Protein AF-I0I689-F1 (afdb_monomer)

Secondary structure (DSSP, 8-state):
------------------------------------------------PPPTT-B-STTSSTT---EES--PPSSEEEEEEEES----TT---EEETTEEEEE-TTSEEEEEETTT--EEEEEE-SSS---S--EEETTEEEEE-TTSEEEEEETTT--EEEEEE-SSB-SPPEEETTTTEEEEEBTTSEEEEEETTT--EEEEEE-SS---SPPEE-TTS-EEEEE-TTSEEEEEETTT--EEEEEE--SS-S-SS--EEETTEEEEE---SS-HHHHHHHHHHHHHTT-SPPSSHHHHHHHHHHHHHHHHHH-GGG--EEEEETTT--B----S-----STT---PPPB--TT-SSEEEEEEE-TTS-----TT-SS---SS-EEEEEEETTT---EEE-EETTTTTSS--TT--B-TTS--EEEEETTEEEEE-SS-EEEEEESSSSEEEEEE------------SGGGSS--SS---TT------TT-TT----S----TT--SSPPEEETTEEEEEETTTEEEEEEE--SSSPPPPEEEE--PPPPP---------PPPHHHHHH----PPPSS--HHHHHHHHHHHHHHT-S-S-----S-TTTT--GGGSSS--SS---SSS--TTS--B-PPPPHHHHHHHHHHHGGGS-HHHHHHHHHHIIIIIIHHS-TTSPPP--SSHHHHS---SSSPPPHHHHHT-B-PPPPPPPTHHHHHHHHHHHHH--HHHHHHTHHHHHHHHHHHHHH---SHHHHHHHHHHHHHHHHHH-TTSHHHHHHHHHHHHHHHHHT--HHHHHHHHHSTTS---S---TTT-------GGGGTT--HHHHHHHHHHSTTHHHHHHHGGGSSSS---TT-SSGGGG--SSS-----HHHHHHHHHHIIIII---HHHHHTT----SSTT-HHHHHHHHHHHHSPPPP---S-----------PPP-PPPPP----------------------------------S----EEEEES--SSS-SEEEEESB-TTSPBPTT---SS-EEEEEEEE--TTSS-------STTGGGGSEEEEEE---SSSP---EEEEEETTEEEEEEE-SS-EEEEE-SSPPPTTS-EEEEEEE-TTS-EEEEETTEEEEEESSS--S--S--TT----SS--TTTTEEEESS-TT---TTTSPBPEEEEEEEEEESS---SS--PPPSS-PPP-TTEEEEE-----SSSEE-B----TT----EEEE-BTTTTB-EEESSS---

Radius of gyration: 37.2 Å; Cα contacts (8 Å, |Δi|>4): 2795; chains: 1; bounding box: 93×112×112 Å

pLDDT: mean 73.81, std 23.65, range [20.53, 98.69]

Nearest PDB structures (foldseek):
  9esi-assembly1_C  TM=7.716E-01  e=2.119E-07  Schizosaccharomyces pombe
  7znk-assembly1_K  TM=8.105E-01  e=1.775E-05  Homo sapiens
  7apk-assembly1_K  TM=7.322E-01  e=5.580E-06  Homo sapiens
  6zqc-assembly1_UH  TM=7.868E-01  e=4.618E-05  Saccharomyces cerevisiae S288C
  4ci8-assembly1_A  TM=3.829E-01  e=1.586E-06  Homo sapiens

Structure (mmCIF, N/CA/C/O backbone):
data_AF-I0I689-F1
#
_entry.id   AF-I0I689-F1
#
loop_
_atom_site.group_PDB
_atom_site.id
_atom_site.type_symbol
_atom_site.label_atom_id
_atom_site.label_alt_id
_atom_site.label_comp_id
_atom_site.label_asym_id
_atom_site.label_entity_id
_atom_site.label_seq_id
_atom_site.pdbx_PDB_ins_code
_atom_site.Cartn_x
_atom_site.Cartn_y
_atom_site.Cartn_z
_atom_site.occupancy
_atom_site.B_iso_or_equiv
_atom_site.auth_seq_id
_atom_site.auth_comp_id
_atom_site.auth_asym_id
_atom_site.auth_atom_id
_atom_site.pdbx_PDB_model_num
ATOM 1 N N . MET A 1 1 ? -57.690 -19.029 48.286 1.00 30.09 1 MET A N 1
ATOM 2 C CA . MET A 1 1 ? -58.505 -19.969 49.083 1.00 30.09 1 MET A CA 1
ATOM 3 C C . MET A 1 1 ? -57.618 -21.170 49.382 1.00 30.09 1 MET A C 1
ATOM 5 O O . MET A 1 1 ? -57.155 -21.762 48.424 1.00 30.09 1 MET A O 1
ATOM 9 N N . ILE A 1 2 ? -57.346 -21.440 50.669 1.00 30.28 2 ILE A N 1
ATOM 10 C CA . ILE A 1 2 ? -56.883 -22.729 51.241 1.00 30.28 2 ILE A CA 1
ATOM 11 C C . ILE A 1 2 ? -55.547 -23.254 50.651 1.00 30.28 2 ILE A C 1
ATOM 13 O O . ILE A 1 2 ? -55.512 -23.820 49.573 1.00 30.28 2 ILE A O 1
ATOM 17 N N . VAL A 1 3 ? -54.381 -22.946 51.234 1.00 23.84 3 VAL A N 1
ATOM 18 C CA . VAL A 1 3 ? -53.787 -23.583 52.437 1.00 23.84 3 VAL A CA 1
ATOM 19 C C . VAL A 1 3 ? -53.738 -25.119 52.315 1.00 23.84 3 VAL A C 1
ATOM 21 O O . VAL A 1 3 ? -54.765 -25.763 52.463 1.00 23.84 3 VAL A O 1
ATOM 24 N N . ARG A 1 4 ? -52.550 -25.715 52.152 1.00 25.84 4 ARG A N 1
ATOM 25 C CA . ARG A 1 4 ? -51.884 -26.581 53.158 1.00 25.84 4 ARG A CA 1
ATOM 26 C C . ARG A 1 4 ? -50.752 -27.402 52.514 1.00 25.84 4 ARG A C 1
ATOM 28 O O . ARG A 1 4 ? -51.001 -28.078 51.531 1.00 25.84 4 ARG A O 1
ATOM 35 N N . THR A 1 5 ? -49.475 -27.211 52.855 1.00 28.41 5 THR A N 1
ATOM 36 C CA . THR A 1 5 ? -48.703 -27.581 54.072 1.00 28.41 5 THR A CA 1
ATOM 37 C C . THR A 1 5 ? -48.079 -28.990 54.006 1.00 28.41 5 THR A C 1
ATOM 39 O O . THR A 1 5 ? -48.780 -29.971 53.784 1.00 28.41 5 THR A O 1
ATOM 42 N N . THR A 1 6 ? -46.808 -29.040 54.449 1.00 26.64 6 THR A N 1
ATOM 43 C CA . THR A 1 6 ? -46.128 -30.085 55.270 1.00 26.64 6 THR A CA 1
ATOM 44 C C . THR A 1 6 ? -45.615 -31.341 54.548 1.00 26.64 6 THR A C 1
ATOM 46 O O . THR A 1 6 ? -46.406 -32.074 53.979 1.00 26.64 6 THR A O 1
ATOM 49 N N . ILE A 1 7 ? -44.296 -31.582 54.427 1.00 24.16 7 ILE A N 1
ATOM 50 C CA . ILE A 1 7 ? -43.214 -31.820 55.429 1.00 24.16 7 ILE A CA 1
ATOM 51 C C . ILE A 1 7 ? -43.003 -33.325 55.703 1.00 24.16 7 ILE A C 1
ATOM 53 O O . ILE A 1 7 ? -43.943 -34.035 56.034 1.00 24.16 7 ILE A O 1
ATOM 57 N N . ALA A 1 8 ? -41.712 -33.691 55.687 1.00 24.83 8 ALA A N 1
ATOM 58 C CA . ALA A 1 8 ? -40.997 -34.641 56.554 1.00 24.83 8 ALA A CA 1
ATOM 59 C C . ALA A 1 8 ? -40.595 -36.051 56.063 1.00 24.83 8 ALA A C 1
ATOM 61 O O . ALA A 1 8 ? -41.390 -36.980 56.055 1.00 24.83 8 ALA A O 1
ATOM 62 N N . ILE A 1 9 ? -39.261 -36.170 55.939 1.00 24.34 9 ILE A N 1
ATOM 63 C CA . ILE A 1 9 ? -38.356 -37.116 56.634 1.00 24.34 9 ILE A CA 1
ATOM 64 C C . ILE A 1 9 ? -38.194 -38.532 56.051 1.00 24.34 9 ILE A C 1
ATOM 66 O O . ILE A 1 9 ? -39.118 -39.334 56.061 1.00 24.34 9 ILE A O 1
ATOM 70 N N . GLY A 1 10 ? -36.927 -38.881 55.764 1.00 23.84 10 GLY A N 1
ATOM 71 C CA . GLY A 1 10 ? -36.373 -40.167 56.218 1.00 23.84 10 GLY A CA 1
ATOM 72 C C . GLY A 1 10 ? -35.511 -40.988 55.249 1.00 23.84 10 GLY A C 1
ATOM 73 O O . GLY A 1 10 ? -35.982 -41.988 54.742 1.00 23.84 10 GLY A O 1
ATOM 74 N N . ILE A 1 11 ? -34.236 -40.607 55.093 1.00 26.23 11 ILE A N 1
ATOM 75 C CA . ILE A 1 11 ? -33.032 -41.472 55.190 1.00 26.23 11 ILE A CA 1
ATOM 76 C C . ILE A 1 11 ? -32.916 -42.757 54.310 1.00 26.23 11 ILE A C 1
ATOM 78 O O . ILE A 1 11 ? -33.530 -43.780 54.572 1.00 26.23 11 ILE A O 1
ATOM 82 N N . ALA A 1 12 ? -31.926 -42.689 53.401 1.00 28.61 12 ALA A N 1
ATOM 83 C CA . ALA A 1 12 ? -30.889 -43.678 53.028 1.00 28.61 12 ALA A CA 1
ATOM 84 C C . ALA A 1 12 ? -31.179 -44.975 52.213 1.00 28.61 12 ALA A C 1
ATOM 86 O O . ALA A 1 12 ? -31.672 -45.966 52.734 1.00 28.61 12 ALA A O 1
ATOM 87 N N . VAL A 1 13 ? -30.565 -44.988 51.008 1.00 29.95 13 VAL A N 1
ATOM 88 C CA . VAL A 1 13 ? -29.535 -45.948 50.512 1.00 29.95 13 VAL A CA 1
ATOM 89 C C . VAL A 1 13 ? -29.957 -47.234 49.739 1.00 29.95 13 VAL A C 1
ATOM 91 O O . VAL A 1 13 ? -30.538 -48.156 50.294 1.00 29.95 13 VAL A O 1
ATOM 94 N N . ILE A 1 14 ? -29.446 -47.294 48.484 1.00 31.55 14 ILE A N 1
ATOM 95 C CA . ILE A 1 14 ? -28.901 -48.430 47.677 1.00 31.55 14 ILE A CA 1
ATOM 96 C C . ILE A 1 14 ? -29.700 -49.111 46.515 1.00 31.55 14 ILE A C 1
ATOM 98 O O . ILE A 1 14 ? -30.672 -49.825 46.717 1.00 31.55 14 ILE A O 1
ATOM 102 N N . LEU A 1 15 ? -29.104 -48.926 45.313 1.00 31.67 15 LEU A N 1
ATOM 103 C CA . LEU A 1 15 ? -28.831 -49.767 44.110 1.00 31.67 15 LEU A CA 1
ATOM 104 C C . LEU A 1 15 ? -29.897 -50.331 43.124 1.00 31.67 15 LEU A C 1
ATOM 106 O O . LEU A 1 15 ? -30.721 -51.173 43.450 1.00 31.67 15 LEU A O 1
ATOM 110 N N . LEU A 1 16 ? -29.614 -49.967 41.854 1.00 33.81 16 LEU A N 1
ATOM 111 C CA . LEU A 1 16 ? -29.452 -50.739 40.592 1.00 33.81 16 LEU A CA 1
ATOM 112 C C . LEU A 1 16 ? -30.640 -51.379 39.831 1.00 33.81 16 LEU A C 1
ATOM 114 O O . LEU A 1 16 ? -31.106 -52.468 40.133 1.00 33.81 16 LEU A O 1
ATOM 118 N N . THR A 1 17 ? -30.957 -50.701 38.715 1.00 40.91 17 THR A N 1
ATOM 119 C CA . THR A 1 17 ? -30.989 -51.118 37.284 1.00 40.91 17 THR A CA 1
ATOM 120 C C . THR A 1 17 ? -31.634 -52.427 36.807 1.00 40.91 17 THR A C 1
ATOM 122 O O . THR A 1 17 ? -31.200 -53.515 37.174 1.00 40.91 17 THR A O 1
ATOM 125 N N . GLY A 1 18 ? -32.415 -52.287 35.721 1.00 32.91 18 GLY A N 1
ATOM 126 C CA . GLY A 1 18 ? -32.236 -53.081 34.492 1.00 32.91 18 GLY A CA 1
ATOM 127 C C . GLY A 1 18 ? -33.495 -53.347 33.646 1.00 32.91 18 GLY A C 1
ATOM 128 O O . GLY A 1 18 ? -34.520 -53.720 34.200 1.00 32.91 18 GLY A O 1
ATOM 129 N N . ALA A 1 19 ? -33.313 -53.281 32.310 1.00 37.81 19 ALA A N 1
ATOM 130 C CA . ALA A 1 19 ? -33.964 -54.055 31.224 1.00 37.81 19 ALA A CA 1
ATOM 131 C C . ALA A 1 19 ? -35.190 -53.525 30.439 1.00 37.81 19 ALA A C 1
ATOM 133 O O . ALA A 1 19 ? -36.002 -52.822 31.020 1.00 37.81 19 ALA A O 1
ATOM 134 N N . ILE A 1 20 ? -35.512 -53.900 29.174 1.00 36.25 20 ILE A N 1
ATOM 135 C CA . ILE A 1 20 ? -34.907 -54.399 27.887 1.00 36.25 20 ILE A CA 1
ATOM 136 C C . ILE A 1 20 ? -36.093 -54.332 26.832 1.00 36.25 20 ILE A C 1
ATOM 138 O O . ILE A 1 20 ? -37.247 -54.315 27.253 1.00 36.25 20 ILE A O 1
ATOM 142 N N . TRP A 1 21 ? -35.839 -54.394 25.501 1.00 26.80 21 TRP A N 1
ATOM 143 C CA . TRP A 1 21 ? -36.407 -55.358 24.482 1.00 26.80 21 TRP A CA 1
ATOM 144 C C . TRP A 1 21 ? -37.020 -54.860 23.137 1.00 26.80 21 TRP A C 1
ATOM 146 O O . TRP A 1 21 ? -37.660 -53.822 23.060 1.00 26.80 21 TRP A O 1
ATOM 156 N N . LEU A 1 22 ? -36.736 -55.664 22.086 1.00 27.02 22 LEU A N 1
ATOM 157 C CA . LEU A 1 22 ? -36.820 -55.545 20.595 1.00 27.02 22 LEU A CA 1
ATOM 158 C C . LEU A 1 22 ? -38.121 -56.207 20.003 1.00 27.02 22 LEU A C 1
ATOM 160 O O . LEU A 1 22 ? -38.996 -56.473 20.826 1.00 27.02 22 LEU A O 1
ATOM 164 N N . PRO A 1 23 ? -38.274 -56.709 18.724 1.00 52.31 23 PRO A N 1
ATOM 165 C CA . PRO A 1 23 ? -37.751 -56.440 17.334 1.00 52.31 23 PRO A CA 1
ATOM 166 C C . PRO A 1 23 ? -38.828 -56.513 16.167 1.00 52.31 23 PRO A C 1
ATOM 168 O O . PRO A 1 23 ? -39.976 -56.866 16.419 1.00 52.31 23 PRO A O 1
ATOM 171 N N . GLY A 1 24 ? -38.446 -56.340 14.865 1.00 28.50 24 GLY A N 1
ATOM 172 C CA . GLY A 1 24 ? -39.081 -57.038 13.691 1.00 28.50 24 GLY A CA 1
ATOM 173 C C . GLY A 1 24 ? -39.114 -56.388 12.260 1.00 28.50 24 GLY A C 1
ATOM 174 O O . GLY A 1 24 ? -39.514 -55.246 12.115 1.00 28.50 24 GLY A O 1
ATOM 175 N N . GLN A 1 25 ? -38.737 -57.167 11.218 1.00 26.95 25 GLN A N 1
ATOM 176 C CA . GLN A 1 25 ? -38.381 -56.961 9.767 1.00 26.95 25 GLN A CA 1
ATOM 177 C C . GLN A 1 25 ? -39.365 -56.471 8.622 1.00 26.95 25 GLN A C 1
ATOM 179 O O . GLN A 1 25 ? -40.520 -56.868 8.582 1.00 26.95 25 GLN A O 1
ATOM 184 N N . VAL A 1 26 ? -38.783 -55.730 7.632 1.00 27.84 26 VAL A N 1
ATOM 185 C CA . VAL A 1 26 ? -38.775 -55.673 6.106 1.00 27.84 26 VAL A CA 1
ATOM 186 C C . VAL A 1 26 ? -40.030 -55.826 5.162 1.00 27.84 26 VAL A C 1
ATOM 188 O O . VAL A 1 26 ? -40.680 -56.862 5.179 1.00 27.84 26 VAL A O 1
ATOM 191 N N . VAL A 1 27 ? -40.237 -54.869 4.201 1.00 25.09 27 VAL A N 1
ATOM 192 C CA . VAL A 1 27 ? -40.275 -54.955 2.677 1.00 25.09 27 VAL A CA 1
ATOM 193 C C . VAL A 1 27 ? -41.152 -53.868 1.948 1.00 25.09 27 VAL A C 1
ATOM 195 O O . VAL A 1 27 ? -42.339 -53.747 2.201 1.00 25.09 27 VAL A O 1
ATOM 198 N N . GLN A 1 28 ? -40.515 -53.150 0.990 1.00 22.72 28 GLN A N 1
ATOM 199 C CA . GLN A 1 28 ? -40.888 -52.432 -0.281 1.00 22.72 28 GLN A CA 1
ATOM 200 C C . GLN A 1 28 ? -42.168 -51.570 -0.565 1.00 22.72 28 GLN A C 1
ATOM 202 O O . GLN A 1 28 ? -43.292 -52.046 -0.542 1.00 22.72 28 GLN A O 1
ATOM 207 N N . ARG A 1 29 ? -41.872 -50.365 -1.126 1.00 25.09 29 ARG A N 1
ATOM 208 C CA . ARG A 1 29 ? -42.492 -49.529 -2.211 1.00 25.09 29 ARG A CA 1
ATOM 209 C C . ARG A 1 29 ? -43.997 -49.159 -2.187 1.00 25.09 29 ARG A C 1
ATOM 211 O O . ARG A 1 29 ? -44.843 -50.007 -2.429 1.00 25.09 29 ARG A O 1
ATOM 218 N N . THR A 1 30 ? -44.317 -47.851 -2.216 1.00 21.19 30 THR A N 1
ATOM 219 C CA . THR A 1 30 ? -44.694 -47.019 -3.407 1.00 21.19 30 THR A CA 1
ATOM 220 C C . THR A 1 30 ? -45.242 -45.644 -2.954 1.00 21.19 30 THR A C 1
ATOM 222 O O . THR A 1 30 ? -45.918 -45.551 -1.937 1.00 21.19 30 THR A O 1
ATOM 225 N N . LEU A 1 31 ? -44.922 -44.584 -3.708 1.00 37.22 31 LEU A N 1
ATOM 226 C CA . LEU A 1 31 ? -45.343 -43.181 -3.542 1.00 37.22 31 LEU A CA 1
ATOM 227 C C . LEU A 1 31 ? -46.842 -42.945 -3.814 1.00 37.22 31 LEU A C 1
ATOM 229 O O . LEU A 1 31 ? -47.334 -43.387 -4.848 1.00 37.22 31 LEU A O 1
ATOM 233 N N . THR A 1 32 ? -47.490 -42.099 -3.001 1.00 23.69 32 THR A N 1
ATOM 234 C CA . THR A 1 32 ? -48.614 -41.228 -3.413 1.00 23.69 32 THR A CA 1
ATOM 235 C C . THR A 1 32 ? -48.645 -39.933 -2.596 1.00 23.69 32 THR A C 1
ATOM 237 O O . THR A 1 32 ? -48.436 -39.946 -1.385 1.00 23.69 32 THR A O 1
ATOM 240 N N . ALA A 1 33 ? -48.918 -38.828 -3.292 1.00 28.98 33 ALA A N 1
ATOM 241 C CA . ALA A 1 33 ? -49.058 -37.460 -2.801 1.00 28.98 33 ALA A CA 1
ATOM 242 C C . ALA A 1 33 ? -50.426 -37.176 -2.142 1.00 28.98 33 ALA A C 1
ATOM 244 O O . ALA A 1 33 ? -51.421 -37.768 -2.556 1.00 28.98 33 ALA A O 1
ATOM 245 N N . ASN A 1 34 ? -50.462 -36.234 -1.181 1.00 25.86 34 ASN A N 1
ATOM 246 C CA . ASN A 1 34 ? -51.371 -35.064 -1.097 1.00 25.86 34 ASN A CA 1
ATOM 247 C C . ASN A 1 34 ? -51.574 -34.551 0.352 1.00 25.86 34 ASN A C 1
ATOM 249 O O . ASN A 1 34 ? -52.398 -35.095 1.074 1.00 25.86 34 ASN A O 1
ATOM 253 N N . ALA A 1 35 ? -50.873 -33.449 0.678 1.00 26.03 35 ALA A N 1
ATOM 254 C CA . ALA A 1 35 ? -51.287 -32.247 1.443 1.00 26.03 35 ALA A CA 1
ATOM 255 C C . ALA A 1 35 ? -51.897 -32.372 2.881 1.00 26.03 35 ALA A C 1
ATOM 257 O O . ALA A 1 35 ? -52.187 -33.458 3.360 1.00 26.03 35 ALA A O 1
ATOM 258 N N . PRO A 1 36 ? -52.064 -31.260 3.631 1.00 44.84 36 PRO A N 1
ATOM 259 C CA . PRO A 1 36 ? -51.050 -30.692 4.526 1.00 44.84 36 PRO A CA 1
ATOM 260 C C . PRO A 1 36 ? -51.546 -30.586 5.984 1.00 44.84 36 PRO A C 1
ATOM 262 O O . PRO A 1 36 ? -52.717 -30.305 6.216 1.00 44.84 36 PRO A O 1
ATOM 265 N N . LEU A 1 37 ? -50.661 -30.697 6.980 1.00 24.89 37 LEU A N 1
ATOM 266 C CA . LEU A 1 37 ? -50.978 -30.257 8.345 1.00 24.89 37 LEU A CA 1
ATOM 267 C C . LEU A 1 37 ? -49.779 -29.544 8.977 1.00 24.89 37 LEU A C 1
ATOM 269 O O . LEU A 1 37 ? -48.776 -30.151 9.339 1.00 24.89 37 LEU A O 1
ATOM 273 N N . LEU A 1 38 ? -49.931 -28.224 9.089 1.00 36.31 38 LEU A N 1
ATOM 274 C CA . LEU A 1 38 ? -49.219 -27.367 10.027 1.00 36.31 38 LEU A CA 1
ATOM 275 C C . LEU A 1 38 ? -49.550 -27.822 11.451 1.00 36.31 38 LEU A C 1
ATOM 277 O O . LEU A 1 38 ? -50.674 -27.627 11.912 1.00 36.31 38 LEU A O 1
ATOM 281 N N . GLN A 1 39 ? -48.560 -28.348 12.163 1.00 26.41 39 GLN A N 1
ATOM 282 C CA . GLN A 1 39 ? -48.470 -28.141 13.601 1.00 26.41 39 GLN A CA 1
ATOM 283 C C . GLN A 1 39 ? -46.998 -28.146 14.006 1.00 26.41 39 GLN A C 1
ATOM 285 O O . GLN A 1 39 ? -46.289 -29.142 13.914 1.00 26.41 39 GLN A O 1
ATOM 290 N N . THR A 1 40 ? -46.540 -26.950 14.350 1.00 31.09 40 THR A N 1
ATOM 291 C CA . THR A 1 40 ? -45.219 -26.627 14.867 1.00 31.09 40 THR A CA 1
ATOM 292 C C . THR A 1 40 ? -45.073 -27.186 16.278 1.00 31.09 40 THR A C 1
ATOM 294 O O . THR A 1 40 ? -45.557 -26.567 17.225 1.00 31.09 40 THR A O 1
ATOM 297 N N . ASP A 1 41 ? -44.370 -28.304 16.427 1.00 27.17 41 ASP A N 1
ATOM 298 C CA . ASP A 1 41 ? -43.703 -28.615 17.688 1.00 27.17 41 ASP A CA 1
ATOM 299 C C . ASP A 1 41 ? -42.316 -27.976 17.641 1.00 27.17 41 ASP A C 1
ATOM 301 O O . ASP A 1 41 ? -41.376 -28.472 17.018 1.00 27.17 41 ASP A O 1
ATOM 305 N N . ALA A 1 42 ? -42.223 -26.799 18.260 1.00 30.28 42 ALA A N 1
ATOM 306 C CA . ALA A 1 42 ? -40.963 -26.136 18.531 1.00 30.28 42 ALA A CA 1
ATOM 307 C C . ALA A 1 42 ? -40.140 -27.026 19.473 1.00 30.28 42 ALA A C 1
ATOM 309 O O . ALA A 1 42 ? -40.403 -27.098 20.674 1.00 30.28 42 ALA A O 1
ATOM 310 N N . LEU A 1 43 ? -39.133 -27.706 18.922 1.00 31.78 43 LEU A N 1
ATOM 311 C CA . LEU A 1 43 ? -38.029 -28.240 19.706 1.00 31.78 43 LEU A CA 1
ATOM 312 C C . LEU A 1 43 ? -37.365 -27.057 20.415 1.00 31.78 43 LEU A C 1
ATOM 314 O O . LEU A 1 43 ? -36.771 -26.184 19.783 1.00 31.78 43 LEU A O 1
ATOM 318 N N . ALA A 1 44 ? -37.510 -27.011 21.737 1.00 27.11 44 ALA A N 1
ATOM 319 C CA . ALA A 1 44 ? -36.769 -26.092 22.579 1.00 27.11 44 ALA A CA 1
ATOM 320 C C . ALA A 1 44 ? -35.270 -26.368 22.389 1.00 27.11 44 ALA A C 1
ATOM 322 O O . ALA A 1 44 ? -34.755 -27.392 22.839 1.00 27.11 44 ALA A O 1
ATOM 323 N N . PHE A 1 45 ? -34.581 -25.459 21.699 1.00 32.12 45 PHE A N 1
ATOM 324 C CA . PHE A 1 45 ? -33.127 -25.434 21.618 1.00 32.12 45 PHE A CA 1
ATOM 325 C C . PHE A 1 45 ? -32.563 -25.284 23.038 1.00 32.12 45 PHE A C 1
ATOM 327 O O . PHE A 1 45 ? -32.614 -24.203 23.624 1.00 32.12 45 PHE A O 1
ATOM 334 N N . GLN A 1 46 ? -32.021 -26.363 23.607 1.00 30.69 46 GLN A N 1
ATOM 335 C CA . GLN A 1 46 ? -31.056 -26.239 24.695 1.00 30.69 46 GLN A CA 1
ATOM 336 C C . GLN A 1 46 ? -29.785 -25.643 24.093 1.00 30.69 46 GLN A C 1
ATOM 338 O O . GLN A 1 46 ? -28.995 -26.336 23.457 1.00 30.69 46 GLN A O 1
ATOM 343 N N . THR A 1 47 ? -29.595 -24.339 24.261 1.00 41.38 47 THR A N 1
ATOM 344 C CA . THR A 1 47 ? -28.292 -23.723 24.041 1.00 41.38 47 THR A CA 1
ATOM 345 C C . THR A 1 47 ? -27.354 -24.273 25.114 1.00 41.38 47 THR A C 1
ATOM 347 O O . THR A 1 47 ? -27.491 -23.962 26.296 1.00 41.38 47 THR A O 1
ATOM 350 N N . ASN A 1 48 ? -26.422 -25.150 24.735 1.00 55.31 48 ASN A N 1
ATOM 351 C CA . ASN A 1 48 ? -25.335 -25.539 25.630 1.00 55.31 48 ASN A CA 1
ATOM 352 C C . ASN A 1 48 ? -24.496 -24.286 25.900 1.00 55.31 48 ASN A C 1
ATOM 354 O O . ASN A 1 48 ? -23.684 -23.880 25.071 1.00 55.31 48 ASN A O 1
ATOM 358 N N . ALA A 1 49 ? -24.754 -23.627 27.030 1.00 75.31 49 ALA A N 1
ATOM 359 C CA . ALA A 1 49 ? -23.993 -22.465 27.453 1.00 75.31 49 ALA A CA 1
ATOM 360 C C . ALA A 1 49 ? -22.517 -22.858 27.610 1.00 75.31 49 ALA A C 1
ATOM 362 O O . ALA A 1 49 ? -22.206 -23.861 28.251 1.00 75.31 49 ALA A O 1
ATOM 363 N N . ILE A 1 50 ? -21.616 -22.065 27.028 1.00 89.50 50 ILE A N 1
ATOM 364 C CA . ILE A 1 50 ? -20.170 -22.265 27.164 1.00 89.50 50 ILE A CA 1
ATOM 365 C C . ILE A 1 50 ? -19.811 -22.140 28.654 1.00 89.50 50 ILE A C 1
ATOM 367 O O . ILE A 1 50 ? -20.125 -21.096 29.245 1.00 89.50 50 ILE A O 1
ATOM 371 N N . PRO A 1 51 ? -19.169 -23.152 29.274 1.00 92.00 51 PRO A N 1
ATOM 372 C CA . PRO A 1 51 ? -18.731 -23.065 30.662 1.00 92.00 51 PRO A CA 1
ATOM 373 C C . PRO A 1 51 ? -17.894 -21.806 30.914 1.00 92.00 51 PRO A C 1
ATOM 375 O O . PRO A 1 51 ? -17.122 -21.379 30.060 1.00 92.00 51 PRO A O 1
ATOM 378 N N . ALA A 1 52 ? -18.027 -21.194 32.094 1.00 90.81 52 ALA A N 1
ATOM 379 C CA . ALA A 1 52 ? -17.264 -19.985 32.435 1.00 90.81 52 ALA A CA 1
ATOM 380 C C . ALA A 1 52 ? -15.742 -20.215 32.377 1.00 90.81 52 ALA A C 1
ATOM 382 O O . ALA A 1 52 ? -14.996 -19.311 32.015 1.00 90.81 52 ALA A O 1
ATOM 383 N N . GLN A 1 53 ? -15.311 -21.440 32.691 1.00 93.00 53 GLN A N 1
ATOM 384 C CA . GLN A 1 53 ? -13.913 -21.867 32.673 1.00 93.00 53 GLN A CA 1
ATOM 385 C C . GLN A 1 53 ? -13.362 -22.136 31.267 1.00 93.00 53 GLN A C 1
ATOM 387 O O . GLN A 1 53 ? -12.161 -22.361 31.143 1.00 93.00 53 GLN A O 1
ATOM 392 N N . ASP A 1 54 ? -14.204 -22.116 30.230 1.00 95.06 54 ASP A N 1
ATOM 393 C CA . ASP A 1 54 ? -13.811 -22.456 28.867 1.00 95.06 54 ASP A CA 1
ATOM 394 C C . ASP A 1 54 ? -13.786 -21.217 27.951 1.00 95.06 54 ASP A C 1
ATOM 396 O O . ASP A 1 54 ? -14.655 -20.337 27.983 1.00 95.06 54 ASP A O 1
ATOM 400 N N . TRP A 1 55 ? -12.797 -21.222 27.063 1.00 95.94 55 TRP A N 1
ATOM 401 C CA . TRP A 1 55 ? -12.605 -20.354 25.908 1.00 95.94 55 TRP A CA 1
ATOM 402 C C . TRP A 1 55 ? -12.427 -21.226 24.650 1.00 95.94 55 TRP A C 1
ATOM 404 O O . TRP A 1 55 ? -11.308 -21.398 24.162 1.00 95.94 55 TRP A O 1
ATOM 414 N N . PRO A 1 56 ? -13.510 -21.852 24.150 1.00 95.19 56 PRO A N 1
ATOM 415 C CA . PRO A 1 56 ? -13.443 -22.955 23.186 1.00 95.19 56 PRO A CA 1
ATOM 416 C C . PRO A 1 56 ? -13.135 -22.534 21.743 1.00 95.19 56 PRO A C 1
ATOM 418 O O . PRO A 1 56 ? -12.869 -23.381 20.898 1.00 95.19 56 PRO A O 1
ATOM 421 N N . GLN A 1 57 ? -13.194 -21.249 21.418 1.00 93.62 57 GLN A N 1
ATOM 422 C CA . GLN A 1 57 ? -12.878 -20.728 20.089 1.00 93.62 57 GLN A CA 1
ATOM 423 C C . GLN A 1 57 ? -12.413 -19.277 20.198 1.00 93.62 57 GLN A C 1
ATOM 425 O O . GLN A 1 57 ? -12.552 -18.658 21.252 1.00 93.62 57 GLN A O 1
ATOM 430 N N . VAL A 1 58 ? -11.862 -18.726 19.115 1.00 90.38 58 VAL A N 1
ATOM 431 C CA . VAL A 1 58 ? -11.410 -17.327 19.080 1.00 90.38 58 VAL A CA 1
ATOM 432 C C . VAL A 1 58 ? -12.544 -16.368 19.471 1.00 90.38 58 VAL A C 1
ATOM 434 O O . VAL A 1 58 ? -13.699 -16.574 19.093 1.00 90.38 58 VAL A O 1
ATOM 437 N N . GLY A 1 59 ? -12.241 -15.350 20.278 1.00 90.31 59 GLY A N 1
ATOM 438 C CA . GLY A 1 59 ? -13.260 -14.449 20.834 1.00 90.31 59 GLY A CA 1
ATOM 439 C C . GLY A 1 59 ? -14.243 -15.110 21.812 1.00 90.31 59 GLY A C 1
ATOM 440 O O . GLY A 1 59 ? -15.308 -14.550 22.069 1.00 90.31 59 GLY A O 1
ATOM 441 N N . ARG A 1 60 ? -13.890 -16.293 22.339 1.00 92.62 60 ARG A N 1
ATOM 442 C CA . ARG A 1 60 ? -14.639 -17.188 23.238 1.00 92.62 60 ARG A CA 1
ATOM 443 C C . ARG A 1 60 ? -15.845 -17.892 22.628 1.00 92.62 60 ARG A C 1
ATOM 445 O O . ARG A 1 60 ? -16.005 -19.095 22.827 1.00 92.62 60 ARG A O 1
ATOM 452 N N . ASP A 1 61 ? -16.701 -17.175 21.918 1.00 93.25 61 ASP A N 1
ATOM 453 C CA . ASP A 1 61 ? -17.971 -17.686 21.404 1.00 93.25 61 ASP A CA 1
ATOM 454 C C . ASP A 1 61 ? -18.135 -17.454 19.895 1.00 93.25 61 ASP A C 1
ATOM 456 O O . ASP A 1 61 ? -17.273 -16.881 19.229 1.00 93.25 61 ASP A O 1
ATOM 460 N N . ALA A 1 62 ? -19.236 -17.956 19.331 1.00 94.44 62 ALA A N 1
ATOM 461 C CA . ALA A 1 62 ? -19.521 -17.841 17.903 1.00 94.44 62 ALA A CA 1
ATOM 462 C C . ALA A 1 62 ? -19.835 -16.392 17.474 1.00 94.44 62 ALA A C 1
ATOM 464 O O . ALA A 1 62 ? -19.696 -16.061 16.298 1.00 94.44 62 ALA A O 1
ATOM 465 N N . GLN A 1 63 ? -20.236 -15.528 18.415 1.00 94.25 63 GLN A N 1
ATOM 466 C CA . GLN A 1 63 ? -20.494 -14.098 18.202 1.00 94.25 63 GLN A CA 1
ATOM 467 C C . GLN A 1 63 ? -19.219 -13.251 18.315 1.00 94.25 63 GLN A C 1
ATOM 469 O O . GLN A 1 63 ? -19.226 -12.084 17.920 1.00 94.25 63 GLN A O 1
ATOM 474 N N . ARG A 1 64 ? -18.137 -13.855 18.819 1.00 92.94 64 ARG A N 1
ATOM 475 C CA . ARG A 1 64 ? -16.820 -13.259 19.024 1.00 92.94 64 ARG A CA 1
ATOM 476 C C . ARG A 1 64 ? -16.825 -12.106 20.033 1.00 92.94 64 ARG A C 1
ATOM 478 O O . ARG A 1 64 ? -16.191 -11.077 19.812 1.00 92.94 64 ARG A O 1
ATOM 485 N N . THR A 1 65 ? -17.549 -12.271 21.140 1.00 92.62 65 THR A N 1
ATOM 486 C CA . THR A 1 65 ? -17.778 -11.197 22.126 1.00 92.62 65 THR A CA 1
ATOM 487 C C . THR A 1 65 ? -16.541 -10.763 22.916 1.00 92.62 65 THR A C 1
ATOM 489 O O . THR A 1 65 ? -16.568 -9.678 23.498 1.00 92.62 65 THR A O 1
ATOM 492 N N . ASN A 1 66 ? -15.486 -11.591 22.979 1.00 92.06 66 ASN A N 1
ATOM 493 C CA . ASN A 1 66 ? -14.318 -11.401 23.860 1.00 92.06 66 ASN A CA 1
ATOM 494 C C . ASN A 1 66 ? -14.685 -11.224 25.346 1.00 92.06 66 ASN A C 1
ATOM 496 O O . ASN A 1 66 ? -13.957 -10.593 26.112 1.00 92.06 66 ASN A O 1
ATOM 500 N N . PHE A 1 67 ? -15.816 -11.792 25.769 1.00 93.69 67 PHE A N 1
ATOM 501 C CA . PHE A 1 67 ? -16.300 -11.705 27.141 1.00 93.69 67 PHE A CA 1
ATOM 502 C C . PHE A 1 67 ? -16.456 -13.088 27.768 1.00 93.69 67 PHE A C 1
ATOM 504 O O . PHE A 1 67 ? -17.162 -13.952 27.237 1.00 93.69 67 PHE A O 1
ATOM 511 N N . THR A 1 68 ? -15.900 -13.265 28.966 1.00 93.69 68 THR A N 1
ATOM 512 C CA . THR A 1 68 ? -16.225 -14.375 29.866 1.00 93.69 68 THR A CA 1
ATOM 513 C C . THR A 1 68 ? -16.810 -13.852 31.182 1.00 93.69 68 THR A C 1
ATOM 515 O O . THR A 1 68 ? -16.365 -12.824 31.690 1.00 93.69 68 THR A O 1
ATOM 518 N N . PRO A 1 69 ? -17.794 -14.543 31.791 1.00 92.62 69 PRO A N 1
ATOM 519 C CA . PRO A 1 69 ? -18.231 -14.214 33.148 1.00 92.62 69 PRO A CA 1
ATOM 520 C C . PRO A 1 69 ? -17.176 -14.553 34.215 1.00 92.62 69 PRO A C 1
ATOM 522 O O . PRO A 1 69 ? -17.339 -14.158 35.367 1.00 92.62 69 PRO A O 1
ATOM 525 N N . LEU A 1 70 ? -16.126 -15.301 33.859 1.00 93.00 70 LEU A N 1
ATOM 526 C CA . LEU A 1 70 ? -15.027 -15.629 34.758 1.00 93.00 70 LEU A CA 1
ATOM 527 C C . LEU A 1 70 ? -14.171 -14.392 35.045 1.00 93.00 70 LEU A C 1
ATOM 529 O O . LEU A 1 70 ? -13.709 -13.730 34.122 1.00 93.00 70 LEU A O 1
ATOM 533 N N . GLN A 1 71 ? -13.917 -14.116 36.319 1.00 91.88 71 GLN A N 1
ATOM 534 C CA . GLN A 1 71 ? -13.076 -13.005 36.750 1.00 91.88 71 GLN A CA 1
ATOM 535 C C . GLN A 1 71 ? -11.836 -13.544 37.455 1.00 91.88 71 GLN A C 1
ATOM 537 O O . GLN A 1 71 ? -11.960 -14.258 38.449 1.00 91.88 71 GLN A O 1
ATOM 542 N N . VAL A 1 72 ? -10.653 -13.171 36.969 1.00 89.94 72 VAL A N 1
ATOM 543 C CA . VAL A 1 72 ? -9.383 -13.461 37.643 1.00 89.94 72 VAL A CA 1
ATOM 544 C C . VAL A 1 72 ? -8.950 -12.194 38.361 1.00 89.94 72 VAL A C 1
ATOM 546 O O . VAL A 1 72 ? -8.769 -11.160 37.727 1.00 89.94 72 VAL A O 1
ATOM 549 N N . ASN A 1 73 ? -8.862 -12.255 39.688 1.00 88.25 73 ASN A N 1
ATOM 550 C CA . ASN A 1 73 ? -8.651 -11.070 40.516 1.00 88.25 73 ASN A CA 1
ATOM 551 C C . ASN A 1 73 ? -7.158 -10.823 40.784 1.00 88.25 73 ASN A C 1
ATOM 553 O O . ASN A 1 73 ? -6.417 -11.797 40.951 1.00 88.25 73 ASN A O 1
ATOM 557 N N . PRO A 1 74 ? -6.729 -9.553 40.912 1.00 80.19 74 PRO A N 1
ATOM 558 C CA . PRO A 1 74 ? -5.423 -9.216 41.471 1.00 80.19 74 PRO A CA 1
ATOM 559 C C . PRO A 1 74 ? -5.341 -9.568 42.975 1.00 80.19 74 PRO A C 1
ATOM 561 O O . PRO A 1 74 ? -6.380 -9.687 43.635 1.00 80.19 74 PRO A O 1
ATOM 564 N N . PRO A 1 75 ? -4.128 -9.663 43.557 1.00 78.25 75 PRO A N 1
ATOM 565 C CA . PRO A 1 75 ? -2.832 -9.576 42.879 1.00 78.25 75 PRO A CA 1
ATOM 566 C C . PRO A 1 75 ? -2.543 -10.831 42.041 1.00 78.25 75 PRO A C 1
ATOM 568 O O . PRO A 1 75 ? -3.116 -11.887 42.297 1.00 78.25 75 PRO A O 1
ATOM 571 N N . TYR A 1 76 ? -1.690 -10.719 41.021 1.00 82.00 76 TYR A N 1
ATOM 572 C CA . TYR A 1 76 ? -1.429 -11.794 40.056 1.00 82.00 76 TYR A CA 1
ATOM 573 C C . TYR A 1 76 ? -0.044 -12.425 40.228 1.00 82.00 76 TYR A C 1
ATOM 575 O O . TYR A 1 76 ? 0.895 -11.774 40.679 1.00 82.00 76 TYR A O 1
ATOM 583 N N . CYS A 1 77 ? 0.095 -13.684 39.806 1.00 75.12 77 CYS A N 1
ATOM 584 C CA . CYS A 1 77 ? 1.365 -14.402 39.724 1.00 75.12 77 CYS A CA 1
ATOM 585 C C . CYS A 1 77 ? 1.493 -15.162 38.402 1.00 75.12 77 CYS A C 1
ATOM 587 O O . CYS A 1 77 ? 0.531 -15.769 37.927 1.00 75.12 77 CYS A O 1
ATOM 589 N N . TYR A 1 78 ? 2.713 -15.224 37.864 1.00 77.94 78 TYR A N 1
ATOM 590 C CA . TYR A 1 78 ? 3.055 -16.198 36.828 1.00 77.94 78 TYR A CA 1
ATOM 591 C C . TYR A 1 78 ? 3.009 -17.607 37.421 1.00 77.94 78 TYR A C 1
ATOM 593 O O . TYR A 1 78 ? 3.764 -17.917 38.341 1.00 77.94 78 TYR A O 1
ATOM 601 N N . ILE A 1 79 ? 2.136 -18.454 36.886 1.00 84.88 79 ILE A N 1
ATOM 602 C CA . ILE A 1 79 ? 2.011 -19.855 37.302 1.00 84.88 79 ILE A CA 1
ATOM 603 C C . ILE A 1 79 ? 2.946 -20.725 36.466 1.00 84.88 79 ILE A C 1
ATOM 605 O O . ILE A 1 79 ? 3.693 -21.544 37.002 1.00 84.88 79 ILE A O 1
ATOM 609 N N . TRP A 1 80 ? 2.956 -20.505 35.152 1.00 85.62 80 TRP A N 1
ATOM 610 C CA . TRP A 1 80 ? 3.836 -21.205 34.228 1.00 85.62 80 TRP A CA 1
ATOM 611 C C . TRP A 1 80 ? 4.176 -20.351 33.006 1.00 85.62 80 TRP A C 1
ATOM 613 O O . TRP A 1 80 ? 3.462 -19.405 32.666 1.00 85.62 80 TRP A O 1
ATOM 623 N N . LYS A 1 81 ? 5.285 -20.693 32.351 1.00 81.44 81 LYS A N 1
ATOM 624 C CA . LYS A 1 81 ? 5.801 -20.058 31.137 1.00 81.44 81 LYS A CA 1
ATOM 625 C C . LYS A 1 81 ? 6.327 -21.114 30.172 1.00 81.44 81 LYS A C 1
ATOM 627 O O . LYS A 1 81 ? 6.901 -22.116 30.598 1.00 81.44 81 LYS A O 1
ATOM 632 N N . TRP A 1 82 ? 6.154 -20.880 28.880 1.00 77.19 82 TRP A N 1
ATOM 633 C CA . TRP A 1 82 ? 6.664 -21.734 27.816 1.00 77.19 82 TRP A CA 1
ATOM 634 C C . TRP A 1 82 ? 7.389 -20.898 26.758 1.00 77.19 82 TRP A C 1
ATOM 636 O O . TRP A 1 82 ? 6.778 -19.998 26.190 1.00 77.19 82 TRP A O 1
ATOM 646 N N . TYR A 1 83 ? 8.662 -21.217 26.506 1.00 64.88 83 TYR A N 1
ATOM 647 C CA . TYR A 1 83 ? 9.553 -20.537 25.558 1.00 64.88 83 TYR A CA 1
ATOM 648 C C . TYR A 1 83 ? 9.835 -21.386 24.297 1.00 64.88 83 TYR A C 1
ATOM 650 O O . TYR A 1 83 ? 9.692 -22.615 24.326 1.00 64.88 83 TYR A O 1
ATOM 658 N N . GLU A 1 84 ? 10.285 -20.717 23.225 1.00 59.50 84 GLU A N 1
ATOM 659 C CA . GLU A 1 84 ? 10.938 -21.290 22.026 1.00 59.50 84 GLU A CA 1
ATOM 660 C C . GLU A 1 84 ? 10.045 -22.024 21.002 1.00 59.50 84 GLU A C 1
ATOM 662 O O . GLU A 1 84 ? 10.556 -22.717 20.121 1.00 59.50 84 GLU A O 1
ATOM 667 N N . VAL A 1 85 ? 8.717 -21.850 21.043 1.00 57.94 85 VAL A N 1
ATOM 668 C CA . VAL A 1 85 ? 7.836 -22.318 19.954 1.00 57.94 85 VAL A CA 1
ATOM 669 C C . VAL A 1 85 ? 7.284 -21.137 19.171 1.00 57.94 85 VAL A C 1
ATOM 671 O O . VAL A 1 85 ? 6.565 -20.323 19.737 1.00 57.94 85 VAL A O 1
ATOM 674 N N . PRO A 1 86 ? 7.557 -21.030 17.860 1.00 60.72 86 PRO A N 1
ATOM 675 C CA . PRO A 1 86 ? 7.084 -19.897 17.082 1.00 60.72 86 PRO A CA 1
ATOM 676 C C . PRO A 1 86 ? 5.570 -20.019 16.858 1.00 60.72 86 PRO A C 1
ATOM 678 O O . PRO A 1 86 ? 5.135 -20.758 15.975 1.00 60.72 86 PRO A O 1
ATOM 681 N N . PHE A 1 87 ? 4.745 -19.316 17.636 1.00 68.44 87 PHE A N 1
ATOM 682 C CA . PHE A 1 87 ? 3.304 -19.198 17.370 1.00 68.44 87 PHE A CA 1
ATOM 683 C C . PHE A 1 87 ? 3.008 -17.998 16.467 1.00 68.44 87 PHE A C 1
ATOM 685 O O . PHE A 1 87 ? 3.494 -16.898 16.715 1.00 68.44 87 PHE A O 1
ATOM 692 N N . ALA A 1 88 ? 2.110 -18.150 15.490 1.00 63.84 88 ALA A N 1
ATOM 693 C CA . ALA A 1 88 ? 1.651 -17.025 14.662 1.00 63.84 88 ALA A CA 1
ATOM 694 C C . ALA A 1 88 ? 1.021 -15.915 15.523 1.00 63.84 88 ALA A C 1
ATOM 696 O O . ALA A 1 88 ? 0.152 -16.248 16.323 1.00 63.84 88 ALA A O 1
ATOM 697 N N . SER A 1 89 ? 1.379 -14.638 15.341 1.00 57.59 89 SER A N 1
ATOM 698 C CA . SER A 1 89 ? 0.911 -13.471 16.135 1.00 57.59 89 SER A CA 1
ATOM 699 C C . SER A 1 89 ? -0.606 -13.425 16.405 1.00 57.59 89 SER A C 1
ATOM 701 O O . SER A 1 89 ? -1.067 -13.078 17.487 1.00 57.59 89 SER A O 1
ATOM 703 N N . ARG A 1 90 ? -1.413 -13.879 15.444 1.00 65.38 90 ARG A N 1
ATOM 704 C CA . ARG A 1 90 ? -2.888 -13.899 15.504 1.00 65.38 90 ARG A CA 1
ATOM 705 C C . ARG A 1 90 ? -3.534 -15.119 16.172 1.00 65.38 90 ARG A C 1
ATOM 707 O O . ARG A 1 90 ? -4.759 -15.189 16.258 1.00 65.38 90 ARG A O 1
ATOM 714 N N . ALA A 1 91 ? -2.764 -16.124 16.587 1.00 73.25 91 ALA A N 1
ATOM 715 C CA . ALA A 1 91 ? -3.335 -17.314 17.215 1.00 73.25 91 ALA A CA 1
ATOM 716 C C . ALA A 1 91 ? -3.591 -17.075 18.715 1.00 73.25 91 ALA A C 1
ATOM 718 O O . ALA A 1 91 ? -2.660 -17.025 19.516 1.00 73.25 91 ALA A O 1
ATOM 719 N N . GLN A 1 92 ? -4.857 -16.988 19.125 1.00 83.50 92 GLN A N 1
ATOM 720 C CA . GLN A 1 92 ? -5.220 -17.140 20.538 1.00 83.50 92 GLN A CA 1
ATOM 721 C C . GLN A 1 92 ? -5.084 -18.609 20.949 1.00 83.50 92 GLN A C 1
ATOM 723 O O . GLN A 1 92 ? -5.530 -19.477 20.181 1.00 83.50 92 GLN A O 1
ATOM 728 N N . PRO A 1 93 ? -4.537 -18.909 22.142 1.00 89.25 93 PRO A N 1
ATOM 729 C CA . PRO A 1 93 ? -4.723 -20.226 22.727 1.00 89.25 93 PRO A CA 1
ATOM 730 C C . PRO A 1 93 ? -6.221 -20.484 22.936 1.00 89.25 93 PRO A C 1
ATOM 732 O O . PRO A 1 93 ? -6.982 -19.586 23.280 1.00 89.25 93 PRO A O 1
ATOM 735 N N . VAL A 1 94 ? -6.660 -21.718 22.733 1.00 94.44 94 VAL A N 1
ATOM 736 C CA . VAL A 1 94 ? -8.030 -22.138 23.050 1.00 94.44 94 VAL A CA 1
ATOM 737 C C . VAL A 1 94 ? -7.991 -23.017 24.277 1.00 94.44 94 VAL A C 1
ATOM 739 O O . VAL A 1 94 ? -7.207 -23.961 24.329 1.00 94.44 94 VAL A O 1
ATOM 742 N N . VAL A 1 95 ? -8.830 -22.711 25.261 1.00 96.94 95 VAL A N 1
ATOM 743 C CA . VAL A 1 95 ? -8.858 -23.431 26.534 1.00 96.94 95 VAL A CA 1
ATOM 744 C C . VAL A 1 95 ? -10.214 -24.090 26.700 1.00 96.94 95 VAL A C 1
ATOM 746 O O . VAL A 1 95 ? -11.233 -23.411 26.699 1.00 96.94 95 VAL A O 1
ATOM 749 N N . ALA A 1 96 ? -10.252 -25.411 26.821 1.00 95.88 96 ALA A N 1
ATOM 750 C CA . ALA A 1 96 ? -11.498 -26.143 27.014 1.00 95.88 96 ALA A CA 1
ATOM 751 C C . ALA A 1 96 ? -11.259 -27.423 27.813 1.00 95.88 96 ALA A C 1
ATOM 753 O O . ALA A 1 96 ? -10.329 -28.185 27.526 1.00 95.88 96 ALA A O 1
ATOM 754 N N . GLY A 1 97 ? -12.091 -27.669 28.828 1.00 93.56 97 GLY A N 1
ATOM 755 C CA . GLY A 1 97 ? -12.003 -28.881 29.644 1.00 93.56 97 GLY A CA 1
ATOM 756 C C . GLY A 1 97 ? -10.634 -29.054 30.316 1.00 93.56 97 GLY A C 1
ATOM 757 O O . GLY A 1 97 ? -10.085 -30.160 30.316 1.00 93.56 97 GLY A O 1
ATOM 758 N N . GLY A 1 98 ? -10.057 -27.953 30.818 1.00 94.69 98 GLY A N 1
ATOM 759 C CA . GLY A 1 98 ? -8.756 -27.921 31.502 1.00 94.69 98 GLY A CA 1
ATOM 760 C C . GLY A 1 98 ? -7.534 -28.102 30.592 1.00 94.69 98 GLY A C 1
ATOM 761 O O . GLY A 1 98 ? -6.428 -28.321 31.085 1.00 94.69 98 GLY A O 1
ATOM 762 N N . ARG A 1 99 ? -7.709 -28.037 29.267 1.00 96.75 99 ARG A N 1
ATOM 763 C CA . ARG A 1 99 ? -6.629 -28.174 28.279 1.00 96.75 99 ARG A CA 1
ATOM 764 C C . ARG A 1 99 ? -6.487 -26.905 27.466 1.00 96.75 99 ARG A C 1
ATOM 766 O O . ARG A 1 99 ? -7.492 -26.299 27.115 1.00 96.75 99 ARG A O 1
ATOM 773 N N . LEU A 1 100 ? -5.251 -26.559 27.142 1.00 96.00 100 LEU A N 1
ATOM 774 C CA . LEU A 1 100 ? -4.882 -25.469 26.257 1.00 96.00 100 LEU A CA 1
ATOM 775 C C . LEU A 1 100 ? -4.419 -26.033 24.913 1.00 96.00 100 LEU A C 1
ATOM 777 O O . LEU A 1 100 ? -3.559 -26.911 24.886 1.00 96.00 100 LEU A O 1
ATOM 781 N N . PHE A 1 101 ? -4.954 -25.500 23.817 1.00 95.94 101 PHE A N 1
ATOM 782 C CA . PHE A 1 101 ? -4.611 -25.862 22.444 1.00 95.94 101 PHE A CA 1
ATOM 783 C C . PHE A 1 101 ? -4.061 -24.653 21.692 1.00 95.94 101 PHE A C 1
ATOM 785 O O . PHE A 1 101 ? -4.684 -23.589 21.682 1.00 95.94 101 PHE A O 1
ATOM 792 N N . ILE A 1 102 ? -2.922 -24.819 21.022 1.00 90.44 102 ILE A N 1
ATOM 793 C CA . ILE A 1 102 ? -2.322 -23.771 20.190 1.00 90.44 102 ILE A CA 1
ATOM 794 C C . ILE A 1 102 ? -1.511 -24.382 19.043 1.00 90.44 102 ILE A C 1
ATOM 796 O O . ILE A 1 102 ? -0.851 -25.405 19.211 1.00 90.44 102 ILE A O 1
ATOM 800 N N . GLY A 1 103 ? -1.606 -23.786 17.855 1.00 84.31 103 GLY A N 1
ATOM 801 C CA . GLY A 1 103 ? -0.864 -24.214 16.670 1.00 84.31 103 GLY A CA 1
ATOM 802 C C . GLY A 1 103 ? 0.454 -23.462 16.508 1.00 84.31 103 GLY A C 1
ATOM 803 O O . GLY A 1 103 ? 0.498 -22.251 16.722 1.00 84.31 103 GLY A O 1
ATOM 804 N N . GLY A 1 104 ? 1.508 -24.177 16.122 1.00 75.75 104 GLY A N 1
ATOM 805 C CA . GLY A 1 104 ? 2.827 -23.621 15.837 1.00 75.75 104 GLY A CA 1
ATOM 806 C C . GLY A 1 104 ? 3.084 -23.367 14.348 1.00 75.75 104 GLY A C 1
ATOM 807 O O . GLY A 1 104 ? 2.477 -23.960 13.447 1.00 75.75 104 GLY A O 1
ATOM 808 N N . MET A 1 105 ? 4.047 -22.485 14.081 1.00 71.62 105 MET A N 1
ATOM 809 C CA . MET A 1 105 ? 4.572 -22.186 12.741 1.00 71.62 105 MET A CA 1
ATOM 810 C C . MET A 1 105 ? 5.437 -23.318 12.166 1.00 71.62 105 MET A C 1
ATOM 812 O O . MET A 1 105 ? 5.824 -23.284 10.999 1.00 71.62 105 MET A O 1
ATOM 816 N N . ASP A 1 106 ? 5.734 -24.324 12.978 1.00 69.94 106 ASP A N 1
ATOM 817 C CA . ASP A 1 106 ? 6.299 -25.619 12.604 1.00 69.94 106 ASP A CA 1
ATOM 818 C C . ASP A 1 106 ? 5.248 -26.617 12.076 1.00 69.94 106 ASP A C 1
ATOM 820 O O . ASP A 1 106 ? 5.600 -27.729 11.691 1.00 69.94 106 ASP A O 1
ATOM 824 N N . GLY A 1 107 ? 3.968 -26.230 12.045 1.00 75.88 107 GLY A N 1
ATOM 825 C CA . GLY A 1 107 ? 2.873 -27.081 11.580 1.00 75.88 107 GLY A CA 1
ATOM 826 C C . GLY A 1 107 ? 2.396 -28.102 12.611 1.00 75.88 107 GLY A C 1
ATOM 827 O O . GLY A 1 107 ? 1.706 -29.060 12.252 1.00 75.88 107 GLY A O 1
ATOM 828 N N . VAL A 1 108 ? 2.749 -27.916 13.885 1.00 84.31 108 VAL A N 1
ATOM 829 C CA . VAL A 1 108 ? 2.363 -28.805 14.984 1.00 84.31 108 VAL A CA 1
ATOM 830 C C . VAL A 1 108 ? 1.257 -28.164 15.818 1.00 84.31 108 VAL A C 1
ATOM 832 O O . VAL A 1 108 ? 1.360 -27.010 16.234 1.00 84.31 108 VAL A O 1
ATOM 835 N N . LEU A 1 109 ? 0.180 -28.910 16.081 1.00 93.38 109 LEU A N 1
ATOM 836 C CA . LEU A 1 109 ? -0.796 -28.538 17.103 1.00 93.38 109 LEU A CA 1
ATOM 837 C C . LEU A 1 109 ? -0.313 -29.057 18.457 1.00 93.38 109 LEU A C 1
ATOM 839 O O . LEU A 1 109 ? -0.048 -30.250 18.616 1.00 93.38 109 LEU A O 1
ATOM 843 N N . TYR A 1 110 ? -0.253 -28.168 19.440 1.00 93.00 110 TYR A N 1
ATOM 844 C CA . TYR A 1 110 ? 0.163 -28.465 20.800 1.00 93.00 110 TYR A CA 1
ATOM 845 C C . TYR A 1 110 ? -1.038 -28.491 21.739 1.00 93.00 110 TYR A C 1
ATOM 847 O O . TYR A 1 110 ? -1.843 -27.559 21.736 1.00 93.00 110 TYR A O 1
ATOM 855 N N . ALA A 1 111 ? -1.118 -29.527 22.575 1.00 95.94 111 ALA A N 1
ATOM 856 C CA . ALA A 1 111 ? -2.020 -29.588 23.713 1.00 95.94 111 ALA A CA 1
ATOM 857 C C . ALA A 1 111 ? -1.228 -29.604 25.022 1.00 95.94 111 ALA A C 1
ATOM 859 O O . ALA A 1 111 ? -0.318 -30.417 25.218 1.00 95.94 111 ALA A O 1
ATOM 860 N N . ARG A 1 112 ? -1.602 -28.718 25.942 1.00 94.75 112 ARG A N 1
ATOM 861 C CA . ARG A 1 112 ? -1.009 -28.593 27.275 1.00 94.75 112 ARG A CA 1
ATOM 862 C C . ARG A 1 112 ? -2.086 -28.594 28.346 1.00 94.75 112 ARG A C 1
ATOM 864 O O . ARG A 1 112 ? -3.246 -28.284 28.080 1.00 94.75 112 ARG A O 1
ATOM 871 N N . ASN A 1 113 ? -1.710 -28.953 29.563 1.00 96.00 113 ASN A N 1
ATOM 872 C CA . ASN A 1 113 ? -2.551 -28.738 30.724 1.00 96.00 113 ASN A CA 1
ATOM 873 C C . ASN A 1 113 ? -2.666 -27.229 30.941 1.00 96.00 113 ASN A C 1
ATOM 875 O O . ASN A 1 113 ? -1.659 -26.525 31.006 1.00 96.00 113 ASN A O 1
ATOM 879 N N . ALA A 1 114 ? -3.899 -26.735 31.002 1.00 94.69 114 ALA A N 1
ATOM 880 C CA . ALA A 1 114 ? -4.147 -25.312 31.125 1.00 94.69 114 ALA A CA 1
ATOM 881 C C . ALA A 1 114 ? -3.606 -24.773 32.460 1.00 94.69 114 ALA A C 1
ATOM 883 O O . ALA A 1 114 ? -3.023 -23.700 32.470 1.00 94.69 114 ALA A O 1
ATOM 884 N N . GLY A 1 115 ? -3.714 -25.533 33.557 1.00 93.69 115 GLY A N 1
ATOM 885 C CA . GLY A 1 115 ? -3.368 -25.091 34.912 1.00 93.69 115 GLY A CA 1
ATOM 886 C C . GLY A 1 115 ? -1.871 -24.938 35.190 1.00 93.69 115 GLY A C 1
ATOM 887 O O . GLY A 1 115 ? -1.471 -23.988 35.853 1.00 93.69 115 GLY A O 1
ATOM 888 N N . ASP A 1 116 ? -1.044 -25.857 34.695 1.00 92.56 116 ASP A N 1
ATOM 889 C CA . ASP A 1 116 ? 0.391 -25.911 35.014 1.00 92.56 116 ASP A CA 1
ATOM 890 C C . ASP A 1 116 ? 1.301 -25.814 33.781 1.00 92.56 116 ASP A C 1
ATOM 892 O O . ASP A 1 116 ? 2.514 -25.739 33.935 1.00 92.56 116 ASP A O 1
ATOM 896 N N . GLY A 1 117 ? 0.740 -25.797 32.568 1.00 90.06 117 GLY A N 1
ATOM 897 C CA . GLY A 1 117 ? 1.497 -25.726 31.323 1.00 90.06 117 GLY A CA 1
ATOM 898 C C . GLY A 1 117 ? 2.144 -27.048 30.901 1.00 90.06 117 GLY A C 1
ATOM 899 O O . GLY A 1 117 ? 2.834 -27.073 29.879 1.00 90.06 117 GLY A O 1
ATOM 900 N N . ALA A 1 118 ? 1.934 -28.157 31.619 1.00 92.56 118 ALA A N 1
ATOM 901 C CA . ALA A 1 118 ? 2.561 -29.438 31.302 1.00 92.56 118 ALA A CA 1
ATOM 902 C C . ALA A 1 118 ? 2.146 -29.951 29.905 1.00 92.56 118 ALA A C 1
ATOM 904 O O . ALA A 1 118 ? 0.972 -29.850 29.536 1.00 92.56 118 ALA A O 1
ATOM 905 N N . PRO A 1 119 ? 3.074 -30.516 29.105 1.00 91.81 119 PRO A N 1
ATOM 906 C CA . PRO A 1 119 ? 2.738 -31.083 27.800 1.00 91.81 119 PRO A CA 1
ATOM 907 C C . PRO A 1 119 ? 1.798 -32.284 27.955 1.00 91.81 119 PRO A C 1
ATOM 909 O O . PRO A 1 119 ? 2.053 -33.169 28.769 1.00 91.81 119 PRO A O 1
ATOM 912 N N . LEU A 1 120 ? 0.723 -32.323 27.162 1.00 94.12 120 LEU A N 1
ATOM 913 C CA . LEU A 1 120 ? -0.208 -33.456 27.119 1.00 94.12 120 LEU A CA 1
ATOM 914 C C . LEU A 1 120 ? 0.029 -34.307 25.876 1.00 94.12 120 LEU A C 1
ATOM 916 O O . LEU A 1 120 ? 0.322 -35.494 25.981 1.00 94.12 120 LEU A O 1
ATOM 920 N N . TRP A 1 121 ? -0.087 -33.695 24.700 1.00 95.31 121 TRP A N 1
ATOM 921 C CA . TRP A 1 121 ? 0.165 -34.341 23.417 1.00 95.31 121 TRP A CA 1
ATOM 922 C C . TRP A 1 121 ? 0.481 -33.294 22.348 1.00 95.31 121 TRP A C 1
ATOM 924 O O . TRP A 1 121 ? 0.186 -32.107 22.501 1.00 95.31 121 TRP A O 1
ATOM 934 N N . THR A 1 122 ? 1.074 -33.742 21.246 1.00 93.56 122 THR A N 1
ATOM 935 C CA . THR A 1 122 ? 1.256 -32.946 20.030 1.00 93.56 122 THR A CA 1
ATOM 936 C C . THR A 1 122 ? 0.728 -33.719 18.830 1.00 93.56 122 THR A C 1
ATOM 938 O O . THR A 1 122 ? 0.709 -34.950 18.833 1.00 93.56 122 THR A O 1
ATOM 941 N N . HIS A 1 123 ? 0.273 -32.999 17.809 1.00 93.12 123 HIS A N 1
ATOM 942 C CA . HIS A 1 123 ? -0.163 -33.596 16.554 1.00 93.12 123 HIS A CA 1
ATOM 943 C C . HIS A 1 123 ? 0.484 -32.858 15.379 1.00 93.12 123 HIS A C 1
ATOM 945 O O . HIS A 1 123 ? 0.210 -31.667 15.198 1.00 93.12 123 HIS A O 1
ATOM 951 N N . PRO A 1 124 ? 1.334 -33.521 14.577 1.00 87.50 124 PRO A N 1
ATOM 952 C CA . PRO A 1 124 ? 1.835 -32.924 13.349 1.00 87.50 124 PRO A CA 1
ATOM 953 C C . PRO A 1 124 ? 0.688 -32.812 12.339 1.00 87.50 124 PRO A C 1
ATOM 955 O O . PRO A 1 124 ? -0.030 -33.782 12.108 1.00 87.50 124 PRO A O 1
ATOM 958 N N . GLY A 1 125 ? 0.501 -31.631 11.751 1.00 86.19 125 GLY A N 1
ATOM 959 C CA . GLY A 1 125 ? -0.422 -31.436 10.636 1.00 86.19 125 GLY A CA 1
ATOM 960 C C . GLY A 1 125 ? 0.117 -32.058 9.343 1.00 86.19 125 GLY A C 1
ATOM 961 O O . GLY A 1 125 ? 0.614 -33.179 9.311 1.00 86.19 125 GLY A O 1
ATOM 962 N N . ASP A 1 126 ? 0.049 -31.313 8.245 1.00 75.75 126 ASP A N 1
ATOM 963 C CA . ASP A 1 126 ? 0.640 -31.708 6.959 1.00 75.75 126 ASP A CA 1
ATOM 964 C C . ASP A 1 126 ? 2.056 -31.143 6.740 1.00 75.75 126 ASP A C 1
ATOM 966 O O . ASP A 1 126 ? 2.580 -31.179 5.629 1.00 75.75 126 ASP A O 1
ATOM 970 N N . GLY A 1 127 ? 2.679 -30.626 7.803 1.00 66.94 127 GLY A N 1
ATOM 971 C CA . GLY A 1 127 ? 3.986 -29.969 7.760 1.00 66.94 127 GLY A CA 1
ATOM 972 C C . GLY A 1 127 ? 3.931 -28.494 7.359 1.00 66.94 127 GLY A C 1
ATOM 973 O O . GLY A 1 127 ? 4.966 -27.830 7.403 1.00 66.94 127 GLY A O 1
ATOM 974 N N . SER A 1 128 ? 2.753 -27.964 7.007 1.00 68.81 128 SER A N 1
ATOM 975 C CA . SER A 1 128 ? 2.553 -26.529 6.796 1.00 68.81 128 SER A CA 1
ATOM 976 C C . SER A 1 128 ? 2.088 -25.824 8.085 1.00 68.81 128 SER A C 1
ATOM 978 O O . SER A 1 128 ? 1.460 -26.457 8.939 1.00 68.81 128 SER A O 1
ATOM 980 N N . PRO A 1 129 ? 2.375 -24.518 8.267 1.00 72.75 129 PRO A N 1
ATOM 981 C CA . PRO A 1 129 ? 2.074 -23.793 9.502 1.00 72.75 129 PRO A CA 1
ATOM 982 C C . PRO A 1 129 ? 0.609 -23.826 9.915 1.00 72.75 129 PRO A C 1
ATOM 984 O O . PRO A 1 129 ? -0.291 -23.714 9.079 1.00 72.75 129 PRO A O 1
ATOM 987 N N . ILE A 1 130 ? 0.375 -23.808 11.225 1.00 79.06 130 ILE A N 1
ATOM 988 C CA . ILE A 1 130 ? -0.945 -23.552 11.798 1.00 79.06 130 ILE A CA 1
ATOM 989 C C . ILE A 1 130 ? -0.975 -22.091 12.248 1.00 79.06 130 ILE A C 1
ATOM 991 O O . ILE A 1 130 ? -0.384 -21.721 13.258 1.00 79.06 130 ILE A O 1
ATOM 995 N N . ARG A 1 131 ? -1.637 -21.235 11.461 1.00 75.31 131 ARG A N 1
ATOM 996 C CA . ARG A 1 131 ? -1.559 -19.768 11.622 1.00 75.31 131 ARG A CA 1
ATOM 997 C C . ARG A 1 131 ? -2.703 -19.137 12.414 1.00 75.31 131 ARG A C 1
ATOM 999 O O . ARG A 1 131 ? -2.727 -17.917 12.551 1.00 75.31 131 ARG A O 1
ATOM 1006 N N . HIS A 1 132 ? -3.674 -19.927 12.859 1.00 80.25 132 HIS A N 1
ATOM 1007 C CA . HIS A 1 132 ? -4.876 -19.444 13.539 1.00 80.25 132 HIS A CA 1
ATOM 1008 C C . HIS A 1 132 ? -5.225 -20.324 14.726 1.00 80.25 132 HIS A C 1
ATOM 1010 O O . HIS A 1 132 ? -4.783 -21.471 14.817 1.00 80.25 132 HIS A O 1
ATOM 1016 N N . SER A 1 133 ? -6.048 -19.772 15.615 1.00 88.94 133 SER A N 1
ATOM 1017 C CA . SER A 1 133 ? -6.612 -20.512 16.734 1.00 88.94 133 SER A CA 1
ATOM 1018 C C . SER A 1 133 ? -7.334 -21.771 16.251 1.00 88.94 133 SER A C 1
ATOM 1020 O O . SER A 1 133 ? -8.079 -21.701 15.267 1.00 88.94 133 SER A O 1
ATOM 1022 N N . PRO A 1 134 ? -7.159 -22.910 16.939 1.00 94.94 134 PRO A N 1
ATOM 1023 C CA . PRO A 1 134 ? -8.049 -24.047 16.765 1.00 94.94 134 PRO A CA 1
ATOM 1024 C C . PRO A 1 134 ? -9.452 -23.704 17.303 1.00 94.94 134 PRO A C 1
ATOM 1026 O O . PRO A 1 134 ? -9.698 -22.609 17.805 1.00 94.94 134 PRO A O 1
ATOM 1029 N N . GLY A 1 135 ? -10.387 -24.643 17.215 1.00 96.31 135 GLY A N 1
ATOM 1030 C CA . GLY A 1 135 ? -11.680 -24.572 17.891 1.00 96.31 135 GLY A CA 1
ATOM 1031 C C . GLY A 1 135 ? -12.004 -25.902 18.557 1.00 96.31 135 GLY A C 1
ATOM 1032 O O . GLY A 1 135 ? -11.767 -26.952 17.971 1.00 96.31 135 GLY A O 1
ATOM 1033 N N . VAL A 1 136 ? -12.558 -25.874 19.763 1.00 97.75 136 VAL A N 1
ATOM 1034 C CA . VAL A 1 136 ? -13.006 -27.055 20.502 1.00 97.75 136 VAL A CA 1
ATOM 1035 C C . VAL A 1 136 ? -14.524 -27.075 20.601 1.00 97.75 136 VAL A C 1
ATOM 1037 O O . VAL A 1 136 ? -15.138 -26.159 21.140 1.00 97.75 136 VAL A O 1
ATOM 1040 N N . LEU A 1 137 ? -15.140 -28.147 20.112 1.00 95.25 137 LEU A N 1
ATOM 1041 C CA . LEU A 1 137 ? -16.557 -28.417 20.314 1.00 95.25 137 LEU A CA 1
ATOM 1042 C C . LEU A 1 137 ? -16.712 -29.857 20.791 1.00 95.25 137 LEU A C 1
ATOM 1044 O O . LEU A 1 137 ? -16.267 -30.795 20.128 1.00 95.25 137 LEU A O 1
ATOM 1048 N N . ASN A 1 138 ? -17.355 -30.024 21.946 1.00 88.75 138 ASN A N 1
ATOM 1049 C CA . ASN A 1 138 ? -17.459 -31.302 22.647 1.00 88.75 138 ASN A CA 1
ATOM 1050 C C . ASN A 1 138 ? -16.061 -31.888 22.942 1.00 88.75 138 ASN A C 1
ATOM 1052 O O . ASN A 1 138 ? -15.225 -31.251 23.573 1.00 88.75 138 ASN A O 1
ATOM 1056 N N . ASP A 1 139 ? -15.806 -33.104 22.478 1.00 94.25 139 ASP A N 1
ATOM 1057 C CA . ASP A 1 139 ? -14.562 -33.859 22.614 1.00 94.25 139 ASP A CA 1
ATOM 1058 C C . ASP A 1 139 ? -13.656 -33.739 21.372 1.00 94.25 139 ASP A C 1
ATOM 1060 O O . ASP A 1 139 ? -12.732 -34.531 21.188 1.00 94.25 139 ASP A O 1
ATOM 1064 N N . THR A 1 140 ? -13.924 -32.760 20.501 1.00 97.69 140 THR A N 1
ATOM 1065 C CA . THR A 1 140 ? -13.220 -32.577 19.228 1.00 97.69 140 THR A CA 1
ATOM 1066 C C . THR A 1 140 ? -12.527 -31.219 19.165 1.00 97.69 140 THR A C 1
ATOM 1068 O O . THR A 1 140 ? -13.178 -30.187 19.314 1.00 97.69 140 THR A O 1
ATOM 1071 N N . VAL A 1 141 ? -11.221 -31.215 18.890 1.00 98.44 141 VAL A N 1
ATOM 1072 C CA . VAL A 1 141 ? -10.457 -30.014 18.524 1.00 98.44 141 VAL A CA 1
ATOM 1073 C C . VAL A 1 141 ? -10.250 -29.991 17.016 1.00 98.44 141 VAL A C 1
ATOM 1075 O O . VAL A 1 141 ? -9.793 -30.970 16.431 1.00 98.44 141 VAL A O 1
ATOM 1078 N N . VAL A 1 142 ? -10.604 -28.879 16.381 1.00 98.19 142 VAL A N 1
ATOM 1079 C CA . VAL A 1 142 ? -10.497 -28.665 14.940 1.00 98.19 142 VAL A CA 1
ATOM 1080 C C . VAL A 1 142 ? -9.486 -27.566 14.664 1.00 98.19 142 VAL A C 1
ATOM 1082 O O . VAL A 1 142 ? -9.520 -26.512 15.294 1.00 98.19 142 VAL A O 1
ATOM 1085 N N . PHE A 1 143 ? -8.602 -27.788 13.702 1.00 95.75 143 PHE A N 1
ATOM 1086 C CA . PHE A 1 143 ? -7.664 -26.777 13.230 1.00 95.75 143 PHE A CA 1
ATOM 1087 C C . PHE A 1 143 ? -7.429 -26.930 11.734 1.00 95.75 143 PHE A C 1
ATOM 1089 O O . PHE A 1 143 ? -7.636 -28.002 11.164 1.00 95.75 143 PHE A O 1
ATOM 1096 N N . SER A 1 144 ? -6.971 -25.854 11.108 1.00 91.69 144 SER A N 1
ATOM 1097 C CA . SER A 1 144 ? -6.604 -25.857 9.699 1.00 91.69 144 SER A CA 1
ATOM 1098 C C . SER A 1 144 ? -5.156 -25.428 9.531 1.00 91.69 144 SER A C 1
ATOM 1100 O O . SER A 1 144 ? -4.661 -24.535 10.219 1.00 91.69 144 SER A O 1
ATOM 1102 N N . THR A 1 145 ? -4.499 -26.078 8.588 1.00 83.31 145 THR A N 1
ATOM 1103 C CA . THR A 1 145 ? -3.121 -25.814 8.177 1.00 83.31 145 THR A CA 1
ATOM 1104 C C . THR A 1 145 ? -3.089 -24.851 6.992 1.00 83.31 145 THR A C 1
ATOM 1106 O O . THR A 1 145 ? -4.104 -24.635 6.316 1.00 83.31 145 THR A O 1
ATOM 1109 N N . HIS A 1 146 ? -1.931 -24.243 6.742 1.00 76.06 146 HIS A N 1
ATOM 1110 C CA . HIS A 1 146 ? -1.762 -23.283 5.655 1.00 76.06 146 HIS A CA 1
ATOM 1111 C C . HIS A 1 146 ? -2.061 -23.902 4.282 1.00 76.06 146 HIS A C 1
ATOM 1113 O O . HIS A 1 146 ? -2.770 -23.292 3.491 1.00 76.06 146 HIS A O 1
ATOM 1119 N N . GLU A 1 147 ? -1.645 -25.134 4.015 1.00 70.81 147 GLU A N 1
ATOM 1120 C CA . GLU A 1 147 ? -1.940 -25.790 2.732 1.00 70.81 147 GLU A CA 1
ATOM 1121 C C . GLU A 1 147 ? -3.390 -26.282 2.616 1.00 70.81 147 GLU A C 1
ATOM 1123 O O . GLU A 1 147 ? -3.792 -26.825 1.594 1.00 70.81 147 GLU A O 1
ATOM 1128 N N . GLY A 1 148 ? -4.229 -26.040 3.627 1.00 76.62 148 GLY A N 1
ATOM 1129 C CA . GLY A 1 148 ? -5.678 -26.187 3.501 1.00 76.62 148 GLY A CA 1
ATOM 1130 C C . GLY A 1 148 ? -6.247 -27.516 3.958 1.00 76.62 148 GLY A C 1
ATOM 1131 O O . GLY A 1 148 ? -7.428 -27.796 3.741 1.00 76.62 148 GLY A O 1
ATOM 1132 N N . ASN A 1 149 ? -5.441 -28.340 4.626 1.00 87.06 149 ASN A N 1
ATOM 1133 C CA . ASN A 1 149 ? -5.979 -29.467 5.366 1.00 87.06 149 ASN A CA 1
ATOM 1134 C C . ASN A 1 149 ? -6.574 -28.985 6.692 1.00 87.06 149 ASN A C 1
ATOM 1136 O O . ASN A 1 149 ? -5.881 -28.388 7.520 1.00 87.06 149 ASN A O 1
ATOM 1140 N N . THR A 1 150 ? -7.849 -29.295 6.898 1.00 95.19 150 THR A N 1
ATOM 1141 C CA . THR A 1 150 ? -8.542 -29.217 8.181 1.00 95.19 150 THR A CA 1
ATOM 1142 C C . THR A 1 150 ? -8.513 -30.582 8.850 1.00 95.19 150 THR A C 1
ATOM 1144 O O . THR A 1 150 ? -8.848 -31.604 8.244 1.00 95.19 150 THR A O 1
ATOM 1147 N N . PHE A 1 151 ? -8.131 -30.585 10.116 1.00 97.75 151 PHE A N 1
ATOM 1148 C CA . PHE A 1 151 ? -8.009 -31.760 10.958 1.00 97.75 151 PHE A CA 1
ATOM 1149 C C . PHE A 1 151 ? -8.982 -31.634 12.118 1.00 97.75 151 PHE A C 1
ATOM 1151 O O . PHE A 1 151 ? -9.097 -30.563 12.711 1.00 97.75 151 PHE A O 1
ATOM 1158 N N . ALA A 1 152 ? -9.625 -32.739 12.469 1.00 98.19 152 ALA A N 1
ATOM 1159 C CA . ALA A 1 152 ? -10.320 -32.887 13.734 1.00 98.19 152 ALA A CA 1
ATOM 1160 C C . ALA A 1 152 ? -9.669 -33.995 14.539 1.00 98.19 152 ALA A C 1
ATOM 1162 O O . ALA A 1 152 ? -9.513 -35.117 14.049 1.00 98.19 152 ALA A O 1
ATOM 1163 N N . LEU A 1 153 ? -9.321 -33.678 15.778 1.00 98.69 153 LEU A N 1
ATOM 1164 C CA . LEU A 1 153 ? -8.691 -34.595 16.707 1.00 98.69 153 LEU A CA 1
ATOM 1165 C C . LEU A 1 153 ? -9.552 -34.762 17.949 1.00 98.69 153 LEU A C 1
ATOM 1167 O O . LEU A 1 153 ? -10.317 -33.877 18.328 1.00 98.69 153 LEU A O 1
ATOM 1171 N N . ASP A 1 154 ? -9.380 -35.890 18.611 1.00 98.19 154 ASP A N 1
ATOM 1172 C CA . ASP A 1 154 ? -9.846 -36.084 19.972 1.00 98.19 154 ASP A CA 1
ATOM 1173 C C . ASP A 1 154 ? -9.093 -35.162 20.949 1.00 98.19 154 ASP A C 1
ATOM 1175 O O . ASP A 1 154 ? -7.861 -35.136 20.966 1.00 98.19 154 ASP A O 1
ATOM 1179 N N . THR A 1 155 ? -9.819 -34.406 21.777 1.00 97.25 155 THR A N 1
ATOM 1180 C CA . THR A 1 155 ? -9.213 -33.422 22.697 1.00 97.25 155 THR A CA 1
ATOM 1181 C C . THR A 1 155 ? -8.350 -34.066 23.782 1.00 97.25 155 THR A C 1
ATOM 1183 O O . THR A 1 155 ? -7.394 -33.450 24.261 1.00 97.25 155 THR A O 1
ATOM 1186 N N . ALA A 1 156 ? -8.661 -35.298 24.191 1.00 96.50 156 ALA A N 1
ATOM 1187 C CA . ALA A 1 156 ? -7.962 -35.977 25.274 1.00 96.50 156 ALA A CA 1
ATOM 1188 C C . ALA A 1 156 ? -6.654 -36.626 24.810 1.00 96.50 156 ALA A C 1
ATOM 1190 O O . ALA A 1 156 ? -5.676 -36.605 25.556 1.00 96.50 156 ALA A O 1
ATOM 1191 N N . THR A 1 157 ? -6.641 -37.182 23.600 1.00 96.94 157 THR A N 1
ATOM 1192 C CA . THR A 1 157 ? -5.558 -38.048 23.109 1.00 96.94 157 THR A CA 1
ATOM 1193 C C . THR A 1 157 ? -4.770 -37.473 21.936 1.00 96.94 157 THR A C 1
ATOM 1195 O O . THR A 1 157 ? -3.690 -37.978 21.642 1.00 96.94 157 THR A O 1
ATOM 1198 N N . GLY A 1 158 ? -5.297 -36.466 21.231 1.00 96.25 158 GLY A N 1
ATOM 1199 C CA . GLY A 1 158 ? -4.712 -35.974 19.980 1.00 96.25 158 GLY A CA 1
ATOM 1200 C C . GLY A 1 158 ? -4.891 -36.937 18.800 1.00 96.25 158 GLY A C 1
ATOM 1201 O O . GLY A 1 158 ? -4.294 -36.735 17.740 1.00 96.25 158 GLY A O 1
ATOM 1202 N N . ALA A 1 159 ? -5.702 -37.990 18.962 1.00 96.94 159 ALA A N 1
ATOM 1203 C CA . ALA A 1 159 ? -5.968 -38.966 17.914 1.00 96.94 159 ALA A CA 1
ATOM 1204 C C . ALA A 1 159 ? -6.781 -38.340 16.773 1.00 96.94 159 ALA A C 1
ATOM 1206 O O . ALA A 1 159 ? -7.801 -37.689 17.008 1.00 96.94 159 ALA A O 1
ATOM 1207 N N . LEU A 1 160 ? -6.348 -38.572 15.530 1.00 98.00 160 LEU A N 1
ATOM 1208 C CA . LEU A 1 160 ? -7.041 -38.097 14.334 1.00 98.00 160 LEU A CA 1
ATOM 1209 C C . LEU A 1 160 ? -8.429 -38.738 14.220 1.00 98.00 160 LEU A C 1
ATOM 1211 O O . LEU A 1 160 ? -8.543 -39.956 14.102 1.00 98.00 160 LEU A O 1
ATOM 1215 N N . ARG A 1 161 ? -9.476 -37.910 14.195 1.00 97.38 161 ARG A N 1
ATOM 1216 C CA . ARG A 1 161 ? -10.849 -38.330 13.877 1.00 97.38 161 ARG A CA 1
ATOM 1217 C C . ARG A 1 161 ? -11.094 -38.265 12.378 1.00 97.38 161 ARG A C 1
ATOM 1219 O O . ARG A 1 161 ? -11.555 -39.232 11.778 1.00 97.38 161 ARG A O 1
ATOM 1226 N N . TRP A 1 162 ? -10.752 -37.137 11.762 1.00 98.00 162 TRP A N 1
ATOM 1227 C CA . TRP A 1 162 ? -10.815 -36.968 10.315 1.00 98.00 162 TRP A CA 1
ATOM 1228 C C . TRP A 1 162 ? -9.874 -35.865 9.829 1.00 98.00 162 TRP A C 1
ATOM 1230 O O . TRP A 1 162 ? -9.504 -34.954 10.568 1.00 98.00 162 TRP A O 1
ATOM 1240 N N . ARG A 1 163 ? -9.524 -35.950 8.543 1.00 96.00 163 ARG A N 1
ATOM 1241 C CA . ARG A 1 163 ? -8.785 -34.940 7.779 1.00 96.00 163 ARG A CA 1
ATOM 1242 C C . ARG A 1 163 ? -9.536 -34.648 6.484 1.00 96.00 163 ARG A C 1
ATOM 1244 O O . ARG A 1 163 ? -10.000 -35.580 5.814 1.00 96.00 163 ARG A O 1
ATOM 1251 N N . ARG A 1 164 ? -9.658 -33.372 6.125 1.00 93.38 164 ARG A N 1
ATOM 1252 C CA . ARG A 1 164 ? -10.315 -32.913 4.894 1.00 93.38 164 ARG A CA 1
ATOM 1253 C C . ARG A 1 164 ? -9.563 -31.742 4.296 1.00 93.38 164 ARG A C 1
ATOM 1255 O O . ARG A 1 164 ? -9.189 -30.827 5.016 1.00 93.38 164 ARG A O 1
ATOM 1262 N N . PHE A 1 165 ? -9.397 -31.754 2.982 1.00 89.12 165 PHE A N 1
ATOM 1263 C CA . PHE A 1 165 ? -8.960 -30.569 2.262 1.00 89.12 165 PHE A CA 1
ATOM 1264 C C . PHE A 1 165 ? -10.157 -29.628 2.103 1.00 89.12 165 PHE A C 1
ATOM 1266 O O . PHE A 1 165 ? -11.145 -29.982 1.459 1.00 89.12 165 PHE A O 1
ATOM 1273 N N . THR A 1 166 ? -10.094 -28.456 2.724 1.00 86.94 166 THR A N 1
ATOM 1274 C CA . THR A 1 166 ? -11.148 -27.428 2.665 1.00 86.94 166 THR A CA 1
ATOM 1275 C C . THR A 1 166 ? -10.749 -26.232 1.807 1.00 86.94 166 THR A C 1
ATOM 1277 O O . THR A 1 166 ? -11.574 -25.347 1.595 1.00 86.94 166 THR A O 1
ATOM 1280 N N . GLY A 1 167 ? -9.536 -26.267 1.250 1.00 79.88 167 GLY A N 1
ATOM 1281 C CA . GLY A 1 167 ? -8.881 -25.151 0.578 1.00 79.88 167 GLY A CA 1
ATOM 1282 C C . GLY A 1 167 ? -7.868 -24.476 1.513 1.00 79.88 167 GLY A C 1
ATOM 1283 O O . GLY A 1 167 ? -8.009 -24.573 2.735 1.00 79.88 167 GLY A O 1
ATOM 1284 N N . PRO A 1 168 ? -6.835 -23.787 0.990 1.00 74.19 168 PRO A N 1
ATOM 1285 C CA . PRO A 1 168 ? -5.800 -23.145 1.805 1.00 74.19 168 PRO A CA 1
ATOM 1286 C C . PRO A 1 168 ? -6.398 -22.232 2.888 1.00 74.19 168 PRO A C 1
ATOM 1288 O O . PRO A 1 168 ? -7.163 -21.315 2.580 1.00 74.19 168 PRO A O 1
ATOM 1291 N N . SER A 1 169 ? -6.089 -22.473 4.168 1.00 73.88 169 SER A N 1
ATOM 1292 C CA . SER A 1 169 ? -6.757 -21.776 5.281 1.00 73.88 169 SER A CA 1
ATOM 1293 C C . SER A 1 169 ? -5.996 -20.543 5.757 1.00 73.88 169 SER A C 1
ATOM 1295 O O . SER A 1 169 ? -4.776 -20.570 5.926 1.00 73.88 169 SER A O 1
ATOM 1297 N N . ALA A 1 170 ? -6.711 -19.449 5.997 1.00 68.62 170 ALA A N 1
ATOM 1298 C CA . ALA A 1 170 ? -6.191 -18.251 6.659 1.00 68.62 170 ALA A CA 1
ATOM 1299 C C . ALA A 1 170 ? -7.138 -17.749 7.757 1.00 68.62 170 ALA A C 1
ATOM 1301 O O . ALA A 1 170 ? -7.187 -16.555 8.038 1.00 68.62 170 ALA A O 1
ATOM 1302 N N . THR A 1 171 ? -7.916 -18.645 8.366 1.00 84.06 171 THR A N 1
ATOM 1303 C CA . THR A 1 171 ? -8.894 -18.272 9.391 1.00 84.06 171 THR A CA 1
ATOM 1304 C C . THR A 1 171 ? -8.974 -19.317 10.499 1.00 84.06 171 THR A C 1
ATOM 1306 O O . THR A 1 171 ? -8.577 -20.472 10.311 1.00 84.06 171 THR A O 1
ATOM 1309 N N . ALA A 1 172 ? -9.480 -18.913 11.667 1.00 89.81 172 ALA A N 1
ATOM 1310 C CA . ALA A 1 172 ? -9.895 -19.867 12.692 1.00 89.81 172 ALA A CA 1
ATOM 1311 C C . ALA A 1 172 ? -11.250 -20.491 12.297 1.00 89.81 172 ALA A C 1
ATOM 1313 O O . ALA A 1 172 ? -12.087 -19.803 11.703 1.00 89.81 172 ALA A O 1
ATOM 1314 N N . PRO A 1 173 ? -11.508 -21.769 12.630 1.00 94.12 173 PRO A N 1
ATOM 1315 C CA . PRO A 1 173 ? -12.812 -22.371 12.392 1.00 94.12 173 PRO A CA 1
ATOM 1316 C C . PRO A 1 173 ? -13.906 -21.692 13.234 1.00 94.12 173 PRO A C 1
ATOM 1318 O O . PRO A 1 173 ? -13.686 -21.280 14.376 1.00 94.12 173 PRO A O 1
ATOM 1321 N N . LEU A 1 174 ? -15.118 -21.612 12.688 1.00 96.56 174 LEU A N 1
ATOM 1322 C CA . LEU A 1 174 ? -16.328 -21.275 13.439 1.00 96.56 174 LEU A CA 1
ATOM 1323 C C . LEU A 1 174 ? -17.028 -22.564 13.864 1.00 96.56 174 LEU A C 1
ATOM 1325 O O . LEU A 1 174 ? -17.311 -23.427 13.033 1.00 96.56 174 LEU A O 1
ATOM 1329 N N . LEU A 1 175 ? -17.317 -22.689 15.157 1.00 96.06 175 LEU A N 1
ATOM 1330 C CA . LEU A 1 175 ? -17.989 -23.858 15.713 1.00 96.06 175 LEU A CA 1
ATOM 1331 C C . LEU A 1 175 ? -19.473 -23.573 15.944 1.00 96.06 175 LEU A C 1
ATOM 1333 O O . LEU A 1 175 ? -19.830 -22.741 16.779 1.00 96.06 175 LEU A O 1
ATOM 1337 N N . ASP A 1 176 ? -20.325 -24.307 15.228 1.00 94.81 176 ASP A N 1
ATOM 1338 C CA . ASP A 1 176 ? -21.777 -24.305 15.401 1.00 94.81 176 ASP A CA 1
ATOM 1339 C C . ASP A 1 176 ? -22.171 -25.445 16.346 1.00 94.81 176 ASP A C 1
ATOM 1341 O O . ASP A 1 176 ? -22.333 -26.603 15.941 1.00 94.81 176 ASP A O 1
ATOM 1345 N N . ALA A 1 177 ? -22.318 -25.109 17.627 1.00 91.50 177 ALA A N 1
ATOM 1346 C CA . ALA A 1 177 ? -22.720 -26.063 18.653 1.00 91.50 177 ALA A CA 1
ATOM 1347 C C . ALA A 1 177 ? -24.154 -26.580 18.456 1.00 91.50 177 ALA A C 1
ATOM 1349 O O . ALA A 1 177 ? -24.422 -27.740 18.760 1.00 91.50 177 ALA A O 1
ATOM 1350 N N . ALA A 1 178 ? -25.062 -25.749 17.932 1.00 89.94 178 ALA A N 1
ATOM 1351 C CA . ALA A 1 178 ? -26.472 -26.100 17.778 1.00 89.94 178 ALA A CA 1
ATOM 1352 C C . ALA A 1 178 ? -26.674 -27.183 16.712 1.00 89.94 178 ALA A C 1
ATOM 1354 O O . ALA A 1 178 ? -27.539 -28.046 16.860 1.00 89.94 178 ALA A O 1
ATOM 1355 N N . ARG A 1 179 ? -25.852 -27.163 15.657 1.00 92.56 179 ARG A N 1
ATOM 1356 C CA . ARG A 1 179 ? -25.928 -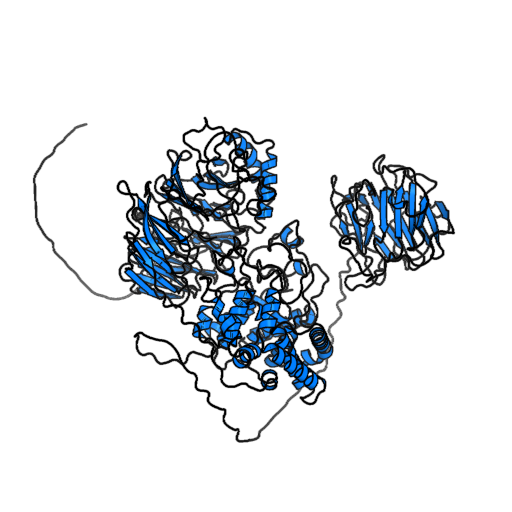28.126 14.547 1.00 92.56 179 ARG A 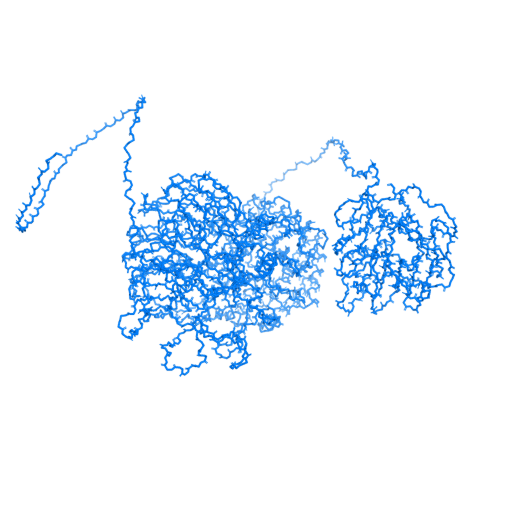CA 1
ATOM 1357 C C . ARG A 1 179 ? -24.806 -29.166 14.538 1.00 92.56 179 ARG A C 1
ATOM 1359 O O . ARG A 1 179 ? -24.799 -30.024 13.655 1.00 92.56 179 ARG A O 1
ATOM 1366 N N . ALA A 1 180 ? -23.862 -29.090 15.480 1.00 94.25 180 ALA A N 1
ATOM 1367 C CA . ALA A 1 180 ? -22.632 -29.885 15.505 1.00 94.25 180 ALA A CA 1
ATOM 1368 C C . ALA A 1 180 ? -21.847 -29.794 14.178 1.00 94.25 180 ALA A C 1
ATOM 1370 O O . ALA A 1 180 ? -21.506 -30.805 13.551 1.00 94.25 180 ALA A O 1
ATOM 1371 N N . ARG A 1 181 ? -21.582 -28.558 13.736 1.00 95.75 181 ARG A N 1
ATOM 1372 C CA . ARG A 1 181 ? -20.860 -28.254 12.490 1.00 95.75 181 ARG A CA 1
ATOM 1373 C C . ARG A 1 181 ? -19.614 -27.426 12.770 1.00 95.75 181 ARG A C 1
ATOM 1375 O O . ARG A 1 181 ? -19.535 -26.705 13.763 1.00 95.75 181 ARG A O 1
ATOM 1382 N N . VAL A 1 182 ? -18.662 -27.509 11.853 1.00 97.12 182 VAL A N 1
ATOM 1383 C CA . VAL A 1 182 ? -17.533 -26.587 11.772 1.00 97.12 182 VAL A CA 1
ATOM 1384 C C . VAL A 1 182 ? -17.563 -25.882 10.429 1.00 97.12 182 VAL A C 1
ATOM 1386 O O . VAL A 1 182 ? -17.766 -26.519 9.400 1.00 97.12 182 VAL A O 1
ATOM 1389 N N . VAL A 1 183 ? -17.372 -24.570 10.439 1.00 97.81 183 VAL A N 1
ATOM 1390 C CA . VAL A 1 183 ? -17.327 -23.746 9.235 1.00 97.81 183 VAL A CA 1
ATOM 1391 C C . VAL A 1 183 ? -15.908 -23.230 9.064 1.00 97.81 183 VAL A C 1
ATOM 1393 O O . VAL A 1 183 ? -15.339 -22.635 9.981 1.00 97.81 183 VAL A O 1
ATOM 1396 N N . VAL A 1 184 ? -15.328 -23.489 7.896 1.00 95.62 184 VAL A N 1
ATOM 1397 C CA . VAL A 1 184 ? -13.946 -23.140 7.558 1.00 95.62 184 VAL A CA 1
ATOM 1398 C C . VAL A 1 184 ? -13.953 -22.195 6.368 1.00 95.62 184 VAL A C 1
ATOM 1400 O O . VAL A 1 184 ? -14.564 -22.493 5.342 1.00 95.62 184 VAL A O 1
ATOM 1403 N N . ALA A 1 185 ? -13.271 -21.064 6.512 1.00 92.12 185 ALA A N 1
ATOM 1404 C CA . ALA A 1 185 ? -13.038 -20.116 5.434 1.00 92.12 185 ALA A CA 1
ATOM 1405 C C . ALA A 1 185 ? -11.652 -20.329 4.812 1.00 92.12 185 ALA A C 1
ATOM 1407 O O . ALA A 1 185 ? -10.660 -20.511 5.526 1.00 92.12 185 ALA A O 1
ATOM 1408 N N . SER A 1 186 ? -11.590 -20.264 3.486 1.00 86.38 186 SER A N 1
ATOM 1409 C CA . SER A 1 186 ? -10.379 -20.457 2.700 1.00 86.38 186 SER A CA 1
ATOM 1410 C C . SER A 1 186 ? -10.066 -19.248 1.820 1.00 86.38 186 SER A C 1
ATOM 1412 O O . SER A 1 186 ? -10.941 -18.523 1.343 1.00 86.38 186 SER A O 1
ATOM 1414 N N . THR A 1 187 ? -8.779 -19.055 1.543 1.00 77.06 187 THR A N 1
ATOM 1415 C CA . THR A 1 187 ? -8.315 -18.046 0.585 1.00 77.06 187 THR A CA 1
ATOM 1416 C C . THR A 1 187 ? -8.601 -18.386 -0.865 1.00 77.06 187 THR A C 1
ATOM 1418 O O . THR A 1 187 ? -8.387 -17.534 -1.713 1.00 77.06 187 THR A O 1
ATOM 1421 N N . ASP A 1 188 ? -9.105 -19.580 -1.175 1.00 75.25 188 ASP A N 1
ATOM 1422 C CA . ASP A 1 188 ? -9.674 -19.854 -2.501 1.00 75.25 188 ASP A CA 1
ATOM 1423 C C . ASP A 1 188 ? -11.079 -19.231 -2.682 1.00 75.25 188 ASP A C 1
ATOM 1425 O O . ASP A 1 188 ? -11.761 -19.490 -3.674 1.00 75.25 188 ASP A O 1
ATOM 1429 N N . GLY A 1 189 ? -11.541 -18.455 -1.695 1.00 84.56 189 GLY A N 1
ATOM 1430 C CA . GLY A 1 189 ? -12.860 -17.838 -1.679 1.00 84.56 189 GLY A CA 1
ATOM 1431 C C . GLY A 1 189 ? -13.982 -18.799 -1.298 1.00 84.56 189 GLY A C 1
ATOM 1432 O O . GLY A 1 189 ? -15.145 -18.511 -1.570 1.00 84.56 189 GLY A O 1
ATOM 1433 N N . SER A 1 190 ? -13.677 -19.961 -0.710 1.00 91.75 190 SER A N 1
ATOM 1434 C CA . SER A 1 190 ? -14.706 -20.855 -0.181 1.00 91.75 190 SER A CA 1
ATOM 1435 C C . SER A 1 190 ? -14.944 -20.691 1.314 1.00 91.75 190 SER A C 1
ATOM 1437 O O . SER A 1 190 ? -14.020 -20.639 2.124 1.00 91.75 190 SER A O 1
ATOM 1439 N N . LEU A 1 191 ? -16.222 -20.682 1.683 1.00 96.94 191 LEU A N 1
ATOM 1440 C CA . LEU A 1 191 ? -16.694 -20.887 3.045 1.00 96.94 191 LEU A CA 1
ATOM 1441 C C . LEU A 1 191 ? -17.394 -22.247 3.075 1.00 96.94 191 LEU A C 1
ATOM 1443 O O . LEU A 1 191 ? -18.388 -22.446 2.378 1.00 96.94 191 LEU A O 1
ATOM 1447 N N . THR A 1 192 ? -16.851 -23.199 3.828 1.00 97.56 192 THR A N 1
ATOM 1448 C CA . THR A 1 192 ? -17.282 -24.604 3.796 1.00 97.56 192 THR A CA 1
ATOM 1449 C C . THR A 1 192 ? -17.779 -25.036 5.165 1.00 97.56 192 THR A C 1
ATOM 1451 O O . THR A 1 192 ? -17.021 -24.980 6.133 1.00 97.56 192 THR A O 1
ATOM 1454 N N . ALA A 1 193 ? -19.019 -25.517 5.250 1.00 98.06 193 ALA A N 1
ATOM 1455 C CA . ALA A 1 193 ? -19.521 -26.178 6.448 1.00 98.06 193 ALA A CA 1
ATOM 1456 C C . ALA A 1 193 ? -19.294 -27.685 6.372 1.00 98.06 193 ALA A C 1
ATOM 1458 O O . ALA A 1 193 ? -19.703 -28.348 5.419 1.00 98.06 193 ALA A O 1
ATOM 1459 N N . LEU A 1 194 ? -18.691 -28.232 7.420 1.00 98.12 194 LEU A N 1
ATOM 1460 C CA . LEU A 1 194 ? -18.468 -29.655 7.605 1.00 98.12 194 LEU A CA 1
ATOM 1461 C C . LEU A 1 194 ? -19.237 -30.157 8.824 1.00 98.12 194 LEU A C 1
ATOM 1463 O O . LEU A 1 194 ? -19.361 -29.469 9.842 1.00 98.12 194 LEU A O 1
ATOM 1467 N N . ARG A 1 195 ? -19.692 -31.404 8.763 1.00 97.56 195 ARG A N 1
ATOM 1468 C CA . ARG A 1 195 ? -20.191 -32.121 9.935 1.00 97.56 195 ARG A CA 1
ATOM 1469 C C . ARG A 1 195 ? -19.031 -32.418 10.887 1.00 97.56 195 ARG A C 1
ATOM 1471 O O . ARG A 1 195 ? -18.024 -32.993 10.478 1.00 97.56 195 ARG A O 1
ATOM 1478 N N . LEU A 1 196 ? -19.187 -32.086 12.171 1.00 96.94 196 LEU A N 1
ATOM 1479 C CA . LEU A 1 196 ? -18.119 -32.241 13.166 1.00 96.94 196 LEU A CA 1
ATOM 1480 C C . LEU A 1 196 ? -17.670 -33.702 13.348 1.00 96.94 196 LEU A C 1
ATOM 1482 O O . LEU A 1 196 ? -16.502 -33.949 13.628 1.00 96.94 196 LEU A O 1
ATOM 1486 N N . SER A 1 197 ? -18.572 -34.674 13.188 1.00 95.88 197 SER A N 1
ATOM 1487 C CA . SER A 1 197 ? -18.292 -36.085 13.487 1.00 95.88 197 SER A CA 1
ATOM 1488 C C . SER A 1 197 ? -17.375 -36.782 12.477 1.00 95.88 197 SER A C 1
ATOM 1490 O O . SER A 1 197 ? -16.629 -37.677 12.859 1.00 95.88 197 SER A O 1
ATOM 1492 N N . ASP A 1 198 ? -17.441 -36.415 11.195 1.00 95.50 198 ASP A N 1
ATOM 1493 C CA . ASP A 1 198 ? -16.784 -37.151 10.099 1.00 95.50 198 ASP A CA 1
ATOM 1494 C C . ASP A 1 198 ? -16.168 -36.255 9.008 1.00 95.50 198 ASP A C 1
ATOM 1496 O O . ASP A 1 198 ? -15.596 -36.756 8.029 1.00 95.50 198 ASP A O 1
ATOM 1500 N N . GLY A 1 199 ? -16.289 -34.932 9.146 1.00 96.25 199 GLY A N 1
ATOM 1501 C CA . GLY A 1 199 ? -15.794 -33.965 8.176 1.00 96.25 199 GLY A CA 1
ATOM 1502 C C . GLY A 1 199 ? -16.531 -34.017 6.836 1.00 96.25 199 GLY A C 1
ATOM 1503 O O . GLY A 1 199 ? -15.967 -33.603 5.826 1.00 96.25 199 GLY A O 1
ATOM 1504 N N . ALA A 1 200 ? -17.740 -34.582 6.763 1.00 96.62 200 ALA A N 1
ATOM 1505 C CA . ALA A 1 200 ? -18.530 -34.546 5.537 1.00 96.62 200 ALA A CA 1
ATOM 1506 C C . ALA A 1 200 ? -18.956 -33.103 5.226 1.00 96.62 200 ALA A C 1
ATOM 1508 O O . ALA A 1 200 ? -19.498 -32.422 6.099 1.00 96.62 200 ALA A O 1
ATOM 1509 N N . GLU A 1 201 ? -18.725 -32.652 3.992 1.00 97.69 201 GLU A N 1
ATOM 1510 C CA . GLU A 1 201 ? -19.198 -31.351 3.512 1.00 97.69 201 GLU A CA 1
ATOM 1511 C C . GLU A 1 201 ? -20.731 -31.318 3.499 1.00 97.69 201 GLU A C 1
ATOM 1513 O O . GLU A 1 201 ? -21.381 -32.240 3.004 1.00 97.69 201 GLU A O 1
ATOM 1518 N N . ILE A 1 202 ? -21.296 -30.272 4.099 1.00 97.88 202 ILE A N 1
ATOM 1519 C CA . ILE A 1 202 ? -22.739 -30.019 4.165 1.00 97.88 202 ILE A CA 1
ATOM 1520 C C . ILE A 1 202 ? -23.117 -29.031 3.068 1.00 97.88 202 ILE A C 1
ATOM 1522 O O . ILE A 1 202 ? -24.024 -29.292 2.283 1.00 97.88 202 ILE A O 1
ATOM 1526 N N . TRP A 1 203 ? -22.395 -27.915 3.011 1.00 98.25 203 TRP A N 1
ATOM 1527 C CA . TRP A 1 203 ? -22.527 -26.899 1.980 1.00 98.25 203 TRP A CA 1
ATOM 1528 C C . TRP A 1 203 ? -21.200 -26.170 1.783 1.00 98.25 203 TRP A C 1
ATOM 1530 O O . TRP A 1 203 ? -20.325 -26.171 2.659 1.00 98.25 203 TRP A O 1
ATOM 1540 N N . ARG A 1 204 ? -21.083 -25.506 0.633 1.00 96.81 204 ARG A N 1
ATOM 1541 C CA . ARG A 1 204 ? -19.969 -24.627 0.290 1.00 96.81 204 ARG A CA 1
ATOM 1542 C C . ARG A 1 204 ? -20.488 -23.385 -0.416 1.00 96.81 204 ARG A C 1
ATOM 1544 O O . ARG A 1 204 ? -21.155 -23.483 -1.441 1.00 96.81 204 ARG A O 1
ATOM 1551 N N . HIS A 1 205 ? -20.130 -22.227 0.119 1.00 97.06 205 HIS A N 1
ATOM 1552 C CA . HIS A 1 205 ? -20.369 -20.929 -0.493 1.00 97.06 205 HIS A CA 1
ATOM 1553 C C . HIS A 1 205 ? -19.096 -20.446 -1.199 1.00 97.06 205 HIS A C 1
ATOM 1555 O O . HIS A 1 205 ? -17.999 -20.602 -0.658 1.00 97.06 205 HIS A O 1
ATOM 1561 N N . ARG A 1 206 ? -19.235 -19.868 -2.398 1.00 94.62 206 ARG A N 1
ATOM 1562 C CA . ARG A 1 206 ? -18.147 -19.225 -3.149 1.00 94.62 206 ARG A CA 1
ATOM 1563 C C . ARG A 1 206 ? -18.336 -17.710 -3.084 1.00 94.62 206 ARG A C 1
ATOM 1565 O O . ARG A 1 206 ? -19.346 -17.205 -3.557 1.00 94.62 206 ARG A O 1
ATOM 1572 N N . SER A 1 207 ? -17.370 -17.011 -2.492 1.00 89.31 207 SER A N 1
ATOM 1573 C CA . SER A 1 207 ? -17.390 -15.554 -2.314 1.00 89.31 207 SER A CA 1
ATOM 1574 C C . SER A 1 207 ? -16.722 -14.786 -3.456 1.00 89.31 207 SER A C 1
ATOM 1576 O O . SER A 1 207 ? -16.611 -13.567 -3.361 1.00 89.31 207 SER A O 1
ATOM 1578 N N . GLU A 1 208 ? -16.223 -15.478 -4.489 1.00 84.69 208 GLU A N 1
ATOM 1579 C CA . GLU A 1 208 ? -15.553 -14.908 -5.677 1.00 84.69 208 GLU A CA 1
ATOM 1580 C C . GLU A 1 208 ? -14.263 -14.097 -5.404 1.00 84.69 208 GLU A C 1
ATOM 1582 O O . GLU A 1 208 ? -13.660 -13.536 -6.319 1.00 84.69 208 GLU A O 1
ATOM 1587 N N . ALA A 1 209 ? -13.808 -14.058 -4.151 1.00 80.75 209 ALA A N 1
ATOM 1588 C CA . ALA A 1 209 ? -12.547 -13.468 -3.709 1.00 80.75 209 ALA A CA 1
ATOM 1589 C C . ALA A 1 209 ? -12.057 -14.186 -2.437 1.00 80.75 209 ALA A C 1
ATOM 1591 O O . ALA A 1 209 ? -12.902 -14.679 -1.684 1.00 80.75 209 ALA A O 1
ATOM 1592 N N . PRO A 1 210 ? -10.738 -14.231 -2.165 1.00 82.19 210 PRO A N 1
ATOM 1593 C CA . PRO A 1 210 ? -10.171 -14.846 -0.965 1.00 82.19 210 PRO A CA 1
ATOM 1594 C C . PRO A 1 210 ? -10.872 -14.423 0.330 1.00 82.19 210 PRO A C 1
ATOM 1596 O O . PRO A 1 210 ? -11.261 -13.267 0.472 1.00 82.19 210 PRO A O 1
ATOM 1599 N N . ILE A 1 211 ? -11.006 -15.344 1.288 1.00 86.12 211 ILE A N 1
ATOM 1600 C CA . ILE A 1 211 ? -11.544 -15.057 2.623 1.00 86.12 211 ILE A CA 1
ATOM 1601 C C . ILE A 1 211 ? -10.400 -15.143 3.642 1.00 86.12 211 ILE A C 1
ATOM 1603 O O . ILE A 1 211 ? -9.872 -16.226 3.907 1.00 86.12 211 ILE A O 1
ATOM 1607 N N . LEU A 1 212 ? -10.026 -13.997 4.218 1.00 81.69 212 LEU A N 1
ATOM 1608 C CA . LEU A 1 212 ? -9.075 -13.881 5.338 1.00 81.69 212 LEU A CA 1
ATOM 1609 C C . LEU A 1 212 ? -9.766 -13.536 6.668 1.00 81.69 212 LEU A C 1
ATOM 1611 O O . LE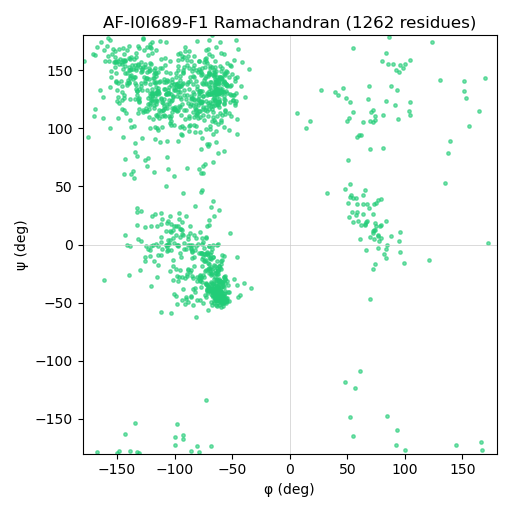U A 1 212 ? -9.130 -13.495 7.723 1.00 81.69 212 LEU A O 1
ATOM 1615 N N . THR A 1 213 ? -11.072 -13.285 6.628 1.00 85.81 213 THR A N 1
ATOM 1616 C CA . THR A 1 213 ? -11.883 -12.924 7.788 1.00 85.81 213 THR A CA 1
ATOM 1617 C C . THR A 1 213 ? -12.370 -14.179 8.500 1.00 85.81 213 THR A C 1
ATOM 1619 O O . THR A 1 213 ? -13.104 -14.993 7.933 1.00 85.81 213 THR A O 1
ATOM 1622 N N . THR A 1 214 ? -12.016 -14.326 9.777 1.00 90.31 214 THR A N 1
ATOM 1623 C CA . THR A 1 214 ? -12.557 -15.422 10.589 1.00 90.31 214 THR A CA 1
ATOM 1624 C C . THR A 1 214 ? -14.073 -15.252 10.754 1.00 90.31 214 THR A C 1
ATOM 1626 O O . THR A 1 214 ? -14.503 -14.197 11.224 1.00 90.31 214 THR A O 1
ATOM 1629 N N . PRO A 1 215 ? -14.891 -16.260 10.390 1.00 95.50 215 PRO A N 1
ATOM 1630 C CA . PRO A 1 215 ? -16.341 -16.120 10.402 1.00 95.50 215 PRO A CA 1
ATOM 1631 C C . PRO A 1 215 ? -16.919 -16.022 11.824 1.00 95.50 215 PRO A C 1
ATOM 1633 O O . PRO A 1 215 ? -16.365 -16.575 12.783 1.00 95.50 215 PRO A O 1
ATOM 1636 N N . ALA A 1 216 ? -18.059 -15.343 11.938 1.00 96.81 216 ALA A N 1
ATOM 1637 C CA . ALA A 1 216 ? -18.871 -15.202 13.148 1.00 96.81 216 ALA A CA 1
ATOM 1638 C C . ALA A 1 216 ? -20.323 -15.623 12.869 1.00 96.81 216 ALA A C 1
ATOM 1640 O O . ALA A 1 216 ? -20.713 -15.788 11.718 1.00 96.81 216 ALA A O 1
ATOM 1641 N N . MET A 1 217 ? -21.137 -15.805 13.905 1.00 96.38 217 MET A N 1
ATOM 1642 C CA . MET A 1 217 ? -22.520 -16.273 13.787 1.00 96.38 217 MET A CA 1
ATOM 1643 C C . MET A 1 217 ? -23.497 -15.336 14.493 1.00 96.38 217 MET A C 1
ATOM 1645 O O . MET A 1 217 ? -23.203 -14.820 15.575 1.00 96.38 217 MET A O 1
ATOM 1649 N N . SER A 1 218 ? -24.692 -15.169 13.923 1.00 95.69 218 SER A N 1
ATOM 1650 C CA . SER A 1 218 ? -25.800 -14.463 14.566 1.00 95.69 218 SER A CA 1
ATOM 1651 C C . SER A 1 218 ? -26.191 -15.100 15.898 1.00 95.69 218 SER A C 1
ATOM 1653 O O . SER A 1 218 ? -26.017 -16.297 16.122 1.00 95.69 218 SER A O 1
ATOM 1655 N N . ARG A 1 219 ? -26.737 -14.293 16.813 1.00 88.69 219 ARG A N 1
ATOM 1656 C CA . ARG A 1 219 ? -27.125 -14.760 18.154 1.00 88.69 219 ARG A CA 1
ATOM 1657 C C . ARG A 1 219 ? -28.205 -15.848 18.123 1.00 88.69 219 ARG A C 1
ATOM 1659 O O . ARG A 1 219 ? -28.236 -16.701 19.002 1.00 88.69 219 ARG A O 1
ATOM 1666 N N . ASP A 1 220 ? -29.086 -15.802 17.129 1.00 90.44 220 ASP A N 1
ATOM 1667 C CA . ASP A 1 220 ? -30.116 -16.816 16.884 1.00 90.44 220 ASP A CA 1
ATOM 1668 C C . ASP A 1 220 ? -29.592 -18.043 16.113 1.00 90.44 220 ASP A C 1
ATOM 1670 O O . ASP A 1 220 ? -30.325 -19.011 15.934 1.00 90.44 220 ASP A O 1
ATOM 1674 N N . GLY A 1 221 ? -28.328 -18.023 15.676 1.00 92.81 221 GLY A N 1
ATOM 1675 C CA . GLY A 1 221 ? -27.688 -19.115 14.949 1.00 92.81 221 GLY A CA 1
ATOM 1676 C C . GLY A 1 221 ? -28.146 -19.277 13.499 1.00 92.81 221 GLY A C 1
ATOM 1677 O O . GLY A 1 221 ? -27.861 -20.315 12.902 1.00 92.81 221 GLY A O 1
ATOM 1678 N N . ASN A 1 222 ? -28.872 -18.310 12.934 1.00 95.81 222 ASN A N 1
ATOM 1679 C CA . ASN A 1 222 ? -29.436 -18.402 11.584 1.00 95.81 222 ASN A CA 1
ATOM 1680 C C . ASN A 1 222 ? -28.501 -17.890 10.482 1.00 95.81 222 ASN A C 1
ATOM 1682 O O . ASN A 1 222 ? -28.613 -18.342 9.348 1.00 95.81 222 ASN A O 1
ATOM 1686 N N . LEU A 1 223 ? -27.575 -16.981 10.791 1.00 98.25 223 LEU A N 1
ATOM 1687 C CA . LEU A 1 223 ? -26.679 -16.361 9.815 1.00 98.25 223 LEU A CA 1
ATOM 1688 C C . LEU A 1 223 ? -25.217 -16.547 10.210 1.00 98.25 223 LEU A C 1
ATOM 1690 O O . LEU A 1 223 ? -24.863 -16.462 11.388 1.00 98.25 223 LEU A O 1
ATOM 1694 N N . ILE A 1 224 ? -24.360 -16.744 9.213 1.00 98.44 224 ILE A N 1
ATOM 1695 C CA . ILE A 1 224 ? -22.904 -16.720 9.355 1.00 98.44 224 ILE A CA 1
ATOM 1696 C C . ILE A 1 224 ? -22.369 -15.499 8.622 1.00 98.44 224 ILE A C 1
ATOM 1698 O O . ILE A 1 224 ? -22.619 -15.330 7.433 1.00 98.44 224 ILE A O 1
ATOM 1702 N N . PHE A 1 225 ? -21.604 -14.684 9.336 1.00 98.38 225 PHE A N 1
ATOM 1703 C CA . PHE A 1 225 ? -20.969 -13.463 8.860 1.00 98.38 225 PHE A CA 1
ATOM 1704 C C . PHE A 1 225 ? -19.508 -13.719 8.520 1.00 98.38 225 PHE A C 1
ATOM 1706 O O . PHE A 1 225 ? -18.767 -14.298 9.318 1.00 98.38 225 PHE A O 1
ATOM 1713 N N . SER A 1 226 ? -19.074 -13.251 7.357 1.00 96.19 226 SER A N 1
ATOM 1714 C CA . SER A 1 226 ? -17.666 -13.248 6.964 1.00 96.19 226 SER A CA 1
ATOM 1715 C C . SER A 1 226 ? -17.379 -12.065 6.033 1.00 96.19 226 SER A C 1
ATOM 1717 O O . SER A 1 226 ? -18.250 -11.222 5.799 1.00 96.19 226 SER A O 1
ATOM 1719 N N . GLY A 1 227 ? -16.135 -11.948 5.583 1.00 93.25 227 GLY A N 1
ATOM 1720 C CA . GLY A 1 227 ? -15.650 -10.886 4.712 1.00 93.25 227 GLY A CA 1
ATOM 1721 C C . GLY A 1 227 ? -14.640 -11.438 3.714 1.00 93.25 227 GLY A C 1
ATOM 1722 O O . GLY A 1 227 ? -13.930 -12.394 4.021 1.00 93.25 227 GLY A O 1
ATOM 1723 N N . ASN A 1 228 ? -14.599 -10.877 2.510 1.00 90.12 228 ASN A N 1
ATOM 1724 C CA . ASN A 1 228 ? -13.625 -11.262 1.493 1.00 90.12 228 ASN A CA 1
ATOM 1725 C C . ASN A 1 228 ? -12.685 -10.103 1.138 1.00 90.12 228 ASN A C 1
ATOM 1727 O O . ASN A 1 228 ? -12.929 -8.937 1.449 1.00 90.12 228 ASN A O 1
ATOM 1731 N N . GLU A 1 229 ? -11.623 -10.442 0.423 1.00 81.38 229 GLU A N 1
ATOM 1732 C CA . GLU A 1 229 ? -10.566 -9.513 0.028 1.00 81.38 229 GLU A CA 1
ATOM 1733 C C . GLU A 1 229 ? -10.966 -8.551 -1.096 1.00 81.38 229 GLU A C 1
ATOM 1735 O O . GLU A 1 229 ? -10.213 -7.645 -1.435 1.00 81.38 229 GLU A O 1
ATOM 1740 N N . ALA A 1 230 ? -12.182 -8.688 -1.634 1.00 81.00 230 ALA A N 1
ATOM 1741 C CA . ALA A 1 230 ? -12.803 -7.664 -2.470 1.00 81.00 230 ALA A CA 1
ATOM 1742 C C . ALA A 1 230 ? -13.581 -6.602 -1.663 1.00 81.00 230 ALA A C 1
ATOM 1744 O O . ALA A 1 230 ? -14.283 -5.764 -2.240 1.00 81.00 230 ALA A O 1
ATOM 1745 N N . ILE A 1 231 ? -13.425 -6.623 -0.332 1.00 87.81 231 ILE A N 1
ATOM 1746 C CA . ILE A 1 231 ? -14.052 -5.724 0.648 1.00 87.81 231 ILE A CA 1
ATOM 1747 C C . ILE A 1 231 ? -15.570 -5.866 0.661 1.00 87.81 231 ILE A C 1
ATOM 1749 O O . ILE A 1 231 ? -16.319 -4.913 0.876 1.00 87.81 231 ILE A O 1
ATOM 1753 N N . TYR A 1 232 ? -16.049 -7.089 0.446 1.00 94.06 232 TYR A N 1
ATOM 1754 C CA . TYR A 1 232 ? -17.430 -7.427 0.739 1.00 94.06 232 TYR A CA 1
ATOM 1755 C C . TYR A 1 232 ? -17.516 -8.055 2.119 1.00 94.06 232 TYR A C 1
ATOM 1757 O O . TYR A 1 232 ? -16.976 -9.134 2.351 1.00 94.06 232 TYR A O 1
ATOM 1765 N N . ALA A 1 233 ? -18.249 -7.397 3.013 1.00 97.06 233 ALA A N 1
ATOM 1766 C CA . ALA A 1 233 ? -18.876 -8.067 4.139 1.00 97.06 233 ALA A CA 1
ATOM 1767 C C . ALA A 1 233 ? -20.091 -8.835 3.614 1.00 97.06 233 ALA A C 1
ATOM 1769 O O . ALA A 1 233 ? -20.844 -8.312 2.789 1.00 97.06 233 ALA A O 1
ATOM 1770 N N . PHE A 1 234 ? -20.307 -10.059 4.079 1.00 97.94 234 PHE A N 1
ATOM 1771 C CA . PHE A 1 234 ? -21.444 -10.860 3.644 1.00 97.94 234 PHE A CA 1
ATOM 1772 C C . PHE A 1 234 ? -21.989 -11.745 4.758 1.00 97.94 234 PHE A C 1
ATOM 1774 O O . PHE A 1 234 ? -21.274 -12.111 5.698 1.00 97.94 234 PHE A O 1
ATOM 1781 N N . ALA A 1 235 ? -23.259 -12.117 4.609 1.00 98.56 235 ALA A N 1
ATOM 1782 C CA . ALA A 1 235 ? -23.896 -13.146 5.408 1.00 98.56 235 ALA A CA 1
ATOM 1783 C C . ALA A 1 235 ? -24.424 -14.273 4.530 1.00 98.56 235 ALA A C 1
ATOM 1785 O O . ALA A 1 235 ? -25.053 -14.027 3.497 1.00 98.56 235 ALA A O 1
ATOM 1786 N N . VAL A 1 236 ? -24.225 -15.501 4.994 1.00 98.69 236 VAL A N 1
ATOM 1787 C CA . VAL A 1 236 ? -24.877 -16.690 4.446 1.00 98.69 236 VAL A CA 1
ATOM 1788 C C . VAL A 1 236 ? -25.847 -17.274 5.462 1.00 98.69 236 VAL A C 1
ATOM 1790 O O . VAL A 1 236 ? -25.648 -17.147 6.673 1.00 98.69 236 VAL A O 1
ATOM 1793 N N . ASP A 1 237 ? -26.887 -17.932 4.971 1.00 98.31 237 ASP A N 1
ATOM 1794 C CA . ASP A 1 237 ? -27.773 -18.743 5.792 1.00 98.31 237 ASP A CA 1
ATOM 1795 C C . ASP A 1 237 ? -26.981 -19.914 6.393 1.00 98.31 237 ASP A C 1
ATOM 1797 O O . ASP A 1 237 ? -26.281 -20.645 5.690 1.00 98.31 237 ASP A O 1
ATOM 1801 N N . ALA A 1 238 ? -27.060 -20.090 7.712 1.00 97.25 238 ALA A N 1
ATOM 1802 C CA . ALA A 1 238 ? -26.251 -21.076 8.426 1.00 97.25 238 ALA A CA 1
ATOM 1803 C C . ALA A 1 238 ? -26.630 -22.527 8.075 1.00 97.25 238 ALA A C 1
ATOM 1805 O O . ALA A 1 238 ? -25.808 -23.446 8.201 1.00 97.25 238 ALA A O 1
ATOM 1806 N N . GLU A 1 239 ? -27.874 -22.750 7.641 1.00 97.00 239 GLU A N 1
ATOM 1807 C CA . GLU A 1 239 ? -28.373 -24.080 7.312 1.00 97.00 239 GLU A CA 1
ATOM 1808 C C . GLU A 1 239 ? -27.923 -24.528 5.920 1.00 97.00 239 GLU A C 1
ATOM 1810 O O . GLU A 1 239 ? -27.411 -25.641 5.786 1.00 97.00 239 GLU A O 1
ATOM 1815 N N . SER A 1 240 ? -28.087 -23.660 4.922 1.00 96.88 240 SER A N 1
ATOM 1816 C CA . SER A 1 240 ? -27.924 -23.949 3.492 1.00 96.88 240 SER A CA 1
ATOM 1817 C C . SER A 1 240 ? -26.625 -23.424 2.874 1.00 96.88 240 SER A C 1
ATOM 1819 O O . SER A 1 240 ? -26.195 -23.947 1.847 1.00 96.88 240 SER A O 1
ATOM 1821 N N . GLY A 1 241 ? -25.995 -22.407 3.469 1.00 97.25 241 GLY A N 1
ATOM 1822 C CA . GLY A 1 241 ? -24.854 -21.697 2.883 1.00 97.25 241 GLY A CA 1
ATOM 1823 C C . GLY A 1 241 ? -25.231 -20.710 1.771 1.00 97.25 241 GLY A C 1
ATOM 1824 O O . GLY A 1 241 ? -24.342 -20.166 1.112 1.00 97.25 241 GLY A O 1
ATOM 1825 N N . GLU A 1 242 ? -26.526 -20.471 1.533 1.00 97.81 242 GLU A N 1
ATOM 1826 C CA . GLU A 1 242 ? -26.985 -19.504 0.534 1.00 97.81 242 GLU A CA 1
ATOM 1827 C C . GLU A 1 242 ? -26.681 -18.066 0.969 1.00 97.81 242 GLU A C 1
ATOM 1829 O O . GLU A 1 242 ? -26.827 -17.706 2.138 1.00 97.81 242 GLU A O 1
ATOM 1834 N N . LEU A 1 243 ? -26.259 -17.227 0.019 1.00 98.38 243 LEU A N 1
ATOM 1835 C CA . LEU A 1 243 ? -25.996 -15.810 0.266 1.00 98.38 243 LEU A CA 1
ATOM 1836 C C . LEU A 1 243 ? -27.297 -15.088 0.638 1.00 98.38 243 LEU A C 1
ATOM 1838 O O . LEU A 1 243 ? -28.240 -15.068 -0.150 1.00 98.38 243 LEU A O 1
ATOM 1842 N N . VAL A 1 244 ? -27.323 -14.443 1.804 1.00 98.06 244 VAL A N 1
ATOM 1843 C CA . VAL A 1 244 ? -28.469 -13.641 2.264 1.00 98.06 244 VAL A CA 1
ATOM 1844 C C . VAL A 1 244 ? -28.280 -12.180 1.882 1.00 98.06 244 VAL A C 1
ATOM 1846 O O . VAL A 1 244 ? -29.180 -11.553 1.325 1.00 98.06 244 VAL A O 1
ATOM 1849 N N . TRP A 1 245 ? -27.098 -11.633 2.159 1.00 98.44 245 TRP A N 1
ATOM 1850 C CA . TRP A 1 245 ? -26.728 -10.280 1.763 1.00 98.44 245 TRP A CA 1
ATOM 1851 C C . TRP A 1 245 ? -25.217 -10.156 1.586 1.00 98.44 245 TRP A C 1
ATOM 1853 O O . TRP A 1 245 ? -24.437 -10.903 2.177 1.00 98.44 245 TRP A O 1
ATOM 1863 N N . GLN A 1 246 ? -24.814 -9.166 0.794 1.00 97.19 246 GLN A N 1
ATOM 1864 C CA . GLN A 1 246 ? -23.433 -8.711 0.671 1.00 97.19 246 GLN A CA 1
ATOM 1865 C C . GLN A 1 246 ? -23.409 -7.184 0.599 1.00 97.19 246 GLN A C 1
ATOM 1867 O O . GLN A 1 246 ? -24.244 -6.577 -0.075 1.00 97.19 246 GLN A O 1
ATOM 1872 N N . THR A 1 247 ? -22.441 -6.577 1.273 1.00 97.31 247 THR A N 1
ATOM 1873 C CA . THR A 1 247 ? -22.274 -5.128 1.364 1.00 97.31 247 THR A CA 1
ATOM 1874 C C . THR A 1 247 ? -20.818 -4.787 1.131 1.00 97.31 247 THR A C 1
ATOM 1876 O O . THR A 1 247 ? -19.934 -5.299 1.817 1.00 97.31 247 THR A O 1
ATOM 1879 N N . ARG A 1 248 ? -20.571 -3.904 0.163 1.00 93.88 248 ARG A N 1
ATOM 1880 C CA . ARG A 1 248 ? -19.232 -3.383 -0.089 1.00 93.88 248 ARG A CA 1
ATOM 1881 C C . ARG A 1 248 ? -18.884 -2.350 0.978 1.00 93.88 248 ARG A C 1
ATOM 1883 O O . ARG A 1 248 ? -19.631 -1.389 1.154 1.00 93.88 248 ARG A O 1
ATOM 1890 N N . LEU A 1 249 ? -17.781 -2.569 1.681 1.00 92.25 249 LEU A N 1
ATOM 1891 C CA . LEU A 1 249 ? -17.215 -1.628 2.646 1.00 92.25 249 LEU A CA 1
ATOM 1892 C C . LEU A 1 249 ? -16.051 -0.858 2.001 1.00 92.25 249 LEU A C 1
ATOM 1894 O O . LEU A 1 249 ? -15.810 -0.969 0.795 1.00 92.25 249 LEU A O 1
ATOM 1898 N N . TYR A 1 250 ? -15.334 -0.081 2.805 1.00 86.50 250 TYR A N 1
ATOM 1899 C CA . TYR A 1 250 ? -14.088 0.574 2.411 1.00 86.50 250 TYR A CA 1
ATOM 1900 C C . TYR A 1 250 ? -12.912 -0.041 3.170 1.00 86.50 250 TYR A C 1
ATOM 1902 O O . TYR A 1 250 ? -13.123 -0.694 4.188 1.00 86.50 250 TYR A O 1
ATOM 1910 N N . GLY A 1 251 ? -11.698 0.131 2.649 1.00 77.69 251 GLY A N 1
ATOM 1911 C CA . GLY A 1 251 ? -10.472 -0.436 3.212 1.00 77.69 251 GLY A CA 1
ATOM 1912 C C . GLY A 1 251 ? -9.698 -1.307 2.222 1.00 77.69 251 GLY A C 1
ATOM 1913 O O . GLY A 1 251 ? -10.158 -1.549 1.108 1.00 77.69 251 GLY A O 1
ATOM 1914 N N . GLN A 1 252 ? -8.514 -1.762 2.632 1.00 70.44 252 GLN A N 1
ATOM 1915 C CA . GLN A 1 252 ? -7.640 -2.638 1.832 1.00 70.44 252 GLN A CA 1
ATOM 1916 C C . GLN A 1 252 ? -7.894 -4.128 2.080 1.00 70.44 252 GLN A C 1
ATOM 1918 O O . GLN A 1 252 ? -7.677 -4.964 1.207 1.00 70.44 252 GLN A O 1
ATOM 1923 N N . SER A 1 253 ? -8.357 -4.462 3.284 1.00 76.25 253 SER A N 1
ATOM 1924 C CA . SER A 1 253 ? -8.577 -5.833 3.733 1.00 76.25 253 SER A CA 1
ATOM 1925 C C . SER A 1 253 ? -9.637 -5.858 4.827 1.00 76.25 253 SER A C 1
ATOM 1927 O O . SER A 1 253 ? -9.694 -4.955 5.668 1.00 76.25 253 SER A O 1
ATOM 1929 N N . LEU A 1 254 ? -10.452 -6.913 4.828 1.00 79.75 254 LEU A N 1
ATOM 1930 C CA . LEU A 1 254 ? -11.282 -7.311 5.973 1.00 79.75 254 LEU A CA 1
ATOM 1931 C C . LEU A 1 254 ? -10.635 -8.469 6.754 1.00 79.75 254 LEU A C 1
ATOM 1933 O O . LEU A 1 254 ? -11.230 -9.003 7.696 1.00 79.75 254 LEU A O 1
ATOM 1937 N N . GLY A 1 255 ? -9.451 -8.908 6.326 1.00 73.88 255 GLY A N 1
ATOM 1938 C CA . GLY A 1 255 ? -8.670 -9.941 6.979 1.00 73.88 255 GLY A CA 1
ATOM 1939 C C . GLY A 1 255 ? -8.203 -9.543 8.376 1.00 73.88 255 GLY A C 1
ATOM 1940 O O . GLY A 1 255 ? -8.318 -8.399 8.803 1.00 73.88 255 GLY A O 1
ATOM 1941 N N . GLU A 1 256 ? -7.670 -10.530 9.096 1.00 60.00 256 GLU A N 1
ATOM 1942 C CA . GLU A 1 256 ? -6.941 -10.354 10.368 1.00 60.00 256 GLU A CA 1
ATOM 1943 C C . GLU A 1 256 ? -7.798 -10.016 11.595 1.00 60.00 256 GLU A C 1
ATOM 1945 O O . GLU A 1 256 ? -7.377 -10.287 12.719 1.00 60.00 256 GLU A O 1
ATOM 1950 N N . ARG A 1 257 ? -9.047 -9.576 11.411 1.00 70.19 257 ARG A N 1
ATOM 1951 C CA . ARG A 1 257 ? -10.033 -9.379 12.482 1.00 70.19 257 ARG A CA 1
ATOM 1952 C C . ARG A 1 257 ? -11.347 -10.089 12.149 1.00 70.19 257 ARG A C 1
ATOM 1954 O O . ARG A 1 257 ? -11.703 -10.261 10.989 1.00 70.19 257 ARG A O 1
ATOM 1961 N N . TYR A 1 258 ? -12.069 -10.545 13.169 1.00 85.06 258 TYR A N 1
ATOM 1962 C CA . TYR A 1 258 ? -13.373 -11.199 13.003 1.00 85.06 258 TYR A CA 1
ATOM 1963 C C . TYR A 1 258 ? -14.531 -10.210 13.224 1.00 85.06 258 TYR A C 1
ATOM 1965 O O . TYR A 1 258 ? -14.379 -9.274 14.024 1.00 85.06 258 TYR A O 1
ATOM 1973 N N . PRO A 1 259 ? -15.688 -10.412 12.558 1.00 93.81 259 PRO A N 1
ATOM 1974 C CA . PRO A 1 259 ? -16.893 -9.649 12.839 1.00 93.81 259 PRO A CA 1
ATOM 1975 C C . PRO A 1 259 ? -17.355 -9.909 14.275 1.00 93.81 259 PRO A C 1
ATOM 1977 O O . PRO A 1 259 ? -17.300 -11.047 14.745 1.00 93.81 259 PRO A O 1
ATOM 1980 N N . VAL A 1 260 ? -17.822 -8.866 14.960 1.00 94.06 260 VAL A N 1
ATOM 1981 C CA . VAL A 1 260 ? -18.384 -8.977 16.317 1.00 94.06 260 VAL A CA 1
ATOM 1982 C C . VAL A 1 260 ? -19.888 -8.788 16.243 1.00 94.06 260 VAL A C 1
ATOM 1984 O O . VAL A 1 260 ? -20.369 -7.834 15.632 1.00 94.06 260 VAL A O 1
ATOM 1987 N N . VAL A 1 261 ? -20.638 -9.702 16.850 1.00 94.88 261 VAL A N 1
ATOM 1988 C CA . VAL A 1 261 ? -22.098 -9.741 16.740 1.00 94.88 261 VAL A CA 1
ATOM 1989 C C . VAL A 1 261 ? -22.751 -9.449 18.087 1.00 94.88 261 VAL A C 1
ATOM 1991 O O . VAL A 1 261 ? -22.421 -10.064 19.098 1.00 94.88 261 VAL A O 1
ATOM 1994 N N . LEU A 1 262 ? -23.740 -8.555 18.092 1.00 92.25 262 LEU A N 1
ATOM 1995 C CA . LEU A 1 262 ? -24.574 -8.251 19.254 1.00 92.25 262 LEU A CA 1
ATOM 1996 C C . LEU A 1 262 ? -26.007 -7.926 18.823 1.00 92.25 262 LEU A C 1
ATOM 1998 O O . LEU A 1 262 ? -26.222 -7.125 17.924 1.00 92.25 262 LEU A O 1
ATOM 2002 N N . SER A 1 263 ? -27.003 -8.542 19.466 1.00 88.62 263 SER A N 1
ATOM 2003 C CA . SER A 1 263 ? -28.422 -8.398 19.088 1.00 88.62 263 SER A CA 1
ATOM 2004 C C . SER A 1 263 ? -28.646 -8.591 17.572 1.00 88.62 263 SER A C 1
ATOM 2006 O O . SER A 1 263 ? -28.355 -9.670 17.057 1.00 88.62 263 SER A O 1
ATOM 2008 N N . ASP A 1 264 ? -29.141 -7.573 16.867 1.00 92.06 264 ASP A N 1
ATOM 2009 C CA . ASP A 1 264 ? -29.365 -7.513 15.419 1.00 92.06 264 ASP A CA 1
ATOM 2010 C C . ASP A 1 264 ? -28.299 -6.660 14.690 1.00 92.06 264 ASP A C 1
ATOM 2012 O O . ASP A 1 264 ? -28.540 -6.118 13.605 1.00 92.06 264 ASP A O 1
ATOM 2016 N N . VAL A 1 265 ? -27.112 -6.535 15.293 1.00 94.56 265 VAL A N 1
ATOM 2017 C CA . VAL A 1 265 ? -25.952 -5.788 14.797 1.00 94.56 265 VAL A CA 1
ATOM 2018 C C . VAL A 1 265 ? -24.780 -6.728 14.524 1.00 94.56 265 VAL A C 1
ATOM 2020 O O . VAL A 1 265 ? -24.477 -7.614 15.326 1.00 94.56 265 VAL A O 1
ATOM 2023 N N . VAL A 1 266 ? -24.069 -6.471 13.428 1.00 96.44 266 VAL A N 1
ATOM 2024 C CA . VAL A 1 266 ? -22.727 -7.006 13.180 1.00 96.44 266 VAL A CA 1
ATOM 2025 C C . VAL A 1 266 ? -21.750 -5.860 12.917 1.00 96.44 266 VAL A C 1
ATOM 2027 O O . VAL A 1 266 ? -22.041 -4.940 12.149 1.00 96.44 266 VAL A O 1
ATOM 2030 N N . ILE A 1 267 ? -20.599 -5.910 13.583 1.00 94.94 267 ILE A N 1
ATOM 2031 C CA . ILE A 1 267 ? -19.530 -4.920 13.478 1.00 94.94 267 ILE A CA 1
ATOM 2032 C C . ILE A 1 267 ? -18.418 -5.498 12.611 1.00 94.94 267 ILE A C 1
ATOM 2034 O O . ILE A 1 267 ? -17.860 -6.548 12.934 1.00 94.94 267 ILE A O 1
ATOM 2038 N N . TYR A 1 268 ? -18.082 -4.787 11.540 1.00 93.19 268 TYR A N 1
ATOM 2039 C CA . TYR A 1 268 ? -16.935 -5.055 10.680 1.00 93.19 268 TYR A CA 1
ATOM 2040 C C . TYR A 1 268 ? -15.901 -3.956 10.838 1.00 93.19 268 TYR A C 1
ATOM 2042 O O . TYR A 1 268 ? -16.229 -2.809 11.144 1.00 93.19 268 TYR A O 1
ATOM 2050 N N . ARG A 1 269 ? -14.643 -4.310 10.607 1.00 87.31 269 ARG A N 1
ATOM 2051 C CA . ARG A 1 269 ? -13.543 -3.359 10.612 1.00 87.31 269 ARG A CA 1
ATOM 2052 C C . ARG A 1 269 ? -12.585 -3.678 9.472 1.00 87.31 269 ARG A C 1
ATOM 2054 O O . ARG A 1 269 ? -12.533 -4.830 9.041 1.00 87.31 269 ARG A O 1
ATOM 2061 N N . SER A 1 270 ? -11.875 -2.670 8.983 1.00 81.00 270 SER A N 1
ATOM 2062 C CA . SER A 1 270 ? -11.013 -2.792 7.806 1.00 81.00 270 SER A CA 1
ATOM 2063 C C . SER A 1 270 ? -9.667 -2.113 8.001 1.00 81.00 270 SER A C 1
ATOM 2065 O O . SER A 1 270 ? -9.585 -1.082 8.669 1.00 81.00 270 SER A O 1
ATOM 2067 N N . GLN A 1 271 ? -8.643 -2.630 7.323 1.00 75.88 271 GLN A N 1
ATOM 2068 C CA . GLN A 1 271 ? -7.372 -1.919 7.176 1.00 75.88 271 GLN A CA 1
ATOM 2069 C C . GLN A 1 271 ? -7.605 -0.609 6.402 1.00 75.88 271 GLN A C 1
ATOM 2071 O O . GLN A 1 271 ? -8.295 -0.641 5.371 1.00 75.88 271 GLN A O 1
ATOM 2076 N N . PRO A 1 272 ? -7.105 0.541 6.894 1.00 71.62 272 PRO A N 1
ATOM 2077 C CA . PRO A 1 272 ? -7.235 1.824 6.220 1.00 71.62 272 PRO A CA 1
ATOM 2078 C C . PRO A 1 272 ? -6.565 1.807 4.844 1.00 71.62 272 PRO A C 1
ATOM 2080 O O . PRO A 1 272 ? -5.620 1.072 4.585 1.00 71.62 272 PRO A O 1
ATOM 2083 N N . LEU A 1 273 ? -7.056 2.662 3.947 1.00 69.06 273 LEU A N 1
ATOM 2084 C CA . LEU A 1 273 ? -6.455 2.877 2.628 1.00 69.06 273 LEU A CA 1
ATOM 2085 C C . LEU A 1 273 ? -5.279 3.870 2.650 1.00 69.06 273 LEU A C 1
ATOM 2087 O O . LEU A 1 273 ? -4.573 3.970 1.655 1.00 69.06 273 LEU A O 1
ATOM 2091 N N . TYR A 1 274 ? -5.068 4.581 3.760 1.00 68.38 274 TYR A N 1
ATOM 2092 C CA . TYR A 1 274 ? -4.142 5.710 3.894 1.00 68.38 274 TYR A CA 1
ATOM 2093 C C . TYR A 1 274 ? -3.133 5.463 5.011 1.00 68.38 274 TYR A C 1
ATOM 2095 O O . TYR A 1 274 ? -3.379 4.636 5.887 1.00 68.38 274 TYR A O 1
ATOM 2103 N N . ALA A 1 275 ? -2.044 6.236 4.992 1.00 60.44 275 ALA A N 1
ATOM 2104 C CA . ALA A 1 275 ? -1.047 6.249 6.056 1.00 60.44 275 ALA A CA 1
ATOM 2105 C C . ALA A 1 275 ? -1.676 6.540 7.409 1.00 60.44 275 ALA A C 1
ATOM 2107 O O . ALA A 1 275 ? -2.432 7.508 7.529 1.00 60.44 275 ALA A O 1
ATOM 2108 N N . LEU A 1 276 ? -1.266 5.811 8.441 1.00 62.97 276 LEU A N 1
ATOM 2109 C CA . LEU A 1 276 ? -1.673 6.129 9.797 1.00 62.97 276 LEU A CA 1
ATOM 2110 C C . LEU A 1 276 ? -1.300 7.560 10.187 1.00 62.97 276 LEU A C 1
ATOM 2112 O O . LEU A 1 276 ? -2.169 8.289 10.640 1.00 62.97 276 LEU A O 1
ATOM 2116 N N . TRP A 1 277 ? -0.054 7.993 9.987 1.00 60.81 277 TRP A N 1
ATOM 2117 C CA . TRP A 1 277 ? 0.379 9.335 10.397 1.00 60.81 277 TRP A CA 1
ATOM 2118 C C . TRP A 1 277 ? -0.437 10.448 9.712 1.00 60.81 277 TRP A C 1
ATOM 2120 O O . TRP A 1 277 ? -0.789 11.445 10.344 1.00 60.81 277 TRP A O 1
ATOM 2130 N N . GLN A 1 278 ? -0.808 10.256 8.436 1.00 62.72 278 GLN A N 1
ATOM 2131 C CA . GLN A 1 278 ? -1.670 11.187 7.705 1.00 62.72 278 GLN A CA 1
ATOM 2132 C C . GLN A 1 278 ? -3.067 11.206 8.317 1.00 62.72 278 GLN A C 1
ATOM 2134 O O . GLN A 1 278 ? -3.622 12.277 8.563 1.00 62.72 278 GLN A O 1
ATOM 2139 N N . LEU A 1 279 ? -3.634 10.023 8.553 1.00 72.75 279 LEU A N 1
ATOM 2140 C CA . LEU A 1 279 ? -4.919 9.893 9.211 1.00 72.75 279 LEU A CA 1
ATOM 2141 C C . LEU A 1 279 ? -4.855 10.580 10.586 1.00 72.75 279 LEU A C 1
ATOM 2143 O O . LEU A 1 279 ? -5.668 11.453 10.857 1.00 72.75 279 LEU A O 1
ATOM 2147 N N . LEU A 1 280 ? -3.851 10.318 11.423 1.00 71.69 280 LEU A N 1
ATOM 2148 C CA . LEU A 1 280 ? -3.702 10.944 12.740 1.00 71.69 280 LEU A CA 1
ATOM 2149 C C . LEU A 1 280 ? -3.709 12.479 12.670 1.00 71.69 280 LEU A C 1
ATOM 2151 O O . LEU A 1 280 ? -4.505 13.093 13.387 1.00 71.69 280 LEU A O 1
ATOM 2155 N N . GLY A 1 281 ? -2.921 13.076 11.768 1.00 74.25 281 GLY A N 1
ATOM 2156 C CA . GLY A 1 281 ? -2.869 14.530 11.576 1.00 74.25 281 GLY A CA 1
ATOM 2157 C C . GLY A 1 281 ? -4.176 15.137 11.045 1.00 74.25 281 GLY A C 1
ATOM 2158 O O . GLY A 1 281 ? -4.620 16.184 11.520 1.00 74.25 281 GLY A O 1
ATOM 2159 N N . GLU A 1 282 ? -4.853 14.475 10.102 1.00 78.50 282 GLU A N 1
ATOM 2160 C CA . GLU A 1 282 ? -6.194 14.885 9.658 1.00 78.50 282 GLU A CA 1
ATOM 2161 C C . GLU A 1 282 ? -7.219 14.779 10.796 1.00 78.50 282 GLU A C 1
ATOM 2163 O O . GLU A 1 282 ? -8.056 15.667 10.971 1.00 78.50 282 GLU A O 1
ATOM 2168 N N . GLY A 1 283 ? -7.145 13.710 11.591 1.00 81.62 283 GLY A N 1
ATOM 2169 C CA . GLY A 1 283 ? -7.988 13.485 12.759 1.00 81.62 283 GLY A CA 1
ATOM 2170 C C . GLY A 1 283 ? -7.817 14.579 13.812 1.00 81.62 283 GLY A C 1
ATOM 2171 O O . GLY A 1 283 ? -8.814 15.060 14.352 1.00 81.62 283 GLY A O 1
ATOM 2172 N N . ASP A 1 284 ? -6.584 15.041 14.037 1.00 81.62 284 ASP A N 1
ATOM 2173 C CA . ASP A 1 284 ? -6.288 16.181 14.913 1.00 81.62 284 ASP A CA 1
ATOM 2174 C C . ASP A 1 284 ? -6.945 17.457 14.394 1.00 81.62 284 ASP A C 1
ATOM 2176 O O . ASP A 1 284 ? -7.638 18.154 15.140 1.00 81.62 284 ASP A O 1
ATOM 2180 N N . ALA A 1 285 ? -6.804 17.742 13.096 1.00 84.06 285 ALA A N 1
ATOM 2181 C CA . ALA A 1 285 ? -7.443 18.894 12.468 1.00 84.06 285 ALA A CA 1
ATOM 2182 C C . ALA A 1 285 ? -8.977 18.841 12.584 1.00 84.06 285 ALA A C 1
ATOM 2184 O O . ALA A 1 285 ? -9.605 19.866 12.848 1.00 84.06 285 ALA A O 1
ATOM 2185 N N . VAL A 1 286 ? -9.587 17.660 12.429 1.00 89.38 286 VAL A N 1
ATOM 2186 C CA . VAL A 1 286 ? -11.035 17.452 12.594 1.00 89.38 286 VAL A CA 1
ATOM 2187 C C . VAL A 1 286 ? -11.470 17.713 14.033 1.00 89.38 286 VAL A C 1
ATOM 2189 O O . VAL A 1 286 ? -12.429 18.453 14.253 1.00 89.38 286 VAL A O 1
ATOM 2192 N N . MET A 1 287 ? -10.766 17.156 15.019 1.00 87.75 287 MET A N 1
ATOM 2193 C CA . MET A 1 287 ? -11.099 17.357 16.431 1.00 87.75 287 MET A CA 1
ATOM 2194 C C . MET A 1 287 ? -10.909 18.819 16.867 1.00 87.75 287 MET A C 1
ATOM 2196 O O . MET A 1 287 ? -11.726 19.352 17.621 1.00 87.75 287 MET A O 1
ATOM 2200 N N . ASN A 1 288 ? -9.894 19.509 16.341 1.00 88.12 288 ASN A N 1
ATOM 2201 C CA . ASN A 1 288 ? -9.609 20.918 16.631 1.00 88.12 288 ASN A CA 1
ATOM 2202 C C . ASN A 1 288 ? -10.696 21.898 16.149 1.00 88.12 288 ASN A C 1
ATOM 2204 O O . ASN A 1 288 ? -10.793 23.012 16.670 1.00 88.12 288 ASN A O 1
ATOM 2208 N N . GLN A 1 289 ? -11.573 21.493 15.223 1.00 92.06 289 GLN A N 1
ATOM 2209 C CA . GLN A 1 289 ? -12.712 22.317 14.787 1.00 92.06 289 GLN A CA 1
ATOM 2210 C C . GLN A 1 289 ? -13.715 22.611 15.911 1.00 92.06 289 GLN A C 1
ATOM 2212 O O . GLN A 1 289 ? -14.447 23.596 15.825 1.00 92.06 289 GLN A O 1
ATOM 2217 N N . ALA A 1 290 ? -13.715 21.815 16.986 1.00 90.62 290 ALA A N 1
ATOM 2218 C CA . ALA A 1 290 ? -14.537 22.054 18.171 1.00 90.62 290 ALA A CA 1
ATOM 2219 C C . ALA A 1 290 ? -14.087 23.279 19.003 1.00 90.62 290 ALA A C 1
ATOM 2221 O O . ALA A 1 290 ? -14.720 23.614 20.005 1.00 90.62 290 ALA A O 1
ATOM 2222 N N . GLY A 1 291 ? -13.010 23.970 18.607 1.00 90.19 291 GLY A N 1
ATOM 2223 C CA . GLY A 1 291 ? -12.516 25.180 19.265 1.00 90.19 291 GLY A CA 1
ATOM 2224 C C . GLY A 1 291 ? -11.617 24.871 20.461 1.00 90.19 291 GLY A C 1
ATOM 2225 O O . GLY A 1 291 ? -10.900 23.877 20.461 1.00 90.19 291 GLY A O 1
ATOM 2226 N N . ALA A 1 292 ? -11.626 25.718 21.492 1.00 85.88 292 ALA A N 1
ATOM 2227 C CA . ALA A 1 292 ? -10.841 25.459 22.699 1.00 85.88 292 ALA A CA 1
ATOM 2228 C C . ALA A 1 292 ? -11.292 24.158 23.390 1.00 85.88 292 ALA A C 1
ATOM 2230 O O . ALA A 1 292 ? -12.480 23.831 23.404 1.00 85.88 292 ALA A O 1
ATOM 2231 N N . VAL A 1 293 ? -10.337 23.423 23.962 1.00 82.19 293 VAL A N 1
ATOM 2232 C CA . VAL A 1 293 ? -10.614 22.221 24.756 1.00 82.19 293 VAL A CA 1
ATOM 2233 C C . VAL A 1 293 ? -11.401 22.617 26.011 1.00 82.19 293 VAL A C 1
ATOM 2235 O O . VAL A 1 293 ? -10.978 23.488 26.773 1.00 82.19 293 VAL A O 1
ATOM 2238 N N . ASN A 1 294 ? -12.567 22.005 26.210 1.00 83.44 294 ASN A N 1
ATOM 2239 C CA . ASN A 1 294 ? -13.411 22.205 27.380 1.00 83.44 294 ASN A CA 1
ATOM 2240 C C . ASN A 1 294 ? -12.933 21.282 28.510 1.00 83.44 294 ASN A C 1
ATOM 2242 O O . ASN A 1 294 ? -12.851 20.081 28.277 1.00 83.44 294 ASN A O 1
ATOM 2246 N N . PRO A 1 295 ? -12.638 21.790 29.721 1.00 74.44 295 PRO A N 1
ATOM 2247 C CA . PRO A 1 295 ? -12.198 20.948 30.837 1.00 74.44 295 PRO A CA 1
ATOM 2248 C C . PRO A 1 295 ? -13.242 19.907 31.275 1.00 74.44 295 PRO A C 1
ATOM 2250 O O . PRO A 1 295 ? -12.882 18.906 31.878 1.00 74.44 295 PRO A O 1
ATOM 2253 N N . ASP A 1 296 ? -14.529 20.108 30.977 1.00 77.50 296 ASP A N 1
ATOM 2254 C CA . ASP A 1 296 ? -15.541 19.069 31.168 1.00 77.50 296 ASP A CA 1
ATOM 2255 C C . ASP A 1 296 ? -15.502 18.078 29.996 1.00 77.50 296 ASP A C 1
ATOM 2257 O O . ASP A 1 296 ? -15.859 18.423 28.867 1.00 77.50 296 ASP A O 1
ATOM 2261 N N . TRP A 1 297 ? -15.083 16.841 30.279 1.00 77.81 297 TRP A N 1
ATOM 2262 C CA . TRP A 1 297 ? -14.916 15.784 29.277 1.00 77.81 297 TRP A CA 1
ATOM 2263 C C . TRP A 1 297 ? -16.186 15.545 28.442 1.00 77.81 297 TRP A C 1
ATOM 2265 O O . TRP A 1 297 ? -16.127 15.499 27.215 1.00 77.81 297 TRP A O 1
ATOM 2275 N N . ASP A 1 298 ? -17.352 15.462 29.093 1.00 80.12 298 ASP A N 1
ATOM 2276 C CA . ASP A 1 298 ? -18.631 15.191 28.424 1.00 80.12 298 ASP A CA 1
ATOM 2277 C C . ASP A 1 298 ? -19.057 16.353 27.519 1.00 80.12 298 ASP A C 1
ATOM 2279 O O . ASP A 1 298 ? -19.664 16.161 26.464 1.00 80.12 298 ASP A O 1
ATOM 2283 N N . ALA A 1 299 ? -18.803 17.591 27.933 1.00 85.62 299 ALA A N 1
ATOM 2284 C CA . ALA A 1 299 ? -19.039 18.773 27.120 1.00 85.62 299 ALA A CA 1
ATOM 2285 C C . ALA A 1 299 ? -18.049 18.868 25.953 1.00 85.62 299 ALA A C 1
ATOM 2287 O O . ALA A 1 299 ? -18.464 19.257 24.860 1.00 85.62 299 ALA A O 1
ATOM 2288 N N . ASP A 1 300 ? -16.787 18.487 26.160 1.00 86.25 300 ASP A N 1
ATOM 2289 C CA . ASP A 1 300 ? -15.774 18.455 25.108 1.00 86.25 300 ASP A CA 1
ATOM 2290 C C . ASP A 1 300 ? -16.120 17.431 24.027 1.00 86.25 300 ASP A C 1
ATOM 2292 O O . ASP A 1 300 ? -16.236 17.774 22.850 1.00 86.25 300 ASP A O 1
ATOM 2296 N N . TRP A 1 301 ? -16.398 16.190 24.430 1.00 88.25 301 TRP A N 1
ATOM 2297 C CA . TRP A 1 301 ? -16.759 15.120 23.508 1.00 88.25 301 TRP A CA 1
ATOM 2298 C C . TRP A 1 301 ? -18.038 15.435 22.721 1.00 88.25 301 TRP A C 1
ATOM 2300 O O . TRP A 1 301 ? -18.086 15.241 21.503 1.00 88.25 301 TRP A O 1
ATOM 2310 N N . ARG A 1 302 ? -19.057 16.022 23.371 1.00 90.88 302 ARG A N 1
ATOM 2311 C CA . ARG A 1 302 ? -20.274 16.500 22.687 1.00 90.88 302 ARG A CA 1
ATOM 2312 C C . ARG A 1 302 ? -19.991 17.575 21.637 1.00 90.88 302 ARG A C 1
ATOM 2314 O O . ARG A 1 302 ? -20.732 17.640 20.656 1.00 90.88 302 ARG A O 1
ATOM 2321 N N . ALA A 1 303 ? -18.965 18.402 21.833 1.00 91.62 303 ALA A N 1
ATOM 2322 C CA . ALA A 1 303 ? -18.539 19.393 20.850 1.00 91.62 303 ALA A CA 1
ATOM 2323 C C . ALA A 1 303 ? -17.738 18.757 19.702 1.00 91.62 303 ALA A C 1
ATOM 2325 O O . ALA A 1 303 ? -17.918 19.155 18.559 1.00 91.62 303 ALA A O 1
ATOM 2326 N N . VAL A 1 304 ? -16.909 17.745 19.981 1.00 91.50 304 VAL A N 1
ATOM 2327 C CA . VAL A 1 304 ? -16.017 17.084 19.008 1.00 91.50 304 VAL A CA 1
ATOM 2328 C C . VAL A 1 304 ? -16.742 16.092 18.097 1.00 91.50 304 VAL A C 1
ATOM 2330 O O . VAL A 1 304 ? -16.571 16.129 16.875 1.00 91.50 304 VAL A O 1
ATOM 2333 N N . ARG A 1 305 ? -17.575 15.205 18.657 1.00 91.44 305 ARG A N 1
ATOM 2334 C CA . ARG A 1 305 ? -18.185 14.082 17.919 1.00 91.44 305 ARG A CA 1
ATOM 2335 C C . ARG A 1 305 ? -18.935 14.464 16.626 1.00 91.44 305 ARG A C 1
ATOM 2337 O O . ARG A 1 305 ? -18.874 13.678 15.672 1.00 91.44 305 ARG A O 1
ATOM 2344 N N . PRO A 1 306 ? -19.628 15.624 16.513 1.00 94.00 306 PRO A N 1
ATOM 2345 C CA . PRO A 1 306 ? -20.317 15.983 15.278 1.00 94.00 306 PRO A CA 1
ATOM 2346 C C . PRO A 1 306 ? -19.333 16.288 14.144 1.00 94.00 306 PRO A C 1
ATOM 2348 O O . PRO A 1 306 ? -19.640 15.974 12.997 1.00 94.00 306 PRO A O 1
ATOM 2351 N N . HIS A 1 307 ? -18.146 16.829 14.451 1.00 94.94 307 HIS A N 1
ATOM 2352 C CA . HIS A 1 307 ? -17.092 17.073 13.460 1.00 94.94 307 HIS A CA 1
ATOM 2353 C C . HIS A 1 307 ? -16.524 15.759 12.922 1.00 94.94 307 HIS A C 1
ATOM 2355 O O . HIS A 1 307 ? -16.401 15.606 11.709 1.00 94.94 307 HIS A O 1
ATOM 2361 N N . ILE A 1 308 ? -16.279 14.777 13.800 1.00 92.56 308 ILE A N 1
ATOM 2362 C CA . ILE A 1 308 ? -15.849 13.426 13.401 1.00 92.56 308 ILE A CA 1
ATOM 2363 C C . ILE A 1 308 ? -16.889 12.782 12.479 1.00 92.56 308 ILE A C 1
ATOM 2365 O O . ILE A 1 308 ? -16.564 12.313 11.388 1.00 92.56 308 ILE A O 1
ATOM 2369 N N . THR A 1 309 ? -18.156 12.792 12.893 1.00 93.19 309 THR A N 1
ATOM 2370 C CA . THR A 1 309 ? -19.235 12.154 12.126 1.00 93.19 309 THR A CA 1
ATOM 2371 C C . THR A 1 309 ? -19.441 12.846 10.779 1.00 93.19 309 THR A C 1
ATOM 2373 O O . THR A 1 309 ? -19.611 12.170 9.765 1.00 93.19 309 THR A O 1
ATOM 2376 N N . ALA A 1 310 ? -19.390 14.182 10.734 1.00 94.94 310 ALA A N 1
ATOM 2377 C CA . ALA A 1 310 ? -19.485 14.947 9.492 1.00 94.94 310 ALA A CA 1
ATOM 2378 C C . ALA A 1 310 ? -18.307 14.654 8.551 1.00 94.94 310 ALA A C 1
ATOM 2380 O O . ALA A 1 310 ? -18.524 14.437 7.358 1.00 94.94 310 ALA A O 1
ATOM 2381 N N . TYR A 1 311 ? -17.087 14.576 9.089 1.00 94.06 311 TYR A N 1
ATOM 2382 C CA . TYR A 1 311 ? -15.883 14.238 8.335 1.00 94.06 311 TYR A CA 1
ATOM 2383 C C . TYR A 1 311 ? -15.979 12.852 7.691 1.00 94.06 311 TYR A C 1
ATOM 2385 O O . TYR A 1 311 ? -15.871 12.723 6.473 1.00 94.06 311 TYR A O 1
ATOM 2393 N N . LEU A 1 312 ? -16.269 11.822 8.488 1.00 91.50 312 LEU A N 1
ATOM 2394 C CA . LEU A 1 312 ? -16.382 10.440 8.015 1.00 91.50 312 LEU A CA 1
ATOM 2395 C C . LEU A 1 312 ? -17.598 10.216 7.100 1.00 91.50 312 LEU A C 1
ATOM 2397 O O . LEU A 1 312 ? -17.572 9.332 6.242 1.00 91.50 312 LEU A O 1
ATOM 2401 N N . SER A 1 313 ? -18.656 11.020 7.248 1.00 93.38 313 SER A N 1
ATOM 2402 C CA . SER A 1 313 ? -19.800 11.019 6.323 1.00 93.38 313 SER A CA 1
ATOM 2403 C C . SER A 1 313 ? -19.443 11.632 4.969 1.00 93.38 313 SER A C 1
ATOM 2405 O O . SER A 1 313 ? -19.895 11.138 3.940 1.00 93.38 313 SER A O 1
ATOM 2407 N N . ALA A 1 314 ? -18.635 12.697 4.961 1.00 91.81 314 ALA A N 1
ATOM 2408 C CA . ALA A 1 314 ? -18.142 13.322 3.736 1.00 91.81 314 ALA A CA 1
ATOM 2409 C C . ALA A 1 314 ? -17.046 12.486 3.051 1.00 91.81 314 ALA A C 1
ATOM 2411 O O . ALA A 1 314 ? -16.907 12.550 1.833 1.00 91.81 314 ALA A O 1
ATOM 2412 N N . GLN A 1 315 ? -16.298 11.693 3.826 1.00 88.75 315 GLN A N 1
ATOM 2413 C CA . GLN A 1 315 ? -15.168 10.876 3.373 1.00 88.75 315 GLN A CA 1
ATOM 2414 C C . GLN A 1 315 ? -15.366 9.396 3.746 1.00 88.75 315 GLN A C 1
ATOM 2416 O O . GLN A 1 315 ? -14.637 8.854 4.581 1.00 88.75 315 GLN A O 1
ATOM 2421 N N . PRO A 1 316 ? -16.348 8.697 3.143 1.00 88.38 316 PRO A N 1
ATOM 2422 C CA . PRO A 1 316 ? -16.698 7.338 3.551 1.00 88.38 316 PRO A CA 1
ATOM 2423 C C . PRO A 1 316 ? -15.565 6.320 3.347 1.00 88.38 316 PRO A C 1
ATOM 2425 O O . PRO A 1 316 ? -15.486 5.344 4.087 1.00 88.38 316 PRO A O 1
ATOM 2428 N N . HIS A 1 317 ? -14.639 6.576 2.417 1.00 82.44 317 HIS A N 1
ATOM 2429 C CA . HIS A 1 317 ? -13.453 5.747 2.182 1.00 82.44 317 HIS A CA 1
ATOM 2430 C C . HIS A 1 317 ? -12.384 5.838 3.289 1.00 82.44 317 HIS A C 1
ATOM 2432 O O . HIS A 1 317 ? -11.445 5.044 3.284 1.00 82.44 317 HIS A O 1
ATOM 2438 N N . LYS A 1 318 ? -12.526 6.775 4.240 1.00 84.00 318 LYS A N 1
ATOM 2439 C CA . LYS A 1 318 ? -11.667 6.908 5.430 1.00 84.00 318 LYS A CA 1
ATOM 2440 C C . LYS A 1 318 ? -12.258 6.247 6.681 1.00 84.00 318 LYS A C 1
ATOM 2442 O O . LYS A 1 318 ? -11.635 6.278 7.739 1.00 84.00 318 LYS A O 1
ATOM 2447 N N . GLN A 1 319 ? -13.451 5.653 6.581 1.00 88.06 319 GLN A N 1
ATOM 2448 C CA . GLN A 1 319 ? -14.016 4.839 7.657 1.00 88.06 319 GLN A CA 1
ATOM 2449 C C . GLN A 1 319 ? -13.280 3.497 7.749 1.00 88.06 319 GLN A C 1
ATOM 2451 O O . GLN A 1 319 ? -13.003 2.867 6.733 1.00 88.06 319 GLN A O 1
ATOM 2456 N N . THR A 1 320 ? -13.020 3.043 8.975 1.00 83.94 320 THR A N 1
ATOM 2457 C CA . THR A 1 320 ? -12.443 1.718 9.273 1.00 83.94 320 THR A CA 1
ATOM 2458 C C . THR A 1 320 ? -13.297 0.905 10.249 1.00 83.94 320 THR A C 1
ATOM 2460 O O . THR A 1 320 ? -12.971 -0.243 10.549 1.00 83.94 320 THR A O 1
ATOM 2463 N N . PHE A 1 321 ? -14.409 1.475 10.728 1.00 90.69 321 PHE A N 1
ATOM 2464 C CA . PHE A 1 321 ? -15.334 0.875 11.689 1.00 90.69 321 PHE A CA 1
ATOM 2465 C C . PHE A 1 321 ? -16.765 0.931 11.144 1.00 90.69 321 PHE A C 1
ATOM 2467 O O . PHE A 1 321 ? -17.331 2.010 10.966 1.00 90.69 321 PHE A O 1
ATOM 2474 N N . PHE A 1 322 ? -17.366 -0.231 10.888 1.00 93.50 322 PHE A N 1
ATOM 2475 C CA . PHE A 1 322 ? -18.652 -0.349 10.202 1.00 93.50 322 PHE A CA 1
ATOM 2476 C C . PHE A 1 322 ? -19.662 -1.113 11.051 1.00 93.50 322 PHE A C 1
ATOM 2478 O O . PHE A 1 322 ? -19.424 -2.252 11.448 1.00 93.50 322 PHE A O 1
ATOM 2485 N N . VAL A 1 323 ? -20.832 -0.510 11.272 1.00 95.69 323 VAL A N 1
ATOM 2486 C CA . VAL A 1 323 ? -21.937 -1.127 12.016 1.00 95.69 323 VAL A CA 1
ATOM 2487 C C . VAL A 1 323 ? -23.091 -1.424 11.064 1.00 95.69 323 VAL A C 1
ATOM 2489 O O . VAL A 1 323 ? -23.686 -0.508 10.489 1.00 95.69 323 VAL A O 1
ATOM 2492 N N . LEU A 1 324 ? -23.406 -2.706 10.877 1.00 97.38 324 LEU A N 1
ATOM 2493 C CA . LEU A 1 324 ? -24.416 -3.177 9.930 1.00 97.38 324 LEU A CA 1
ATOM 2494 C C . LEU A 1 324 ? -25.603 -3.818 10.663 1.00 97.38 324 LEU A C 1
ATOM 2496 O O . LEU A 1 324 ? -25.455 -4.446 11.710 1.00 97.38 324 LEU A O 1
ATOM 2500 N N . ASP A 1 325 ? -26.797 -3.691 10.081 1.00 96.44 325 ASP A N 1
ATOM 2501 C CA . ASP A 1 325 ? -27.940 -4.553 10.395 1.00 96.44 325 ASP A CA 1
ATOM 2502 C C . ASP A 1 325 ? -27.598 -6.003 10.021 1.00 96.44 325 ASP A C 1
ATOM 2504 O O . ASP A 1 325 ? -27.320 -6.304 8.861 1.00 96.44 325 ASP A O 1
ATOM 2508 N N . ALA A 1 326 ? -27.618 -6.897 11.007 1.00 95.56 326 ALA A N 1
ATOM 2509 C CA . ALA A 1 326 ? -27.202 -8.285 10.849 1.00 95.56 326 ALA A CA 1
ATOM 2510 C C . ALA A 1 326 ? -28.071 -9.064 9.844 1.00 95.56 326 ALA A C 1
ATOM 2512 O O . ALA A 1 326 ? -27.575 -9.957 9.163 1.00 95.56 326 ALA A O 1
ATOM 2513 N N . ALA A 1 327 ? -29.356 -8.727 9.708 1.00 95.19 327 ALA A N 1
ATOM 2514 C CA . ALA A 1 327 ? -30.275 -9.437 8.820 1.00 95.19 327 ALA A CA 1
ATOM 2515 C C . ALA A 1 327 ? -30.224 -8.933 7.370 1.00 95.19 327 ALA A C 1
ATOM 2517 O O . ALA A 1 327 ? -30.553 -9.679 6.450 1.00 95.19 327 ALA A O 1
ATOM 2518 N N . ARG A 1 328 ? -29.849 -7.667 7.155 1.00 96.19 328 ARG A N 1
ATOM 2519 C CA . ARG A 1 328 ? -29.943 -6.987 5.850 1.00 96.19 328 ARG A CA 1
ATOM 2520 C C . ARG A 1 328 ? -28.604 -6.536 5.278 1.00 96.19 328 ARG A C 1
ATOM 2522 O O . ARG A 1 328 ? -28.570 -6.110 4.129 1.00 96.19 328 ARG A O 1
ATOM 2529 N N . GLY A 1 329 ? -27.544 -6.512 6.081 1.00 96.06 329 GLY A N 1
ATOM 2530 C CA . GLY A 1 329 ? -26.233 -5.997 5.687 1.00 96.06 329 GLY A CA 1
ATOM 2531 C C . GLY A 1 329 ? -26.177 -4.482 5.497 1.00 96.06 329 GLY A C 1
ATOM 2532 O O . GLY A 1 329 ? -25.172 -3.952 5.033 1.00 96.06 329 GLY A O 1
ATOM 2533 N N . LYS A 1 330 ? -27.244 -3.746 5.818 1.00 96.50 330 LYS A N 1
ATOM 2534 C CA . LYS A 1 330 ? -27.286 -2.297 5.603 1.00 96.50 330 LYS A CA 1
ATOM 2535 C C . LYS A 1 330 ? -26.506 -1.579 6.706 1.00 96.50 330 LYS A C 1
ATOM 2537 O O . LYS A 1 330 ? -26.760 -1.832 7.883 1.00 96.50 330 LYS A O 1
ATOM 2542 N N . LEU A 1 331 ? -25.627 -0.647 6.331 1.00 95.19 331 LEU A N 1
ATOM 2543 C CA . LEU A 1 331 ? -24.983 0.272 7.276 1.00 95.19 331 LEU A CA 1
ATOM 2544 C C . LEU A 1 331 ? -26.042 1.020 8.096 1.00 95.19 331 LEU A C 1
ATOM 2546 O O . LEU A 1 331 ? -26.991 1.579 7.536 1.00 95.19 331 LEU A O 1
ATOM 2550 N N . ARG A 1 332 ? -25.877 1.029 9.421 1.00 93.69 332 ARG A N 1
ATOM 2551 C CA . ARG A 1 332 ? -26.776 1.745 10.341 1.00 93.69 332 ARG A CA 1
ATOM 2552 C C . ARG A 1 332 ? -26.513 3.244 10.366 1.00 93.69 332 ARG A C 1
ATOM 2554 O O . ARG A 1 332 ? -27.447 4.021 10.530 1.00 93.69 332 ARG A O 1
ATOM 2561 N N . GLY A 1 333 ? -25.265 3.640 10.165 1.00 92.94 333 GLY A N 1
ATOM 2562 C CA . GLY A 1 333 ? -24.828 5.026 10.156 1.00 92.94 333 GLY A CA 1
ATOM 2563 C C . GLY A 1 333 ? -23.310 5.110 10.231 1.00 92.94 333 GLY A C 1
ATOM 2564 O O . GLY A 1 333 ? -22.622 4.096 10.110 1.00 92.94 333 GLY A O 1
ATOM 2565 N N . VAL A 1 334 ? -22.815 6.325 10.434 1.00 93.25 334 VAL A N 1
ATOM 2566 C CA . VAL A 1 334 ? -21.392 6.610 10.626 1.00 93.25 334 VAL A CA 1
ATOM 2567 C C . VAL A 1 334 ? -21.124 6.688 12.123 1.00 93.25 334 VAL A C 1
ATOM 2569 O O . VAL A 1 334 ? -21.717 7.514 12.811 1.00 93.25 334 VAL A O 1
ATOM 2572 N N . ALA A 1 335 ? -20.263 5.807 12.628 1.00 91.38 335 ALA A N 1
ATOM 2573 C CA . ALA A 1 335 ? -19.825 5.839 14.018 1.00 91.38 335 ALA A CA 1
ATOM 2574 C C . ALA A 1 335 ? -18.820 6.991 14.229 1.00 91.38 335 ALA A C 1
ATOM 2576 O O . ALA A 1 335 ? -17.963 7.191 13.364 1.00 91.38 335 ALA A O 1
ATOM 2577 N N . PRO A 1 336 ? -18.846 7.715 15.365 1.00 90.62 336 PRO A N 1
ATOM 2578 C CA . PRO A 1 336 ? -17.850 8.733 15.704 1.00 90.62 336 PRO A CA 1
ATOM 2579 C C . PRO A 1 336 ? -16.525 8.097 16.173 1.00 90.62 336 PRO A C 1
ATOM 2581 O O . PRO A 1 336 ? -15.961 8.484 17.191 1.00 90.62 336 PRO A O 1
ATOM 2584 N N . VAL A 1 337 ? -16.036 7.095 15.440 1.00 87.19 337 VAL A N 1
ATOM 2585 C CA . VAL A 1 337 ? -14.795 6.367 15.717 1.00 87.19 337 VAL A CA 1
ATOM 2586 C C . VAL A 1 337 ? -13.798 6.731 14.622 1.00 87.19 337 VAL A C 1
ATOM 2588 O O . VAL A 1 337 ? -13.890 6.232 13.500 1.00 87.19 337 VAL A O 1
ATOM 2591 N N . LEU A 1 338 ? -12.864 7.632 14.936 1.00 80.50 338 LEU A N 1
ATOM 2592 C CA . LEU A 1 338 ? -11.657 7.802 14.125 1.00 80.50 338 LEU A CA 1
ATOM 2593 C C . LEU A 1 338 ? -10.763 6.564 14.290 1.00 80.50 338 LEU A C 1
ATOM 2595 O O . LEU A 1 338 ? -10.820 5.884 15.312 1.00 80.50 338 LEU A O 1
ATOM 2599 N N . TYR A 1 339 ? -9.946 6.284 13.279 1.00 70.38 339 TYR A N 1
ATOM 2600 C CA . TYR A 1 339 ? -8.835 5.325 13.346 1.00 70.38 339 TYR A CA 1
ATOM 2601 C C . TYR A 1 339 ? -7.987 5.563 14.611 1.00 70.38 339 TYR A C 1
ATOM 2603 O O . TYR A 1 339 ? -7.792 6.710 15.019 1.00 70.38 339 TYR A O 1
ATOM 2611 N N . THR A 1 340 ? -7.530 4.488 15.257 1.00 54.09 340 THR A N 1
ATOM 2612 C CA . THR A 1 340 ? -7.035 4.541 16.645 1.00 54.09 340 THR A CA 1
ATOM 2613 C C . THR A 1 340 ? -5.688 3.873 16.921 1.00 54.09 340 THR A C 1
ATOM 2615 O O . THR A 1 340 ? -5.315 3.861 18.087 1.00 54.09 340 THR A O 1
ATOM 2618 N N . PHE A 1 341 ? 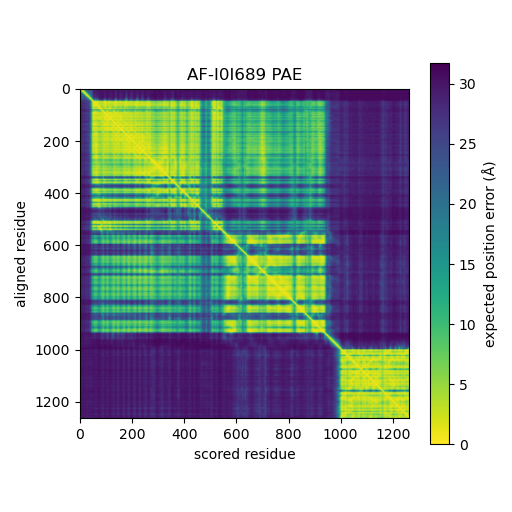-4.944 3.344 15.941 1.00 59.16 341 PHE A N 1
ATOM 2619 C CA . PHE A 1 341 ? -3.758 2.519 16.244 1.00 59.16 341 PHE A CA 1
ATOM 2620 C C . PHE A 1 341 ? -2.651 2.557 15.186 1.00 59.16 341 PHE A C 1
ATOM 2622 O O . PHE A 1 341 ? -2.945 2.812 14.019 1.00 59.16 341 PHE A O 1
ATOM 2629 N N . GLY A 1 342 ? -1.434 2.226 15.644 1.00 45.41 342 GLY A N 1
ATOM 2630 C CA . GLY A 1 342 ? -0.150 2.080 14.945 1.00 45.41 342 GLY A CA 1
ATOM 2631 C C . GLY A 1 342 ? -0.135 1.260 13.684 1.00 45.41 342 GLY A C 1
ATOM 2632 O O . GLY A 1 342 ? -1.030 0.461 13.474 1.00 45.41 342 GLY A O 1
ATOM 2633 N N . ASP A 1 343 ? 0.873 1.468 12.840 1.00 45.91 343 ASP A N 1
ATOM 2634 C CA . ASP A 1 343 ? 1.237 0.588 11.718 1.00 45.91 343 ASP A CA 1
ATOM 2635 C C . ASP A 1 343 ? 0.165 0.334 10.657 1.00 45.91 343 ASP A C 1
ATOM 2637 O O . ASP A 1 343 ? 0.090 -0.735 10.056 1.00 45.91 343 ASP A O 1
ATOM 2641 N N . ASN A 1 344 ? -0.663 1.346 10.373 1.00 45.81 344 ASN A N 1
ATOM 2642 C CA . ASN A 1 344 ? -1.838 1.212 9.502 1.00 45.81 344 ASN A CA 1
ATOM 2643 C C . ASN A 1 344 ? -2.832 0.151 10.015 1.00 45.81 344 ASN A C 1
ATOM 2645 O O . ASN A 1 344 ? -3.566 -0.442 9.221 1.00 45.81 344 ASN A O 1
ATOM 2649 N N . ASP A 1 345 ? -2.873 -0.091 11.324 1.00 50.75 345 ASP A N 1
ATOM 2650 C CA . ASP A 1 345 ? -3.676 -1.152 11.910 1.00 50.75 345 ASP A CA 1
ATOM 2651 C C . ASP A 1 345 ? -5.107 -0.685 12.261 1.00 50.75 345 ASP A C 1
ATOM 2653 O O . ASP A 1 345 ? -5.458 0.498 12.345 1.00 50.75 345 ASP A O 1
ATOM 2657 N N . ILE A 1 346 ? -6.003 -1.659 12.369 1.00 57.03 346 ILE A N 1
ATOM 2658 C CA . ILE A 1 346 ? -7.458 -1.471 12.469 1.00 57.03 346 ILE A CA 1
ATOM 2659 C C . ILE A 1 346 ? -7.860 -1.128 13.918 1.00 57.03 346 ILE A C 1
ATOM 2661 O O . ILE A 1 346 ? -7.254 -1.680 14.838 1.00 57.03 346 ILE A O 1
ATOM 2665 N N . PRO A 1 347 ? -8.942 -0.351 14.180 1.00 59.12 347 PRO A N 1
ATOM 2666 C CA . PRO A 1 347 ? -9.544 -0.270 15.511 1.00 59.12 347 PRO A CA 1
ATOM 2667 C C . PRO A 1 347 ? -9.653 -1.639 16.199 1.00 59.12 347 PRO A C 1
ATOM 2669 O O . PRO A 1 347 ? -10.051 -2.635 15.580 1.00 59.12 347 PRO A O 1
ATOM 2672 N N . ASN A 1 348 ? -9.306 -1.707 17.482 1.00 71.00 348 ASN A N 1
ATOM 2673 C CA . ASN A 1 348 ? -9.322 -2.938 18.253 1.00 71.00 348 ASN A CA 1
ATOM 2674 C C . ASN A 1 348 ? -10.706 -3.593 18.317 1.00 71.00 348 ASN A C 1
ATOM 2676 O O . ASN A 1 348 ? -11.735 -3.035 17.931 1.00 71.00 348 ASN A O 1
ATOM 2680 N N . THR A 1 349 ? -10.721 -4.861 18.726 1.00 78.88 349 THR A N 1
ATOM 2681 C CA . THR A 1 349 ? -11.962 -5.637 18.721 1.00 78.88 349 THR A CA 1
ATOM 2682 C C . THR A 1 349 ? -12.881 -5.163 19.839 1.00 78.88 349 THR A C 1
ATOM 2684 O O . THR A 1 349 ? -12.461 -5.225 20.994 1.00 78.88 349 THR A O 1
ATOM 2687 N N . PRO A 1 350 ? -14.127 -4.742 19.534 1.00 88.38 350 PRO A N 1
ATOM 2688 C CA . PRO A 1 350 ? -15.070 -4.376 20.575 1.00 88.38 350 PRO A CA 1
ATOM 2689 C C . PRO A 1 350 ? -15.347 -5.551 21.504 1.00 88.38 350 PRO A C 1
ATOM 2691 O O . PRO A 1 350 ? -15.448 -6.696 21.053 1.00 88.38 350 PRO A O 1
ATOM 2694 N N . VAL A 1 351 ? -15.536 -5.255 22.787 1.00 91.62 351 VAL A N 1
ATOM 2695 C CA . VAL A 1 351 ? -15.943 -6.257 23.774 1.00 91.62 351 VAL A CA 1
ATOM 2696 C C . VAL A 1 351 ? -17.420 -6.089 24.087 1.00 91.62 351 VAL A C 1
ATOM 2698 O O . VAL A 1 351 ? -17.888 -4.991 24.397 1.00 91.62 351 VAL A O 1
ATOM 2701 N N . VAL A 1 352 ? -18.166 -7.189 24.020 1.00 93.19 352 VAL A N 1
ATOM 2702 C CA . VAL A 1 352 ? -19.610 -7.203 24.275 1.00 93.19 352 VAL A CA 1
ATOM 2703 C C . VAL A 1 352 ? -19.874 -7.949 25.573 1.00 93.19 352 VAL A C 1
ATOM 2705 O O . VAL A 1 352 ? -19.722 -9.166 25.652 1.00 93.19 352 VAL A O 1
ATOM 2708 N N . ARG A 1 353 ? -20.304 -7.222 26.607 1.00 89.25 353 ARG A N 1
ATOM 2709 C CA . ARG A 1 353 ? -20.648 -7.820 27.901 1.00 89.25 353 ARG A CA 1
ATOM 2710 C C . ARG A 1 353 ? -21.864 -8.737 27.770 1.00 89.25 353 ARG A C 1
ATOM 2712 O O . ARG A 1 353 ? -22.800 -8.455 27.020 1.00 89.25 353 ARG A O 1
ATOM 2719 N N . SER A 1 354 ? -21.901 -9.810 28.558 1.00 80.44 354 SER A N 1
ATOM 2720 C CA . SER A 1 354 ? -23.083 -10.677 28.605 1.00 80.44 354 SER A CA 1
ATOM 2721 C C . SER A 1 354 ? -24.342 -9.894 28.993 1.00 80.44 354 SER A C 1
ATOM 2723 O O . SER A 1 354 ? -24.350 -9.136 29.961 1.00 80.44 354 SER A O 1
ATOM 2725 N N . GLY A 1 355 ? -25.417 -10.086 28.225 1.00 74.38 355 GLY A N 1
ATOM 2726 C CA . GLY A 1 355 ? -26.703 -9.417 28.435 1.00 74.38 355 GLY A CA 1
ATOM 2727 C C . GLY A 1 355 ? -26.812 -8.016 27.825 1.00 74.38 355 GLY A C 1
ATOM 2728 O O . GLY A 1 355 ? -27.931 -7.511 27.709 1.00 74.38 355 GLY A O 1
ATOM 2729 N N . ALA A 1 356 ? -25.708 -7.417 27.363 1.00 81.88 356 ALA A N 1
ATOM 2730 C CA . ALA A 1 356 ? -25.757 -6.185 26.587 1.00 81.88 356 ALA A CA 1
ATOM 2731 C C . ALA A 1 356 ? -26.566 -6.413 25.300 1.00 81.88 356 ALA A C 1
ATOM 2733 O O . ALA A 1 356 ? -26.380 -7.404 24.591 1.00 81.88 356 ALA A O 1
ATOM 2734 N N . THR A 1 357 ? -27.513 -5.515 25.020 1.00 84.81 357 THR A N 1
ATOM 2735 C CA . THR A 1 357 ? -28.318 -5.604 23.790 1.00 84.81 357 THR A CA 1
ATOM 2736 C C . THR A 1 357 ? -27.649 -4.821 22.666 1.00 84.81 357 THR A C 1
ATOM 2738 O O . THR A 1 357 ? -27.404 -5.378 21.604 1.00 84.81 357 THR A O 1
ATOM 2741 N N . TYR A 1 358 ? -27.288 -3.559 22.915 1.00 90.50 358 TYR A N 1
ATOM 2742 C CA . TYR A 1 358 ? -26.695 -2.679 21.901 1.00 90.50 358 TYR A CA 1
ATOM 2743 C C . TYR A 1 358 ? -25.404 -1.997 22.342 1.00 90.50 358 TYR A C 1
ATOM 2745 O O . TYR A 1 358 ? -24.875 -1.192 21.591 1.00 90.50 358 TYR A O 1
ATOM 2753 N N . THR A 1 359 ? -24.887 -2.284 23.533 1.00 93.12 359 THR A N 1
ATOM 2754 C CA . THR A 1 359 ? -23.686 -1.627 24.052 1.00 93.12 359 THR A CA 1
ATOM 2755 C C . THR A 1 359 ? -22.451 -2.503 23.885 1.00 93.12 359 THR A C 1
ATOM 2757 O O . THR A 1 359 ? -22.497 -3.708 24.134 1.00 93.12 359 THR A O 1
ATOM 2760 N N . ALA A 1 360 ? -21.343 -1.888 23.477 1.00 93.31 360 ALA A N 1
ATOM 2761 C CA . ALA A 1 360 ? -20.031 -2.525 23.443 1.00 93.31 360 ALA A CA 1
ATOM 2762 C C . ALA A 1 360 ? -18.954 -1.553 23.934 1.00 93.31 360 ALA A C 1
ATOM 2764 O O . ALA A 1 360 ? -19.079 -0.339 23.750 1.00 93.31 360 ALA A O 1
ATOM 2765 N N . TYR A 1 361 ? -17.903 -2.106 24.535 1.00 91.25 361 TYR A N 1
ATOM 2766 C CA . TYR A 1 361 ? -16.687 -1.373 24.864 1.00 91.25 361 TYR A CA 1
ATOM 2767 C C . TYR A 1 361 ? -15.846 -1.216 23.600 1.00 91.25 361 TYR A C 1
ATOM 2769 O O . TYR A 1 361 ? -15.637 -2.191 22.873 1.00 91.25 361 TYR A O 1
ATOM 2777 N N . VAL A 1 362 ? -15.398 0.006 23.336 1.00 88.00 362 VAL A N 1
ATOM 2778 C CA . VAL A 1 362 ? -14.632 0.395 22.148 1.00 88.00 362 VAL A CA 1
ATOM 2779 C C . VAL A 1 362 ? -13.453 1.272 22.546 1.00 88.00 362 VAL A C 1
ATOM 2781 O O . VAL A 1 362 ? -13.516 1.980 23.554 1.00 88.00 362 VAL A O 1
ATOM 2784 N N . THR A 1 363 ? -12.416 1.272 21.714 1.00 81.75 363 THR A N 1
ATOM 2785 C CA . THR A 1 363 ? -11.395 2.323 21.726 1.00 81.75 363 THR A CA 1
ATOM 2786 C C . THR A 1 363 ? -11.701 3.375 20.659 1.00 81.75 363 THR A C 1
ATOM 2788 O O . THR A 1 363 ? -12.111 3.039 19.547 1.00 81.75 363 THR A O 1
ATOM 2791 N N . TYR A 1 364 ? -11.514 4.652 20.989 1.00 81.12 364 TYR A N 1
ATOM 2792 C CA . TYR A 1 364 ? -11.774 5.816 20.128 1.00 81.12 364 TYR A CA 1
ATOM 2793 C C . TYR A 1 364 ? -10.800 6.955 20.474 1.00 81.12 364 TYR A C 1
ATOM 2795 O O . TYR A 1 364 ? -10.262 6.974 21.571 1.00 81.12 364 TYR A O 1
ATOM 2803 N N . ARG A 1 365 ? -10.556 7.909 19.566 1.00 80.69 365 ARG A N 1
ATOM 2804 C CA . ARG A 1 365 ? -9.726 9.099 19.862 1.00 80.69 365 ARG A CA 1
ATOM 2805 C C . ARG A 1 365 ? -10.561 10.220 20.485 1.00 80.69 365 ARG A C 1
ATOM 2807 O O . ARG A 1 365 ? -11.674 10.477 20.020 1.00 80.69 365 ARG A O 1
ATOM 2814 N N . ALA A 1 366 ? -10.008 10.925 21.476 1.00 78.81 366 ALA A N 1
ATOM 2815 C CA . ALA A 1 366 ? -10.629 12.099 22.099 1.00 78.81 366 ALA A CA 1
ATOM 2816 C C . ALA A 1 366 ? -9.589 13.164 22.500 1.00 78.81 366 ALA A C 1
ATOM 2818 O O . ALA A 1 366 ? -8.463 12.838 22.860 1.00 78.81 366 ALA A O 1
ATOM 2819 N N . ARG A 1 367 ? -9.975 14.453 22.513 1.00 77.62 367 ARG A N 1
ATOM 2820 C CA . ARG A 1 367 ? -9.044 15.574 22.794 1.00 77.62 367 ARG A CA 1
ATOM 2821 C C . ARG A 1 367 ? -8.504 15.641 24.221 1.00 77.62 367 ARG A C 1
ATOM 2823 O O . ARG A 1 367 ? -7.511 16.317 24.490 1.00 77.62 367 ARG A O 1
ATOM 2830 N N . GLN A 1 368 ? -9.226 14.994 25.126 1.00 66.56 368 GLN A N 1
ATOM 2831 C CA . GLN A 1 368 ? -8.899 14.875 26.542 1.00 66.56 368 GLN A CA 1
ATOM 2832 C C . GLN A 1 368 ? -7.977 13.687 26.839 1.00 66.56 368 GLN A C 1
ATOM 2834 O O . GLN A 1 368 ? -7.626 13.487 28.000 1.00 66.56 368 GLN A O 1
ATOM 2839 N N . GLY A 1 369 ? -7.596 12.928 25.804 1.00 58.62 369 GLY A N 1
ATOM 2840 C CA . GLY A 1 369 ? -6.545 11.931 25.899 1.00 58.62 369 GLY A CA 1
ATOM 2841 C C . GLY A 1 369 ? -5.176 12.562 26.095 1.00 58.62 369 GLY A C 1
ATOM 2842 O O . GLY A 1 369 ? -5.014 13.769 26.304 1.00 58.62 369 GLY A O 1
ATOM 2843 N N . ILE A 1 370 ? -4.159 11.722 26.052 1.00 53.12 370 ILE A N 1
ATOM 2844 C CA . ILE A 1 370 ? -2.803 12.131 26.393 1.00 53.12 370 ILE A CA 1
ATOM 2845 C C . ILE A 1 370 ? -2.206 12.886 25.215 1.00 53.12 370 ILE A C 1
ATOM 2847 O O . ILE A 1 370 ? -2.337 12.477 24.065 1.00 53.12 370 ILE A O 1
ATOM 2851 N N . GLN A 1 371 ? -1.639 14.053 25.524 1.00 52.03 371 GLN A N 1
ATOM 2852 C CA . GLN A 1 371 ? -1.123 14.992 24.536 1.00 52.03 371 GLN A CA 1
ATOM 2853 C C . GLN A 1 371 ? 0.398 14.879 24.497 1.00 52.03 371 GLN A C 1
ATOM 2855 O O . GLN A 1 371 ? 1.084 15.351 25.408 1.00 52.03 371 GLN A O 1
ATOM 2860 N N . THR A 1 372 ? 0.938 14.273 23.446 1.00 48.84 372 THR A N 1
ATOM 2861 C CA . THR A 1 372 ? 2.379 14.222 23.192 1.00 48.84 372 THR A CA 1
ATOM 2862 C C . THR A 1 372 ? 2.751 15.326 22.209 1.00 48.84 372 THR A C 1
ATOM 2864 O O . THR A 1 372 ? 2.768 15.154 20.999 1.00 48.84 372 THR A O 1
ATOM 2867 N N . THR A 1 373 ? 3.066 16.520 22.715 1.00 44.91 373 THR A N 1
ATOM 2868 C CA . THR A 1 373 ? 3.510 17.647 21.871 1.00 44.91 373 THR A CA 1
ATOM 2869 C C . THR A 1 373 ? 5.034 17.699 21.744 1.00 44.91 373 THR A C 1
ATOM 2871 O O . THR A 1 373 ? 5.633 18.765 21.912 1.00 44.91 373 THR A O 1
ATOM 2874 N N . SER A 1 374 ? 5.692 16.558 21.521 1.00 40.28 374 SER A N 1
ATOM 2875 C CA . SER A 1 374 ? 7.140 16.545 21.300 1.00 40.28 374 SER A CA 1
ATOM 2876 C C . SER A 1 374 ? 7.438 16.771 19.815 1.00 40.28 374 SER A C 1
ATOM 2878 O O . SER A 1 374 ? 7.066 15.938 18.994 1.00 40.28 374 SER A O 1
ATOM 2880 N N . PRO A 1 375 ? 8.160 17.841 19.438 1.00 37.28 375 PRO A N 1
ATOM 2881 C CA . PRO A 1 375 ? 8.629 18.031 18.064 1.00 37.28 375 PRO A CA 1
ATOM 2882 C C . PRO A 1 375 ? 9.737 17.038 17.659 1.00 37.28 375 PRO A C 1
ATOM 2884 O O . PRO A 1 375 ? 10.220 17.103 16.533 1.00 37.28 375 PRO A O 1
ATOM 2887 N N . TYR A 1 376 ? 10.159 16.151 18.572 1.00 33.72 376 TYR A N 1
ATOM 2888 C CA . TYR A 1 376 ? 11.197 15.137 18.359 1.00 33.72 376 TYR A CA 1
ATOM 2889 C C . TYR A 1 376 ? 10.686 13.699 18.539 1.00 33.72 376 TYR A C 1
ATOM 2891 O O . TYR A 1 376 ? 11.475 12.765 18.406 1.00 33.72 376 TYR A O 1
ATOM 2899 N N . ALA A 1 377 ? 9.403 13.504 18.869 1.00 36.22 377 ALA A N 1
ATOM 2900 C CA . ALA A 1 377 ? 8.830 12.167 18.963 1.00 36.22 377 ALA A CA 1
ATOM 2901 C C . ALA A 1 377 ? 8.617 11.624 17.550 1.00 36.22 377 ALA A C 1
ATOM 2903 O O . ALA A 1 377 ? 7.727 12.057 16.825 1.00 36.22 377 ALA A O 1
ATOM 2904 N N . VAL A 1 378 ? 9.461 10.670 17.174 1.00 35.62 378 VAL A N 1
ATOM 2905 C CA . VAL A 1 378 ? 9.366 9.933 15.907 1.00 35.62 378 VAL A CA 1
ATOM 2906 C C . VAL A 1 378 ? 8.218 8.909 15.907 1.00 35.62 378 VAL A C 1
ATOM 2908 O O . VAL A 1 378 ? 7.911 8.374 14.851 1.00 35.62 378 VAL A O 1
ATOM 2911 N N . HIS A 1 379 ? 7.572 8.686 17.062 1.00 39.91 379 HIS A N 1
ATOM 2912 C CA . HIS A 1 379 ? 6.643 7.571 17.314 1.00 39.91 379 HIS A CA 1
ATOM 2913 C C . HIS A 1 379 ? 5.190 7.989 17.590 1.00 39.91 379 HIS A C 1
ATOM 2915 O O . HIS A 1 379 ? 4.263 7.289 17.220 1.00 39.91 379 HIS A O 1
ATOM 2921 N N . VAL A 1 380 ? 4.950 9.190 18.128 1.00 49.19 380 VAL A N 1
ATOM 2922 C CA . VAL A 1 380 ? 3.609 9.655 18.548 1.00 49.19 380 VAL A CA 1
ATOM 2923 C C . VAL A 1 380 ? 3.363 11.099 18.114 1.00 49.19 380 VAL A C 1
ATOM 2925 O O . VAL A 1 380 ? 3.210 12.017 18.920 1.00 49.19 380 VAL A O 1
ATOM 2928 N N . SER A 1 381 ? 3.342 11.323 16.798 1.00 47.31 381 SER A N 1
ATOM 2929 C CA . SER A 1 381 ? 3.190 12.657 16.196 1.00 47.31 381 SER A CA 1
ATOM 2930 C C . SER A 1 381 ? 1.777 13.251 16.309 1.00 47.31 381 SER A C 1
ATOM 2932 O O . SER A 1 381 ? 1.504 14.275 15.680 1.00 47.31 381 SER A O 1
ATOM 2934 N N . SER A 1 382 ? 0.857 12.596 17.025 1.00 56.53 382 SER A N 1
ATOM 2935 C CA . SER A 1 382 ? -0.531 13.041 17.145 1.00 56.53 382 SER A CA 1
ATOM 2936 C C . SER A 1 382 ? -0.744 13.877 18.404 1.00 56.53 382 SER A C 1
ATOM 2938 O O . SER A 1 382 ? -0.157 13.632 19.454 1.00 56.53 382 SER A O 1
ATOM 2940 N N . GLN A 1 383 ? -1.613 14.880 18.307 1.00 64.31 383 GLN A N 1
ATOM 2941 C CA . GLN A 1 383 ? -1.969 15.727 19.441 1.00 64.31 383 GLN A CA 1
ATOM 2942 C C . GLN A 1 383 ? -2.805 14.970 20.491 1.00 64.31 383 GLN A C 1
ATOM 2944 O O . GLN A 1 383 ? -2.884 15.419 21.635 1.00 64.31 383 GLN A O 1
ATOM 2949 N N . TYR A 1 384 ? -3.446 13.860 20.103 1.00 69.50 384 TYR A N 1
ATOM 2950 C CA . TYR A 1 384 ? -4.474 13.174 20.887 1.00 69.50 384 TYR A CA 1
ATOM 2951 C C . TYR A 1 384 ? -4.406 11.643 20.744 1.00 69.50 384 TYR A C 1
ATOM 2953 O O . TYR A 1 384 ? -4.693 11.102 19.675 1.00 69.50 384 TYR A O 1
ATOM 2961 N N . ASP A 1 385 ? -4.115 10.932 21.826 1.00 69.38 385 ASP A N 1
ATOM 2962 C CA . ASP A 1 385 ? -4.085 9.462 21.849 1.00 69.38 385 ASP A CA 1
ATOM 2963 C C . ASP A 1 385 ? -5.477 8.783 21.941 1.00 69.38 385 ASP A C 1
ATOM 2965 O O . ASP A 1 385 ? -6.531 9.434 21.901 1.00 69.38 385 ASP A O 1
ATOM 2969 N N . GLY A 1 386 ? -5.484 7.443 21.989 1.00 73.56 386 GLY A N 1
ATOM 2970 C CA . GLY A 1 386 ? -6.686 6.617 22.117 1.00 73.56 386 GLY A CA 1
ATOM 2971 C C . GLY A 1 386 ? -7.246 6.557 23.545 1.00 73.56 386 GLY A C 1
ATOM 2972 O O . GLY A 1 386 ? -6.513 6.595 24.525 1.00 73.56 386 GLY A O 1
ATOM 2973 N N . GLU A 1 387 ? -8.565 6.406 23.647 1.00 77.12 387 GLU A N 1
ATOM 2974 C CA . GLU A 1 387 ? -9.362 6.364 24.877 1.00 77.12 387 GLU A CA 1
ATOM 2975 C C . GLU A 1 387 ? -10.365 5.205 24.853 1.00 77.12 387 GLU A C 1
ATOM 2977 O O . GLU A 1 387 ? -10.724 4.687 23.793 1.00 77.12 387 GLU A O 1
ATOM 2982 N N . LEU A 1 388 ? -10.872 4.815 26.023 1.00 81.44 388 LEU A N 1
ATOM 2983 C CA . LEU A 1 388 ? -11.857 3.736 26.166 1.00 81.44 388 LEU A CA 1
ATOM 2984 C C . LEU A 1 388 ? -13.245 4.272 26.469 1.00 81.44 388 LEU A C 1
ATOM 2986 O O . LEU A 1 388 ? -13.422 5.204 27.257 1.00 81.44 388 LEU A O 1
ATOM 2990 N N . GLY A 1 389 ? -14.261 3.655 25.878 1.00 84.94 389 GLY A N 1
ATOM 2991 C CA . GLY A 1 389 ? -15.636 4.066 26.110 1.00 84.94 389 GLY A CA 1
ATOM 2992 C C . GLY A 1 389 ? -16.656 2.993 25.787 1.00 84.94 389 GLY A C 1
ATOM 2993 O O . GLY A 1 389 ? -16.351 1.951 25.209 1.00 84.94 389 GLY A O 1
ATOM 2994 N N . VAL A 1 390 ? -17.896 3.270 26.172 1.00 91.12 390 VAL A N 1
ATOM 2995 C CA . VAL A 1 390 ? -19.061 2.448 25.852 1.00 91.12 390 VAL A CA 1
ATOM 2996 C C . VAL A 1 390 ? -19.864 3.144 24.767 1.00 91.12 390 VAL A C 1
ATOM 2998 O O . VAL A 1 390 ? -20.289 4.287 24.935 1.00 91.12 390 VAL A O 1
ATOM 3001 N N . MET A 1 391 ? -20.104 2.439 23.667 1.00 92.69 391 MET A N 1
ATOM 3002 C CA . MET A 1 391 ? -20.866 2.947 22.532 1.00 92.69 391 MET A CA 1
ATOM 3003 C C . MET A 1 391 ? -22.175 2.176 22.362 1.00 92.69 391 MET A C 1
ATOM 3005 O O . MET A 1 391 ? -22.207 0.950 22.490 1.00 92.69 391 MET A O 1
ATOM 3009 N N . ASN A 1 392 ? -23.254 2.889 22.029 1.00 93.38 392 ASN A N 1
ATOM 3010 C CA . ASN A 1 392 ? -24.515 2.277 21.619 1.00 93.38 392 ASN A CA 1
ATOM 3011 C C . ASN A 1 392 ? -24.525 2.023 20.100 1.00 93.38 392 ASN A C 1
ATOM 3013 O O . ASN A 1 392 ? -24.622 2.943 19.293 1.00 93.38 392 ASN A O 1
ATOM 3017 N N . MET A 1 393 ? -24.483 0.751 19.717 1.00 93.12 393 MET A N 1
ATOM 3018 C CA . MET A 1 393 ? -24.450 0.262 18.338 1.00 93.12 393 MET A CA 1
ATOM 3019 C C . MET A 1 393 ? -25.794 0.374 17.598 1.00 93.12 393 MET A C 1
ATOM 3021 O O . MET A 1 393 ? -25.871 0.119 16.395 1.00 93.12 393 MET A O 1
ATOM 3025 N N . GLN A 1 394 ? -26.879 0.728 18.293 1.00 89.81 394 GLN A N 1
ATOM 3026 C CA . GLN A 1 394 ? -28.179 0.979 17.672 1.00 89.81 394 GLN A CA 1
ATOM 3027 C C . GLN A 1 394 ? -28.304 2.415 17.169 1.00 89.81 394 GLN A C 1
ATOM 3029 O O . GLN A 1 394 ? -28.799 2.626 16.064 1.00 89.81 394 GLN A O 1
ATOM 3034 N N . THR A 1 395 ? -27.893 3.383 17.984 1.00 89.94 395 THR A N 1
ATOM 3035 C CA . THR A 1 395 ? -28.068 4.816 17.716 1.00 89.94 395 THR A CA 1
ATOM 3036 C C . THR A 1 395 ? -26.831 5.451 17.099 1.00 89.94 395 THR A C 1
ATOM 3038 O O . THR A 1 395 ? -26.972 6.376 16.305 1.00 89.94 395 THR A O 1
ATOM 3041 N N . LEU A 1 396 ? -25.639 4.943 17.434 1.00 92.44 396 LEU A N 1
ATOM 3042 C CA . LEU A 1 396 ? -24.338 5.492 17.034 1.00 92.44 396 LEU A CA 1
ATOM 3043 C C . LEU A 1 396 ? -24.151 6.976 17.397 1.00 92.44 396 LEU A C 1
ATOM 3045 O O . LEU A 1 396 ? -23.311 7.659 16.820 1.00 92.44 396 LEU A O 1
ATOM 3049 N N . ASP A 1 397 ? -24.952 7.480 18.334 1.00 82.94 397 ASP A N 1
ATOM 3050 C CA . ASP A 1 397 ? -25.077 8.898 18.662 1.00 82.94 397 ASP A CA 1
ATOM 3051 C C . ASP A 1 397 ? -24.043 9.372 19.683 1.00 82.94 397 ASP A C 1
ATOM 3053 O O . ASP A 1 397 ? -23.738 10.567 19.725 1.00 82.94 397 ASP A O 1
ATOM 3057 N N . ASP A 1 398 ? -23.514 8.455 20.497 1.00 87.12 398 ASP A N 1
ATOM 3058 C CA . ASP A 1 398 ? -22.552 8.783 21.538 1.00 87.12 398 ASP A CA 1
ATOM 3059 C C . ASP A 1 398 ? -21.587 7.648 21.898 1.00 87.12 398 ASP A C 1
ATOM 3061 O O . ASP A 1 398 ? -21.888 6.460 21.745 1.00 87.12 398 ASP A O 1
ATOM 3065 N N . ILE A 1 399 ? -20.446 8.060 22.450 1.00 89.19 399 ILE A N 1
ATOM 3066 C CA . ILE A 1 399 ? -19.485 7.212 23.155 1.00 89.19 399 ILE A CA 1
ATOM 3067 C C . ILE A 1 399 ? -19.326 7.810 24.548 1.00 89.19 399 ILE A C 1
ATOM 3069 O O . ILE A 1 399 ? -18.947 8.969 24.692 1.00 89.19 399 ILE A O 1
ATOM 3073 N N . VAL A 1 400 ? -19.626 7.027 25.579 1.00 88.31 400 VAL A N 1
ATOM 3074 C CA . VAL A 1 400 ? -19.445 7.455 26.967 1.00 88.31 400 VAL A CA 1
ATOM 3075 C C . VAL A 1 400 ? -18.086 6.960 27.443 1.00 88.31 400 VAL A C 1
ATOM 3077 O O . VAL A 1 400 ? -17.892 5.752 27.579 1.00 88.31 400 VAL A O 1
ATOM 3080 N N . GLY A 1 401 ? -17.148 7.880 27.676 1.00 84.00 401 GLY A N 1
ATOM 3081 C CA . GLY A 1 401 ? -15.805 7.550 28.153 1.00 84.00 401 GLY A CA 1
ATOM 3082 C C . GLY A 1 401 ? -15.811 6.864 29.522 1.00 84.00 401 GLY A C 1
ATOM 3083 O O . GLY A 1 401 ? -16.625 7.206 30.392 1.00 84.00 401 GLY A O 1
ATOM 3084 N N . LEU A 1 402 ? -14.904 5.896 29.698 1.00 81.69 402 LEU A N 1
ATOM 3085 C CA . LEU A 1 402 ? -14.651 5.259 30.993 1.00 81.69 402 LEU A CA 1
ATOM 3086 C C . LEU A 1 402 ? -14.010 6.255 31.978 1.00 81.69 402 LEU A C 1
ATOM 3088 O O . LEU A 1 402 ? -13.375 7.223 31.567 1.00 81.69 402 LEU A O 1
ATOM 3092 N N . ARG A 1 403 ? -14.218 6.047 33.284 1.00 75.62 403 ARG A N 1
ATOM 3093 C CA . ARG A 1 403 ? -13.846 6.987 34.360 1.00 75.62 403 ARG A CA 1
ATOM 3094 C C . ARG A 1 403 ? -13.348 6.248 35.600 1.00 75.62 403 ARG A C 1
ATOM 3096 O O . ARG A 1 403 ? -13.824 5.146 35.885 1.00 75.62 403 ARG A O 1
ATOM 3103 N N . THR A 1 404 ? -12.502 6.877 36.408 1.00 68.19 404 THR A N 1
ATOM 3104 C CA . THR A 1 404 ? -12.289 6.434 37.793 1.00 68.19 404 THR A CA 1
ATOM 3105 C C . THR A 1 404 ? -13.480 6.722 38.706 1.00 68.19 404 THR A C 1
ATOM 3107 O O . THR A 1 404 ? -14.413 7.465 38.378 1.00 68.19 404 THR A O 1
ATOM 3110 N N . GLY A 1 405 ? -13.437 6.128 39.902 1.00 64.06 405 GLY A N 1
ATOM 3111 C CA . GLY A 1 405 ? -14.380 6.401 40.986 1.00 64.06 405 GLY A CA 1
ATOM 3112 C C . GLY A 1 405 ? -14.378 7.848 41.506 1.00 64.06 405 GLY A C 1
ATOM 3113 O O . GLY A 1 405 ? -15.372 8.251 42.105 1.00 64.06 405 GLY A O 1
ATOM 3114 N N . ASP A 1 406 ? -13.328 8.639 41.247 1.00 62.69 406 ASP A N 1
ATOM 3115 C CA . ASP A 1 406 ? -13.178 10.008 41.774 1.00 62.69 406 ASP A CA 1
ATOM 3116 C C . ASP A 1 406 ? -13.778 11.099 40.855 1.00 62.69 406 ASP A C 1
ATOM 3118 O O . ASP A 1 406 ? -13.824 12.281 41.213 1.00 62.69 406 ASP A O 1
ATOM 3122 N N . TYR A 1 407 ? -14.295 10.737 39.676 1.00 62.56 407 TYR A N 1
ATOM 3123 C CA . TYR A 1 407 ? -15.042 11.652 38.803 1.00 62.56 407 TYR A CA 1
ATOM 3124 C C . TYR A 1 407 ? -16.375 12.101 39.454 1.00 62.56 407 TYR A C 1
ATOM 3126 O O . TYR A 1 407 ? -17.104 11.252 39.977 1.00 62.56 407 TYR A O 1
ATOM 3134 N N . PRO A 1 408 ? -16.784 13.393 39.385 1.00 60.09 408 PRO A N 1
ATOM 3135 C CA . PRO A 1 408 ? -16.206 14.518 38.629 1.00 60.09 408 PRO A CA 1
ATOM 3136 C C . PRO A 1 408 ? -15.239 15.402 39.436 1.00 60.09 408 PRO A C 1
ATOM 3138 O O . PRO A 1 408 ? -14.958 16.526 39.032 1.00 60.09 408 PRO A O 1
ATOM 3141 N N . ALA A 1 409 ? -14.780 14.965 40.613 1.00 63.28 409 ALA A N 1
ATOM 3142 C CA . ALA A 1 409 ? -13.871 15.776 41.429 1.00 63.28 409 ALA A CA 1
ATOM 3143 C C . ALA A 1 409 ? -12.481 15.917 40.777 1.00 63.28 409 ALA A C 1
ATOM 3145 O O . ALA A 1 409 ? -11.780 16.901 41.016 1.00 63.28 409 ALA A O 1
ATOM 3146 N N . SER A 1 410 ? -12.112 14.955 39.929 1.00 55.91 410 SER A N 1
ATOM 3147 C CA . SER A 1 410 ? -11.019 15.058 38.965 1.00 55.91 410 SER A CA 1
ATOM 3148 C C . SER A 1 410 ? -11.449 15.881 37.738 1.00 55.91 410 SER A C 1
ATOM 3150 O O . SER A 1 410 ? -12.411 15.529 37.059 1.00 55.91 410 SER A O 1
ATOM 3152 N N . ASN A 1 411 ? -10.725 16.969 37.438 1.00 44.66 411 ASN A N 1
ATOM 3153 C CA . ASN A 1 411 ? -10.976 17.822 36.262 1.00 44.66 411 ASN A CA 1
ATOM 3154 C C . ASN A 1 411 ? -10.499 17.201 34.938 1.00 44.66 411 ASN A C 1
ATOM 3156 O O . ASN A 1 411 ? -10.797 17.742 33.881 1.00 44.66 411 ASN A O 1
ATOM 3160 N N . PHE A 1 412 ? -9.730 16.114 34.983 1.00 48.00 412 PHE A N 1
ATOM 3161 C CA . PHE A 1 412 ? -9.196 15.461 33.796 1.00 48.00 412 PHE A CA 1
ATOM 3162 C C . PHE A 1 412 ? -9.150 13.950 34.045 1.00 48.00 412 PHE A C 1
ATOM 3164 O O . PHE A 1 412 ? -8.413 13.487 34.913 1.00 48.00 412 PHE A O 1
ATOM 3171 N N . ASN A 1 413 ? -9.914 13.176 33.274 1.00 49.94 413 ASN A N 1
ATOM 3172 C CA . ASN A 1 413 ? -9.873 11.709 33.289 1.00 49.94 413 ASN A CA 1
ATOM 3173 C C . ASN A 1 413 ? -8.643 11.180 32.516 1.00 49.94 413 ASN A C 1
ATOM 3175 O O . ASN A 1 413 ? -8.812 10.285 31.700 1.00 49.94 413 ASN A O 1
ATOM 3179 N N . TYR A 1 414 ? -7.432 11.737 32.700 1.00 50.34 414 TYR A N 1
ATOM 3180 C CA . TYR A 1 414 ? -6.209 11.420 31.913 1.00 50.34 414 TYR A CA 1
ATOM 3181 C C . TYR A 1 414 ? -5.645 10.005 32.146 1.00 50.34 414 TYR A C 1
ATOM 3183 O O . TYR A 1 414 ? -4.436 9.776 32.170 1.00 50.34 414 TYR A O 1
ATOM 3191 N N . GLU A 1 415 ? -6.521 9.053 32.408 1.00 49.72 415 GLU A N 1
ATOM 3192 C CA . GLU A 1 415 ? -6.198 7.804 33.047 1.00 49.72 415 GLU A CA 1
ATOM 3193 C C . GLU A 1 415 ? -5.687 6.813 31.984 1.00 49.72 415 GLU A C 1
ATOM 3195 O O . GLU A 1 415 ? -4.558 6.351 32.068 1.00 49.72 415 GLU A O 1
ATOM 3200 N N . PHE A 1 416 ? -6.379 6.560 30.878 1.00 53.56 416 PHE A N 1
ATOM 3201 C CA . PHE A 1 416 ? -6.013 5.424 30.020 1.00 53.56 416 PHE A CA 1
ATOM 3202 C C . PHE A 1 416 ? -5.065 5.802 28.870 1.00 53.56 416 PHE A C 1
ATOM 3204 O O . PHE A 1 416 ? -5.504 6.178 27.791 1.00 53.56 416 PHE A O 1
ATOM 3211 N N . ARG A 1 417 ? -3.743 5.652 29.076 1.00 52.53 417 ARG A N 1
ATOM 3212 C CA . ARG A 1 417 ? -2.743 5.733 27.988 1.00 52.53 417 ARG A CA 1
ATOM 3213 C C . ARG A 1 417 ? -2.960 4.581 26.996 1.00 52.53 417 ARG A C 1
ATOM 3215 O O . ARG A 1 417 ? -2.594 3.450 27.309 1.00 52.53 417 ARG A O 1
ATOM 3222 N N . LEU A 1 418 ? -3.508 4.860 25.816 1.00 60.06 418 LEU A N 1
ATOM 3223 C CA . LEU A 1 418 ? -3.401 3.977 24.652 1.00 60.06 418 LEU A CA 1
ATOM 3224 C C . LEU A 1 418 ? -2.633 4.735 23.579 1.00 60.06 418 LEU A C 1
ATOM 3226 O O . LEU A 1 418 ? -3.186 5.627 22.935 1.00 60.06 418 LEU A O 1
ATOM 3230 N N . THR A 1 419 ? -1.352 4.409 23.452 1.00 54.25 419 THR A N 1
ATOM 3231 C CA . THR A 1 419 ? -0.469 4.980 22.442 1.00 54.25 419 THR A CA 1
ATOM 3232 C C . THR A 1 419 ? -1.053 4.727 21.054 1.00 54.25 419 THR A C 1
ATOM 3234 O O . THR A 1 419 ? -1.475 3.618 20.719 1.00 54.25 419 THR A O 1
ATOM 3237 N N . SER A 1 420 ? -1.177 5.801 20.273 1.00 53.78 420 SER A N 1
ATOM 3238 C CA . SER A 1 420 ? -1.784 5.761 18.940 1.00 53.78 420 SER A CA 1
ATOM 3239 C C . SER A 1 420 ? -0.957 4.993 17.905 1.00 53.78 420 SER A C 1
ATOM 3241 O O . SER A 1 420 ? -1.468 4.768 16.811 1.00 53.78 420 SER A O 1
ATOM 3243 N N . ASP A 1 421 ? 0.258 4.562 18.249 1.00 50.50 421 ASP A N 1
ATOM 3244 C CA . ASP A 1 421 ? 1.219 3.809 17.441 1.00 50.50 421 ASP A CA 1
ATOM 3245 C C . ASP A 1 421 ? 1.348 2.314 17.808 1.00 50.50 421 ASP A C 1
ATOM 3247 O O . ASP A 1 421 ? 2.094 1.598 17.155 1.00 50.50 421 ASP A O 1
ATOM 3251 N N . GLU A 1 422 ? 0.552 1.784 18.749 1.00 57.72 422 GLU A N 1
ATOM 3252 C CA . GLU A 1 422 ? 0.596 0.353 19.110 1.00 57.72 422 GLU A CA 1
ATOM 3253 C C . GLU A 1 422 ? -0.797 -0.290 19.201 1.00 57.72 422 GLU A C 1
ATOM 3255 O O . GLU A 1 422 ? -1.690 0.239 19.870 1.00 57.72 422 GLU A O 1
ATOM 3260 N N . PRO A 1 423 ? -1.025 -1.479 18.617 1.00 54.84 423 PRO A N 1
ATOM 3261 C CA . PRO A 1 423 ? -2.330 -2.127 18.680 1.00 54.84 423 PRO A CA 1
ATOM 3262 C C . PRO A 1 423 ? -2.652 -2.636 20.097 1.00 54.84 423 PRO A C 1
ATOM 3264 O O . PRO A 1 423 ? -1.985 -3.530 20.613 1.00 54.84 423 PRO A O 1
ATOM 3267 N N . ALA A 1 424 ? -3.745 -2.140 20.697 1.00 62.84 424 ALA A N 1
ATOM 3268 C CA . ALA A 1 424 ? -4.205 -2.580 22.020 1.00 62.84 424 ALA A CA 1
ATOM 3269 C C . ALA A 1 424 ? -5.434 -3.504 21.954 1.00 62.84 424 ALA A C 1
ATOM 3271 O O . ALA A 1 424 ? -6.489 -3.100 21.460 1.00 62.84 424 ALA A O 1
ATOM 3272 N N . MET A 1 425 ? -5.363 -4.735 22.468 1.00 76.31 425 MET A N 1
ATOM 3273 C CA . MET A 1 425 ? -6.470 -5.699 22.439 1.00 76.31 425 MET A CA 1
ATOM 3274 C C . MET A 1 425 ? -7.255 -5.764 23.737 1.00 76.31 425 MET A C 1
ATOM 3276 O O . MET A 1 425 ? -6.680 -5.847 24.815 1.00 76.31 425 MET A O 1
ATOM 3280 N N . MET A 1 426 ? -8.584 -5.810 23.622 1.00 83.00 426 MET A N 1
ATOM 3281 C CA . MET A 1 426 ? -9.479 -5.884 24.771 1.00 83.00 426 MET A CA 1
ATOM 3282 C C . MET A 1 426 ? -10.067 -7.283 24.963 1.00 83.00 426 MET A C 1
ATOM 3284 O O . MET A 1 426 ? -10.588 -7.890 24.024 1.00 83.00 426 MET A O 1
ATOM 3288 N N . THR A 1 427 ? -10.066 -7.740 26.213 1.00 89.12 427 THR A N 1
ATOM 3289 C CA . THR A 1 427 ? -10.823 -8.908 26.679 1.00 89.12 427 THR A CA 1
ATOM 3290 C C . THR A 1 427 ? -11.478 -8.564 28.009 1.00 89.12 427 THR A C 1
ATOM 3292 O O . THR A 1 427 ? -10.865 -7.908 28.839 1.00 89.12 427 THR A O 1
ATOM 3295 N N . MET A 1 428 ? -12.697 -9.034 28.272 1.00 92.19 428 MET A N 1
ATOM 3296 C CA . MET A 1 428 ? -13.347 -8.818 29.568 1.00 92.19 428 MET A CA 1
ATOM 3297 C C . MET A 1 428 ? -13.585 -10.127 30.319 1.00 92.19 428 MET A C 1
ATOM 3299 O O . MET A 1 428 ? -14.152 -11.080 29.777 1.00 92.19 428 MET A O 1
ATOM 3303 N N . GLY A 1 429 ? -13.169 -10.143 31.586 1.00 92.88 429 GLY A N 1
ATOM 3304 C CA . GLY A 1 429 ? -13.408 -11.219 32.541 1.00 92.88 429 GLY A CA 1
ATOM 3305 C C . GLY A 1 429 ? -14.213 -10.723 33.738 1.00 92.88 429 GLY A C 1
ATOM 3306 O O . GLY A 1 429 ? -13.703 -9.972 34.570 1.00 92.88 429 GLY A O 1
ATOM 3307 N N . GLY A 1 430 ? -15.483 -11.121 33.824 1.00 92.31 430 GLY A N 1
ATOM 3308 C CA . GLY A 1 430 ? -16.420 -10.614 34.826 1.00 92.31 430 GLY A CA 1
ATOM 3309 C C . GLY A 1 430 ? -16.612 -9.106 34.685 1.00 92.31 430 GLY A C 1
ATOM 3310 O O . GLY A 1 430 ? -17.234 -8.652 33.726 1.00 92.31 430 GLY A O 1
ATOM 3311 N N . ASN A 1 431 ? -16.087 -8.339 35.637 1.00 91.75 431 ASN A N 1
ATOM 3312 C CA . ASN A 1 431 ? -16.111 -6.877 35.623 1.00 91.75 431 ASN A CA 1
ATOM 3313 C C . ASN A 1 431 ? -14.759 -6.254 35.258 1.00 91.75 431 ASN A C 1
ATOM 3315 O O . ASN A 1 431 ? -14.658 -5.032 35.234 1.00 91.75 431 ASN A O 1
ATOM 3319 N N . ILE A 1 432 ? -13.730 -7.058 34.984 1.00 90.38 432 ILE A N 1
ATOM 3320 C CA . ILE A 1 432 ? -12.402 -6.546 34.655 1.00 90.38 432 ILE A CA 1
ATOM 3321 C C . ILE A 1 432 ? -12.241 -6.515 33.136 1.00 90.38 432 ILE A C 1
ATOM 3323 O O . ILE A 1 432 ? -12.276 -7.560 32.485 1.00 90.38 432 ILE A O 1
ATOM 3327 N N . LEU A 1 433 ? -12.082 -5.318 32.574 1.00 88.38 433 LEU A N 1
ATOM 3328 C CA . LEU A 1 433 ? -11.697 -5.107 31.181 1.00 88.38 433 LEU A CA 1
ATOM 3329 C C . LEU A 1 433 ? -10.171 -5.109 31.100 1.00 88.38 433 LEU A C 1
ATOM 3331 O O . LEU A 1 433 ? -9.534 -4.182 31.589 1.00 88.38 433 LEU A O 1
ATOM 3335 N N . PHE A 1 434 ? -9.600 -6.155 30.519 1.00 84.56 434 PHE A N 1
ATOM 3336 C CA . PHE A 1 434 ? -8.173 -6.282 30.257 1.00 84.56 434 PHE A CA 1
ATOM 3337 C C . PHE A 1 434 ? -7.809 -5.659 28.924 1.00 84.56 434 PHE A C 1
ATOM 3339 O O . PHE A 1 434 ? -8.567 -5.758 27.956 1.00 84.56 434 PHE A O 1
ATOM 3346 N N . ILE A 1 435 ? -6.629 -5.055 28.898 1.00 76.12 435 ILE A N 1
ATOM 3347 C CA . ILE A 1 435 ? -6.068 -4.380 27.741 1.00 76.12 435 ILE A CA 1
ATOM 3348 C C . ILE A 1 435 ? -4.628 -4.841 27.593 1.00 76.12 435 ILE A C 1
ATOM 3350 O O . ILE A 1 435 ? -3.864 -4.811 28.555 1.00 76.12 435 ILE A O 1
ATOM 3354 N N . ASP A 1 436 ? -4.297 -5.283 26.396 1.00 70.00 436 ASP A N 1
ATOM 3355 C CA . ASP A 1 436 ? -3.003 -5.840 26.027 1.00 70.00 436 ASP A CA 1
ATOM 3356 C C . ASP A 1 436 ? -2.372 -4.961 24.944 1.00 70.00 436 ASP A C 1
ATOM 3358 O O . ASP A 1 436 ? -2.984 -4.836 23.886 1.00 70.00 436 ASP A O 1
ATOM 3362 N N . ASN A 1 437 ? -1.218 -4.338 25.201 1.00 58.31 437 ASN A N 1
ATOM 3363 C CA . ASN A 1 437 ? -0.442 -3.562 24.219 1.00 58.31 437 ASN A CA 1
ATOM 3364 C C . ASN A 1 437 ? 1.029 -4.028 24.156 1.00 58.31 437 ASN A C 1
ATOM 3366 O O . ASN A 1 437 ? 1.420 -4.919 24.910 1.00 58.31 437 ASN A O 1
ATOM 3370 N N . TRP A 1 438 ? 1.834 -3.429 23.259 1.00 51.66 438 TRP A N 1
ATOM 3371 C CA . TRP A 1 438 ? 3.233 -3.805 22.974 1.00 51.66 438 TRP A CA 1
ATOM 3372 C C . TRP A 1 438 ? 4.060 -4.087 24.230 1.00 51.66 438 TRP A C 1
ATOM 3374 O O . TRP A 1 438 ? 4.788 -5.077 24.288 1.00 51.66 438 TRP A O 1
ATOM 3384 N N . GLU A 1 439 ? 3.921 -3.245 25.252 1.00 47.50 439 GLU A N 1
ATOM 3385 C CA . GLU A 1 439 ? 4.730 -3.349 26.456 1.00 47.50 439 GLU A CA 1
ATOM 3386 C C . GLU A 1 439 ? 4.020 -4.093 27.597 1.00 47.50 439 GLU A C 1
ATOM 3388 O O . GLU A 1 439 ? 4.703 -4.599 28.484 1.00 47.50 439 GLU A O 1
ATOM 3393 N N . ARG A 1 440 ? 2.677 -4.111 27.692 1.00 59.47 440 ARG A N 1
ATOM 3394 C CA . ARG A 1 440 ? 1.987 -4.371 28.975 1.00 59.47 440 ARG A CA 1
ATOM 3395 C C . ARG A 1 440 ? 0.614 -5.042 28.840 1.00 59.47 440 ARG A C 1
ATOM 3397 O O . ARG A 1 440 ? -0.183 -4.748 27.959 1.00 59.47 440 ARG A O 1
ATOM 3404 N N . LEU A 1 441 ? 0.286 -5.861 29.843 1.00 66.00 441 LEU A N 1
ATOM 3405 C CA . LEU A 1 441 ? -1.081 -6.293 30.144 1.00 66.00 441 LEU A CA 1
ATOM 3406 C C . LEU A 1 441 ? -1.603 -5.486 31.342 1.00 66.00 441 LEU A C 1
ATOM 3408 O O . LEU A 1 441 ? -1.053 -5.562 32.443 1.00 66.00 441 LEU A O 1
ATOM 3412 N N . GLY A 1 442 ? -2.662 -4.710 31.134 1.00 69.75 442 GLY A N 1
ATOM 3413 C CA . GLY A 1 442 ? -3.347 -3.921 32.159 1.00 69.75 442 GLY A CA 1
ATOM 3414 C C . GLY A 1 442 ? -4.819 -4.302 32.286 1.00 69.75 442 GLY A C 1
ATOM 3415 O O . GLY A 1 442 ? -5.349 -5.078 31.489 1.00 69.75 442 GLY A O 1
ATOM 3416 N N . GLY A 1 443 ? -5.507 -3.760 33.290 1.00 76.62 443 GLY A N 1
ATOM 3417 C CA . GLY A 1 443 ? -6.946 -3.952 33.413 1.00 76.62 443 GLY A CA 1
ATOM 3418 C C . GLY A 1 443 ? -7.673 -2.850 34.173 1.00 76.62 443 GLY A C 1
ATOM 3419 O O . GLY A 1 443 ? -7.075 -2.068 34.909 1.00 76.62 443 GLY A O 1
ATOM 3420 N N . ILE A 1 444 ? -8.993 -2.823 34.007 1.00 80.12 444 ILE A N 1
ATOM 3421 C CA . ILE A 1 444 ? -9.912 -1.898 34.672 1.00 80.12 444 ILE A CA 1
ATOM 3422 C C . ILE A 1 444 ? -11.016 -2.717 35.325 1.00 80.12 444 ILE A C 1
ATOM 3424 O O . ILE A 1 444 ? -11.814 -3.343 34.631 1.00 80.12 444 ILE A O 1
ATOM 3428 N N . SER A 1 445 ? -11.079 -2.709 36.653 1.00 86.25 445 SER A N 1
ATOM 3429 C CA . SER A 1 445 ? -12.170 -3.310 37.417 1.00 86.25 445 SER A CA 1
ATOM 3430 C C . SER A 1 445 ? -13.353 -2.352 37.473 1.00 86.25 445 SER A C 1
ATOM 3432 O O . SER A 1 445 ? -13.366 -1.405 38.256 1.00 86.25 445 SER A O 1
ATOM 3434 N N . LEU A 1 446 ? -14.367 -2.609 36.657 1.00 87.19 446 LEU A N 1
ATOM 3435 C CA . LEU A 1 446 ? -15.549 -1.770 36.523 1.00 87.19 446 LEU A CA 1
ATOM 3436 C C . LEU A 1 446 ? -16.529 -1.962 37.699 1.00 87.19 446 LEU A C 1
ATOM 3438 O O . LEU A 1 446 ? -17.032 -3.061 37.950 1.00 87.19 446 LEU A O 1
ATOM 3442 N N . THR A 1 447 ? -16.828 -0.877 38.416 1.00 85.00 447 THR A N 1
ATOM 3443 C CA . THR A 1 447 ? -17.847 -0.806 39.482 1.00 85.00 447 THR A CA 1
ATOM 3444 C C . THR A 1 447 ? -19.227 -0.439 38.930 1.00 85.00 447 THR A C 1
ATOM 3446 O O . THR A 1 447 ? -20.248 -0.850 39.484 1.00 85.00 447 THR A O 1
ATOM 3449 N N . THR A 1 448 ? -19.266 0.277 37.804 1.00 85.25 448 THR A N 1
ATOM 3450 C CA . THR A 1 448 ? -20.453 0.509 36.962 1.00 85.25 448 THR A CA 1
ATOM 3451 C C . THR A 1 448 ? -20.091 0.264 35.495 1.00 85.25 448 THR A C 1
ATOM 3453 O O . THR A 1 448 ? -18.954 -0.077 35.201 1.00 85.25 448 THR A O 1
ATOM 3456 N N . ASP A 1 449 ? -21.014 0.437 34.546 1.00 81.81 449 ASP A N 1
ATOM 3457 C CA . ASP A 1 449 ? -20.686 0.225 33.125 1.00 81.81 449 ASP A CA 1
ATOM 3458 C C . ASP A 1 449 ? -19.597 1.177 32.597 1.00 81.81 449 ASP A C 1
ATOM 3460 O O . ASP A 1 449 ? -18.929 0.830 31.625 1.00 81.81 449 ASP A O 1
ATOM 3464 N N . ILE A 1 450 ? -19.403 2.334 33.245 1.00 81.81 450 ILE A N 1
ATOM 3465 C CA . ILE A 1 450 ? -18.449 3.373 32.826 1.00 81.81 450 ILE A CA 1
ATOM 3466 C C . ILE A 1 450 ? -17.452 3.790 33.915 1.00 81.81 450 ILE A C 1
ATOM 3468 O O . ILE A 1 450 ? -16.512 4.508 33.607 1.00 81.81 450 ILE A O 1
ATOM 3472 N N . GLN A 1 451 ? -17.637 3.383 35.175 1.00 82.62 451 GLN A N 1
ATOM 3473 C CA . GLN A 1 451 ? -16.712 3.705 36.271 1.00 82.62 451 GLN A CA 1
ATOM 3474 C C . GLN A 1 451 ? -15.942 2.466 36.708 1.00 82.62 451 GLN A C 1
ATOM 3476 O O . GLN A 1 451 ? -16.539 1.397 36.839 1.00 82.62 451 GLN A O 1
ATOM 3481 N N . GLY A 1 452 ? -14.652 2.611 36.998 1.00 79.38 452 GLY A N 1
ATOM 3482 C CA . GLY A 1 452 ? -13.830 1.518 37.498 1.00 79.38 452 GLY A CA 1
ATOM 3483 C C . GLY A 1 452 ? -12.579 1.951 38.250 1.00 79.38 452 GLY A C 1
ATOM 3484 O O . GLY A 1 452 ? -12.281 3.133 38.389 1.00 79.38 452 GLY A O 1
ATOM 3485 N N . GLU A 1 453 ? -11.859 0.956 38.749 1.00 76.12 453 GLU A N 1
ATOM 3486 C CA . GLU A 1 453 ? -10.566 1.095 39.413 1.00 76.12 453 GLU A CA 1
ATOM 3487 C C . GLU A 1 453 ? -9.493 0.360 38.612 1.00 76.12 453 GLU A C 1
ATOM 3489 O O . GLU A 1 453 ? -9.756 -0.666 37.979 1.00 76.12 453 GLU A O 1
ATOM 3494 N N . LEU A 1 454 ? -8.271 0.878 38.642 1.00 71.38 454 LEU A N 1
ATOM 3495 C CA . LEU A 1 454 ? -7.158 0.290 37.907 1.00 71.38 454 LEU A CA 1
ATOM 3496 C C . LEU A 1 454 ? -6.729 -1.034 38.524 1.00 71.38 454 LEU A C 1
ATOM 3498 O O . LEU A 1 454 ? -6.574 -1.165 39.737 1.00 71.38 454 LEU A O 1
ATOM 3502 N N . VAL A 1 455 ? -6.493 -2.012 37.657 1.00 71.81 455 VAL A N 1
ATOM 3503 C CA . VAL A 1 455 ? -5.998 -3.334 38.013 1.00 71.81 455 VAL A CA 1
ATOM 3504 C C . VAL A 1 455 ? -4.630 -3.517 37.381 1.00 71.81 455 VAL A C 1
ATOM 3506 O O . VAL A 1 455 ? -4.489 -3.647 36.166 1.00 71.81 455 VAL A O 1
ATOM 3509 N N . HIS A 1 456 ? -3.608 -3.554 38.228 1.00 64.75 456 HIS A N 1
ATOM 3510 C CA . HIS A 1 456 ? -2.245 -3.823 37.799 1.00 64.75 456 HIS A CA 1
ATOM 3511 C C . HIS A 1 456 ? -2.032 -5.337 37.645 1.00 64.75 456 HIS A C 1
ATOM 3513 O O . HIS A 1 456 ? -2.217 -6.078 38.614 1.00 64.75 456 HIS A O 1
ATOM 3519 N N . VAL A 1 457 ? -1.661 -5.797 36.442 1.00 62.56 457 VAL A N 1
ATOM 3520 C CA . VAL A 1 457 ? -1.401 -7.224 36.164 1.00 62.56 457 VAL A CA 1
ATOM 3521 C C . VAL A 1 457 ? 0.080 -7.584 36.336 1.00 62.56 457 VAL A C 1
ATOM 3523 O O . VAL A 1 457 ? 0.388 -8.623 36.917 1.00 62.56 457 VAL A O 1
ATOM 3526 N N . GLY A 1 458 ? 0.998 -6.692 35.942 1.00 50.38 458 GLY A N 1
ATOM 3527 C CA . GLY A 1 458 ? 2.442 -6.808 36.178 1.00 50.38 458 GLY A CA 1
ATOM 3528 C C . GLY A 1 458 ? 3.233 -5.609 35.633 1.00 50.38 458 GLY A C 1
ATOM 3529 O O . GLY A 1 458 ? 2.759 -4.910 34.743 1.00 50.38 458 GLY A O 1
ATOM 3530 N N . THR A 1 459 ? 4.438 -5.369 36.165 1.00 41.56 459 THR A N 1
ATOM 3531 C CA . THR A 1 459 ? 5.364 -4.330 35.684 1.00 41.56 459 THR A CA 1
ATOM 3532 C C . THR A 1 459 ? 6.175 -4.859 34.508 1.00 41.56 459 THR A C 1
ATOM 3534 O O . THR A 1 459 ? 6.938 -5.813 34.657 1.00 41.56 459 THR A O 1
ATOM 3537 N N . VAL A 1 460 ? 6.057 -4.207 33.356 1.00 34.41 460 VAL A N 1
ATOM 3538 C CA . VAL A 1 460 ? 6.973 -4.390 32.230 1.00 34.41 460 VAL A CA 1
ATOM 3539 C C . VAL A 1 460 ? 7.592 -3.031 31.916 1.00 34.41 460 VAL A C 1
ATOM 3541 O O . VAL A 1 460 ? 6.885 -2.040 31.703 1.00 34.41 460 VAL A O 1
ATOM 3544 N N . SER A 1 461 ? 8.919 -2.975 31.986 1.00 32.69 461 SER A N 1
ATOM 3545 C CA . SER A 1 461 ? 9.725 -1.788 31.712 1.00 32.69 461 SER A CA 1
ATOM 3546 C C . SER A 1 461 ? 10.661 -2.076 30.553 1.00 32.69 461 SER A C 1
ATOM 3548 O O . SER A 1 461 ? 11.415 -3.048 30.602 1.00 32.69 461 SER A O 1
ATOM 3550 N N . THR A 1 462 ? 10.668 -1.173 29.584 1.00 34.88 462 THR A N 1
ATOM 3551 C CA . THR A 1 462 ? 11.699 -1.034 28.556 1.00 34.88 462 THR A CA 1
ATOM 3552 C C . THR A 1 462 ? 11.879 0.465 28.303 1.00 34.88 462 THR A C 1
ATOM 3554 O O . THR A 1 462 ? 11.352 1.000 27.351 1.00 34.88 462 THR A O 1
ATOM 3557 N N . VAL A 1 463 ? 12.516 1.173 29.246 1.00 29.02 463 VAL A N 1
ATOM 3558 C CA . VAL A 1 463 ? 12.948 2.596 29.197 1.00 29.02 463 VAL A CA 1
ATOM 3559 C C . VAL A 1 463 ? 12.512 3.429 27.965 1.00 29.02 463 VAL A C 1
ATOM 3561 O O . VAL A 1 463 ? 13.111 3.305 26.905 1.00 29.02 463 VAL A O 1
ATOM 3564 N N . TRP A 1 464 ? 11.645 4.428 28.184 1.00 31.27 464 TRP A N 1
ATOM 3565 C CA . TRP A 1 464 ? 11.519 5.629 27.339 1.00 31.27 464 TRP A CA 1
ATOM 3566 C C . TRP A 1 464 ? 11.900 6.890 28.148 1.00 31.27 464 TRP A C 1
ATOM 3568 O O . TRP A 1 464 ? 11.296 7.150 29.195 1.00 31.27 464 TRP A O 1
ATOM 3578 N N . PRO A 1 465 ? 12.910 7.687 27.739 1.00 34.12 465 PRO A N 1
ATOM 3579 C CA . PRO A 1 465 ? 13.373 8.855 28.483 1.00 34.12 465 PRO A CA 1
ATOM 3580 C C . PRO A 1 465 ? 12.605 10.126 28.086 1.00 34.12 465 PRO A C 1
ATOM 3582 O O . PRO A 1 465 ? 13.191 11.079 27.583 1.00 34.12 465 PRO A O 1
ATOM 3585 N N . GLU A 1 466 ? 11.306 10.196 28.369 1.00 33.88 466 GLU A N 1
ATOM 3586 C CA . GLU A 1 466 ? 10.506 11.414 28.142 1.00 33.88 466 GLU A CA 1
ATOM 3587 C C . GLU A 1 466 ? 10.129 12.121 29.445 1.00 33.88 466 GLU A C 1
ATOM 3589 O O . GLU A 1 466 ? 8.990 12.484 29.699 1.00 33.88 466 GLU A O 1
ATOM 3594 N N . CYS A 1 467 ? 11.146 12.344 30.273 1.00 36.44 467 CYS A N 1
ATOM 3595 C CA . CYS A 1 467 ? 11.217 13.464 31.211 1.00 36.44 467 CYS A CA 1
ATOM 3596 C C . CYS A 1 467 ? 12.685 13.901 31.273 1.00 36.44 467 CYS A C 1
ATOM 3598 O O . CYS A 1 467 ? 13.353 13.807 32.307 1.00 36.44 467 CYS A O 1
ATOM 3600 N N . GLY A 1 468 ? 13.235 14.312 30.129 1.00 33.25 468 GLY A N 1
ATOM 3601 C CA . GLY A 1 468 ? 14.554 14.928 30.075 1.00 33.25 468 GLY A CA 1
ATOM 3602 C C . GLY A 1 468 ? 14.587 16.164 30.974 1.00 33.25 468 GLY A C 1
ATOM 3603 O O . GLY A 1 468 ? 14.094 17.222 30.600 1.00 33.25 468 GLY A O 1
ATOM 3604 N N . GLY A 1 469 ? 15.160 16.035 32.173 1.00 28.91 469 GLY A N 1
ATOM 3605 C CA . GLY A 1 469 ? 15.484 17.186 33.017 1.00 28.91 469 GLY A CA 1
ATOM 3606 C C . GLY A 1 469 ? 15.110 17.074 34.489 1.00 28.91 469 GLY A C 1
ATOM 3607 O O . GLY A 1 469 ? 14.493 17.987 35.023 1.00 28.91 469 GLY A O 1
ATOM 3608 N N . GLY A 1 470 ? 15.519 16.010 35.181 1.00 31.73 470 GLY A N 1
ATOM 3609 C CA . GLY A 1 470 ? 15.537 15.992 36.647 1.00 31.73 470 GLY A CA 1
ATOM 3610 C C . GLY A 1 470 ? 14.196 16.322 37.338 1.00 31.73 470 GLY A C 1
ATOM 3611 O O . GLY A 1 470 ? 13.137 16.318 36.709 1.00 31.73 470 GLY A O 1
ATOM 3612 N N . PRO A 1 471 ? 14.226 16.627 38.649 1.00 33.06 471 PRO A N 1
ATOM 3613 C CA . PRO A 1 471 ? 13.026 16.820 39.475 1.00 33.06 471 PRO A CA 1
ATOM 3614 C C . PRO A 1 471 ? 12.114 17.996 39.076 1.00 33.06 471 PRO A C 1
ATOM 3616 O O . PRO A 1 471 ? 11.098 18.210 39.728 1.00 33.06 471 PRO A O 1
ATOM 3619 N N . ASN A 1 472 ? 12.468 18.764 38.037 1.00 38.53 472 ASN A N 1
ATOM 3620 C CA . ASN A 1 472 ? 11.784 19.991 37.619 1.00 38.53 472 ASN A CA 1
ATOM 3621 C C . ASN A 1 472 ? 11.356 19.980 36.133 1.00 38.53 472 ASN A C 1
ATOM 3623 O O . ASN A 1 472 ? 11.029 21.036 35.598 1.00 38.53 472 ASN A O 1
ATOM 3627 N N . SER A 1 473 ? 11.339 18.825 35.458 1.00 38.22 473 SER A N 1
ATOM 3628 C CA . SER A 1 473 ? 11.047 18.677 34.013 1.00 38.22 473 SER A CA 1
ATOM 3629 C C . SER A 1 473 ? 9.589 18.933 33.586 1.00 38.22 473 SER A C 1
ATOM 3631 O O . SER A 1 473 ? 9.202 18.609 32.471 1.00 38.22 473 SER A O 1
ATOM 3633 N N . GLY A 1 474 ? 8.771 19.580 34.418 1.00 35.81 474 GLY A N 1
ATOM 3634 C CA . GLY A 1 474 ? 7.557 20.237 33.924 1.00 35.81 474 GLY A CA 1
ATOM 3635 C C . GLY A 1 474 ? 6.385 19.333 33.522 1.00 35.81 474 GLY A C 1
ATOM 3636 O O . GLY A 1 474 ? 5.360 19.874 33.120 1.00 35.81 474 GLY A O 1
ATOM 3637 N N . CYS A 1 475 ? 6.445 18.012 33.720 1.00 34.19 475 CYS A N 1
ATOM 3638 C CA . CYS A 1 475 ? 5.224 17.212 33.877 1.00 34.19 475 CYS A CA 1
ATOM 3639 C C . CYS A 1 475 ? 4.612 17.549 35.249 1.00 34.19 475 CYS A C 1
ATOM 3641 O O . CYS A 1 475 ? 4.946 16.931 36.258 1.00 34.19 475 CYS A O 1
ATOM 3643 N N . GLY A 1 476 ? 3.815 18.616 35.327 1.00 26.91 476 GLY A N 1
ATOM 3644 C CA . GLY A 1 476 ? 3.278 19.137 36.588 1.00 26.91 476 GLY A CA 1
ATOM 3645 C C . GLY A 1 476 ? 1.745 19.166 36.658 1.00 26.91 476 GLY A C 1
ATOM 3646 O O . GLY A 1 476 ? 1.098 19.039 35.624 1.00 26.91 476 GLY A O 1
ATOM 3647 N N . PRO A 1 477 ? 1.157 19.412 37.852 1.00 29.98 477 PRO A N 1
ATOM 3648 C CA . PRO A 1 477 ? 1.839 19.760 39.098 1.00 29.98 477 PRO A CA 1
ATOM 3649 C C . PRO A 1 477 ? 1.470 18.816 40.268 1.00 29.98 477 PRO A C 1
ATOM 3651 O O . PRO A 1 477 ? 0.355 18.841 40.777 1.00 29.98 477 PRO A O 1
ATOM 3654 N N . ALA A 1 478 ? 2.465 18.064 40.755 1.00 29.34 478 ALA A N 1
ATOM 3655 C CA . ALA A 1 478 ? 2.493 17.368 42.054 1.00 29.34 478 ALA A CA 1
ATOM 3656 C C . ALA A 1 478 ? 1.738 16.023 42.235 1.00 29.34 478 ALA A C 1
ATOM 3658 O O . ALA A 1 478 ? 1.250 15.758 43.333 1.00 29.34 478 ALA A O 1
ATOM 3659 N N . GLY A 1 479 ? 1.735 15.116 41.249 1.00 32.56 479 GLY A N 1
ATOM 3660 C CA . GLY A 1 479 ? 1.301 13.722 41.466 1.00 32.56 479 GLY A CA 1
ATOM 3661 C C . GLY A 1 479 ? 2.160 12.685 40.722 1.00 32.56 479 GLY A C 1
ATOM 3662 O O . GLY A 1 479 ? 2.579 12.967 39.600 1.00 32.56 479 GLY A O 1
ATOM 3663 N N . PRO A 1 480 ? 2.453 11.505 41.314 1.00 33.66 480 PRO A N 1
ATOM 3664 C CA . PRO A 1 480 ? 3.052 10.387 40.589 1.00 33.66 480 PRO A CA 1
ATOM 3665 C C . PRO A 1 480 ? 2.061 9.879 39.536 1.00 33.66 480 PRO A C 1
ATOM 3667 O O . PRO A 1 480 ? 0.889 9.667 39.837 1.00 33.66 480 PRO A O 1
ATOM 3670 N N . ASN A 1 481 ? 2.538 9.708 38.304 1.00 35.84 481 ASN A N 1
ATOM 3671 C CA . ASN A 1 481 ? 1.768 9.169 37.187 1.00 35.84 481 ASN A CA 1
ATOM 3672 C C . ASN A 1 481 ? 1.203 7.777 37.562 1.00 35.84 481 ASN A C 1
ATOM 3674 O O . ASN A 1 481 ? 1.993 6.855 37.777 1.00 35.84 481 ASN A O 1
ATOM 3678 N N . PRO A 1 482 ? -0.128 7.600 37.664 1.00 37.66 482 PRO A N 1
ATOM 3679 C CA . PRO A 1 482 ? -0.717 6.387 38.230 1.00 37.66 482 PRO A CA 1
ATOM 3680 C C . PRO A 1 482 ? -0.706 5.177 37.285 1.00 37.66 482 PRO A C 1
ATOM 3682 O O . PRO A 1 482 ? -1.008 4.075 37.732 1.00 37.66 482 PRO A O 1
ATOM 3685 N N . PHE A 1 483 ? -0.319 5.348 36.016 1.00 34.28 483 PHE A N 1
ATOM 3686 C CA . PHE A 1 483 ? -0.150 4.230 35.081 1.00 34.28 483 PHE A CA 1
ATOM 3687 C C . PHE A 1 483 ? 1.297 3.744 35.011 1.00 34.28 483 PHE A C 1
ATOM 3689 O O . PHE A 1 483 ? 1.522 2.583 34.684 1.00 34.28 483 PHE A O 1
ATOM 3696 N N . PHE A 1 484 ? 2.266 4.592 35.389 1.00 42.81 484 PHE A N 1
ATOM 3697 C CA . PHE A 1 484 ? 3.695 4.295 35.270 1.00 42.81 484 PHE A CA 1
ATOM 3698 C C . PHE A 1 484 ? 4.519 4.894 36.424 1.00 42.81 484 PHE A C 1
ATOM 3700 O O . PHE A 1 484 ? 4.993 6.032 36.325 1.00 42.81 484 PHE A O 1
ATOM 3707 N N . PRO A 1 485 ? 4.764 4.143 37.513 1.00 32.66 485 PRO A N 1
ATOM 3708 C CA . PRO A 1 485 ? 5.784 4.505 38.482 1.00 32.66 485 PRO A CA 1
ATOM 3709 C C . PRO A 1 485 ? 7.169 4.119 37.952 1.00 32.66 485 PRO A C 1
ATOM 3711 O O . PRO A 1 485 ? 7.502 2.950 37.770 1.00 32.66 485 PRO A O 1
ATOM 3714 N N . LEU A 1 486 ? 7.969 5.159 37.728 1.00 41.53 486 LEU A N 1
ATOM 3715 C CA . LEU A 1 486 ? 9.384 5.137 37.392 1.00 41.53 486 LEU A CA 1
ATOM 3716 C C . LEU A 1 486 ? 10.226 4.746 38.614 1.00 41.53 486 LEU A C 1
ATOM 3718 O O . LEU A 1 486 ? 10.347 5.519 39.564 1.00 41.53 486 LEU A O 1
ATOM 3722 N N . SER A 1 487 ? 10.950 3.640 38.521 1.00 32.56 487 SER A N 1
ATOM 3723 C CA . SER A 1 487 ? 12.318 3.595 39.028 1.00 32.56 487 SER A CA 1
ATOM 3724 C C . SER A 1 487 ? 13.162 2.911 37.959 1.00 32.56 487 SER A C 1
ATOM 3726 O O . SER A 1 487 ? 13.372 1.708 37.965 1.00 32.56 487 SER A O 1
ATOM 3728 N N . GLY A 1 488 ? 13.684 3.679 36.999 1.00 37.72 488 GLY A N 1
ATOM 3729 C CA . GLY A 1 488 ? 14.720 3.208 36.063 1.00 37.72 488 GLY A CA 1
ATOM 3730 C C . GLY A 1 488 ? 16.032 2.786 36.758 1.00 37.72 488 GLY A C 1
ATOM 3731 O O . GLY A 1 488 ? 17.108 2.954 36.197 1.00 37.72 488 GLY A O 1
ATOM 3732 N N . ASN A 1 489 ? 15.963 2.309 38.004 1.00 36.78 489 ASN A N 1
ATOM 3733 C CA . ASN A 1 489 ? 17.036 1.803 38.823 1.00 36.78 489 ASN A CA 1
ATOM 3734 C C . ASN A 1 489 ? 16.974 0.264 38.831 1.00 36.78 489 ASN A C 1
ATOM 3736 O O . ASN A 1 489 ? 16.185 -0.307 39.582 1.00 36.78 489 ASN A O 1
ATOM 3740 N N . PRO A 1 490 ? 17.845 -0.426 38.081 1.00 37.19 490 PRO A N 1
ATOM 3741 C CA . PRO A 1 490 ? 17.967 -1.886 38.127 1.00 37.19 490 PRO A CA 1
ATOM 3742 C C . PRO A 1 490 ? 18.394 -2.456 39.500 1.00 37.19 490 PRO A C 1
ATOM 3744 O O . PRO A 1 490 ? 18.523 -3.668 39.634 1.00 37.19 490 PRO A O 1
ATOM 3747 N N . ASN A 1 491 ? 18.611 -1.614 40.522 1.00 36.09 491 ASN A N 1
ATOM 3748 C CA . ASN A 1 491 ? 18.906 -2.016 41.902 1.00 36.09 491 ASN A CA 1
ATOM 3749 C C . ASN A 1 491 ? 17.728 -1.810 42.877 1.00 36.09 491 ASN A C 1
ATOM 3751 O O . ASN A 1 491 ? 17.960 -1.732 44.085 1.00 36.09 491 ASN A O 1
ATOM 3755 N N . ASP A 1 492 ? 16.493 -1.661 42.391 1.00 39.97 492 ASP A N 1
ATOM 3756 C CA . ASP A 1 492 ? 15.306 -1.612 43.250 1.00 39.97 492 ASP A CA 1
ATOM 3757 C C . ASP A 1 492 ? 15.068 -2.990 43.916 1.00 39.97 492 ASP A C 1
ATOM 3759 O O . ASP A 1 492 ? 14.860 -3.982 43.214 1.00 39.97 492 ASP A O 1
ATOM 3763 N N . PRO A 1 493 ? 15.147 -3.105 45.255 1.00 35.16 493 PRO A N 1
ATOM 3764 C CA . PRO A 1 493 ? 14.985 -4.378 45.959 1.00 35.16 493 PRO A CA 1
ATOM 3765 C C . PRO A 1 493 ? 13.556 -4.944 45.897 1.00 35.16 493 PRO A C 1
ATOM 3767 O O . PRO A 1 493 ? 13.379 -6.120 46.215 1.00 35.16 493 PRO A O 1
ATOM 3770 N N . ASP A 1 494 ? 12.569 -4.152 45.456 1.00 34.22 494 ASP A N 1
ATOM 3771 C CA . ASP A 1 494 ? 11.189 -4.586 45.204 1.00 34.22 494 ASP A CA 1
ATOM 3772 C C . ASP A 1 494 ? 10.955 -4.987 43.729 1.00 34.22 494 ASP A C 1
ATOM 3774 O O . ASP A 1 494 ? 9.813 -5.052 43.276 1.00 34.22 494 ASP A O 1
ATOM 3778 N N . TYR A 1 495 ? 12.024 -5.279 42.970 1.00 31.55 495 TYR A N 1
ATOM 3779 C CA . TYR A 1 495 ? 11.990 -5.782 41.590 1.00 31.55 495 TYR A CA 1
ATOM 3780 C C . TYR A 1 495 ? 12.083 -7.327 41.545 1.00 31.55 495 TYR A C 1
ATOM 3782 O O . TYR A 1 495 ? 13.177 -7.884 41.673 1.00 31.55 495 TYR A O 1
ATOM 3790 N N . PRO A 1 496 ? 10.972 -8.072 41.357 1.00 34.72 496 PRO A N 1
ATOM 3791 C CA . PRO A 1 496 ? 10.974 -9.532 41.485 1.00 34.72 496 PRO A CA 1
ATOM 3792 C C . PRO A 1 496 ? 11.207 -10.303 40.167 1.00 34.72 496 PRO A C 1
ATOM 3794 O O . PRO A 1 496 ? 11.046 -11.524 40.161 1.00 34.72 496 PRO A O 1
ATOM 3797 N N . PHE A 1 497 ? 11.562 -9.652 39.048 1.00 30.66 497 PHE A N 1
ATOM 3798 C CA . PHE A 1 497 ? 11.546 -10.291 37.718 1.00 30.66 497 PHE A CA 1
ATOM 3799 C C . PHE A 1 497 ? 12.903 -10.271 36.982 1.00 30.66 497 PHE A C 1
ATOM 3801 O O . PHE A 1 497 ? 13.316 -9.225 36.491 1.00 30.66 497 PHE A O 1
ATOM 3808 N N . PRO A 1 498 ? 13.595 -11.415 36.822 1.00 30.12 498 PRO A N 1
ATOM 3809 C CA . PRO A 1 498 ? 14.702 -11.533 35.872 1.00 30.12 498 PRO A CA 1
ATOM 3810 C C . PRO A 1 498 ? 14.197 -11.710 34.424 1.00 30.12 498 PRO A C 1
ATOM 3812 O O . PRO A 1 498 ? 13.071 -12.164 34.214 1.00 30.12 498 PRO A O 1
ATOM 3815 N N . SER A 1 499 ? 15.058 -11.380 33.449 1.00 26.94 499 SER A N 1
ATOM 381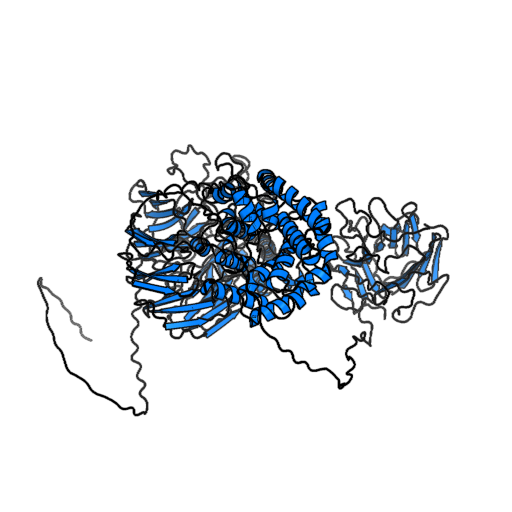6 C CA . SER A 1 499 ? 14.929 -11.643 31.999 1.00 26.94 499 SER A CA 1
ATOM 3817 C C . SER A 1 499 ? 14.242 -12.977 31.649 1.00 26.94 499 SER A C 1
ATOM 3819 O O . SER A 1 499 ? 14.406 -13.943 32.406 1.00 26.94 499 SER A O 1
ATOM 3821 N N . PRO A 1 500 ? 13.542 -13.084 30.493 1.00 31.59 500 PRO A N 1
ATOM 3822 C CA . PRO A 1 500 ? 13.641 -12.246 29.275 1.00 31.59 500 PRO A CA 1
ATOM 3823 C C . PRO A 1 500 ? 12.638 -11.075 29.151 1.00 31.59 500 PRO A C 1
ATOM 3825 O O . PRO A 1 500 ? 11.666 -10.994 29.900 1.00 31.59 500 PRO A O 1
ATOM 3828 N N . ARG A 1 501 ? 12.955 -10.153 28.220 1.00 35.38 501 ARG A N 1
ATOM 3829 C CA . ARG A 1 501 ? 12.289 -8.861 27.899 1.00 35.38 501 ARG A CA 1
ATOM 3830 C C . ARG A 1 501 ? 10.893 -9.075 27.230 1.00 35.38 501 ARG A C 1
ATOM 3832 O O . ARG A 1 501 ? 10.552 -10.234 27.004 1.00 35.38 501 ARG A O 1
ATOM 3839 N N . VAL A 1 502 ? 10.110 -8.001 26.948 1.00 34.12 502 VAL A N 1
ATOM 3840 C CA . VAL A 1 502 ? 8.837 -7.906 26.129 1.00 34.12 502 VAL A CA 1
ATOM 3841 C C . VAL A 1 502 ? 9.077 -7.202 24.760 1.00 34.12 502 VAL A C 1
ATOM 3843 O O . VAL A 1 502 ? 9.952 -6.345 24.706 1.00 34.12 502 VAL A O 1
ATOM 3846 N N . GLY A 1 503 ? 8.477 -7.646 23.644 1.00 32.94 503 GLY A N 1
ATOM 3847 C CA . GLY A 1 503 ? 9.007 -7.439 22.280 1.00 32.94 503 GLY A CA 1
ATOM 3848 C C . GLY A 1 503 ? 7.936 -6.971 21.310 1.00 32.94 503 GLY A C 1
ATOM 3849 O O . GLY A 1 503 ? 6.760 -7.270 21.511 1.00 32.94 503 GLY A O 1
ATOM 3850 N N . GLU A 1 504 ? 8.376 -6.225 20.297 1.00 35.59 504 GLU A N 1
ATOM 3851 C CA . GLU A 1 504 ? 7.569 -5.492 19.307 1.00 35.59 504 GLU A CA 1
ATOM 3852 C C . GLU A 1 504 ? 6.494 -6.333 18.598 1.00 35.59 504 GLU A C 1
ATOM 3854 O O . GLU A 1 504 ? 6.746 -7.441 18.124 1.00 35.59 504 GLU A O 1
ATOM 3859 N N . GLY A 1 505 ? 5.256 -5.813 18.593 1.00 39.59 505 GLY A N 1
ATOM 3860 C CA . GLY A 1 505 ? 4.294 -6.047 17.506 1.00 39.59 505 GLY A CA 1
ATOM 3861 C C . GLY A 1 505 ? 3.360 -7.269 17.519 1.00 39.59 505 GLY A C 1
ATOM 3862 O O . GLY A 1 505 ? 2.682 -7.527 16.525 1.00 39.59 505 GLY A O 1
ATOM 3863 N N . ALA A 1 506 ? 3.276 -8.095 18.569 1.00 45.41 506 ALA A N 1
ATOM 3864 C CA . ALA A 1 506 ? 2.850 -9.486 18.324 1.00 45.41 506 ALA A CA 1
ATOM 3865 C C . ALA A 1 506 ? 1.402 -9.923 18.662 1.00 45.41 506 ALA A C 1
ATOM 3867 O O . ALA A 1 506 ? 1.083 -11.081 18.363 1.00 45.41 506 ALA A O 1
ATOM 3868 N N . VAL A 1 507 ? 0.514 -9.113 19.266 1.00 48.59 507 VAL A N 1
ATOM 3869 C CA . VAL A 1 507 ? -0.797 -9.622 19.747 1.00 48.59 507 VAL A CA 1
ATOM 3870 C C . VAL A 1 507 ? -2.011 -8.986 19.055 1.00 48.59 507 VAL A C 1
ATOM 3872 O O . VAL A 1 507 ? -2.630 -8.042 19.528 1.00 48.59 507 VAL A O 1
ATOM 3875 N N . LEU A 1 508 ? -2.459 -9.606 17.957 1.00 54.91 508 LEU A N 1
ATOM 3876 C CA . LEU A 1 508 ? -3.698 -9.229 17.246 1.00 54.91 508 LEU A CA 1
ATOM 3877 C C . LEU A 1 508 ? -4.971 -9.832 17.863 1.00 54.91 508 LEU A C 1
ATOM 3879 O O . LEU A 1 508 ? -6.059 -9.764 17.278 1.00 54.91 508 LEU A O 1
ATOM 3883 N N . ALA A 1 509 ? -4.862 -10.463 19.027 1.00 65.31 509 ALA A N 1
ATOM 3884 C CA . ALA A 1 509 ? -5.990 -11.110 19.660 1.00 65.31 509 ALA A CA 1
ATOM 3885 C C . ALA A 1 509 ? -5.838 -11.091 21.181 1.00 65.31 509 ALA A C 1
ATOM 3887 O O . ALA A 1 509 ? -4.851 -11.600 21.692 1.00 65.31 509 ALA A O 1
ATOM 3888 N N . GLY A 1 510 ? -6.822 -10.532 21.890 1.00 71.75 510 GLY A N 1
ATOM 3889 C CA . GLY A 1 510 ? -6.714 -10.263 23.327 1.00 71.75 510 GLY A CA 1
ATOM 3890 C C . GLY A 1 510 ? -6.414 -11.490 24.184 1.00 71.75 510 GLY A C 1
ATOM 3891 O O . GLY A 1 510 ? -6.596 -12.635 23.748 1.00 71.75 510 GLY A O 1
ATOM 3892 N N . ALA A 1 511 ? -5.982 -11.232 25.419 1.00 82.56 511 ALA A N 1
ATOM 3893 C CA . ALA A 1 511 ? -5.710 -12.258 26.418 1.00 82.56 511 ALA A CA 1
ATOM 3894 C C . ALA A 1 511 ? -6.889 -13.233 26.560 1.00 82.56 511 ALA A C 1
ATOM 3896 O O . ALA A 1 511 ? -8.055 -12.854 26.429 1.00 82.56 511 ALA A O 1
ATOM 3897 N N . VAL A 1 512 ? -6.589 -14.496 26.846 1.00 90.75 512 VAL A N 1
ATOM 3898 C CA . VAL A 1 512 ? -7.607 -15.535 27.031 1.00 90.75 512 VAL A CA 1
ATOM 3899 C C . VAL A 1 512 ? -7.850 -15.719 28.516 1.00 90.75 512 VAL A C 1
ATOM 3901 O O . VAL A 1 512 ? -6.906 -15.928 29.267 1.00 90.75 512 VAL A O 1
ATOM 3904 N N . ILE A 1 513 ? -9.109 -15.660 28.947 1.00 94.25 513 ILE A N 1
ATOM 3905 C CA . ILE A 1 513 ? -9.479 -15.811 30.358 1.00 94.25 513 ILE A CA 1
ATOM 3906 C C . ILE A 1 513 ? -10.278 -17.099 30.512 1.00 94.25 513 ILE A C 1
ATOM 3908 O O . ILE A 1 513 ? -11.416 -17.202 30.048 1.00 94.25 513 ILE A O 1
ATOM 3912 N N . ALA A 1 514 ? -9.660 -18.096 31.132 1.00 94.56 514 ALA A N 1
ATOM 3913 C CA . ALA A 1 514 ? -10.205 -19.441 31.262 1.00 94.56 514 ALA A CA 1
ATOM 3914 C C . ALA A 1 514 ? -9.506 -20.192 32.399 1.00 94.56 514 ALA A C 1
ATOM 3916 O O . ALA A 1 514 ? -8.369 -19.883 32.745 1.00 94.56 514 ALA A O 1
ATOM 3917 N N . ASN A 1 515 ? -10.148 -21.224 32.945 1.00 94.25 515 ASN A N 1
ATOM 3918 C CA . ASN A 1 515 ? -9.557 -22.078 33.980 1.00 94.25 515 ASN A CA 1
ATOM 3919 C C . ASN A 1 515 ? -8.910 -21.265 35.132 1.00 94.25 515 ASN A C 1
ATOM 3921 O O . ASN A 1 515 ? -7.750 -21.483 35.469 1.00 94.25 515 ASN A O 1
ATOM 3925 N N . ASP A 1 516 ? -9.647 -20.276 35.653 1.00 91.94 516 ASP A N 1
ATOM 3926 C CA . ASP A 1 516 ? -9.244 -19.306 36.692 1.00 91.94 516 ASP A CA 1
ATOM 3927 C C . ASP A 1 516 ? -7.920 -18.556 36.427 1.00 91.94 516 ASP A C 1
ATOM 3929 O O . ASP A 1 516 ? -7.270 -18.065 37.352 1.00 91.94 516 ASP A O 1
ATOM 3933 N N . MET A 1 517 ? -7.514 -18.451 35.160 1.00 91.06 517 MET A N 1
ATOM 3934 C CA . MET A 1 517 ? -6.253 -17.843 34.747 1.00 91.06 517 MET A CA 1
ATOM 3935 C C . MET A 1 517 ? -6.405 -16.969 33.504 1.00 91.06 517 MET A C 1
ATOM 3937 O O . MET A 1 517 ? -7.345 -17.107 32.718 1.00 91.06 517 MET A O 1
ATOM 3941 N N . LEU A 1 518 ? -5.441 -16.072 33.329 1.00 90.00 518 LEU A N 1
ATOM 3942 C CA . LEU A 1 518 ? -5.190 -15.349 32.097 1.00 90.00 518 LEU A CA 1
ATOM 3943 C C . LEU A 1 518 ? -4.074 -16.063 31.338 1.00 90.00 518 LEU A C 1
ATOM 3945 O O . LEU A 1 518 ? -3.039 -16.393 31.914 1.00 90.00 518 LEU A O 1
ATOM 3949 N N . TYR A 1 519 ? -4.264 -16.266 30.043 1.00 87.75 519 TYR A N 1
ATOM 3950 C CA . TYR A 1 519 ? -3.228 -16.744 29.138 1.00 87.75 519 TYR A CA 1
ATOM 3951 C C . TYR A 1 519 ? -2.823 -15.604 28.222 1.00 87.75 519 TYR A C 1
ATOM 3953 O O . TYR A 1 519 ? -3.670 -15.013 27.544 1.00 87.75 519 TYR A O 1
ATOM 3961 N N . TRP A 1 520 ? -1.528 -15.317 28.214 1.00 76.38 520 TRP A N 1
ATOM 3962 C CA . TRP A 1 520 ? -0.951 -14.168 27.529 1.00 76.38 520 TRP A CA 1
ATOM 3963 C C . TRP A 1 520 ? 0.367 -14.541 26.846 1.00 76.38 520 TRP A C 1
ATOM 3965 O O . TRP A 1 520 ? 1.065 -15.459 27.287 1.00 76.38 520 TRP A O 1
ATOM 3975 N N . ARG A 1 521 ? 0.688 -13.867 25.740 1.00 68.38 521 ARG A N 1
ATOM 3976 C CA . ARG A 1 521 ? 1.931 -14.085 24.984 1.00 68.38 521 ARG A CA 1
ATOM 3977 C C . ARG A 1 521 ? 3.089 -13.289 25.595 1.00 68.38 521 ARG A C 1
ATOM 3979 O O . ARG A 1 521 ? 2.861 -12.258 26.206 1.00 68.38 521 ARG A O 1
ATOM 3986 N N . VAL A 1 522 ? 4.322 -13.775 25.434 1.00 54.25 522 VAL A N 1
ATOM 3987 C CA . VAL A 1 522 ? 5.572 -13.149 25.942 1.00 54.25 522 VAL A CA 1
ATOM 3988 C C . VAL A 1 522 ? 6.654 -13.134 24.827 1.00 54.25 522 VAL A C 1
ATOM 3990 O O . VAL A 1 522 ? 6.452 -13.861 23.849 1.00 54.25 522 VAL A O 1
ATOM 3993 N N . ILE A 1 523 ? 7.777 -12.365 24.906 1.00 43.12 523 ILE A N 1
ATOM 3994 C CA . ILE A 1 523 ? 8.840 -12.425 23.839 1.00 43.12 523 ILE A CA 1
ATOM 3995 C C . ILE A 1 523 ? 9.304 -13.854 23.649 1.00 43.12 523 ILE A C 1
ATOM 3997 O O . ILE A 1 523 ? 9.229 -14.690 24.548 1.00 43.12 523 ILE A O 1
ATOM 4001 N N . GLU A 1 524 ? 9.836 -14.068 22.450 1.00 44.53 524 GLU A N 1
ATOM 4002 C CA . GLU A 1 524 ? 10.495 -15.266 21.943 1.00 44.53 524 GLU A CA 1
ATOM 4003 C C . GLU A 1 524 ? 9.447 -16.261 21.438 1.00 44.53 524 GLU A C 1
ATOM 4005 O O . GLU A 1 524 ? 9.696 -17.458 21.306 1.00 44.53 524 GLU A O 1
ATOM 4010 N N . GLY A 1 525 ? 8.244 -15.742 21.149 1.00 49.88 525 GLY A N 1
ATOM 4011 C CA . GLY A 1 525 ? 7.094 -16.512 20.695 1.00 49.88 525 GLY A CA 1
ATOM 4012 C C . GLY A 1 525 ? 6.446 -17.335 21.806 1.00 49.88 525 GLY A C 1
ATOM 4013 O O . GLY A 1 525 ? 5.727 -18.274 21.497 1.00 49.88 525 GLY A O 1
ATOM 4014 N N . GLY A 1 526 ? 6.691 -17.025 23.082 1.00 64.62 526 GLY A N 1
ATOM 4015 C CA . GLY A 1 526 ? 6.236 -17.837 24.208 1.00 64.62 526 GLY A CA 1
ATOM 4016 C C . GLY A 1 526 ? 4.777 -17.631 24.632 1.00 64.62 526 GLY A C 1
ATOM 4017 O O . GLY A 1 526 ? 4.063 -16.745 24.158 1.00 64.62 526 GLY A O 1
ATOM 4018 N N . LEU A 1 527 ? 4.335 -18.452 25.588 1.00 77.69 527 LEU A N 1
ATOM 4019 C CA . LEU A 1 527 ? 3.008 -18.388 26.209 1.00 77.69 527 LEU A CA 1
ATOM 4020 C C . LEU A 1 527 ? 3.125 -18.503 27.734 1.00 77.69 527 LEU A C 1
ATOM 4022 O O . LEU A 1 527 ? 3.869 -19.346 28.237 1.00 77.69 527 LEU A O 1
ATOM 4026 N N . ALA A 1 528 ? 2.371 -17.688 28.467 1.00 79.00 528 ALA A N 1
ATOM 4027 C CA . ALA A 1 528 ? 2.342 -17.687 29.923 1.00 79.00 528 ALA A CA 1
ATOM 4028 C C . ALA A 1 528 ? 0.923 -17.881 30.469 1.00 79.00 528 ALA A C 1
ATOM 4030 O O . ALA A 1 528 ? -0.044 -17.355 29.919 1.00 79.00 528 ALA A O 1
ATOM 4031 N N . GLY A 1 529 ? 0.828 -18.613 31.580 1.00 86.94 529 GLY A N 1
ATOM 4032 C CA . GLY A 1 529 ? -0.362 -18.697 32.421 1.00 86.94 529 GLY A CA 1
ATOM 4033 C C . GLY A 1 529 ? -0.198 -17.826 33.665 1.00 86.94 529 GLY A C 1
ATOM 4034 O O . GLY A 1 529 ? 0.764 -17.988 34.423 1.00 86.94 529 GLY A O 1
ATOM 4035 N N . ILE A 1 530 ? -1.136 -16.908 33.876 1.00 86.25 530 ILE A N 1
ATOM 4036 C CA . ILE A 1 530 ? -1.162 -15.942 34.976 1.00 86.25 530 ILE A CA 1
ATOM 4037 C C . ILE A 1 530 ? -2.395 -16.230 35.830 1.00 86.25 530 ILE A C 1
ATOM 4039 O O . ILE A 1 530 ? -3.516 -16.234 35.333 1.00 86.25 530 ILE A O 1
ATOM 4043 N N . GLY A 1 531 ? -2.200 -16.467 37.120 1.00 85.19 531 GLY A N 1
ATOM 4044 C CA . GLY A 1 531 ? -3.277 -16.742 38.070 1.00 85.19 531 GLY A CA 1
ATOM 4045 C C . GLY A 1 531 ? -3.326 -15.709 39.188 1.00 85.19 531 GLY A C 1
ATOM 4046 O O . GLY A 1 531 ? -2.436 -14.867 39.314 1.00 85.19 531 GLY A O 1
ATOM 4047 N N . THR A 1 532 ? -4.347 -15.794 40.037 1.00 86.12 532 THR A N 1
ATOM 4048 C CA . THR A 1 532 ? -4.410 -15.008 41.276 1.00 86.12 532 THR A CA 1
ATOM 4049 C C . THR A 1 532 ? -3.352 -15.490 42.277 1.00 86.12 532 THR A C 1
ATOM 4051 O O . THR A 1 532 ? -3.169 -16.690 42.499 1.00 86.12 532 THR A O 1
ATOM 4054 N N . GLN A 1 533 ? -2.659 -14.546 42.908 1.00 81.00 533 GLN A N 1
ATOM 4055 C CA . GLN A 1 533 ? -1.698 -14.790 43.974 1.00 81.00 533 GLN A CA 1
ATOM 4056 C C . GLN A 1 533 ? -2.399 -15.355 45.214 1.00 81.00 533 GLN A C 1
ATOM 4058 O O . GLN A 1 533 ? -3.299 -14.740 45.783 1.00 81.00 533 GLN A O 1
ATOM 4063 N N . ASN A 1 534 ? -1.915 -16.502 45.689 1.00 76.62 534 ASN A N 1
ATOM 4064 C CA . ASN A 1 534 ? -2.356 -17.104 46.942 1.00 76.62 534 ASN A CA 1
ATOM 4065 C C . ASN A 1 534 ? -1.305 -16.867 48.038 1.00 76.62 534 ASN A C 1
ATOM 4067 O O . ASN A 1 534 ? -0.227 -17.456 48.010 1.00 76.62 534 ASN A O 1
ATOM 4071 N N . GLY A 1 535 ? -1.625 -16.029 49.030 1.00 75.75 535 GLY A N 1
ATOM 4072 C CA . GLY A 1 535 ? -0.719 -15.686 50.137 1.00 75.75 535 GLY A CA 1
ATOM 4073 C C . GLY A 1 535 ? 0.116 -14.426 49.880 1.00 75.75 535 GLY A C 1
ATOM 4074 O O . GLY A 1 535 ? -0.249 -13.588 49.066 1.00 75.75 535 GLY A O 1
ATOM 4075 N N . THR A 1 536 ? 1.229 -14.258 50.602 1.00 74.94 536 THR A N 1
ATOM 4076 C CA . THR A 1 536 ? 2.026 -13.011 50.597 1.00 74.94 536 THR A CA 1
ATOM 4077 C C . THR A 1 536 ? 3.155 -12.968 49.563 1.00 74.94 536 THR A C 1
ATOM 4079 O O . THR A 1 536 ? 3.814 -11.942 49.443 1.00 74.94 536 THR A O 1
ATOM 4082 N N . SER A 1 537 ? 3.404 -14.048 48.812 1.00 69.81 537 SER A N 1
ATOM 4083 C CA . SER A 1 537 ? 4.453 -14.102 47.774 1.00 69.81 537 SER A CA 1
ATOM 4084 C C . SER A 1 537 ? 4.027 -14.976 46.592 1.00 69.81 537 SER A C 1
ATOM 4086 O O . SER A 1 537 ? 3.185 -15.857 46.768 1.00 69.81 537 SER A O 1
ATOM 4088 N N . CYS A 1 538 ? 4.594 -14.738 45.405 1.00 73.69 538 CYS A N 1
ATOM 4089 C CA . CYS A 1 538 ? 4.382 -15.605 44.246 1.00 73.69 538 CYS A CA 1
ATOM 4090 C C . CYS A 1 538 ? 5.281 -16.849 44.312 1.00 73.69 538 CYS A C 1
ATOM 4092 O O . CYS A 1 538 ? 6.473 -16.717 44.606 1.00 73.69 538 CYS A O 1
ATOM 4094 N N . PRO A 1 539 ? 4.758 -18.052 44.012 1.00 73.56 539 PRO A N 1
ATOM 4095 C CA . PRO A 1 539 ? 5.611 -19.212 43.793 1.00 73.56 539 PRO A CA 1
ATOM 4096 C C . PRO A 1 539 ? 6.480 -19.006 42.536 1.00 73.56 539 PRO A C 1
ATOM 4098 O O . PRO A 1 539 ? 6.061 -18.293 41.620 1.00 73.56 539 PRO A O 1
ATOM 4101 N N . PRO A 1 540 ? 7.670 -19.633 42.450 1.00 71.62 540 PRO A N 1
ATOM 4102 C CA . PRO A 1 540 ? 8.436 -19.659 41.208 1.00 71.62 540 PRO A CA 1
ATOM 4103 C C . PRO A 1 540 ? 7.599 -20.284 40.077 1.00 71.62 540 PRO A C 1
ATOM 4105 O O . PRO A 1 540 ? 7.037 -21.363 40.291 1.00 71.62 540 PRO A O 1
ATOM 4108 N N . PRO A 1 541 ? 7.507 -19.653 38.891 1.00 77.06 541 PRO A N 1
ATOM 4109 C CA . PRO A 1 541 ? 6.729 -20.201 37.788 1.00 77.06 541 PRO A CA 1
ATOM 4110 C C . PRO A 1 541 ? 7.356 -21.493 37.260 1.00 77.06 541 PRO A C 1
ATOM 4112 O O . PRO A 1 541 ? 8.581 -21.624 37.198 1.00 77.06 541 PRO A O 1
ATOM 4115 N N . LEU A 1 542 ? 6.521 -22.430 36.809 1.00 81.56 542 LEU A N 1
ATOM 4116 C CA . LEU A 1 542 ? 6.989 -23.580 36.035 1.00 81.56 542 LEU A CA 1
ATOM 4117 C C . LEU A 1 542 ? 7.466 -23.100 34.663 1.00 81.56 542 LEU A C 1
ATOM 4119 O O . LEU A 1 542 ? 6.705 -22.477 33.928 1.00 81.56 542 LEU A O 1
ATOM 4123 N N . VAL A 1 543 ? 8.717 -23.381 34.310 1.00 79.88 543 VAL A N 1
ATOM 4124 C CA . VAL A 1 543 ? 9.301 -22.955 33.034 1.00 79.88 543 VAL A CA 1
ATOM 4125 C C . VAL A 1 543 ? 9.506 -24.162 32.131 1.00 79.88 543 VAL A C 1
ATOM 4127 O O . VAL A 1 543 ? 10.232 -25.092 32.477 1.00 79.88 543 VAL A O 1
ATOM 4130 N N . TYR A 1 544 ? 8.884 -24.125 30.957 1.00 76.31 544 TYR A N 1
ATOM 4131 C CA . TYR A 1 544 ? 9.079 -25.099 29.893 1.00 76.31 544 TYR A CA 1
ATOM 4132 C C . TYR A 1 544 ? 9.901 -24.462 28.777 1.00 76.31 544 TYR A C 1
ATOM 4134 O O . TYR A 1 544 ? 9.471 -23.487 28.167 1.00 76.31 544 TYR A O 1
ATOM 4142 N N . THR A 1 545 ? 11.053 -25.042 28.466 1.00 66.56 545 THR A N 1
ATOM 4143 C CA . THR A 1 545 ? 11.786 -24.769 27.228 1.00 66.56 545 THR A CA 1
ATOM 4144 C C . THR A 1 545 ? 11.617 -25.981 26.325 1.00 66.56 545 THR A C 1
ATOM 4146 O O . THR A 1 545 ? 11.757 -27.127 26.768 1.00 66.56 545 THR A O 1
ATOM 4149 N N . GLN A 1 546 ? 11.243 -25.770 25.065 1.00 50.81 546 GLN A N 1
ATOM 4150 C CA . GLN A 1 546 ? 11.477 -26.816 24.082 1.00 50.81 546 GLN A CA 1
ATOM 4151 C C . GLN A 1 546 ? 12.950 -26.678 23.727 1.00 50.81 546 GLN A C 1
ATOM 4153 O O . GLN A 1 546 ? 13.303 -25.717 23.071 1.00 50.81 546 GLN A O 1
ATOM 4158 N N . THR A 1 547 ? 13.813 -27.604 24.148 1.00 39.88 547 THR A N 1
ATOM 4159 C CA . THR A 1 547 ? 15.112 -27.733 23.479 1.00 39.88 547 THR A CA 1
ATOM 4160 C C . THR A 1 547 ? 14.787 -28.166 22.057 1.00 39.88 547 THR A C 1
ATOM 4162 O O . THR A 1 547 ? 14.662 -29.356 21.767 1.00 39.88 547 THR A O 1
ATOM 4165 N N . LEU A 1 548 ? 14.563 -27.202 21.164 1.00 37.47 548 LEU A N 1
ATOM 4166 C CA . LEU A 1 548 ? 14.755 -27.470 19.757 1.00 37.47 548 LEU A CA 1
ATOM 4167 C C . LEU A 1 548 ? 16.204 -27.963 19.679 1.00 37.47 548 LEU A C 1
ATOM 4169 O O . LEU A 1 548 ? 17.097 -27.289 20.204 1.00 37.47 548 LEU A O 1
ATOM 4173 N N . PRO A 1 549 ? 16.471 -29.156 19.116 1.00 35.88 549 PRO A N 1
ATOM 4174 C CA . PRO A 1 549 ? 17.833 -29.482 18.735 1.00 35.88 549 PRO A CA 1
ATOM 4175 C C . PRO A 1 549 ? 18.358 -28.255 17.987 1.00 35.88 549 PRO A C 1
ATOM 4177 O O . PRO A 1 549 ? 17.609 -27.755 17.136 1.00 35.88 549 PRO A O 1
ATOM 4180 N N . PRO A 1 550 ? 19.552 -27.721 18.321 1.00 36.19 550 PRO A N 1
ATOM 4181 C CA . PRO A 1 550 ? 20.101 -26.607 17.566 1.00 36.19 550 PRO A CA 1
ATOM 4182 C C . PRO A 1 550 ? 19.948 -26.980 16.103 1.00 36.19 550 PRO A C 1
ATOM 4184 O O . PRO A 1 550 ? 20.334 -28.094 15.726 1.00 36.19 550 PRO A O 1
ATOM 4187 N N . ALA A 1 551 ? 19.269 -26.115 15.337 1.00 37.12 551 ALA A N 1
ATOM 4188 C CA . ALA A 1 551 ? 19.047 -26.372 13.926 1.00 37.12 551 ALA A CA 1
ATOM 4189 C C . ALA A 1 551 ? 20.410 -26.793 13.376 1.00 37.12 551 ALA A C 1
ATOM 4191 O O . ALA A 1 551 ? 21.375 -26.050 13.603 1.00 37.12 551 ALA A O 1
ATOM 4192 N N . PRO A 1 552 ? 20.540 -28.013 12.818 1.00 37.50 552 PRO A N 1
ATOM 4193 C CA . PRO A 1 552 ? 21.840 -28.513 12.428 1.00 37.50 552 PRO A CA 1
ATOM 4194 C C . PRO A 1 552 ? 22.518 -27.433 11.618 1.00 37.50 552 PRO A C 1
ATOM 4196 O O . PRO A 1 552 ? 21.894 -26.957 10.670 1.00 37.50 552 PRO A O 1
ATOM 4199 N N . THR A 1 553 ? 23.721 -27.007 12.025 1.00 40.88 553 THR A N 1
ATOM 4200 C CA . THR A 1 553 ? 24.446 -25.960 11.306 1.00 40.88 553 THR A CA 1
ATOM 4201 C C . THR A 1 553 ? 24.458 -26.389 9.853 1.00 40.88 553 THR A C 1
ATOM 4203 O O . THR A 1 553 ? 25.047 -27.437 9.556 1.00 40.88 553 THR A O 1
ATOM 4206 N N . PRO A 1 554 ? 23.731 -25.685 8.971 1.00 46.00 554 PRO A N 1
ATOM 4207 C CA . PRO A 1 554 ? 23.509 -26.207 7.645 1.00 46.00 554 PRO A CA 1
ATOM 4208 C C . PRO A 1 554 ? 24.875 -26.300 6.983 1.00 46.00 554 PRO A C 1
ATOM 4210 O O . PRO A 1 554 ? 25.541 -25.287 6.781 1.00 46.00 554 PRO A O 1
ATOM 4213 N N . THR A 1 555 ? 25.356 -27.523 6.764 1.00 47.59 555 THR A N 1
ATOM 4214 C CA . THR A 1 555 ? 26.672 -27.712 6.163 1.00 47.59 555 THR A CA 1
ATOM 4215 C C . THR A 1 555 ? 26.484 -27.386 4.690 1.00 47.59 555 THR A C 1
ATOM 4217 O O . THR A 1 555 ? 25.677 -28.064 4.046 1.00 47.59 555 THR A O 1
ATOM 4220 N N . PRO A 1 556 ? 27.143 -26.342 4.153 1.00 56.06 556 PRO A N 1
ATOM 4221 C CA . PRO A 1 556 ? 27.001 -25.996 2.750 1.00 56.06 556 PRO A CA 1
ATOM 4222 C C . PRO A 1 556 ? 27.269 -27.243 1.904 1.00 56.06 556 PRO A C 1
ATOM 4224 O O . PRO A 1 556 ? 28.227 -27.963 2.207 1.00 56.06 556 PRO A O 1
ATOM 4227 N N . PRO A 1 557 ? 26.464 -27.535 0.870 1.00 54.09 557 PRO A N 1
ATOM 4228 C CA . PRO A 1 557 ? 26.779 -28.631 -0.031 1.00 54.09 557 PRO A CA 1
ATOM 4229 C C . PRO A 1 557 ? 28.178 -28.396 -0.618 1.00 54.09 557 PRO A C 1
ATOM 4231 O O . PRO A 1 557 ? 28.407 -27.432 -1.346 1.00 54.09 557 PRO A O 1
ATOM 4234 N N . VAL A 1 558 ? 29.141 -29.251 -0.257 1.00 50.97 558 VAL A N 1
ATOM 4235 C CA . VAL A 1 558 ? 30.507 -29.192 -0.791 1.00 50.97 558 VAL A CA 1
ATOM 4236 C C . VAL A 1 558 ? 30.468 -29.803 -2.182 1.00 50.97 558 VAL A C 1
ATOM 4238 O O . VAL A 1 558 ? 30.510 -31.025 -2.335 1.00 50.97 558 VAL A O 1
ATOM 4241 N N . VAL A 1 559 ? 30.358 -28.961 -3.207 1.00 58.50 559 VAL A N 1
ATOM 4242 C CA . VAL A 1 559 ? 30.455 -29.440 -4.585 1.00 58.50 559 VAL A CA 1
ATOM 4243 C C . VAL A 1 559 ? 31.926 -29.572 -4.965 1.00 58.50 559 VAL A C 1
ATOM 4245 O O . VAL A 1 559 ? 32.677 -28.603 -4.973 1.00 58.50 559 VAL A O 1
ATOM 4248 N N . THR A 1 560 ? 32.351 -30.797 -5.270 1.00 53.97 560 THR A N 1
ATOM 4249 C CA . THR A 1 560 ? 33.745 -31.143 -5.602 1.00 53.97 560 THR A CA 1
ATOM 4250 C C . THR A 1 560 ? 34.084 -30.999 -7.089 1.00 53.97 560 THR A C 1
ATOM 4252 O O . THR A 1 560 ? 35.223 -31.235 -7.491 1.00 53.97 560 THR A O 1
ATOM 4255 N N . THR A 1 561 ? 33.118 -30.599 -7.918 1.00 57.91 561 THR A N 1
ATOM 4256 C CA . THR A 1 561 ? 33.276 -30.411 -9.365 1.00 57.91 561 THR A CA 1
ATOM 4257 C C . THR A 1 561 ? 33.082 -28.947 -9.754 1.00 57.91 561 THR A C 1
ATOM 4259 O O . THR A 1 561 ? 31.959 -28.451 -9.728 1.00 57.91 561 THR A O 1
ATOM 4262 N N . SER A 1 562 ? 34.157 -28.268 -10.166 1.00 63.25 562 SER A N 1
ATOM 4263 C CA . SER A 1 562 ? 34.074 -26.955 -10.821 1.00 63.25 562 SER A CA 1
ATOM 4264 C C . SER A 1 562 ? 34.000 -27.167 -12.334 1.00 63.25 562 SER A C 1
ATOM 4266 O O . SER A 1 562 ? 34.919 -27.729 -12.933 1.00 63.25 562 SER A O 1
ATOM 4268 N N . ARG A 1 563 ? 32.879 -26.772 -12.945 1.00 86.31 563 ARG A N 1
ATOM 4269 C CA . ARG A 1 563 ? 32.720 -26.711 -14.408 1.00 86.31 563 ARG A CA 1
ATOM 4270 C C . ARG A 1 563 ? 33.496 -25.518 -14.963 1.00 86.31 563 ARG A C 1
ATOM 4272 O O . ARG A 1 563 ? 33.788 -24.575 -14.221 1.00 86.31 563 ARG A O 1
ATOM 4279 N N . ALA A 1 564 ? 33.810 -25.534 -16.258 1.00 90.69 564 ALA A N 1
ATOM 4280 C CA . ALA A 1 564 ? 34.388 -24.353 -16.888 1.00 90.69 564 ALA A CA 1
ATOM 4281 C C . ALA A 1 564 ? 33.354 -23.215 -16.880 1.00 90.69 564 ALA A C 1
ATOM 4283 O O . ALA A 1 564 ? 32.161 -23.462 -17.046 1.00 90.69 564 ALA A O 1
ATOM 4284 N N . LEU A 1 565 ? 33.783 -21.958 -16.717 1.00 92.44 565 LEU A N 1
ATOM 4285 C CA . LEU A 1 565 ? 32.840 -20.829 -16.666 1.00 92.44 565 LEU A CA 1
ATOM 4286 C C . LEU A 1 565 ? 32.005 -20.695 -17.950 1.00 92.44 565 LEU A C 1
ATOM 4288 O O . LEU A 1 565 ? 30.833 -20.330 -17.898 1.00 92.44 565 LEU A O 1
ATOM 4292 N N . THR A 1 566 ? 32.579 -21.074 -19.092 1.00 92.56 566 THR A N 1
ATOM 4293 C CA . THR A 1 566 ? 31.891 -21.146 -20.389 1.00 92.56 566 THR A CA 1
ATOM 4294 C C . THR A 1 566 ? 30.740 -22.152 -20.413 1.00 92.56 566 THR A C 1
ATOM 4296 O O . THR A 1 566 ? 29.801 -21.985 -21.193 1.00 92.56 566 THR A O 1
ATOM 4299 N N . ASP A 1 567 ? 30.770 -23.177 -19.556 1.00 92.69 567 ASP A N 1
ATOM 4300 C CA . ASP A 1 567 ? 29.712 -24.184 -19.494 1.00 92.69 567 ASP A CA 1
ATOM 4301 C C . ASP A 1 567 ? 28.414 -23.563 -18.966 1.00 92.69 567 ASP A C 1
ATOM 4303 O O . ASP A 1 567 ? 27.358 -23.827 -19.526 1.00 92.69 567 ASP A O 1
ATOM 4307 N N . TYR A 1 568 ? 28.463 -22.656 -17.980 1.00 92.69 568 TYR A N 1
ATOM 4308 C CA . TYR A 1 568 ? 27.257 -21.978 -17.465 1.00 92.69 568 TYR A CA 1
ATOM 4309 C C . TYR A 1 568 ? 26.575 -21.087 -18.514 1.00 92.69 568 TYR A C 1
ATOM 4311 O O . TYR A 1 568 ? 25.366 -20.869 -18.460 1.00 92.69 568 TYR A O 1
ATOM 4319 N N . ILE A 1 569 ? 27.322 -20.619 -19.518 1.00 94.25 569 ILE A N 1
ATOM 4320 C CA . ILE A 1 569 ? 26.773 -19.821 -20.622 1.00 94.25 569 ILE A CA 1
ATOM 4321 C C . ILE A 1 569 ? 25.955 -20.703 -21.571 1.00 94.25 569 ILE A C 1
ATOM 4323 O O . ILE A 1 569 ? 24.935 -20.265 -22.098 1.00 94.25 569 ILE A O 1
ATOM 4327 N N . THR A 1 570 ? 26.349 -21.962 -21.760 1.00 89.44 570 THR A N 1
ATOM 4328 C CA . THR A 1 570 ? 25.710 -22.889 -22.713 1.00 89.44 570 THR A CA 1
ATOM 4329 C C . THR A 1 570 ? 24.760 -23.895 -22.056 1.00 89.44 570 THR A C 1
ATOM 4331 O O . THR A 1 570 ? 23.901 -24.451 -22.738 1.00 89.44 570 THR A O 1
ATOM 4334 N N . LEU A 1 571 ? 24.873 -24.102 -20.741 1.00 88.75 571 LEU A N 1
ATOM 4335 C CA . LEU A 1 571 ? 24.058 -25.021 -19.954 1.00 88.75 571 LEU A CA 1
ATOM 4336 C C . LEU A 1 571 ? 22.620 -24.528 -19.820 1.00 88.75 571 LEU A C 1
ATOM 4338 O O . LEU A 1 571 ? 22.365 -23.533 -19.159 1.00 88.75 571 LEU A O 1
ATOM 4342 N N . ASP A 1 572 ? 21.667 -25.275 -20.349 1.00 85.50 572 ASP A N 1
ATOM 4343 C CA . ASP A 1 572 ? 20.256 -24.918 -20.266 1.00 85.50 572 ASP A CA 1
ATOM 4344 C C . ASP A 1 572 ? 19.528 -25.773 -19.220 1.00 85.50 572 ASP A C 1
ATOM 4346 O O . ASP A 1 572 ? 19.234 -26.946 -19.458 1.00 85.50 572 ASP A O 1
ATOM 4350 N N . LEU A 1 573 ? 19.231 -25.177 -18.062 1.00 88.56 573 LEU A N 1
ATOM 4351 C CA . LEU A 1 573 ? 18.498 -25.828 -16.963 1.00 88.56 573 LEU A CA 1
ATOM 4352 C C . LEU A 1 573 ? 16.996 -25.526 -16.986 1.00 88.56 573 LEU A C 1
ATOM 4354 O O . LEU A 1 573 ? 16.267 -25.895 -16.072 1.00 88.56 573 LEU A O 1
ATOM 4358 N N . THR A 1 574 ? 16.516 -24.857 -18.032 1.00 88.62 574 THR A N 1
ATOM 4359 C CA . THR A 1 574 ? 15.124 -24.396 -18.124 1.00 88.62 574 THR A CA 1
ATOM 4360 C C . THR A 1 574 ? 14.253 -25.330 -18.963 1.00 88.62 574 THR A C 1
ATOM 4362 O O . THR A 1 574 ? 13.187 -24.948 -19.435 1.00 88.62 574 THR A O 1
ATOM 4365 N N . ALA A 1 575 ? 14.704 -26.555 -19.239 1.00 87.31 575 ALA A N 1
ATOM 4366 C CA . ALA A 1 575 ? 13.860 -27.548 -19.897 1.00 87.31 575 ALA A CA 1
ATOM 4367 C C . ALA A 1 575 ? 12.638 -27.879 -19.013 1.00 87.31 575 ALA A C 1
ATOM 4369 O O . ALA A 1 575 ? 12.791 -28.007 -17.797 1.00 87.31 575 ALA A O 1
ATOM 4370 N N . PRO A 1 576 ? 11.428 -28.012 -19.589 1.00 87.44 576 PRO A N 1
ATOM 4371 C CA . PRO A 1 576 ? 10.257 -28.381 -18.808 1.00 87.44 576 PRO A CA 1
ATOM 4372 C C . PRO A 1 576 ? 10.409 -29.786 -18.229 1.00 87.44 576 PRO A C 1
ATOM 4374 O O . PRO A 1 576 ? 10.910 -30.694 -18.898 1.00 87.44 576 PRO A O 1
ATOM 4377 N N . VAL A 1 577 ? 9.940 -29.962 -16.995 1.00 88.88 577 VAL A N 1
ATOM 4378 C CA . VAL A 1 577 ? 9.893 -31.274 -16.342 1.00 88.88 577 VAL A CA 1
ATOM 4379 C C . VAL A 1 577 ? 8.950 -32.191 -17.117 1.00 88.88 577 VAL A C 1
ATOM 4381 O O . VAL A 1 577 ? 7.852 -31.783 -17.492 1.00 88.88 577 VAL A O 1
ATOM 4384 N N . ALA A 1 578 ? 9.392 -33.422 -17.385 1.00 85.62 578 ALA A N 1
ATOM 4385 C CA . ALA A 1 578 ? 8.658 -34.360 -18.235 1.00 85.62 578 ALA A CA 1
ATOM 4386 C C . ALA A 1 578 ? 7.334 -34.844 -17.609 1.00 85.62 578 ALA A C 1
ATOM 4388 O O . ALA A 1 578 ? 6.379 -35.079 -18.345 1.00 85.62 578 ALA A O 1
ATOM 4389 N N . ASP A 1 579 ? 7.279 -34.972 -16.279 1.00 86.81 579 ASP A N 1
ATOM 4390 C CA . ASP A 1 579 ? 6.088 -35.376 -15.516 1.00 86.81 579 ASP A CA 1
ATOM 4391 C C . ASP A 1 579 ? 5.879 -34.435 -14.312 1.00 86.81 579 ASP A C 1
ATOM 4393 O O . ASP A 1 579 ? 6.275 -34.752 -13.190 1.00 86.81 579 ASP A O 1
ATOM 4397 N N . PRO A 1 580 ? 5.369 -33.210 -14.539 1.00 89.50 580 PRO A N 1
ATOM 4398 C CA . PRO A 1 580 ? 5.219 -32.219 -13.483 1.00 89.50 580 PRO A CA 1
ATOM 4399 C C . PRO A 1 580 ? 3.998 -32.529 -12.595 1.00 89.50 580 PRO A C 1
ATOM 4401 O O . PRO A 1 580 ? 2.973 -33.001 -13.098 1.00 89.50 580 PRO A O 1
ATOM 4404 N N . PRO A 1 581 ? 4.022 -32.188 -11.292 1.00 85.94 581 PRO A N 1
ATOM 4405 C CA . PRO A 1 581 ? 2.893 -32.456 -10.408 1.00 85.94 581 PRO A CA 1
ATOM 4406 C C . PRO A 1 581 ? 1.610 -31.740 -10.843 1.00 85.94 581 PRO A C 1
ATOM 4408 O O . PRO A 1 581 ? 1.561 -30.510 -10.940 1.00 85.94 581 PRO A O 1
ATOM 4411 N N . ALA A 1 582 ? 0.548 -32.515 -11.070 1.00 86.06 582 ALA A N 1
ATOM 4412 C CA . ALA A 1 582 ? -0.706 -32.015 -11.633 1.00 86.06 582 ALA A CA 1
ATOM 4413 C C . ALA A 1 582 ? -1.371 -30.916 -10.783 1.00 86.06 582 ALA A C 1
ATOM 4415 O O . ALA A 1 582 ? -1.983 -30.003 -11.333 1.00 86.06 582 ALA A O 1
ATOM 4416 N N . ASP A 1 583 ? -1.235 -30.978 -9.457 1.00 79.38 583 ASP A N 1
ATOM 4417 C CA . ASP A 1 583 ? -1.771 -29.980 -8.530 1.00 79.38 583 ASP A CA 1
ATOM 4418 C C . ASP A 1 583 ? -1.069 -28.621 -8.674 1.00 79.38 583 ASP A C 1
ATOM 4420 O O . ASP A 1 583 ? -1.735 -27.590 -8.787 1.00 79.38 583 ASP A O 1
ATOM 4424 N N . LEU A 1 584 ? 0.267 -28.621 -8.754 1.00 84.56 584 LEU A N 1
ATOM 4425 C CA . LEU A 1 584 ? 1.058 -27.405 -8.958 1.00 84.56 584 LEU A CA 1
ATOM 4426 C C . LEU A 1 584 ? 0.837 -26.818 -10.351 1.00 84.56 584 LEU A C 1
ATOM 4428 O O . LEU A 1 584 ? 0.701 -25.606 -10.488 1.00 84.56 584 LEU A O 1
ATOM 4432 N N . VAL A 1 585 ? 0.733 -27.665 -11.378 1.00 92.12 585 VAL A N 1
ATOM 4433 C CA . VAL A 1 585 ? 0.411 -27.222 -12.742 1.00 92.12 585 VAL A CA 1
ATOM 4434 C C . VAL A 1 585 ? -0.986 -26.609 -12.804 1.00 92.12 585 VAL A C 1
ATOM 4436 O O . VAL A 1 585 ? -1.176 -25.576 -13.445 1.00 92.12 585 VAL A O 1
ATOM 4439 N N . GLN A 1 586 ? -1.973 -27.200 -12.128 1.00 85.62 586 GLN A N 1
ATOM 4440 C CA . GLN A 1 586 ? -3.318 -26.633 -12.094 1.00 85.62 586 GLN A CA 1
ATOM 4441 C C . GLN A 1 586 ? -3.338 -25.283 -11.371 1.00 85.62 586 GLN A C 1
ATOM 4443 O O . GLN A 1 586 ? -3.964 -24.341 -11.857 1.00 85.62 586 GLN A O 1
ATOM 4448 N N . ARG A 1 587 ? -2.622 -25.168 -10.246 1.00 83.69 587 ARG A N 1
ATOM 4449 C CA . ARG A 1 587 ? -2.461 -23.900 -9.531 1.00 83.69 587 ARG A CA 1
ATOM 4450 C C . ARG A 1 587 ? -1.802 -22.838 -10.418 1.00 83.69 587 ARG A C 1
ATOM 4452 O O . ARG A 1 587 ? -2.346 -21.747 -10.553 1.00 83.69 587 ARG A O 1
ATOM 4459 N N . LEU A 1 588 ? -0.705 -23.191 -11.087 1.00 89.75 588 LEU A N 1
ATOM 4460 C CA . LEU A 1 588 ? 0.005 -22.331 -12.035 1.00 89.75 588 LEU A CA 1
ATOM 4461 C C . LEU A 1 588 ? -0.918 -21.821 -13.151 1.00 89.75 588 LEU A C 1
ATOM 4463 O O . LEU A 1 588 ? -0.930 -20.632 -13.457 1.00 89.75 588 LEU A O 1
ATOM 4467 N N . ARG A 1 589 ? -1.727 -22.706 -13.746 1.00 91.81 589 ARG A N 1
ATOM 4468 C CA . ARG A 1 589 ? -2.681 -22.336 -14.804 1.00 91.81 589 ARG A CA 1
ATOM 4469 C C . ARG A 1 589 ? -3.747 -21.370 -14.313 1.00 91.81 589 ARG A C 1
ATOM 4471 O O . ARG A 1 589 ? -4.095 -20.458 -15.054 1.00 91.81 589 ARG A O 1
ATOM 4478 N N . ASN A 1 590 ? -4.249 -21.553 -13.093 1.00 84.25 590 ASN A N 1
ATOM 4479 C CA . ASN A 1 590 ? -5.233 -20.643 -12.511 1.00 84.25 590 ASN A CA 1
ATOM 4480 C C . ASN A 1 590 ? -4.628 -19.245 -12.310 1.00 84.25 590 ASN A C 1
ATOM 4482 O O . ASN A 1 590 ? -5.213 -18.267 -12.762 1.00 84.25 590 ASN A O 1
ATOM 4486 N N . GLU A 1 591 ? -3.425 -19.156 -11.732 1.00 82.25 591 GLU A N 1
ATOM 4487 C CA . GLU A 1 591 ? -2.752 -17.871 -11.497 1.00 82.25 591 GLU A CA 1
ATOM 4488 C C . GLU A 1 591 ? -2.392 -17.152 -12.811 1.00 82.25 591 GLU A C 1
ATOM 4490 O O . GLU A 1 591 ? -2.579 -15.939 -12.925 1.00 82.25 591 GLU A O 1
ATOM 4495 N N . VAL A 1 592 ? -1.968 -17.890 -13.845 1.00 86.81 592 VAL A N 1
ATOM 4496 C CA . VAL A 1 592 ? -1.753 -17.328 -15.190 1.00 86.81 592 VAL A CA 1
ATOM 4497 C C . VAL A 1 592 ? -3.078 -16.932 -15.852 1.00 86.81 592 VAL A C 1
ATOM 4499 O O . VAL A 1 592 ? -3.148 -15.901 -16.509 1.00 86.81 592 VAL A O 1
ATOM 4502 N N . ALA A 1 593 ? -4.155 -17.701 -15.692 1.00 85.25 593 ALA A N 1
ATOM 4503 C CA . ALA A 1 593 ? -5.458 -17.333 -16.244 1.00 85.25 593 ALA A CA 1
ATOM 4504 C C . ALA A 1 593 ? -6.014 -16.051 -15.606 1.00 85.25 593 ALA A C 1
ATOM 4506 O O . ALA A 1 593 ? -6.566 -15.221 -16.334 1.00 85.25 593 ALA A O 1
ATOM 4507 N N . ASP A 1 594 ? -5.827 -15.881 -14.294 1.00 76.56 594 ASP A N 1
ATOM 4508 C CA . ASP A 1 594 ? -6.176 -14.664 -13.558 1.00 76.56 594 ASP A CA 1
ATOM 4509 C C . ASP A 1 594 ? -5.309 -13.478 -13.988 1.00 76.56 594 ASP A C 1
ATOM 4511 O O . ASP A 1 594 ? -5.844 -12.391 -14.206 1.00 76.56 594 ASP A O 1
ATOM 4515 N N . LEU A 1 595 ? -4.006 -13.697 -14.220 1.00 78.06 595 LEU A N 1
ATOM 4516 C CA . LEU A 1 595 ? -3.110 -12.695 -14.807 1.00 78.06 595 LEU A CA 1
ATOM 4517 C C . LEU A 1 595 ? -3.605 -12.199 -16.175 1.00 78.06 595 LEU A C 1
ATOM 4519 O O . LEU A 1 595 ? -3.310 -11.071 -16.526 1.00 78.06 595 LEU A O 1
ATOM 4523 N N . LEU A 1 596 ? -4.358 -13.001 -16.938 1.00 78.25 596 LEU A N 1
ATOM 4524 C CA . LEU A 1 596 ? -4.847 -12.666 -18.287 1.00 78.25 596 LEU A CA 1
ATOM 4525 C C . LEU A 1 596 ? -6.339 -12.279 -18.345 1.00 78.25 596 LEU A C 1
ATOM 4527 O O . LEU A 1 596 ? -6.891 -12.176 -19.445 1.00 78.25 596 LEU A O 1
ATOM 4531 N N . ARG A 1 597 ? -7.043 -12.192 -17.208 1.00 70.38 597 ARG A N 1
ATOM 4532 C CA . ARG A 1 597 ? -8.514 -12.045 -17.165 1.00 70.38 597 ARG A CA 1
ATOM 4533 C C . ARG A 1 597 ? -8.997 -10.613 -17.399 1.00 70.38 597 ARG A C 1
ATOM 4535 O O . ARG A 1 597 ? -10.107 -10.425 -17.894 1.00 70.38 597 ARG A O 1
ATOM 4542 N N . ASP A 1 598 ? -8.183 -9.623 -17.061 1.00 56.03 598 ASP A N 1
ATOM 4543 C CA . ASP A 1 598 ? -8.579 -8.219 -17.087 1.00 56.03 598 ASP A CA 1
ATOM 4544 C C . ASP A 1 598 ? -8.328 -7.638 -18.490 1.00 56.03 598 ASP A C 1
ATOM 4546 O O . ASP A 1 598 ? -7.197 -7.411 -18.920 1.00 56.03 598 ASP A O 1
ATOM 4550 N N . GLY A 1 599 ? -9.414 -7.507 -19.258 1.00 49.06 599 GLY A N 1
ATOM 4551 C CA . GLY A 1 599 ? -9.398 -6.943 -20.603 1.00 49.06 599 GLY A CA 1
ATOM 4552 C C . GLY A 1 599 ? -8.922 -5.491 -20.584 1.00 49.06 599 GLY A C 1
ATOM 4553 O O . GLY A 1 599 ? -9.512 -4.661 -19.904 1.00 49.06 599 GLY A O 1
ATOM 4554 N N . GLU A 1 600 ? -7.887 -5.233 -21.384 1.00 46.88 600 GLU A N 1
ATOM 4555 C CA . GLU A 1 600 ? -7.257 -3.939 -21.661 1.00 46.88 600 GLU A CA 1
ATOM 4556 C C . GLU A 1 600 ? -6.372 -3.348 -20.535 1.00 46.88 600 GLU A C 1
ATOM 4558 O O . GLU A 1 600 ? -6.830 -2.775 -19.554 1.00 46.88 600 GLU A O 1
ATOM 4563 N N . TYR A 1 601 ? -5.051 -3.407 -20.784 1.00 50.19 601 TYR A N 1
ATOM 4564 C CA . TYR A 1 601 ? -3.958 -2.732 -20.060 1.00 50.19 601 TYR A CA 1
ATOM 4565 C C . TYR A 1 601 ? -3.695 -3.272 -18.638 1.00 50.19 601 TYR A C 1
ATOM 4567 O O . TYR A 1 601 ? -4.098 -2.695 -17.637 1.00 50.19 601 TYR A O 1
ATOM 4575 N N . LEU A 1 602 ? -2.937 -4.370 -18.550 1.00 51.34 602 LEU A N 1
ATOM 4576 C CA . LEU A 1 602 ? -2.580 -5.055 -17.293 1.00 51.34 602 LEU A CA 1
ATOM 4577 C C . LEU A 1 602 ? -1.498 -4.383 -16.447 1.00 51.34 602 LEU A C 1
ATOM 4579 O O . LEU A 1 602 ? -1.126 -4.902 -15.398 1.00 51.34 602 LEU A O 1
ATOM 4583 N N . MET A 1 603 ? -0.975 -3.253 -16.896 1.00 56.81 603 MET A N 1
ATOM 4584 C CA . MET A 1 603 ? -0.018 -2.508 -16.097 1.00 56.81 603 MET A CA 1
ATOM 4585 C C . MET A 1 603 ? -0.650 -1.205 -15.675 1.00 56.81 603 MET A C 1
ATOM 4587 O O . MET A 1 603 ? -0.583 -0.239 -16.433 1.00 56.81 603 MET A O 1
ATOM 4591 N N . PRO A 1 604 ? -1.347 -1.227 -14.528 1.00 51.50 604 PRO A N 1
ATOM 4592 C CA . PRO A 1 604 ? -0.944 -0.378 -13.422 1.00 51.50 604 PRO A CA 1
ATOM 4593 C C . PRO A 1 604 ? -1.391 -0.843 -12.014 1.00 51.50 604 PRO A C 1
ATOM 4595 O O . PRO A 1 604 ? -2.178 -1.759 -11.795 1.00 51.50 604 PRO A O 1
ATOM 4598 N N . TYR A 1 605 ? -0.904 -0.046 -11.074 1.00 46.66 605 TYR A N 1
ATOM 4599 C CA . TYR A 1 605 ? -1.350 0.214 -9.714 1.00 46.66 605 TYR A CA 1
ATOM 4600 C C . TYR A 1 605 ? -1.433 -0.920 -8.677 1.00 46.66 605 TYR A C 1
ATOM 4602 O O . TYR A 1 605 ? -2.459 -1.566 -8.495 1.00 46.66 605 TYR A O 1
ATOM 4610 N N . TYR A 1 606 ? -0.307 -0.995 -7.948 1.00 48.84 606 TYR A N 1
ATOM 4611 C CA . TYR A 1 606 ? -0.113 -1.032 -6.489 1.00 48.84 606 TYR A CA 1
ATOM 4612 C C . TYR A 1 606 ? -0.708 -2.192 -5.696 1.00 48.84 606 TYR A C 1
ATOM 4614 O O . TYR A 1 606 ? -1.813 -2.068 -5.186 1.00 48.84 606 TYR A O 1
ATOM 4622 N N . LEU A 1 607 ? 0.124 -3.222 -5.480 1.00 44.50 607 LEU A N 1
ATOM 4623 C CA . LEU A 1 607 ? 0.490 -3.736 -4.146 1.00 44.50 607 LEU A CA 1
ATOM 4624 C C . LEU A 1 607 ? 1.318 -5.037 -4.180 1.00 44.50 607 LEU A C 1
ATOM 4626 O O . LEU A 1 607 ? 1.713 -5.516 -3.132 1.00 44.50 607 LEU A O 1
ATOM 4630 N N . GLN A 1 608 ? 1.689 -5.610 -5.326 1.00 41.84 608 GLN A N 1
ATOM 4631 C CA . GLN A 1 608 ? 2.503 -6.846 -5.333 1.00 41.84 608 GLN A CA 1
ATOM 4632 C C . GLN A 1 608 ? 3.897 -6.699 -4.674 1.00 41.84 608 GLN A C 1
ATOM 4634 O O . GLN A 1 608 ? 4.525 -7.683 -4.287 1.00 41.84 608 GLN A O 1
ATOM 4639 N N . ARG A 1 609 ? 4.375 -5.455 -4.523 1.00 42.16 609 ARG A N 1
ATOM 4640 C CA . ARG A 1 609 ? 5.552 -5.060 -3.725 1.00 42.16 609 ARG A CA 1
ATOM 4641 C C . ARG A 1 609 ? 5.154 -4.236 -2.505 1.00 42.16 609 ARG A C 1
ATOM 4643 O O . ARG A 1 609 ? 5.901 -3.360 -2.083 1.00 42.16 609 ARG A O 1
ATOM 4650 N N . GLY A 1 610 ? 3.934 -4.459 -2.028 1.00 35.78 610 GLY A N 1
ATOM 4651 C CA . GLY A 1 610 ? 3.264 -3.600 -1.088 1.00 35.78 610 GLY A CA 1
ATOM 4652 C C . GLY A 1 610 ? 4.195 -3.279 0.050 1.00 35.78 610 GLY A C 1
ATOM 4653 O O . GLY A 1 610 ? 4.888 -4.114 0.622 1.00 35.78 610 GLY A O 1
ATOM 4654 N N . MET A 1 611 ? 4.251 -1.992 0.253 1.00 40.81 611 MET A N 1
ATOM 4655 C CA . MET A 1 611 ? 4.856 -1.398 1.392 1.00 40.81 611 MET A CA 1
ATOM 4656 C C . MET A 1 611 ? 6.393 -1.546 1.537 1.00 40.81 611 MET A C 1
ATOM 4658 O O . MET A 1 611 ? 6.940 -1.326 2.610 1.00 40.81 611 MET A O 1
ATOM 4662 N N . SER A 1 612 ? 7.128 -1.842 0.455 1.00 35.28 612 SER A N 1
ATOM 4663 C CA . SER A 1 612 ? 8.597 -1.851 0.486 1.00 35.28 612 SER A CA 1
ATOM 4664 C C . SER A 1 612 ? 9.212 -0.454 0.369 1.00 35.28 612 SER A C 1
ATOM 4666 O O . SER A 1 612 ? 8.873 0.304 -0.544 1.00 35.28 612 SER A O 1
ATOM 4668 N N . ASN A 1 613 ? 10.194 -0.172 1.226 1.00 38.03 613 ASN A N 1
ATOM 4669 C CA . ASN A 1 613 ? 11.112 0.950 1.070 1.00 38.03 613 ASN A CA 1
ATOM 4670 C C . ASN A 1 613 ? 11.723 0.945 -0.365 1.00 38.03 613 ASN A C 1
ATOM 4672 O O . ASN A 1 613 ? 12.225 -0.108 -0.785 1.00 38.03 613 ASN A O 1
ATOM 4676 N N . PRO A 1 614 ? 11.685 2.067 -1.121 1.00 36.56 614 PRO A N 1
ATOM 4677 C CA . PRO A 1 614 ? 12.340 2.262 -2.435 1.00 36.56 614 PRO A CA 1
ATOM 4678 C C . PRO A 1 614 ? 13.741 1.651 -2.551 1.00 36.56 614 PRO A C 1
ATOM 4680 O O . PRO A 1 614 ? 14.140 1.144 -3.598 1.00 36.56 614 PRO A O 1
ATOM 4683 N N . ALA A 1 615 ? 14.444 1.663 -1.425 1.00 39.09 615 ALA A N 1
ATOM 4684 C CA . ALA A 1 615 ? 15.704 1.020 -1.111 1.00 39.09 615 ALA A CA 1
ATOM 4685 C C . ALA A 1 615 ? 16.030 -0.325 -1.726 1.00 39.09 615 ALA A C 1
ATOM 4687 O O . ALA A 1 615 ? 17.202 -0.624 -1.956 1.00 39.09 615 ALA A O 1
ATOM 4688 N N . MET A 1 616 ? 15.026 -1.188 -1.857 1.00 40.34 616 MET A N 1
ATOM 4689 C CA . MET A 1 616 ? 15.282 -2.615 -1.989 1.00 40.34 616 MET A CA 1
ATOM 4690 C C . MET A 1 616 ? 15.484 -3.075 -3.436 1.00 40.34 616 MET A C 1
ATOM 4692 O O . MET A 1 616 ? 15.563 -4.281 -3.684 1.00 40.34 616 MET A O 1
ATOM 4696 N N . TRP A 1 617 ? 15.554 -2.142 -4.396 1.00 42.50 617 TRP A N 1
ATOM 4697 C CA . TRP A 1 617 ? 15.772 -2.463 -5.804 1.00 42.50 617 TRP A CA 1
ATOM 4698 C C . TRP A 1 617 ? 17.250 -2.369 -6.201 1.00 42.50 617 TRP A C 1
ATOM 4700 O O . TRP A 1 617 ? 17.913 -1.373 -5.907 1.00 42.50 617 TRP A O 1
ATOM 4710 N N . PRO A 1 618 ? 17.768 -3.343 -6.965 1.00 44.03 618 PRO A N 1
ATOM 4711 C CA . PRO A 1 618 ? 19.118 -3.298 -7.502 1.00 44.03 618 PRO A CA 1
ATOM 4712 C C . PRO A 1 618 ? 19.387 -2.252 -8.616 1.00 44.03 618 PRO A C 1
ATOM 4714 O O . PRO A 1 618 ? 20.332 -2.394 -9.361 1.00 44.03 618 PRO A O 1
ATOM 4717 N N . HIS A 1 619 ? 18.614 -1.181 -8.787 1.00 43.03 619 HIS A N 1
ATOM 4718 C CA . HIS A 1 619 ? 18.897 -0.152 -9.800 1.00 43.03 619 HIS A CA 1
ATOM 4719 C C . HIS A 1 619 ? 18.244 1.168 -9.388 1.00 43.03 619 HIS A C 1
ATOM 4721 O O . HIS A 1 619 ? 17.043 1.350 -9.524 1.00 43.03 619 HIS A O 1
ATOM 4727 N N . ASN A 1 620 ? 19.087 2.039 -8.836 1.00 35.94 620 ASN A N 1
ATOM 4728 C CA . ASN A 1 620 ? 18.932 3.461 -8.539 1.00 35.94 620 ASN A CA 1
ATOM 4729 C C . ASN A 1 620 ? 17.512 4.085 -8.498 1.00 35.94 620 ASN A C 1
ATOM 4731 O O . ASN A 1 620 ? 16.972 4.489 -9.526 1.00 35.94 620 ASN A O 1
ATOM 4735 N N . SER A 1 621 ? 17.039 4.382 -7.281 1.00 31.83 621 SER A N 1
ATOM 4736 C CA . SER A 1 621 ? 16.483 5.705 -6.965 1.00 31.83 621 SER A CA 1
ATOM 4737 C C . SER A 1 621 ? 17.386 6.381 -5.923 1.00 31.83 621 SER A C 1
ATOM 4739 O O . SER A 1 621 ? 17.461 5.929 -4.784 1.00 31.83 621 SER A O 1
ATOM 4741 N N . THR A 1 622 ? 18.083 7.461 -6.285 1.00 26.64 622 THR A N 1
ATOM 4742 C CA . THR A 1 622 ? 19.055 8.184 -5.431 1.00 26.64 622 THR A CA 1
ATOM 4743 C C . THR A 1 622 ? 18.429 8.997 -4.285 1.00 26.64 622 THR A C 1
ATOM 4745 O O . THR A 1 622 ? 19.093 9.843 -3.693 1.00 26.64 622 THR A O 1
ATOM 4748 N N . THR A 1 623 ? 17.167 8.764 -3.937 1.00 27.72 623 THR A N 1
ATOM 4749 C CA . THR A 1 623 ? 16.485 9.393 -2.798 1.00 27.72 623 THR A CA 1
ATOM 4750 C C . THR A 1 623 ? 15.529 8.377 -2.170 1.00 27.72 623 THR A C 1
ATOM 4752 O O . THR A 1 623 ? 14.741 7.790 -2.910 1.00 27.72 623 THR A O 1
ATOM 4755 N N . PRO A 1 624 ? 15.565 8.148 -0.843 1.00 27.12 624 PRO A N 1
ATOM 4756 C CA . PRO A 1 624 ? 14.534 7.369 -0.165 1.00 27.12 624 PRO A CA 1
ATOM 4757 C C . PRO A 1 624 ? 13.271 8.223 0.017 1.00 27.12 624 PRO A C 1
ATOM 4759 O O . PRO A 1 624 ? 13.341 9.294 0.620 1.00 27.12 624 PRO A O 1
ATOM 4762 N N . PRO A 1 625 ? 12.114 7.789 -0.498 1.00 31.89 625 PRO A N 1
ATOM 4763 C CA . PRO A 1 625 ? 10.850 8.121 0.143 1.00 31.89 625 PRO A CA 1
ATOM 4764 C C . PRO A 1 625 ? 10.629 7.327 1.434 1.00 31.89 625 PRO A C 1
ATOM 4766 O O . PRO A 1 625 ? 10.948 6.141 1.508 1.00 31.89 625 PRO A O 1
ATOM 4769 N N . GLU A 1 626 ? 10.021 8.011 2.401 1.00 30.89 626 GLU A N 1
ATOM 4770 C CA . GLU A 1 626 ? 9.287 7.484 3.560 1.00 30.89 626 GLU A CA 1
ATOM 4771 C C . GLU A 1 626 ? 8.399 6.272 3.211 1.00 30.89 626 GLU A C 1
ATOM 4773 O O . GLU A 1 626 ? 8.016 6.101 2.042 1.00 30.89 626 GLU A O 1
ATOM 4778 N N . PRO A 1 627 ? 8.049 5.422 4.200 1.00 32.59 627 PRO A N 1
ATOM 4779 C CA . PRO A 1 627 ? 7.374 4.171 3.949 1.00 32.59 627 PRO A CA 1
ATOM 4780 C C . PRO A 1 627 ? 6.083 4.362 3.135 1.00 32.59 627 PRO A C 1
ATOM 4782 O O . PRO A 1 627 ? 5.288 5.274 3.390 1.00 32.59 627 PRO A O 1
ATOM 4785 N N . PRO A 1 628 ? 5.867 3.486 2.147 1.00 37.03 628 PRO A N 1
ATOM 4786 C CA . PRO A 1 628 ? 4.702 3.453 1.270 1.00 37.03 628 PRO A CA 1
ATOM 4787 C C . PRO A 1 628 ? 3.394 3.430 2.043 1.00 37.03 628 PRO A C 1
ATOM 4789 O O . PRO A 1 628 ? 2.851 2.418 2.475 1.00 37.03 628 PRO A O 1
ATOM 4792 N N . SER A 1 629 ? 2.852 4.618 2.122 1.00 35.69 629 SER A N 1
ATOM 4793 C CA . SER A 1 629 ? 1.472 4.891 2.390 1.00 35.69 629 SER A CA 1
ATOM 4794 C C . SER A 1 629 ? 1.047 5.903 1.336 1.00 35.69 629 SER A C 1
ATOM 4796 O O . SER A 1 629 ? 1.888 6.591 0.753 1.00 35.69 629 SER A O 1
ATOM 4798 N N . ILE A 1 630 ? -0.238 5.960 0.994 1.00 39.59 630 ILE A N 1
ATOM 4799 C CA . ILE A 1 630 ? -0.708 7.002 0.081 1.00 39.59 630 ILE A CA 1
ATOM 4800 C C . ILE A 1 630 ? -0.640 8.319 0.852 1.00 39.59 630 ILE A C 1
ATOM 4802 O O . ILE A 1 630 ? -1.595 8.693 1.522 1.00 39.59 630 ILE A O 1
ATOM 4806 N N . THR A 1 631 ? 0.528 8.955 0.831 1.00 33.50 631 THR A N 1
ATOM 4807 C CA . THR A 1 631 ? 0.807 10.215 1.503 1.00 33.50 631 THR A CA 1
ATOM 4808 C C . THR A 1 631 ? 0.351 11.341 0.601 1.00 33.50 631 THR A C 1
ATOM 4810 O O . THR A 1 631 ? 0.920 11.562 -0.464 1.00 33.50 631 THR A O 1
ATOM 4813 N N . TYR A 1 632 ? -0.658 12.085 1.036 1.00 35.47 632 TYR A N 1
ATOM 4814 C CA . TYR A 1 632 ? -1.205 13.215 0.280 1.00 35.47 632 TYR A CA 1
ATOM 4815 C C . TYR A 1 632 ? -0.263 14.425 0.143 1.00 35.47 632 TYR A C 1
ATOM 4817 O O . TYR A 1 632 ? -0.629 15.386 -0.522 1.00 35.47 632 TYR A O 1
ATOM 4825 N N . ASN A 1 633 ? 0.923 14.396 0.764 1.00 32.53 633 ASN A N 1
ATOM 4826 C CA . ASN A 1 633 ? 1.868 15.523 0.799 1.00 32.53 633 ASN A CA 1
ATOM 4827 C C . ASN A 1 633 ? 3.357 15.125 0.723 1.00 32.53 633 ASN A C 1
ATOM 4829 O O . ASN A 1 633 ? 4.233 15.969 0.891 1.00 32.53 633 ASN A O 1
ATOM 4833 N N . GLY A 1 634 ? 3.656 13.854 0.460 1.00 34.06 634 GLY A N 1
ATOM 4834 C CA . GLY A 1 634 ? 5.003 13.350 0.182 1.00 34.06 634 GLY A CA 1
ATOM 4835 C C . GLY A 1 634 ? 4.941 12.481 -1.065 1.00 34.06 634 GLY A C 1
ATOM 4836 O O . GLY A 1 634 ? 3.866 11.983 -1.392 1.00 34.06 634 GLY A O 1
ATOM 4837 N N . SER A 1 635 ? 6.051 12.334 -1.784 1.00 34.03 635 SER A N 1
ATOM 4838 C CA . SER A 1 635 ? 6.170 11.534 -3.007 1.00 34.03 635 SER A CA 1
ATOM 4839 C C . SER A 1 635 ? 5.775 10.067 -2.774 1.00 34.03 635 SER A C 1
ATOM 4841 O O . SER A 1 635 ? 6.628 9.197 -2.607 1.00 34.03 635 SER A O 1
ATOM 4843 N N . GLY A 1 636 ? 4.472 9.788 -2.761 1.00 34.06 636 GLY A N 1
ATOM 4844 C CA . GLY A 1 636 ? 3.909 8.450 -2.777 1.00 34.06 636 GLY A CA 1
ATOM 4845 C C . GLY A 1 636 ? 4.233 7.829 -4.126 1.00 34.06 636 GLY A C 1
ATOM 4846 O O . GLY A 1 636 ? 3.559 8.082 -5.124 1.00 34.06 636 GLY A O 1
ATOM 4847 N N . ASN A 1 637 ? 5.322 7.071 -4.175 1.00 38.69 637 ASN A N 1
ATOM 4848 C CA . ASN A 1 637 ? 5.778 6.429 -5.396 1.00 38.69 637 ASN A CA 1
ATOM 4849 C C . ASN A 1 637 ? 5.051 5.100 -5.587 1.00 38.69 637 ASN A C 1
ATOM 4851 O O . ASN A 1 637 ? 5.071 4.228 -4.716 1.00 38.69 637 ASN A O 1
ATOM 4855 N N . ALA A 1 638 ? 4.441 4.936 -6.756 1.00 39.00 638 ALA A N 1
ATOM 4856 C CA . ALA A 1 638 ? 3.943 3.656 -7.219 1.00 39.00 638 ALA A CA 1
ATOM 4857 C C . ALA A 1 638 ? 5.098 2.837 -7.806 1.00 39.00 638 ALA A C 1
ATOM 4859 O O . ALA A 1 638 ? 5.642 3.208 -8.843 1.00 39.00 638 ALA A O 1
ATOM 4860 N N . TYR A 1 639 ? 5.480 1.728 -7.167 1.00 45.19 639 TYR A N 1
ATOM 4861 C CA . TYR A 1 639 ? 6.544 0.865 -7.692 1.00 45.19 639 TYR A CA 1
ATOM 4862 C C . TYR A 1 639 ? 5.999 -0.174 -8.673 1.00 45.19 639 TYR A C 1
ATOM 4864 O O . TYR A 1 639 ? 4.986 -0.832 -8.429 1.00 45.19 639 TYR A O 1
ATOM 4872 N N . TRP A 1 640 ? 6.704 -0.293 -9.795 1.00 48.00 640 TRP A N 1
ATOM 4873 C CA . TRP A 1 640 ? 6.361 -1.110 -10.955 1.00 48.00 640 TRP A CA 1
ATOM 4874 C C . TRP A 1 640 ? 6.852 -2.556 -10.878 1.00 48.00 640 TRP A C 1
ATOM 4876 O O . TRP A 1 640 ? 7.764 -2.899 -10.126 1.00 48.00 640 TRP A O 1
ATOM 4886 N N . HIS A 1 641 ? 6.308 -3.371 -11.781 1.00 53.53 641 HIS A N 1
ATOM 4887 C CA . HIS A 1 641 ? 6.988 -4.551 -12.304 1.00 53.53 641 HIS A CA 1
ATOM 4888 C C . HIS A 1 641 ? 7.764 -4.193 -13.564 1.00 53.53 641 HIS A C 1
ATOM 4890 O O . HIS A 1 641 ? 7.220 -3.590 -14.483 1.00 53.53 641 HIS A O 1
ATOM 4896 N N . ASP A 1 642 ? 9.012 -4.621 -13.639 1.00 66.50 642 ASP A N 1
ATOM 4897 C CA . ASP A 1 642 ? 9.764 -4.608 -14.885 1.00 66.50 642 ASP A CA 1
ATOM 4898 C C . ASP A 1 642 ? 9.052 -5.496 -15.935 1.00 66.50 642 ASP A C 1
ATOM 4900 O O . ASP A 1 642 ? 8.611 -6.611 -15.642 1.00 66.50 642 ASP A O 1
ATOM 4904 N N . SER A 1 643 ? 8.888 -5.006 -17.167 1.00 75.81 643 SER A N 1
ATOM 4905 C CA . SER A 1 643 ? 8.259 -5.775 -18.251 1.00 75.81 643 SER A CA 1
ATOM 4906 C C . SER A 1 643 ? 9.097 -7.002 -18.620 1.00 75.81 643 SER A C 1
ATOM 4908 O O . SER A 1 643 ? 8.540 -8.006 -19.074 1.00 75.81 643 SER A O 1
ATOM 4910 N N . GLY A 1 644 ? 10.406 -6.968 -18.344 1.00 79.81 644 GLY A N 1
ATOM 4911 C CA . GLY A 1 644 ? 11.294 -8.127 -18.353 1.00 79.81 644 GLY A CA 1
ATOM 4912 C C . GLY A 1 644 ? 10.892 -9.200 -17.347 1.00 79.81 644 GLY A C 1
ATOM 4913 O O . GLY A 1 644 ? 10.763 -10.362 -17.720 1.00 79.81 644 GLY A O 1
ATOM 4914 N N . GLU A 1 645 ? 10.630 -8.831 -16.095 1.00 79.38 645 GLU A N 1
ATOM 4915 C CA . GLU A 1 645 ? 10.138 -9.724 -15.036 1.00 79.38 645 GLU A CA 1
ATOM 4916 C C . GLU A 1 645 ? 8.772 -10.352 -15.374 1.00 79.38 645 GLU A C 1
ATOM 4918 O O . GLU A 1 645 ? 8.572 -11.557 -15.177 1.00 79.38 645 GLU A O 1
ATOM 4923 N N . LEU A 1 646 ? 7.839 -9.578 -15.942 1.00 81.94 646 LEU A N 1
ATOM 4924 C CA . LEU A 1 646 ? 6.562 -10.116 -16.429 1.00 81.94 646 LEU A CA 1
ATOM 4925 C C . LEU A 1 646 ? 6.778 -11.107 -17.584 1.00 81.94 646 LEU A C 1
ATOM 4927 O O . LEU A 1 646 ? 6.212 -12.205 -17.564 1.00 81.94 646 LEU A O 1
ATOM 4931 N N . LEU A 1 647 ? 7.632 -10.769 -18.558 1.00 88.50 647 LEU A N 1
ATOM 4932 C CA . LEU A 1 647 ? 7.971 -11.686 -19.646 1.00 88.50 647 LEU A CA 1
ATOM 4933 C C . LEU A 1 647 ? 8.657 -12.952 -19.122 1.00 88.50 647 LEU A C 1
ATOM 4935 O O . LEU A 1 647 ? 8.322 -14.044 -19.572 1.00 88.50 647 LEU A O 1
ATOM 4939 N N . LEU A 1 648 ? 9.578 -12.826 -18.164 1.00 90.31 648 LEU A N 1
ATOM 4940 C CA . LEU A 1 648 ? 10.275 -13.953 -17.548 1.00 90.31 648 LEU A CA 1
ATOM 4941 C C . LEU A 1 648 ? 9.275 -14.902 -16.894 1.00 90.31 648 LEU A C 1
ATOM 4943 O O . LEU A 1 648 ? 9.307 -16.100 -17.153 1.00 90.31 648 LEU A O 1
ATOM 4947 N N . THR A 1 649 ? 8.361 -14.355 -16.094 1.00 89.56 649 THR A N 1
ATOM 4948 C CA . THR A 1 649 ? 7.319 -15.113 -15.395 1.00 89.56 649 THR A CA 1
ATOM 4949 C C . THR A 1 649 ? 6.457 -15.905 -16.379 1.00 89.56 649 THR A C 1
ATOM 4951 O O . THR A 1 649 ? 6.259 -17.112 -16.217 1.00 89.56 649 THR A O 1
ATOM 4954 N N . LEU A 1 650 ? 5.986 -15.246 -17.443 1.00 92.25 650 LEU A N 1
ATOM 4955 C CA . LEU A 1 650 ? 5.192 -15.888 -18.489 1.00 92.25 650 LEU A CA 1
ATOM 4956 C C . LEU A 1 650 ? 6.006 -16.929 -19.264 1.00 92.25 650 LEU A C 1
ATOM 4958 O O . LEU A 1 650 ? 5.489 -18.010 -19.536 1.00 92.25 650 LEU A O 1
ATOM 4962 N N . ALA A 1 651 ? 7.271 -16.646 -19.584 1.00 95.19 651 ALA A N 1
ATOM 4963 C CA . ALA A 1 651 ? 8.161 -17.569 -20.280 1.00 95.19 651 ALA A CA 1
ATOM 4964 C C . ALA A 1 651 ? 8.447 -18.828 -19.448 1.00 95.19 651 ALA A C 1
ATOM 4966 O O . ALA A 1 651 ? 8.380 -19.931 -19.983 1.00 95.19 651 ALA A O 1
ATOM 4967 N N . MET A 1 652 ? 8.691 -18.678 -18.143 1.00 94.50 652 MET A N 1
ATOM 4968 C CA . MET A 1 652 ? 8.872 -19.782 -17.195 1.00 94.50 652 MET A CA 1
ATOM 4969 C C . MET A 1 652 ? 7.625 -20.673 -17.101 1.00 94.50 652 MET A C 1
ATOM 4971 O O . MET A 1 652 ? 7.737 -21.898 -17.073 1.00 94.50 652 MET A O 1
ATOM 4975 N N . ALA A 1 653 ? 6.433 -20.070 -17.066 1.00 95.44 653 ALA A N 1
ATOM 4976 C CA . ALA A 1 653 ? 5.173 -20.799 -16.946 1.00 95.44 653 ALA A CA 1
ATOM 4977 C C . ALA A 1 653 ? 4.734 -21.471 -18.260 1.00 95.44 653 ALA A C 1
ATOM 4979 O O . ALA A 1 653 ? 4.120 -22.540 -18.223 1.00 95.44 653 ALA A O 1
ATOM 4980 N N . TYR A 1 654 ? 5.053 -20.862 -19.410 1.00 97.31 654 TYR A N 1
ATOM 4981 C CA . TYR A 1 654 ? 4.548 -21.215 -20.743 1.00 97.31 654 TYR A CA 1
ATOM 4982 C C . TYR A 1 654 ? 4.541 -22.725 -21.070 1.00 97.31 654 TYR A C 1
ATOM 4984 O O . TYR A 1 654 ? 3.517 -23.214 -21.566 1.00 97.31 654 TYR A O 1
ATOM 4992 N N . PRO A 1 655 ? 5.605 -23.505 -20.782 1.00 96.12 655 PRO A N 1
ATOM 4993 C CA . PRO A 1 655 ? 5.640 -24.933 -21.109 1.00 96.12 655 PRO A CA 1
ATOM 4994 C C . PRO A 1 655 ? 4.610 -25.791 -20.360 1.00 96.12 655 PRO A C 1
ATOM 4996 O O . PRO A 1 655 ? 4.277 -26.877 -20.825 1.00 96.12 655 PRO A O 1
ATOM 4999 N N . TYR A 1 656 ? 4.110 -25.322 -19.214 1.00 96.31 656 TYR A N 1
ATOM 5000 C CA . TYR A 1 656 ? 3.181 -26.061 -18.350 1.00 96.31 656 TYR A CA 1
ATOM 5001 C C . TYR A 1 656 ? 1.703 -25.719 -18.616 1.00 96.31 656 TYR A C 1
ATOM 5003 O O . TYR A 1 656 ? 0.786 -26.353 -18.074 1.00 96.31 656 TYR A O 1
ATOM 5011 N N . LEU A 1 657 ? 1.452 -24.714 -19.455 1.00 96.56 657 LEU A N 1
ATOM 5012 C CA . LEU A 1 657 ? 0.113 -24.246 -19.800 1.00 96.56 657 LEU A CA 1
ATOM 5013 C C . LEU A 1 657 ? -0.537 -25.161 -20.846 1.00 96.56 657 LEU A C 1
ATOM 5015 O O . LEU A 1 657 ? 0.141 -25.743 -21.691 1.00 96.56 657 LEU A O 1
ATOM 5019 N N . ASP A 1 658 ? -1.864 -25.285 -20.798 1.00 95.50 658 ASP A N 1
ATOM 5020 C CA . ASP A 1 658 ? -2.613 -25.915 -21.889 1.00 95.50 658 ASP A CA 1
ATOM 5021 C C . ASP A 1 658 ? -2.615 -25.037 -23.154 1.00 95.50 658 ASP A C 1
ATOM 5023 O O . ASP A 1 658 ? -2.298 -23.848 -23.106 1.00 95.50 658 ASP A O 1
ATOM 5027 N N . THR A 1 659 ? -2.968 -25.623 -24.302 1.00 96.00 659 THR A N 1
ATOM 5028 C CA . THR A 1 659 ? -2.914 -24.949 -25.611 1.00 96.00 659 THR A CA 1
ATOM 5029 C C . THR A 1 659 ? -3.727 -23.654 -25.644 1.00 96.00 659 THR A C 1
ATOM 5031 O O . THR A 1 659 ? -3.254 -22.650 -26.170 1.00 96.00 659 THR A O 1
ATOM 5034 N N . THR A 1 660 ? -4.910 -23.645 -25.026 1.00 94.94 660 THR A N 1
ATOM 5035 C CA . THR A 1 660 ? -5.777 -22.461 -24.967 1.00 94.94 660 THR A CA 1
ATOM 5036 C C . THR A 1 660 ? -5.091 -21.323 -24.219 1.00 94.94 660 THR A C 1
ATOM 5038 O O . THR A 1 660 ? -5.091 -20.174 -24.662 1.00 94.94 660 THR A O 1
ATOM 5041 N N . LEU A 1 661 ? -4.489 -21.626 -23.069 1.00 93.81 661 LEU A N 1
ATOM 5042 C CA . LEU A 1 661 ? -3.812 -20.624 -22.262 1.00 93.81 661 LEU A CA 1
ATOM 5043 C C . LEU A 1 661 ? -2.487 -20.183 -22.901 1.00 93.81 661 LEU A C 1
ATOM 5045 O O . LEU A 1 661 ? -2.165 -19.001 -22.848 1.00 93.81 661 LEU A O 1
ATOM 5049 N N . GLN A 1 662 ? -1.768 -21.077 -23.587 1.00 96.81 662 GLN A N 1
ATOM 5050 C CA . GLN A 1 662 ? -0.590 -20.726 -24.390 1.00 96.81 662 GLN A CA 1
ATOM 5051 C C . GLN A 1 662 ? -0.914 -19.714 -25.496 1.00 96.81 662 GLN A C 1
ATOM 5053 O O . GLN A 1 662 ? -0.183 -18.737 -25.658 1.00 96.81 662 GLN A O 1
ATOM 5058 N N . GLU A 1 663 ? -2.008 -19.910 -26.236 1.00 94.75 663 GLU A N 1
ATOM 5059 C CA . GLU A 1 663 ? -2.465 -18.969 -27.267 1.00 94.75 663 GLU A CA 1
ATOM 5060 C C . GLU A 1 663 ? -2.795 -17.600 -26.665 1.00 94.75 663 GLU A C 1
ATOM 5062 O O . GLU A 1 663 ? -2.327 -16.573 -27.162 1.00 94.75 663 GLU A O 1
ATOM 5067 N N . ARG A 1 664 ? -3.516 -17.583 -25.535 1.00 92.19 664 ARG A N 1
ATOM 5068 C CA . ARG A 1 664 ? -3.822 -16.345 -24.804 1.00 92.19 664 ARG A CA 1
ATOM 5069 C C . ARG A 1 664 ? -2.566 -15.636 -24.307 1.00 92.19 664 ARG A C 1
ATOM 5071 O O . ARG A 1 664 ? -2.486 -14.419 -24.430 1.00 92.19 664 ARG A O 1
ATOM 5078 N N . VAL A 1 665 ? -1.583 -16.371 -23.781 1.00 92.12 665 VAL A N 1
ATOM 5079 C CA . VAL A 1 665 ? -0.304 -15.794 -23.342 1.00 92.12 665 VAL A CA 1
ATOM 5080 C C . VAL A 1 665 ? 0.459 -15.213 -24.531 1.00 92.12 665 VAL A C 1
ATOM 5082 O O . VAL A 1 665 ? 0.936 -14.091 -24.429 1.00 92.12 665 VAL A O 1
ATOM 5085 N N . ARG A 1 666 ? 0.543 -15.908 -25.676 1.00 93.38 666 ARG A N 1
ATOM 5086 C CA . ARG A 1 666 ? 1.192 -15.352 -26.881 1.00 93.38 666 ARG A CA 1
ATOM 5087 C C . ARG A 1 666 ? 0.540 -14.056 -27.332 1.00 93.38 666 ARG A C 1
ATOM 5089 O O . ARG A 1 666 ? 1.246 -13.091 -27.610 1.00 93.38 666 ARG A O 1
ATOM 5096 N N . GLN A 1 667 ? -0.788 -14.043 -27.390 1.00 89.06 667 GLN A N 1
ATOM 5097 C CA . GLN A 1 667 ? -1.523 -12.854 -27.786 1.00 89.06 667 GLN A CA 1
ATOM 5098 C C . GLN A 1 667 ? -1.316 -11.713 -26.785 1.00 89.06 667 GLN A C 1
ATOM 5100 O O . GLN A 1 667 ? -1.027 -10.593 -27.187 1.00 89.06 667 GLN A O 1
ATOM 5105 N N . PHE A 1 668 ? -1.353 -12.009 -25.486 1.00 86.38 668 PHE A N 1
ATOM 5106 C CA . PHE A 1 668 ? -1.065 -11.031 -24.445 1.00 86.38 668 PHE A CA 1
ATOM 5107 C C . PHE A 1 668 ? 0.354 -10.455 -24.550 1.00 86.38 668 PHE A C 1
ATOM 5109 O O . PHE A 1 668 ? 0.531 -9.240 -24.495 1.00 86.38 668 PHE A O 1
ATOM 5116 N N . VAL A 1 669 ? 1.368 -11.304 -24.742 1.00 87.88 669 VAL A N 1
ATOM 5117 C CA . VAL A 1 669 ? 2.751 -10.848 -24.918 1.00 87.88 669 VAL A CA 1
ATOM 5118 C C . VAL A 1 669 ? 2.863 -9.957 -26.153 1.00 87.88 669 VAL A C 1
ATOM 5120 O O . VAL A 1 669 ? 3.442 -8.882 -26.052 1.00 87.88 669 VAL A O 1
ATOM 5123 N N . ALA A 1 670 ? 2.267 -10.329 -27.286 1.00 87.44 670 ALA A N 1
ATOM 5124 C CA . ALA A 1 670 ? 2.293 -9.504 -28.493 1.00 87.44 670 ALA A CA 1
ATOM 5125 C C . ALA A 1 670 ? 1.583 -8.148 -28.299 1.00 87.44 670 ALA A C 1
ATOM 5127 O O . ALA A 1 670 ? 2.181 -7.099 -28.544 1.00 87.44 670 ALA A O 1
ATOM 5128 N N . ASP A 1 671 ? 0.338 -8.170 -27.820 1.00 82.25 671 ASP A N 1
ATOM 5129 C CA . ASP A 1 671 ? -0.549 -7.001 -27.770 1.00 82.25 671 ASP A CA 1
ATOM 5130 C C . ASP A 1 671 ? -0.207 -6.036 -26.623 1.00 82.25 671 ASP A C 1
ATOM 5132 O O . ASP A 1 671 ? -0.472 -4.834 -26.719 1.00 82.25 671 ASP A O 1
ATOM 5136 N N . VAL A 1 672 ? 0.365 -6.551 -25.528 1.00 77.00 672 VAL A N 1
ATOM 5137 C CA . VAL A 1 672 ? 0.644 -5.781 -24.307 1.00 77.00 672 VAL A CA 1
ATOM 5138 C C . VAL A 1 672 ? 2.138 -5.600 -24.087 1.00 77.00 672 VAL A C 1
ATOM 5140 O O . VAL A 1 672 ? 2.592 -4.461 -24.036 1.00 77.00 672 VAL A O 1
ATOM 5143 N N . LEU A 1 673 ? 2.924 -6.674 -23.984 1.00 80.25 673 LEU A N 1
ATOM 5144 C CA . LEU A 1 673 ? 4.356 -6.524 -23.708 1.00 80.25 673 LEU A CA 1
ATOM 5145 C C . LEU A 1 673 ? 5.095 -5.945 -24.910 1.00 80.25 673 LEU A C 1
ATOM 5147 O O . LEU A 1 673 ? 5.696 -4.894 -24.799 1.00 80.25 673 LEU A O 1
ATOM 5151 N N . ILE A 1 674 ? 5.025 -6.563 -26.083 1.00 84.38 674 ILE A N 1
ATOM 5152 C CA . ILE A 1 674 ? 5.848 -6.135 -27.219 1.00 84.38 674 ILE A CA 1
ATOM 5153 C C . ILE A 1 674 ? 5.343 -4.820 -27.815 1.00 84.38 674 ILE A C 1
ATOM 5155 O O . ILE A 1 674 ? 6.143 -3.933 -28.105 1.00 84.38 674 ILE A O 1
ATOM 5159 N N . ALA A 1 675 ? 4.027 -4.675 -27.985 1.00 80.12 675 ALA A N 1
ATOM 5160 C CA . ALA A 1 675 ? 3.458 -3.491 -28.621 1.00 80.12 675 ALA A CA 1
ATOM 5161 C C . ALA A 1 675 ? 3.406 -2.250 -27.713 1.00 80.12 675 ALA A C 1
ATOM 5163 O O . ALA A 1 675 ? 3.420 -1.136 -28.237 1.00 80.12 675 ALA A O 1
ATOM 5164 N N . ARG A 1 676 ? 3.300 -2.412 -26.383 1.00 75.94 676 ARG A N 1
ATOM 5165 C CA . ARG A 1 676 ? 3.070 -1.286 -25.452 1.00 75.94 676 ARG A CA 1
ATOM 5166 C C . ARG A 1 676 ? 4.171 -1.114 -24.406 1.00 75.94 676 ARG A C 1
ATOM 5168 O O . ARG A 1 676 ? 4.479 0.023 -24.068 1.00 75.94 676 ARG A O 1
ATOM 5175 N N . TYR A 1 677 ? 4.761 -2.206 -23.915 1.00 77.56 677 TYR A N 1
ATOM 5176 C CA . TYR A 1 677 ? 5.739 -2.195 -22.816 1.00 77.56 677 TYR A CA 1
ATOM 5177 C C . TYR A 1 677 ? 6.959 -3.089 -23.109 1.00 77.56 677 TYR A C 1
ATOM 5179 O O . TYR A 1 677 ? 7.204 -4.049 -22.367 1.00 77.56 677 TYR A O 1
ATOM 5187 N N . PRO A 1 678 ? 7.691 -2.859 -24.218 1.00 85.50 678 PRO A N 1
ATOM 5188 C CA . PRO A 1 678 ? 8.728 -3.783 -24.665 1.00 85.50 678 PRO A CA 1
ATOM 5189 C C . PRO A 1 678 ? 9.815 -3.943 -23.589 1.00 85.50 678 PRO A C 1
ATOM 5191 O O . PRO A 1 678 ? 10.317 -2.944 -23.083 1.00 85.50 678 PRO A O 1
ATOM 5194 N N . PRO A 1 679 ? 10.224 -5.179 -23.244 1.00 84.75 679 PRO A N 1
ATOM 5195 C CA . PRO A 1 679 ? 11.091 -5.446 -22.089 1.00 84.75 679 PRO A CA 1
ATOM 5196 C C . PRO A 1 679 ? 12.526 -4.935 -22.241 1.00 84.75 679 PRO A C 1
ATOM 5198 O O . PRO A 1 679 ? 13.288 -4.928 -21.282 1.00 84.75 679 PRO A O 1
ATOM 5201 N N . TRP A 1 680 ? 12.910 -4.522 -23.446 1.00 84.75 680 TRP A N 1
ATOM 5202 C CA . TRP A 1 680 ? 14.227 -3.973 -23.767 1.00 84.75 680 TRP A CA 1
ATOM 5203 C C . TRP A 1 680 ? 14.233 -2.448 -23.916 1.00 84.75 680 TRP A C 1
ATOM 5205 O O . TRP A 1 680 ? 15.201 -1.892 -24.432 1.00 84.75 680 TRP A O 1
ATOM 5215 N N . GLN A 1 681 ? 13.149 -1.775 -23.535 1.00 78.69 681 GLN A N 1
ATOM 5216 C CA . GLN A 1 681 ? 13.065 -0.319 -23.508 1.00 78.69 681 GLN A CA 1
ATOM 5217 C C . GLN A 1 681 ? 12.636 0.125 -22.119 1.00 78.69 681 GLN A C 1
ATOM 5219 O O . GLN A 1 681 ? 11.930 -0.599 -21.416 1.00 78.69 681 GLN A O 1
ATOM 5224 N N . ASP A 1 682 ? 13.035 1.334 -21.751 1.00 69.69 682 ASP A N 1
ATOM 5225 C CA . ASP A 1 682 ? 12.473 1.994 -20.582 1.00 69.69 682 ASP A CA 1
ATOM 5226 C C . ASP A 1 682 ? 10.956 2.093 -20.765 1.00 69.69 682 ASP A C 1
ATOM 5228 O O . ASP A 1 682 ? 10.468 2.337 -21.878 1.00 69.69 682 ASP A O 1
ATOM 5232 N N . MET A 1 683 ? 10.189 1.873 -19.693 1.00 63.12 683 MET A N 1
ATOM 5233 C CA . MET A 1 683 ? 8.734 1.961 -19.822 1.00 63.12 683 MET A CA 1
ATOM 5234 C C . MET A 1 683 ? 8.348 3.364 -20.315 1.00 63.12 683 MET A C 1
ATOM 5236 O O . MET A 1 683 ? 8.971 4.357 -19.928 1.00 63.12 683 MET A O 1
ATOM 5240 N N . PRO A 1 684 ? 7.316 3.473 -21.166 1.00 55.09 684 PRO A N 1
ATOM 5241 C CA . PRO A 1 684 ? 6.911 4.747 -21.731 1.00 55.09 684 PRO A CA 1
ATOM 5242 C C . PRO A 1 684 ? 6.572 5.756 -20.626 1.00 55.09 684 PRO A C 1
ATOM 5244 O O . PRO A 1 684 ? 5.681 5.552 -19.806 1.00 55.09 684 PRO A O 1
ATOM 5247 N N . TRP A 1 685 ? 7.284 6.880 -20.640 1.00 52.53 685 TRP A N 1
ATOM 5248 C CA . TRP A 1 685 ? 7.169 7.971 -19.665 1.00 52.53 685 TRP A CA 1
ATOM 5249 C C . TRP A 1 685 ? 5.847 8.759 -19.782 1.00 52.53 685 TRP A C 1
ATOM 5251 O O . TRP A 1 685 ? 5.464 9.480 -18.865 1.00 52.53 685 TRP A O 1
ATOM 5261 N N . ASN A 1 686 ? 5.125 8.636 -20.905 1.00 48.41 686 ASN A N 1
ATOM 5262 C CA . ASN A 1 686 ? 4.020 9.532 -21.266 1.00 48.41 686 ASN A CA 1
ATOM 5263 C C . ASN A 1 686 ? 2.628 8.930 -21.013 1.00 48.41 686 ASN A C 1
ATOM 5265 O O . ASN A 1 686 ? 2.367 7.773 -21.335 1.00 48.41 686 ASN A O 1
ATOM 5269 N N . GLY A 1 687 ? 1.704 9.781 -20.555 1.00 52.34 687 GLY A N 1
ATOM 5270 C CA . GLY A 1 687 ? 0.296 9.454 -20.322 1.00 52.34 687 GLY A CA 1
ATOM 5271 C C . GLY A 1 687 ? 0.025 9.049 -18.875 1.00 52.34 687 GLY A C 1
ATOM 5272 O O . GLY A 1 687 ? 0.874 8.458 -18.218 1.00 52.34 687 GLY A O 1
ATOM 5273 N N . ASP A 1 688 ? -1.174 9.342 -18.374 1.00 55.78 688 ASP A N 1
ATOM 5274 C CA . ASP A 1 688 ? -1.690 8.885 -17.073 1.00 55.78 688 ASP A CA 1
ATOM 5275 C C . ASP A 1 688 ? -1.912 7.355 -17.058 1.00 55.78 688 ASP A C 1
ATOM 5277 O O . ASP A 1 688 ? -2.903 6.866 -16.528 1.00 55.78 688 ASP A O 1
ATOM 5281 N N . TRP A 1 689 ? -1.036 6.567 -17.693 1.00 55.75 689 TRP A N 1
ATOM 5282 C CA . TRP A 1 689 ? -1.215 5.129 -17.848 1.00 55.75 689 TRP A CA 1
ATOM 5283 C C . TRP A 1 689 ? -1.372 4.481 -16.464 1.00 55.75 689 TRP A C 1
ATOM 5285 O O . TRP A 1 689 ? -2.356 3.789 -16.270 1.00 55.75 689 TRP A O 1
ATOM 5295 N N . LEU A 1 690 ? -0.588 4.856 -15.443 1.00 56.47 690 LEU A N 1
ATOM 5296 C CA . LEU A 1 690 ? -0.763 4.349 -14.073 1.00 56.47 690 LEU A CA 1
ATOM 5297 C C . LEU A 1 690 ? -2.173 4.596 -13.493 1.00 56.47 690 LEU A C 1
ATOM 5299 O O . LEU A 1 690 ? -2.683 3.790 -12.719 1.00 56.47 690 LEU A O 1
ATOM 5303 N N . LYS A 1 691 ? -2.818 5.703 -13.871 1.00 59.66 691 LYS A N 1
ATOM 5304 C CA . LYS A 1 691 ? -4.172 6.058 -13.423 1.00 59.66 691 LYS A CA 1
ATOM 5305 C C . LYS A 1 691 ? -5.263 5.428 -14.293 1.00 59.66 691 LYS A C 1
ATOM 5307 O O . LYS A 1 691 ? -6.396 5.300 -13.839 1.00 59.66 691 LYS A O 1
ATOM 5312 N N . ASN A 1 692 ? -4.935 5.058 -15.531 1.00 58.47 692 ASN A N 1
ATOM 5313 C CA . ASN A 1 692 ? -5.891 4.683 -16.575 1.00 58.47 692 ASN A CA 1
ATOM 5314 C C . ASN A 1 692 ? -5.959 3.186 -16.878 1.00 58.47 692 ASN A C 1
ATOM 5316 O O . ASN A 1 692 ? -6.780 2.786 -17.701 1.00 58.47 692 ASN A O 1
ATOM 5320 N N . SER A 1 693 ? -5.115 2.357 -16.277 1.00 57.97 693 SER A N 1
ATOM 5321 C CA . SER A 1 693 ? -5.112 0.924 -16.570 1.00 57.97 693 SER A CA 1
ATOM 5322 C C . SER A 1 693 ? -5.689 0.067 -15.417 1.00 57.97 693 SER A C 1
ATOM 5324 O O . SER A 1 693 ? -6.113 0.588 -14.381 1.00 57.97 693 SER A O 1
ATOM 5326 N N . ALA A 1 694 ? -5.834 -1.244 -15.631 1.00 59.78 694 ALA A N 1
ATOM 5327 C CA . ALA A 1 694 ? -6.688 -2.095 -14.800 1.00 59.78 694 ALA A CA 1
ATOM 5328 C C . ALA A 1 694 ? -6.088 -2.423 -13.412 1.00 59.78 694 ALA A C 1
ATOM 5330 O O . ALA A 1 694 ? -4.984 -2.954 -13.346 1.00 59.78 694 ALA A O 1
ATOM 5331 N N . PRO A 1 695 ? -6.806 -2.207 -12.292 1.00 58.19 695 PRO A N 1
ATOM 5332 C CA . PRO A 1 695 ? -6.280 -2.507 -10.961 1.00 58.19 695 PRO A CA 1
ATOM 5333 C C . PRO A 1 695 ? -5.997 -4.006 -10.796 1.00 58.19 695 PRO A C 1
ATOM 5335 O O . PRO A 1 695 ? -6.852 -4.840 -11.098 1.00 58.19 695 PRO A O 1
ATOM 5338 N N . ARG A 1 696 ? -4.823 -4.348 -10.249 1.00 63.72 696 ARG A N 1
ATOM 5339 C CA . ARG A 1 696 ? -4.456 -5.737 -9.906 1.00 63.72 696 ARG A CA 1
ATOM 5340 C C . ARG A 1 696 ? -4.961 -6.172 -8.528 1.00 63.72 696 ARG A C 1
ATOM 5342 O O . ARG A 1 696 ? -4.887 -7.355 -8.182 1.00 63.72 696 ARG A O 1
ATOM 5349 N N . GLU A 1 697 ? -5.541 -5.237 -7.783 1.00 62.09 697 GLU A N 1
ATOM 5350 C CA . GLU A 1 697 ? -6.044 -5.468 -6.437 1.00 62.09 697 GLU A CA 1
ATOM 5351 C C . GLU A 1 697 ? -7.483 -5.966 -6.407 1.00 62.09 697 GLU A C 1
ATOM 5353 O O . GLU A 1 697 ? -8.304 -5.711 -7.291 1.00 62.09 697 GLU A O 1
ATOM 5358 N N . LEU A 1 698 ? -7.796 -6.722 -5.357 1.00 65.56 698 LEU A N 1
ATOM 5359 C CA . LEU A 1 698 ? -9.139 -7.252 -5.145 1.00 65.56 698 LEU A CA 1
ATOM 5360 C C . LEU A 1 698 ? -10.104 -6.159 -4.645 1.00 65.56 698 LEU A C 1
ATOM 5362 O O . LEU A 1 698 ? -11.303 -6.237 -4.923 1.00 65.56 698 LEU A O 1
ATOM 5366 N N . TYR A 1 699 ? -9.591 -5.118 -3.982 1.00 68.38 699 TYR A N 1
ATOM 5367 C CA . TYR A 1 699 ? -10.359 -4.026 -3.384 1.00 68.38 699 TYR A CA 1
ATOM 5368 C C . TYR A 1 699 ? -10.445 -2.775 -4.287 1.00 68.38 699 TYR A C 1
ATOM 5370 O O . TYR A 1 699 ? -9.582 -2.546 -5.136 1.00 68.38 699 TYR A O 1
ATOM 5378 N N . PRO A 1 700 ? -11.495 -1.937 -4.149 1.00 70.38 700 PRO A N 1
ATOM 5379 C CA . PRO A 1 700 ? -11.584 -0.684 -4.896 1.00 70.38 700 PRO A CA 1
ATOM 5380 C C . PRO A 1 700 ? -10.577 0.343 -4.376 1.00 70.38 700 PRO A C 1
ATOM 5382 O O . PRO A 1 700 ? -10.560 0.653 -3.188 1.00 70.38 700 PRO A O 1
ATOM 5385 N N . VAL A 1 701 ? -9.820 0.949 -5.285 1.00 69.88 701 VAL A N 1
ATOM 5386 C CA . VAL A 1 701 ? -9.009 2.135 -4.987 1.00 69.88 701 VAL A CA 1
ATOM 5387 C C . VAL A 1 701 ? -9.873 3.389 -5.203 1.00 69.88 701 VAL A C 1
ATOM 5389 O O . VAL A 1 701 ? -10.406 3.546 -6.308 1.00 69.88 701 VAL A O 1
ATOM 5392 N N . PRO A 1 702 ? -10.062 4.252 -4.187 1.00 71.12 702 PRO A N 1
ATOM 5393 C CA . PRO A 1 702 ? -10.746 5.536 -4.332 1.00 71.12 702 PRO A CA 1
ATOM 5394 C C . PRO A 1 702 ? -10.131 6.430 -5.415 1.00 71.12 702 PRO A C 1
ATOM 5396 O O . PRO A 1 702 ? -8.929 6.367 -5.670 1.00 71.12 702 PRO A O 1
ATOM 5399 N N . ASP A 1 703 ? -10.950 7.268 -6.053 1.00 70.69 703 ASP A N 1
ATOM 5400 C CA . ASP A 1 703 ? -10.503 8.125 -7.161 1.00 70.69 703 ASP A CA 1
ATOM 5401 C C . ASP A 1 703 ? -9.460 9.147 -6.724 1.00 70.69 703 ASP A C 1
ATOM 5403 O O . ASP A 1 703 ? -8.589 9.488 -7.507 1.00 70.69 703 ASP A O 1
ATOM 5407 N N . ASP A 1 704 ? -9.526 9.588 -5.474 1.00 63.34 704 ASP A N 1
ATOM 5408 C CA . ASP A 1 704 ? -8.619 10.555 -4.873 1.00 63.34 704 ASP A CA 1
ATOM 5409 C C . ASP A 1 704 ? -7.232 9.920 -4.622 1.00 63.34 704 ASP A C 1
ATOM 5411 O O . ASP A 1 704 ? -6.198 10.538 -4.855 1.00 63.34 704 ASP A O 1
ATOM 5415 N N . ILE A 1 705 ? -7.185 8.630 -4.279 1.00 65.62 705 ILE A N 1
ATOM 5416 C CA . ILE A 1 705 ? -5.947 7.845 -4.305 1.00 65.62 705 ILE A CA 1
ATOM 5417 C C . ILE A 1 705 ? -5.488 7.675 -5.757 1.00 65.62 705 ILE A C 1
ATOM 5419 O O . ILE A 1 705 ? -4.359 8.023 -6.077 1.00 65.62 705 ILE A O 1
ATOM 5423 N N . ARG A 1 706 ? -6.364 7.209 -6.661 1.00 65.12 706 ARG A N 1
ATOM 5424 C CA . ARG A 1 706 ? -6.036 6.943 -8.076 1.00 65.12 706 ARG A CA 1
ATOM 5425 C C . ARG A 1 706 ? -5.579 8.194 -8.842 1.00 65.12 706 ARG A C 1
ATOM 5427 O O . ARG A 1 706 ? -4.796 8.091 -9.781 1.00 65.12 706 ARG A O 1
ATOM 5434 N N . SER A 1 707 ? -6.044 9.379 -8.469 1.00 61.59 707 SER A N 1
ATOM 5435 C CA . SER A 1 707 ? -5.655 10.635 -9.111 1.00 61.59 707 SER A CA 1
ATOM 5436 C C . SER A 1 707 ? -4.284 11.128 -8.661 1.00 61.59 707 SER A C 1
ATOM 5438 O O . SER A 1 707 ? -3.614 11.816 -9.429 1.00 61.59 707 SER A O 1
ATOM 5440 N N . ASN A 1 708 ? -3.861 10.754 -7.450 1.00 53.03 708 ASN A N 1
ATOM 5441 C CA . ASN A 1 708 ? -2.619 11.205 -6.815 1.00 53.03 708 ASN A CA 1
ATOM 5442 C C . ASN A 1 708 ? -1.431 10.268 -7.054 1.00 53.03 708 ASN A C 1
ATOM 5444 O O . ASN A 1 708 ? -0.383 10.394 -6.425 1.00 53.03 708 ASN A O 1
ATOM 5448 N N . LEU A 1 709 ? -1.584 9.328 -7.981 1.00 55.84 709 LEU A N 1
ATOM 5449 C CA . LEU A 1 709 ? -0.544 8.369 -8.312 1.00 55.84 709 LEU A CA 1
ATOM 5450 C C . LEU A 1 709 ? 0.526 9.046 -9.141 1.00 55.84 709 LEU A C 1
ATOM 5452 O O . LEU A 1 709 ? 0.253 9.545 -10.235 1.00 55.84 709 LEU A O 1
ATOM 5456 N N . ASN A 1 710 ? 1.737 9.070 -8.596 1.00 50.66 710 ASN A N 1
ATOM 5457 C CA . ASN A 1 710 ? 2.880 9.657 -9.264 1.00 50.66 710 ASN A CA 1
ATOM 5458 C C . ASN A 1 710 ? 3.495 8.649 -10.250 1.00 50.66 710 ASN A C 1
ATOM 5460 O O . ASN A 1 710 ? 3.811 7.521 -9.872 1.00 50.66 710 ASN A O 1
ATOM 5464 N N . ASN A 1 711 ? 3.719 9.074 -11.497 1.00 50.50 711 ASN A N 1
ATOM 5465 C CA . ASN A 1 711 ? 4.400 8.305 -12.551 1.00 50.50 711 ASN A CA 1
ATOM 5466 C C . ASN A 1 711 ? 5.941 8.393 -12.430 1.00 50.50 711 ASN A C 1
ATOM 5468 O O . ASN A 1 711 ? 6.649 8.441 -13.437 1.00 50.50 711 ASN A O 1
ATOM 5472 N N . TRP A 1 712 ? 6.461 8.487 -11.203 1.00 47.28 712 TRP A N 1
ATOM 5473 C CA . TRP A 1 712 ? 7.882 8.727 -10.921 1.00 47.28 712 TRP A CA 1
ATOM 5474 C C . TRP A 1 712 ? 8.767 7.579 -11.436 1.00 47.28 712 TRP A C 1
ATOM 5476 O O . TRP A 1 712 ? 8.283 6.447 -11.492 1.00 47.28 712 TRP A O 1
ATOM 5486 N N . PRO A 1 713 ? 9.989 7.884 -11.927 1.00 45.28 713 PRO A N 1
ATOM 5487 C CA . PRO A 1 713 ? 10.435 7.463 -13.240 1.00 45.28 713 PRO A CA 1
ATOM 5488 C C . PRO A 1 713 ? 10.371 5.946 -13.409 1.00 45.28 713 PRO A C 1
ATOM 5490 O O . PRO A 1 713 ? 10.713 5.197 -12.490 1.00 45.28 713 PRO A O 1
ATOM 5493 N N . PRO A 1 714 ? 9.956 5.493 -14.599 1.00 47.41 714 PRO A N 1
ATOM 5494 C CA . PRO A 1 714 ? 9.937 4.079 -14.892 1.00 47.41 714 PRO A CA 1
ATOM 5495 C C . PRO A 1 714 ? 11.334 3.482 -14.687 1.00 47.41 714 PRO A C 1
ATOM 5497 O O . PRO A 1 714 ? 12.320 4.119 -15.070 1.00 47.41 714 PRO A O 1
ATOM 5500 N N . PRO A 1 715 ? 11.444 2.283 -14.090 1.00 51.53 715 PRO A N 1
ATOM 5501 C CA . PRO A 1 715 ? 12.732 1.622 -13.977 1.00 51.53 715 PRO A CA 1
ATOM 5502 C C . PRO A 1 715 ? 13.320 1.441 -15.379 1.00 51.53 715 PRO A C 1
ATOM 5504 O O . PRO A 1 715 ? 12.592 1.119 -16.326 1.00 51.53 715 PRO A O 1
ATOM 5507 N N . ALA A 1 716 ? 14.632 1.649 -15.501 1.00 59.16 716 ALA A N 1
ATOM 5508 C CA . ALA A 1 716 ? 15.355 1.266 -16.704 1.00 59.16 716 ALA A CA 1
ATOM 5509 C C . ALA A 1 716 ? 15.095 -0.216 -16.997 1.00 59.16 716 ALA A C 1
ATOM 5511 O O . ALA A 1 716 ? 14.906 -1.010 -16.065 1.00 59.16 716 ALA A O 1
ATOM 5512 N N . ALA A 1 717 ? 15.087 -0.584 -18.279 1.00 67.69 717 ALA A N 1
ATOM 5513 C CA . ALA A 1 717 ? 14.908 -1.978 -18.673 1.00 67.69 717 ALA A CA 1
ATOM 5514 C C . ALA A 1 717 ? 15.861 -2.888 -17.881 1.00 67.69 717 ALA A C 1
ATOM 5516 O O . ALA A 1 717 ? 17.079 -2.684 -17.870 1.00 67.69 717 ALA A O 1
ATOM 5517 N N . SER A 1 718 ? 15.303 -3.891 -17.200 1.00 70.62 718 SER A N 1
ATOM 5518 C CA . SER A 1 718 ? 16.110 -4.771 -16.364 1.00 70.62 718 SER A CA 1
ATOM 5519 C C . SER A 1 718 ? 17.095 -5.569 -17.216 1.00 70.62 718 SER A C 1
ATOM 5521 O O . SER A 1 718 ? 16.740 -6.085 -18.277 1.00 70.62 718 SER A O 1
ATOM 5523 N N . PRO A 1 719 ? 18.319 -5.799 -16.733 1.00 67.31 719 PRO A N 1
ATOM 5524 C CA . PRO A 1 719 ? 19.251 -6.732 -17.362 1.00 67.31 719 PRO A CA 1
ATOM 5525 C C . PRO A 1 719 ? 18.669 -8.148 -17.508 1.00 67.31 719 PRO A C 1
ATOM 5527 O O . PRO A 1 719 ? 18.960 -8.850 -18.480 1.00 67.31 719 PRO A O 1
ATOM 5530 N N . LEU A 1 720 ? 17.765 -8.539 -16.601 1.00 80.50 720 LEU A N 1
ATOM 5531 C CA . LEU A 1 720 ? 17.035 -9.806 -16.657 1.00 80.50 720 LEU A CA 1
ATOM 5532 C C . LEU A 1 720 ? 16.142 -9.922 -17.906 1.00 80.50 720 LEU A C 1
ATOM 5534 O O . LEU A 1 720 ? 15.867 -11.037 -18.354 1.00 80.50 720 LEU A O 1
ATOM 5538 N N . SER A 1 721 ? 15.754 -8.805 -18.529 1.00 87.69 721 SER A N 1
ATOM 5539 C CA . SER A 1 721 ? 14.978 -8.782 -19.773 1.00 87.69 721 SER A CA 1
ATOM 5540 C C . SER A 1 721 ? 15.661 -9.533 -20.912 1.00 87.69 721 SER A C 1
ATOM 5542 O O . SER A 1 721 ? 14.990 -10.212 -21.685 1.00 87.69 721 SER A O 1
ATOM 5544 N N . LEU A 1 722 ? 16.994 -9.479 -21.009 1.00 93.12 722 LEU A N 1
ATOM 5545 C CA . LEU A 1 722 ? 17.740 -10.214 -22.040 1.00 93.12 722 LEU A CA 1
ATOM 5546 C C . LEU A 1 722 ? 17.594 -11.733 -21.863 1.00 93.12 722 LEU A C 1
ATOM 5548 O O . LEU A 1 722 ? 17.435 -12.466 -22.841 1.00 93.12 722 LEU A O 1
ATOM 5552 N N . TYR A 1 723 ? 17.589 -12.204 -20.614 1.00 94.88 723 TYR A N 1
ATOM 5553 C CA . TYR A 1 723 ? 17.323 -13.604 -20.292 1.00 94.88 723 TYR A CA 1
ATOM 5554 C C . TYR A 1 723 ? 15.851 -13.964 -20.533 1.00 94.88 723 TYR A C 1
ATOM 5556 O O . TYR A 1 723 ? 15.565 -15.005 -21.123 1.00 94.88 723 TYR A O 1
ATOM 5564 N N . ALA A 1 724 ? 14.919 -13.088 -20.150 1.00 94.12 724 ALA A N 1
ATOM 5565 C CA . ALA A 1 724 ? 13.486 -13.275 -20.364 1.00 94.12 724 ALA A CA 1
ATOM 5566 C C . ALA A 1 724 ? 13.132 -13.439 -21.854 1.00 94.12 724 ALA A C 1
ATOM 5568 O O . ALA A 1 724 ? 12.398 -14.356 -22.220 1.00 94.12 724 ALA A O 1
ATOM 5569 N N . VAL A 1 725 ? 13.700 -12.595 -22.724 1.00 96.50 725 VAL A N 1
ATOM 5570 C CA . VAL A 1 725 ? 13.497 -12.647 -24.182 1.00 96.50 725 VAL A CA 1
ATOM 5571 C C . VAL A 1 725 ? 14.075 -13.929 -24.779 1.00 96.50 725 VAL A C 1
ATOM 5573 O O . VAL A 1 725 ? 13.417 -14.573 -25.600 1.00 96.50 725 VAL A O 1
ATOM 5576 N N . TRP A 1 726 ? 15.268 -14.344 -24.339 1.00 96.75 726 TRP A N 1
ATOM 5577 C CA . TRP A 1 726 ? 15.843 -15.630 -24.737 1.00 96.75 726 TRP A CA 1
ATOM 5578 C C . TRP A 1 726 ? 14.929 -16.800 -24.347 1.00 96.75 726 TRP A C 1
ATOM 5580 O O . TRP A 1 726 ? 14.614 -17.648 -25.189 1.00 96.75 726 TRP A O 1
ATOM 5590 N N . LEU A 1 727 ? 14.484 -16.836 -23.088 1.00 96.88 727 LEU A N 1
ATOM 5591 C CA . LEU A 1 727 ? 13.658 -17.916 -22.555 1.00 96.88 727 LEU A CA 1
ATOM 5592 C C . LEU A 1 727 ? 12.301 -17.983 -23.268 1.00 96.88 727 LEU A C 1
ATOM 5594 O O . LEU A 1 727 ? 11.845 -19.065 -23.647 1.00 96.88 727 LEU A O 1
ATOM 5598 N N . TRP A 1 728 ? 11.693 -16.822 -23.525 1.00 97.19 728 TRP A N 1
ATOM 5599 C CA . TRP A 1 728 ? 10.469 -16.705 -24.309 1.00 97.19 728 TRP A CA 1
ATOM 5600 C C . TRP A 1 728 ? 10.644 -17.286 -25.715 1.00 97.19 728 TRP A C 1
ATOM 5602 O O . TRP A 1 728 ? 9.889 -18.176 -26.111 1.00 97.19 728 TRP A O 1
ATOM 5612 N N . ALA A 1 729 ? 11.665 -16.848 -26.459 1.00 97.31 729 ALA A N 1
ATOM 5613 C CA . ALA A 1 729 ? 11.923 -17.323 -27.818 1.00 97.31 729 ALA A CA 1
ATOM 5614 C C . ALA A 1 729 ? 12.230 -18.829 -27.861 1.00 97.31 729 ALA A C 1
ATOM 5616 O O . ALA A 1 729 ? 11.789 -19.535 -28.771 1.00 97.31 729 ALA A O 1
ATOM 5617 N N . LYS A 1 730 ? 12.934 -19.350 -26.849 1.00 95.94 730 LYS A N 1
ATOM 5618 C CA . LYS A 1 730 ? 13.191 -20.784 -26.691 1.00 95.94 730 LYS A CA 1
ATOM 5619 C C . LYS A 1 730 ? 11.890 -21.576 -26.526 1.00 95.94 730 LYS A C 1
ATOM 5621 O O . LYS A 1 730 ? 11.694 -22.558 -27.240 1.00 95.94 730 LYS A O 1
ATOM 5626 N N . HIS A 1 731 ? 11.023 -21.186 -25.593 1.00 96.12 731 HIS A N 1
ATOM 5627 C CA . HIS A 1 731 ? 9.820 -21.957 -25.261 1.00 96.12 731 HIS A CA 1
ATOM 5628 C C . HIS A 1 731 ? 8.682 -21.799 -26.268 1.00 96.12 731 HIS A C 1
ATOM 5630 O O . HIS A 1 731 ? 7.882 -22.718 -26.440 1.00 96.12 731 HIS A O 1
ATOM 5636 N N . THR A 1 732 ? 8.618 -20.668 -26.965 1.00 96.25 732 THR A N 1
ATOM 5637 C CA . THR A 1 732 ? 7.558 -20.390 -27.944 1.00 96.25 732 THR A CA 1
ATOM 5638 C C . THR A 1 732 ? 7.983 -20.648 -29.389 1.00 96.25 732 THR A C 1
ATOM 5640 O O . THR A 1 732 ? 7.129 -20.847 -30.257 1.00 96.25 732 THR A O 1
ATOM 5643 N N . GLY A 1 733 ? 9.290 -20.665 -29.662 1.00 95.12 733 GLY A N 1
ATOM 5644 C CA . GLY A 1 733 ? 9.842 -20.678 -31.014 1.00 95.12 733 GLY A CA 1
ATOM 5645 C C . GLY A 1 733 ? 9.857 -19.304 -31.694 1.00 95.12 733 GLY A C 1
ATOM 5646 O O . GLY A 1 733 ? 10.230 -19.235 -32.865 1.00 95.12 733 GLY A O 1
ATOM 5647 N N . ASP A 1 734 ? 9.486 -18.228 -30.992 1.00 93.94 734 ASP A N 1
ATOM 5648 C CA . ASP A 1 734 ? 9.393 -16.859 -31.516 1.00 93.94 734 ASP A CA 1
ATOM 5649 C C . ASP A 1 734 ? 10.773 -16.186 -31.670 1.00 93.94 734 ASP A C 1
ATOM 5651 O O . ASP A 1 734 ? 11.117 -15.189 -31.038 1.00 93.94 734 ASP A O 1
ATOM 5655 N N . TRP A 1 735 ? 11.617 -16.775 -32.517 1.00 96.06 735 TRP A N 1
ATOM 5656 C CA . TRP A 1 735 ? 12.936 -16.231 -32.853 1.00 96.06 735 TRP A CA 1
ATOM 5657 C C . TRP A 1 735 ? 12.860 -15.026 -33.800 1.00 96.06 735 TRP A C 1
ATOM 5659 O O . TRP A 1 735 ? 13.855 -14.319 -33.965 1.00 96.06 735 TRP A O 1
ATOM 5669 N N . GLU A 1 736 ? 11.706 -14.784 -34.428 1.00 93.31 736 GLU A N 1
ATOM 5670 C CA . GLU A 1 736 ? 11.477 -13.583 -35.235 1.00 93.31 736 GLU A CA 1
ATOM 5671 C C . GLU A 1 736 ? 11.384 -12.339 -34.355 1.00 93.31 736 GLU A C 1
ATOM 5673 O O . GLU A 1 736 ? 11.992 -11.330 -34.707 1.00 93.31 736 GLU A O 1
ATOM 5678 N N . LEU A 1 737 ? 10.751 -12.429 -33.179 1.00 91.31 737 LEU A N 1
ATOM 5679 C CA . LEU A 1 737 ? 10.771 -11.362 -32.179 1.00 91.31 737 LEU A CA 1
ATOM 5680 C C . LEU A 1 737 ? 12.201 -10.920 -31.844 1.00 91.31 737 LEU A C 1
ATOM 5682 O O . LEU A 1 737 ? 12.504 -9.728 -31.872 1.00 91.31 737 LEU A O 1
ATOM 5686 N N . VAL A 1 738 ? 13.091 -11.881 -31.579 1.00 95.62 738 VAL A N 1
ATOM 5687 C CA . VAL A 1 738 ? 14.499 -11.605 -31.255 1.00 95.62 738 VAL A CA 1
ATOM 5688 C C . VAL A 1 738 ? 15.216 -10.968 -32.441 1.00 95.62 738 VAL A C 1
ATOM 5690 O O . VAL A 1 738 ? 15.916 -9.973 -32.282 1.00 95.62 738 VAL A O 1
ATOM 5693 N N . ARG A 1 739 ? 15.030 -11.518 -33.648 1.00 95.75 739 ARG A N 1
ATOM 5694 C CA . ARG A 1 739 ? 15.686 -11.016 -34.862 1.00 95.75 739 ARG A CA 1
ATOM 5695 C C . ARG A 1 739 ? 15.251 -9.589 -35.197 1.00 95.75 739 ARG A C 1
ATOM 5697 O O . ARG A 1 739 ? 16.098 -8.771 -35.535 1.00 95.75 739 ARG A O 1
ATOM 5704 N N . ASN A 1 740 ? 13.958 -9.295 -35.094 1.00 94.44 740 ASN A N 1
ATOM 5705 C CA . ASN A 1 740 ? 13.392 -7.992 -35.447 1.00 94.44 740 ASN A CA 1
ATOM 5706 C C . ASN A 1 740 ? 13.783 -6.886 -34.457 1.00 94.44 740 ASN A C 1
ATOM 5708 O O . ASN A 1 740 ? 13.751 -5.716 -34.819 1.00 94.44 740 ASN A O 1
ATOM 5712 N N . ASN A 1 741 ? 14.171 -7.253 -33.232 1.00 94.56 741 ASN A N 1
ATOM 5713 C CA . ASN A 1 741 ? 14.544 -6.318 -32.168 1.00 94.56 741 ASN A CA 1
ATOM 5714 C C . ASN A 1 741 ? 16.019 -6.447 -31.753 1.00 94.56 741 ASN A C 1
ATOM 5716 O O . ASN A 1 741 ? 16.408 -5.956 -30.694 1.00 94.56 741 ASN A O 1
ATOM 5720 N N . TRP A 1 742 ? 16.848 -7.100 -32.579 1.00 95.31 742 TRP A N 1
ATOM 5721 C CA . TRP A 1 742 ? 18.244 -7.402 -32.255 1.00 95.31 742 TRP A CA 1
ATOM 5722 C C . TRP A 1 742 ? 19.057 -6.155 -31.892 1.00 95.31 742 TRP A C 1
ATOM 5724 O O . TRP A 1 742 ? 19.815 -6.178 -30.922 1.00 95.31 742 TRP A O 1
ATOM 5734 N N . ASP A 1 743 ? 18.863 -5.054 -32.621 1.00 95.00 743 ASP A N 1
ATOM 5735 C CA . ASP A 1 743 ? 19.577 -3.800 -32.370 1.00 95.00 743 ASP A CA 1
ATOM 5736 C C . ASP A 1 743 ? 19.226 -3.220 -30.993 1.00 95.00 743 ASP A C 1
ATOM 5738 O O . ASP A 1 743 ? 20.122 -2.845 -30.242 1.00 95.00 743 ASP A O 1
ATOM 5742 N N . ALA A 1 744 ? 17.946 -3.235 -30.606 1.00 90.75 744 ALA A N 1
ATOM 5743 C CA . ALA A 1 744 ? 17.503 -2.742 -29.301 1.00 90.75 744 ALA A CA 1
ATOM 5744 C C . ALA A 1 744 ? 18.002 -3.629 -28.145 1.00 90.75 744 ALA A C 1
ATOM 5746 O O . ALA A 1 744 ? 18.474 -3.122 -27.128 1.00 90.75 744 ALA A O 1
ATOM 5747 N N . LEU A 1 745 ? 17.982 -4.954 -28.325 1.00 93.50 745 LEU A N 1
ATOM 5748 C CA . LEU A 1 745 ? 18.557 -5.908 -27.368 1.00 93.50 745 LEU A CA 1
ATOM 5749 C C . LEU A 1 745 ? 20.077 -5.716 -27.224 1.00 93.50 745 LEU A C 1
ATOM 5751 O O . LEU A 1 745 ? 20.615 -5.790 -26.121 1.00 93.50 745 LEU A O 1
ATOM 5755 N N . THR A 1 746 ? 20.767 -5.418 -28.328 1.00 94.25 746 THR A N 1
ATOM 5756 C CA . THR A 1 746 ? 22.203 -5.097 -28.338 1.00 94.25 746 THR A CA 1
ATOM 5757 C C . THR A 1 746 ? 22.488 -3.772 -27.633 1.00 94.25 746 THR A C 1
ATOM 5759 O O . THR A 1 746 ? 23.478 -3.667 -26.906 1.00 94.25 746 THR A O 1
ATOM 5762 N N . SER A 1 747 ? 21.624 -2.767 -27.798 1.00 90.88 747 SER A N 1
ATOM 5763 C CA . SER A 1 747 ? 21.721 -1.500 -27.068 1.00 90.88 747 SER A CA 1
ATOM 5764 C C . SER A 1 747 ? 21.576 -1.706 -25.563 1.00 90.88 747 SER A C 1
ATOM 5766 O O . SER A 1 747 ? 22.420 -1.205 -24.824 1.00 90.88 747 SER A O 1
ATOM 5768 N N . LEU A 1 748 ? 20.595 -2.500 -25.115 1.00 87.81 748 LEU A N 1
ATOM 5769 C CA . LEU A 1 748 ? 20.434 -2.841 -23.697 1.00 87.81 748 LEU A CA 1
ATOM 5770 C C . LEU A 1 748 ? 21.665 -3.580 -23.147 1.00 87.81 748 LEU A C 1
ATOM 5772 O O . LEU A 1 748 ? 22.200 -3.204 -22.106 1.00 87.81 748 LEU A O 1
ATOM 5776 N N . TYR A 1 749 ? 22.160 -4.587 -23.875 1.00 91.12 749 TYR A N 1
ATOM 5777 C CA . TYR A 1 749 ? 23.395 -5.295 -23.522 1.00 91.12 749 TYR A CA 1
ATOM 5778 C C . TYR A 1 749 ? 24.582 -4.329 -23.372 1.00 91.12 749 TYR A C 1
ATOM 5780 O O . TYR A 1 749 ? 25.300 -4.366 -22.376 1.00 91.12 749 TYR A O 1
ATOM 5788 N N . THR A 1 750 ? 24.770 -3.433 -24.342 1.00 90.56 750 THR A N 1
ATOM 5789 C CA . THR A 1 750 ? 25.912 -2.507 -24.374 1.00 90.56 750 THR A CA 1
ATOM 5790 C C . THR A 1 750 ? 25.840 -1.478 -23.250 1.00 90.56 750 THR A C 1
ATOM 5792 O O . THR A 1 750 ? 26.849 -1.237 -22.589 1.00 90.56 750 THR A O 1
ATOM 5795 N N . ALA A 1 751 ? 24.656 -0.906 -23.010 1.00 82.81 751 ALA A N 1
ATOM 5796 C CA . ALA A 1 751 ? 24.422 0.014 -21.901 1.00 82.81 751 ALA A CA 1
ATOM 5797 C C . ALA A 1 751 ? 24.762 -0.661 -20.567 1.00 82.81 751 ALA A C 1
ATOM 5799 O O . ALA A 1 751 ? 25.520 -0.113 -19.771 1.00 82.81 751 ALA A O 1
ATOM 5800 N N . ARG A 1 752 ? 24.324 -1.913 -20.375 1.00 79.56 752 ARG A N 1
ATOM 5801 C CA . ARG A 1 752 ? 24.575 -2.612 -19.115 1.00 79.56 752 ARG A CA 1
ATOM 5802 C C . ARG A 1 752 ? 26.048 -2.924 -18.876 1.00 79.56 752 ARG A C 1
ATOM 5804 O O . ARG A 1 752 ? 26.534 -2.781 -17.759 1.00 79.56 752 ARG A O 1
ATOM 5811 N N . VAL A 1 753 ? 26.772 -3.329 -19.917 1.00 83.88 753 VAL A N 1
ATOM 5812 C CA . VAL A 1 753 ? 28.221 -3.554 -19.818 1.00 83.88 753 VAL A CA 1
ATOM 5813 C C . VAL A 1 753 ? 28.957 -2.254 -19.473 1.00 83.88 753 VAL A C 1
ATOM 5815 O O . VAL A 1 753 ? 29.931 -2.297 -18.723 1.00 83.88 753 VAL A O 1
ATOM 5818 N N . ALA A 1 754 ? 28.487 -1.107 -19.975 1.00 82.81 754 ALA A N 1
ATOM 5819 C CA . ALA A 1 754 ? 29.067 0.200 -19.670 1.00 82.81 754 ALA A CA 1
ATOM 5820 C C . ALA A 1 754 ? 28.810 0.651 -18.218 1.00 82.81 754 ALA A C 1
ATOM 5822 O O . ALA A 1 754 ? 29.708 1.227 -17.605 1.00 82.81 754 ALA A O 1
ATOM 5823 N N . ASP A 1 755 ? 27.639 0.334 -17.657 1.00 71.19 755 ASP A N 1
ATOM 5824 C CA . ASP A 1 755 ? 27.247 0.690 -16.282 1.00 71.19 755 ASP A CA 1
ATOM 5825 C C . ASP A 1 755 ? 27.860 -0.223 -15.201 1.00 71.19 755 ASP A C 1
ATOM 5827 O O . ASP A 1 755 ? 27.735 0.043 -14.004 1.00 71.19 755 ASP A O 1
ATOM 5831 N N . GLY A 1 756 ? 28.535 -1.300 -15.612 1.00 78.06 756 GLY A N 1
ATOM 5832 C CA . GLY A 1 756 ? 29.142 -2.292 -14.726 1.00 78.06 756 GLY A CA 1
ATOM 5833 C C . GLY A 1 756 ? 28.171 -3.389 -14.273 1.00 78.06 756 GLY A C 1
ATOM 5834 O O . GLY A 1 756 ? 26.958 -3.214 -14.254 1.00 78.06 756 GLY A O 1
ATOM 5835 N N . ILE A 1 757 ? 28.721 -4.551 -13.912 1.00 82.50 757 ILE A N 1
ATOM 5836 C CA . ILE A 1 757 ? 27.964 -5.731 -13.465 1.00 82.50 757 ILE A CA 1
ATOM 5837 C C . ILE A 1 757 ? 27.980 -5.767 -11.937 1.00 82.50 757 ILE A C 1
ATOM 5839 O O . ILE A 1 757 ? 29.045 -5.898 -11.334 1.00 82.50 757 ILE A O 1
ATOM 5843 N N . THR A 1 758 ? 26.812 -5.630 -11.316 1.00 74.94 758 THR A N 1
ATOM 5844 C CA . THR A 1 758 ? 26.678 -5.342 -9.875 1.00 74.94 758 THR A CA 1
ATOM 5845 C C . THR A 1 758 ? 25.783 -6.356 -9.155 1.00 74.94 758 THR A C 1
ATOM 5847 O O . THR A 1 758 ? 25.827 -6.463 -7.932 1.00 74.94 758 THR A O 1
ATOM 5850 N N . TYR A 1 759 ? 25.022 -7.155 -9.909 1.00 81.31 759 TYR A N 1
ATOM 5851 C CA . TYR A 1 759 ? 24.084 -8.155 -9.412 1.00 81.31 759 TYR A CA 1
ATOM 5852 C C . TYR A 1 759 ? 24.181 -9.458 -10.195 1.00 81.31 759 TYR A C 1
ATOM 5854 O O . TYR A 1 759 ? 24.527 -9.497 -11.374 1.00 81.31 759 TYR A O 1
ATOM 5862 N N . TYR A 1 760 ? 23.793 -10.553 -9.549 1.00 87.88 760 TYR A N 1
ATOM 5863 C CA . TYR A 1 760 ? 23.745 -11.862 -10.192 1.00 87.88 760 TYR A CA 1
ATOM 5864 C C . TYR A 1 760 ? 22.704 -11.941 -11.329 1.00 87.88 760 TYR A C 1
ATOM 5866 O O . TYR A 1 760 ? 22.930 -12.658 -12.307 1.00 87.88 760 TYR A O 1
ATOM 5874 N N . ALA A 1 761 ? 21.623 -11.151 -11.267 1.00 84.56 761 ALA A N 1
ATOM 5875 C CA . ALA A 1 761 ? 20.661 -10.993 -12.367 1.00 84.56 761 ALA A CA 1
ATOM 5876 C C . ALA A 1 761 ? 21.286 -10.411 -13.648 1.00 84.56 761 ALA A C 1
ATOM 5878 O O . ALA A 1 761 ? 20.873 -10.772 -14.750 1.00 84.56 761 ALA A O 1
ATOM 5879 N N . ASP A 1 762 ? 22.308 -9.557 -13.529 1.00 86.50 762 ASP A N 1
ATOM 5880 C CA . ASP A 1 762 ? 23.007 -9.000 -14.693 1.00 86.50 762 ASP A CA 1
ATOM 5881 C C . ASP A 1 762 ? 23.688 -10.095 -15.495 1.00 86.50 762 ASP A C 1
ATOM 5883 O O . ASP A 1 762 ? 23.580 -10.150 -16.718 1.00 86.50 762 ASP A O 1
ATOM 5887 N N . ILE A 1 763 ? 24.359 -11.004 -14.783 1.00 92.19 763 ILE A N 1
ATOM 5888 C CA . ILE A 1 763 ? 25.068 -12.130 -15.381 1.00 92.19 763 ILE A CA 1
ATOM 5889 C C . ILE A 1 763 ? 24.075 -13.035 -16.118 1.00 92.19 763 ILE A C 1
ATOM 5891 O O . ILE A 1 763 ? 24.362 -13.466 -17.235 1.00 92.19 763 ILE A O 1
ATOM 5895 N N . ALA A 1 764 ? 22.884 -13.267 -15.552 1.00 92.31 764 ALA A N 1
ATOM 5896 C CA . ALA A 1 764 ? 21.815 -13.975 -16.254 1.00 92.31 764 ALA A CA 1
ATOM 5897 C C . ALA A 1 764 ? 21.428 -13.268 -17.566 1.00 92.31 764 ALA A C 1
ATOM 5899 O O . ALA A 1 764 ? 21.316 -13.921 -18.606 1.00 92.31 764 ALA A O 1
ATOM 5900 N N . GLY A 1 765 ? 21.295 -11.940 -17.551 1.00 92.50 765 GLY A N 1
ATOM 5901 C CA . GLY A 1 765 ? 21.061 -11.132 -18.750 1.00 92.50 765 GLY A CA 1
ATOM 5902 C C . GLY A 1 765 ? 22.123 -11.330 -19.837 1.00 92.50 765 GLY A C 1
ATOM 5903 O O . GLY A 1 765 ? 21.785 -11.579 -20.999 1.00 92.50 765 GLY A O 1
ATOM 5904 N N . LEU A 1 766 ? 23.407 -11.302 -19.459 1.00 94.50 766 LEU A N 1
ATOM 5905 C CA . LEU A 1 766 ? 24.525 -11.534 -20.383 1.00 94.50 766 LEU A CA 1
ATOM 5906 C C . LEU A 1 766 ? 24.485 -12.946 -20.996 1.00 94.50 766 LEU A C 1
ATOM 5908 O O . LEU A 1 766 ? 24.683 -13.101 -22.205 1.00 94.50 766 LEU A O 1
ATOM 5912 N N . ILE A 1 767 ? 24.149 -13.967 -20.195 1.00 95.69 767 ILE A N 1
ATOM 5913 C CA . ILE A 1 767 ? 23.933 -15.343 -20.676 1.00 95.69 767 ILE A CA 1
ATOM 5914 C C . ILE A 1 767 ? 22.802 -15.377 -21.714 1.00 95.69 767 ILE A C 1
ATOM 5916 O O . ILE A 1 767 ? 22.965 -15.974 -22.782 1.00 95.69 767 ILE A O 1
ATOM 5920 N N . GLY A 1 768 ? 21.673 -14.718 -21.432 1.00 95.62 768 GLY A N 1
ATOM 5921 C CA . GLY A 1 768 ? 20.548 -14.607 -22.362 1.00 95.62 768 GLY A CA 1
ATOM 5922 C C . GLY A 1 768 ? 20.970 -14.021 -23.711 1.00 95.62 768 GLY A C 1
ATOM 5923 O O . GLY A 1 768 ? 20.706 -14.612 -24.761 1.00 95.62 768 GLY A O 1
ATOM 5924 N N . TYR A 1 769 ? 21.709 -12.909 -23.689 1.00 96.75 769 TYR A N 1
ATOM 5925 C CA . TYR A 1 769 ? 22.224 -12.264 -24.898 1.00 96.75 769 TYR A CA 1
ATOM 5926 C C . TYR A 1 769 ? 23.186 -13.164 -25.689 1.00 96.75 769 TYR A C 1
ATOM 5928 O O . TYR A 1 769 ? 23.012 -13.333 -26.900 1.00 96.75 769 TYR A O 1
ATOM 5936 N N . ALA A 1 770 ? 24.140 -13.820 -25.019 1.00 96.81 770 ALA A N 1
ATOM 5937 C CA . ALA A 1 770 ? 25.060 -14.757 -25.663 1.00 96.81 770 ALA A CA 1
ATOM 5938 C C . ALA A 1 770 ? 24.305 -15.907 -26.355 1.00 96.81 770 ALA A C 1
ATOM 5940 O O . ALA A 1 770 ? 24.579 -16.236 -27.510 1.00 96.81 770 ALA A O 1
ATOM 5941 N N . ARG A 1 771 ? 23.293 -16.491 -25.704 1.00 97.06 771 ARG A N 1
ATOM 5942 C CA . ARG A 1 771 ? 22.497 -17.581 -26.293 1.00 97.06 771 ARG A CA 1
ATOM 5943 C C . ARG A 1 771 ? 21.683 -17.128 -27.503 1.00 97.06 771 ARG A C 1
ATOM 5945 O O . ARG A 1 771 ? 21.586 -17.871 -28.483 1.00 97.06 771 ARG A O 1
ATOM 5952 N N . MET A 1 772 ? 21.131 -15.916 -27.471 1.00 97.81 772 MET A N 1
ATOM 5953 C CA . MET A 1 772 ? 20.455 -15.336 -28.634 1.00 97.81 772 MET A CA 1
ATOM 5954 C C . MET A 1 772 ? 21.434 -15.102 -29.796 1.00 97.81 772 MET A C 1
ATOM 5956 O O . MET A 1 772 ? 21.129 -15.494 -30.925 1.00 97.81 772 MET A O 1
ATOM 5960 N N . ALA A 1 773 ? 22.631 -14.565 -29.526 1.00 97.19 773 ALA A N 1
ATOM 5961 C CA . ALA A 1 773 ? 23.676 -14.364 -30.535 1.00 97.19 773 ALA A CA 1
ATOM 5962 C C . ALA A 1 773 ? 24.108 -15.688 -31.188 1.00 97.19 773 ALA A C 1
ATOM 5964 O O . ALA A 1 773 ? 24.157 -15.791 -32.416 1.00 97.19 773 ALA A O 1
ATOM 5965 N N . ALA A 1 774 ? 24.348 -16.723 -30.373 1.00 96.50 774 ALA A N 1
ATOM 5966 C CA . ALA A 1 774 ? 24.703 -18.060 -30.847 1.00 96.50 774 ALA A CA 1
ATOM 5967 C C . ALA A 1 774 ? 23.637 -18.623 -31.792 1.00 96.50 774 ALA A C 1
ATOM 5969 O O . ALA A 1 774 ? 23.954 -19.186 -32.841 1.00 96.50 774 ALA A O 1
ATOM 5970 N N . ARG A 1 775 ? 22.359 -18.461 -31.426 1.00 96.25 775 ARG A N 1
ATOM 5971 C CA . ARG A 1 775 ? 21.229 -18.974 -32.200 1.00 96.25 775 ARG A CA 1
ATOM 5972 C C . ARG A 1 775 ? 21.038 -18.242 -33.528 1.00 96.25 775 ARG A C 1
ATOM 5974 O O . ARG A 1 775 ? 20.703 -18.895 -34.514 1.00 96.25 775 ARG A O 1
ATOM 5981 N N . LEU A 1 776 ? 21.200 -16.919 -33.552 1.00 95.81 776 LEU A N 1
ATOM 5982 C CA . LEU A 1 776 ? 20.943 -16.105 -34.743 1.00 95.81 776 LEU A CA 1
ATOM 5983 C C . LEU A 1 776 ? 22.126 -16.058 -35.715 1.00 95.81 776 LEU A C 1
ATOM 5985 O O . LEU A 1 776 ? 21.906 -16.081 -36.926 1.00 95.81 776 LEU A O 1
ATOM 5989 N N . PHE A 1 777 ? 23.357 -16.004 -35.203 1.00 96.19 777 PHE A N 1
ATOM 5990 C CA . PHE A 1 777 ? 24.553 -15.718 -36.006 1.00 96.19 777 PHE A CA 1
ATOM 5991 C C . PHE A 1 777 ? 25.630 -16.804 -35.923 1.00 96.19 777 PHE A C 1
ATOM 5993 O O . PHE A 1 777 ? 26.634 -16.724 -36.629 1.00 96.19 777 PHE A O 1
ATOM 6000 N N . GLY A 1 778 ? 25.427 -17.829 -35.093 1.00 93.75 778 GLY A N 1
ATOM 6001 C CA . GLY A 1 778 ? 26.409 -18.880 -34.850 1.00 93.75 778 GLY A CA 1
ATOM 6002 C C . GLY A 1 778 ? 27.446 -18.503 -33.791 1.00 93.75 778 GLY A C 1
ATOM 6003 O O . GLY A 1 778 ? 27.621 -17.340 -33.417 1.00 93.75 778 GLY A O 1
ATOM 6004 N N . THR A 1 779 ? 28.154 -19.523 -33.309 1.00 94.75 779 THR A N 1
ATOM 6005 C CA . THR A 1 779 ? 29.138 -19.423 -32.219 1.00 94.75 779 THR A CA 1
ATOM 6006 C C . THR A 1 779 ? 30.471 -18.799 -32.634 1.00 94.75 779 THR A C 1
ATOM 6008 O O . THR A 1 779 ? 31.302 -18.528 -31.779 1.00 94.75 779 THR A O 1
ATOM 6011 N N . ASP A 1 780 ? 30.680 -18.550 -33.926 1.00 92.19 780 ASP A N 1
ATOM 6012 C CA . ASP A 1 780 ? 31.884 -17.876 -34.435 1.00 92.19 780 ASP A CA 1
ATOM 6013 C C . ASP A 1 780 ? 31.644 -16.375 -34.688 1.00 92.19 780 ASP A C 1
ATOM 6015 O O . ASP A 1 780 ? 32.536 -15.654 -35.135 1.00 92.19 780 ASP A O 1
ATOM 6019 N N . SER A 1 781 ? 30.423 -15.885 -34.436 1.00 95.56 781 SER A N 1
ATOM 6020 C CA . SER A 1 781 ? 30.075 -14.477 -34.631 1.00 95.56 781 SER A CA 1
ATOM 6021 C C . SER A 1 781 ? 30.747 -13.580 -33.590 1.00 95.56 781 SER A C 1
ATOM 6023 O O . SER A 1 781 ? 30.855 -13.936 -32.417 1.00 95.56 781 SER A O 1
ATOM 6025 N N . SER A 1 782 ? 31.140 -12.368 -33.993 1.00 92.56 782 SER A N 1
ATOM 6026 C CA . SER A 1 782 ? 31.730 -11.382 -33.076 1.00 92.56 782 SER A CA 1
ATOM 6027 C C . SER A 1 782 ? 30.793 -11.017 -31.920 1.00 92.56 782 SER A C 1
ATOM 6029 O O . SER A 1 782 ? 31.262 -10.791 -30.809 1.00 92.56 782 SER A O 1
ATOM 6031 N N . ALA A 1 783 ? 29.478 -11.012 -32.162 1.00 90.94 783 ALA A N 1
ATOM 6032 C CA . ALA A 1 783 ? 28.468 -10.771 -31.136 1.00 90.94 783 ALA A CA 1
ATOM 6033 C C . ALA A 1 783 ? 28.458 -11.869 -30.060 1.00 90.94 783 ALA A C 1
ATOM 6035 O O . ALA A 1 783 ? 28.430 -11.554 -28.874 1.00 90.94 783 ALA A O 1
ATOM 6036 N N . TYR A 1 784 ? 28.520 -13.146 -30.458 1.00 95.75 784 TYR A N 1
ATOM 6037 C CA . TYR A 1 784 ? 28.589 -14.259 -29.511 1.00 95.75 784 TYR A CA 1
ATOM 6038 C C . TYR A 1 784 ? 29.923 -14.291 -28.768 1.00 95.75 784 TYR A C 1
ATOM 6040 O O . TYR A 1 784 ? 29.930 -14.375 -27.545 1.00 95.75 784 TYR A O 1
ATOM 6048 N N . VAL A 1 785 ? 31.043 -14.199 -29.493 1.00 94.88 785 VAL A N 1
ATOM 6049 C CA . VAL A 1 785 ? 32.384 -14.269 -28.895 1.00 94.88 785 VAL A CA 1
ATOM 6050 C C . VAL A 1 785 ? 32.578 -13.143 -27.878 1.00 94.88 785 VAL A C 1
ATOM 6052 O O . VAL A 1 785 ? 32.956 -13.418 -26.743 1.00 94.88 785 VAL A O 1
ATOM 6055 N N . GLY A 1 786 ? 32.216 -11.905 -28.234 1.00 93.44 786 GLY A N 1
ATOM 6056 C CA . GLY A 1 786 ? 32.287 -10.771 -27.310 1.00 93.44 786 GLY A CA 1
ATOM 6057 C C . GLY A 1 786 ? 31.380 -10.943 -26.088 1.00 93.44 786 GLY A C 1
ATOM 6058 O O . GLY A 1 786 ? 31.818 -10.714 -24.964 1.00 93.44 786 GLY A O 1
ATOM 6059 N N . ALA A 1 787 ? 30.145 -11.423 -26.280 1.00 94.50 787 ALA A N 1
ATOM 6060 C CA . ALA A 1 787 ? 29.232 -11.697 -25.170 1.00 94.50 787 ALA A CA 1
ATOM 6061 C C . ALA A 1 787 ? 29.758 -12.783 -24.224 1.00 94.50 787 ALA A C 1
ATOM 6063 O O . ALA A 1 787 ? 29.655 -12.642 -23.006 1.00 94.50 787 ALA A O 1
ATOM 6064 N N . VAL A 1 788 ? 30.351 -13.852 -24.762 1.00 96.12 788 VAL A N 1
ATOM 6065 C CA . VAL A 1 788 ? 30.972 -14.920 -23.970 1.00 96.12 788 VAL A CA 1
ATOM 6066 C C . VAL A 1 788 ? 32.144 -14.380 -23.161 1.00 96.12 788 VAL A C 1
ATOM 6068 O O . VAL A 1 788 ? 32.203 -14.634 -21.962 1.00 96.12 788 VAL A O 1
ATOM 6071 N N . GLU A 1 789 ? 33.043 -13.608 -23.773 1.00 95.50 789 GLU A N 1
ATOM 6072 C CA . GLU A 1 789 ? 34.191 -13.008 -23.082 1.00 95.50 789 GLU A CA 1
ATOM 6073 C C . GLU A 1 789 ? 33.746 -12.107 -21.921 1.00 95.50 789 GLU A C 1
ATOM 6075 O O . GLU A 1 789 ? 34.226 -12.263 -20.795 1.00 95.50 789 GLU A O 1
ATOM 6080 N N . THR A 1 790 ? 32.774 -11.221 -22.159 1.00 94.94 790 THR A N 1
ATOM 6081 C CA . THR A 1 790 ? 32.212 -10.350 -21.117 1.00 94.94 790 THR A CA 1
ATOM 6082 C C . THR A 1 790 ? 31.520 -11.150 -20.011 1.00 94.94 790 THR A C 1
ATOM 6084 O O . THR A 1 790 ? 31.724 -10.872 -18.830 1.00 94.94 790 THR A O 1
ATOM 6087 N N . THR A 1 791 ? 30.750 -12.183 -20.365 1.00 95.31 791 THR A N 1
ATOM 6088 C CA . THR A 1 791 ? 30.048 -13.028 -19.385 1.00 95.31 791 THR A CA 1
ATOM 6089 C C . THR A 1 791 ? 31.024 -13.841 -18.538 1.00 95.31 791 THR A C 1
ATOM 6091 O O . THR A 1 791 ? 30.835 -13.949 -17.330 1.00 95.31 791 THR A O 1
ATOM 6094 N N . VAL A 1 792 ? 32.093 -14.388 -19.128 1.00 96.19 792 VAL A N 1
ATOM 6095 C CA . VAL A 1 792 ? 33.136 -15.109 -18.381 1.00 96.19 792 VAL A CA 1
ATOM 6096 C C . VAL A 1 792 ? 33.835 -14.178 -17.394 1.00 96.19 792 VAL A C 1
ATOM 6098 O O . VAL A 1 792 ? 34.041 -14.571 -16.249 1.00 96.19 792 VAL A O 1
ATOM 6101 N N . ALA A 1 793 ? 34.154 -12.944 -17.796 1.00 94.00 793 ALA A N 1
ATOM 6102 C CA . ALA A 1 793 ? 34.742 -11.959 -16.891 1.00 94.00 793 ALA A CA 1
ATOM 6103 C C . ALA A 1 793 ? 33.801 -11.626 -15.717 1.00 94.00 793 ALA A C 1
ATOM 6105 O O . ALA A 1 793 ? 34.240 -11.568 -14.567 1.00 94.00 793 ALA A O 1
ATOM 6106 N N . ALA A 1 794 ? 32.504 -11.471 -15.996 1.00 93.19 794 ALA A N 1
ATOM 6107 C CA . ALA A 1 794 ? 31.483 -11.234 -14.981 1.00 93.19 794 ALA A CA 1
ATOM 6108 C C . ALA A 1 794 ? 31.316 -12.425 -14.018 1.00 93.19 794 ALA A C 1
ATOM 6110 O O . ALA A 1 794 ? 31.264 -12.231 -12.805 1.00 93.19 794 ALA A O 1
ATOM 6111 N N . LEU A 1 795 ? 31.290 -13.656 -14.540 1.00 93.75 795 LEU A N 1
ATOM 6112 C CA . LEU A 1 795 ? 31.262 -14.881 -13.737 1.00 93.75 795 LEU A CA 1
ATOM 6113 C C . LEU A 1 795 ? 32.515 -14.988 -12.862 1.00 93.75 795 LEU A C 1
ATOM 6115 O O . LEU A 1 795 ? 32.397 -15.242 -11.673 1.00 93.75 795 LEU A O 1
ATOM 6119 N N . GLU A 1 796 ? 33.710 -14.731 -13.396 1.00 93.88 796 GLU A N 1
ATOM 6120 C CA . GLU A 1 796 ? 34.942 -14.778 -12.599 1.00 93.88 796 GLU A CA 1
ATOM 6121 C C . GLU A 1 796 ? 34.893 -13.783 -11.426 1.00 93.88 796 GLU A C 1
ATOM 6123 O O . GLU A 1 796 ? 35.185 -14.158 -10.290 1.00 93.88 796 GLU A O 1
ATOM 6128 N N . ALA A 1 797 ? 34.431 -12.550 -11.665 1.00 89.38 797 ALA A N 1
ATOM 6129 C CA . ALA A 1 797 ? 34.213 -11.564 -10.605 1.00 89.38 797 ALA A CA 1
ATOM 6130 C C . ALA A 1 797 ? 33.125 -12.004 -9.605 1.00 89.38 797 ALA A C 1
ATOM 6132 O O . ALA A 1 797 ? 33.263 -11.801 -8.399 1.00 89.38 797 ALA A O 1
ATOM 6133 N N . GLY A 1 798 ? 32.063 -12.654 -10.090 1.00 88.88 798 GLY A N 1
ATOM 6134 C CA . GLY A 1 798 ? 30.937 -13.151 -9.299 1.00 88.88 798 GLY A CA 1
ATOM 6135 C C . GLY A 1 798 ? 31.252 -14.323 -8.365 1.00 88.88 798 GLY A C 1
ATOM 6136 O O . GLY A 1 798 ? 30.380 -14.711 -7.586 1.00 88.88 798 GLY A O 1
ATOM 6137 N N . ARG A 1 799 ? 32.451 -14.927 -8.435 1.00 89.25 799 ARG A N 1
ATOM 6138 C CA . ARG A 1 799 ? 32.870 -16.025 -7.534 1.00 89.25 799 ARG A CA 1
ATOM 6139 C C . ARG A 1 799 ? 33.018 -15.559 -6.096 1.00 89.25 799 ARG A C 1
ATOM 6141 O O . ARG A 1 799 ? 32.758 -16.317 -5.164 1.00 89.25 799 ARG A O 1
ATOM 6148 N N . VAL A 1 800 ? 33.446 -14.311 -5.930 1.00 88.62 800 VAL A N 1
ATOM 6149 C CA . VAL A 1 800 ? 33.563 -13.669 -4.628 1.00 88.62 800 VAL A CA 1
ATOM 6150 C C . VAL A 1 800 ? 32.236 -12.977 -4.354 1.00 88.62 800 VAL A C 1
ATOM 6152 O O . VAL A 1 800 ? 31.918 -11.965 -4.967 1.00 88.62 800 VAL A O 1
ATOM 6155 N N . ILE A 1 801 ? 31.450 -13.529 -3.431 1.00 86.31 801 ILE A N 1
ATOM 6156 C CA . ILE A 1 801 ? 30.134 -12.970 -3.089 1.00 86.31 801 ILE A CA 1
ATOM 6157 C C . ILE A 1 801 ? 30.242 -11.668 -2.277 1.00 86.31 801 ILE A C 1
ATOM 6159 O O . ILE A 1 801 ? 29.315 -10.862 -2.265 1.00 86.31 801 ILE A O 1
ATOM 6163 N N . THR A 1 802 ? 31.381 -11.439 -1.612 1.00 84.62 802 THR A N 1
ATOM 6164 C CA . THR A 1 802 ? 31.581 -10.304 -0.701 1.00 84.62 802 THR A CA 1
ATOM 6165 C C . THR A 1 802 ? 31.314 -8.944 -1.354 1.00 84.62 802 THR A C 1
ATOM 6167 O O . THR A 1 802 ? 30.489 -8.235 -0.796 1.00 84.62 802 THR A O 1
ATOM 6170 N N . PRO A 1 803 ? 31.866 -8.584 -2.532 1.00 82.69 803 PRO A N 1
ATOM 6171 C CA . PRO A 1 803 ? 31.544 -7.316 -3.192 1.00 82.69 803 PRO A CA 1
ATOM 6172 C C . PRO A 1 803 ? 30.057 -7.128 -3.503 1.00 82.69 803 PRO A C 1
ATOM 6174 O O . PRO A 1 803 ? 29.551 -6.022 -3.377 1.00 82.69 803 PRO A O 1
ATOM 6177 N N . TYR A 1 804 ? 29.339 -8.195 -3.864 1.00 83.06 804 TYR A N 1
ATOM 6178 C CA . TYR A 1 804 ? 27.900 -8.134 -4.144 1.00 83.06 804 TYR A CA 1
ATOM 6179 C C . TYR A 1 804 ? 27.095 -7.901 -2.854 1.00 83.06 804 TYR A C 1
ATOM 6181 O O . TYR A 1 804 ? 26.149 -7.116 -2.833 1.00 83.06 804 TYR A O 1
ATOM 6189 N N . VAL A 1 805 ? 27.504 -8.536 -1.750 1.00 77.75 805 VAL A N 1
ATOM 6190 C CA . VAL A 1 805 ? 26.912 -8.329 -0.417 1.00 77.75 805 VAL A CA 1
ATOM 6191 C C . VAL A 1 805 ? 27.286 -6.964 0.162 1.00 77.75 805 VAL A C 1
ATOM 6193 O O . VAL A 1 805 ? 26.451 -6.329 0.791 1.00 77.75 805 VAL A O 1
ATOM 6196 N N . GLU A 1 806 ? 28.518 -6.496 -0.031 1.00 76.50 806 GLU A N 1
ATOM 6197 C CA . GLU A 1 806 ? 28.992 -5.171 0.390 1.00 76.50 806 GLU A CA 1
ATOM 6198 C C . GLU A 1 806 ? 28.328 -4.057 -0.406 1.00 76.50 806 GLU A C 1
ATOM 6200 O O . GLU A 1 806 ? 27.960 -3.035 0.160 1.00 76.50 806 GLU A O 1
ATOM 6205 N N . TYR A 1 807 ? 28.098 -4.274 -1.695 1.00 74.12 807 TYR A N 1
ATOM 6206 C CA . TYR A 1 807 ? 27.305 -3.366 -2.497 1.00 74.12 807 TYR A CA 1
ATOM 6207 C C . TYR A 1 807 ? 25.853 -3.315 -1.984 1.00 74.12 807 TYR A C 1
ATOM 6209 O O . TYR A 1 807 ? 25.335 -2.228 -1.734 1.00 74.12 807 TYR A O 1
ATOM 6217 N N . ALA A 1 808 ? 25.229 -4.471 -1.711 1.00 69.12 808 ALA A N 1
ATOM 6218 C CA . ALA A 1 808 ? 23.911 -4.520 -1.071 1.00 69.12 808 ALA A CA 1
ATOM 6219 C C . ALA A 1 808 ? 23.909 -3.865 0.328 1.00 69.12 808 ALA A C 1
ATOM 6221 O O . ALA A 1 808 ? 22.915 -3.268 0.714 1.00 69.12 808 ALA A O 1
ATOM 6222 N N . ARG A 1 809 ? 25.022 -3.920 1.073 1.00 66.75 809 ARG A N 1
ATOM 6223 C CA . ARG A 1 809 ? 25.216 -3.204 2.351 1.00 66.75 809 ARG A CA 1
ATOM 6224 C C . ARG A 1 809 ? 25.331 -1.697 2.192 1.00 66.75 809 ARG A C 1
ATOM 6226 O O . ARG A 1 809 ? 24.872 -0.968 3.055 1.00 66.75 809 ARG A O 1
ATOM 6233 N N . SER A 1 810 ? 26.004 -1.249 1.136 1.00 59.69 810 SER A N 1
ATOM 6234 C CA . SER A 1 810 ? 26.337 0.163 0.916 1.00 59.69 810 SER A CA 1
ATOM 6235 C C . SER A 1 810 ? 25.141 1.022 0.523 1.00 59.69 810 SER A C 1
ATOM 6237 O O . SER A 1 810 ? 25.226 2.244 0.517 1.00 59.69 810 SER A O 1
ATOM 6239 N N . ILE A 1 811 ? 24.031 0.386 0.167 1.00 55.00 811 ILE A N 1
ATOM 6240 C CA . ILE A 1 811 ? 22.772 1.071 -0.057 1.00 55.00 811 ILE A CA 1
ATOM 6241 C C . ILE A 1 811 ? 22.146 1.242 1.336 1.00 55.00 811 ILE A C 1
ATOM 6243 O O . ILE A 1 811 ? 21.610 0.267 1.865 1.00 55.00 811 ILE A O 1
ATOM 6247 N N . ASP A 1 812 ? 22.227 2.466 1.898 1.00 44.16 812 ASP A N 1
ATOM 6248 C CA . ASP A 1 812 ? 21.788 2.966 3.242 1.00 44.16 812 ASP A CA 1
ATOM 6249 C C . ASP A 1 812 ? 20.322 2.662 3.639 1.00 44.16 812 ASP A C 1
ATOM 6251 O O . ASP A 1 812 ? 19.740 3.195 4.577 1.00 44.16 812 ASP A O 1
ATOM 6255 N N . GLN A 1 813 ? 19.687 1.830 2.847 1.00 45.78 813 GLN A N 1
ATOM 6256 C CA . GLN A 1 813 ? 18.278 1.746 2.584 1.00 45.78 813 GLN A CA 1
ATOM 6257 C C . GLN A 1 813 ? 17.835 0.265 2.759 1.00 45.78 813 GLN A C 1
ATOM 6259 O O . GLN A 1 813 ? 16.682 0.008 3.108 1.00 45.78 813 GLN A O 1
ATOM 6264 N N . TYR A 1 814 ? 18.757 -0.717 2.666 1.00 44.00 814 TYR A N 1
ATOM 6265 C CA . TYR A 1 814 ? 18.562 -2.090 3.171 1.00 44.00 814 TYR A CA 1
ATOM 6266 C C . TYR A 1 814 ? 18.767 -2.135 4.692 1.00 44.00 814 TYR A C 1
ATOM 6268 O O . TYR A 1 814 ? 19.731 -2.727 5.170 1.00 44.00 814 TYR A O 1
ATOM 6276 N N . TRP A 1 815 ? 17.871 -1.447 5.408 1.00 42.31 815 TRP A N 1
ATOM 6277 C CA . TRP A 1 815 ? 17.708 -1.363 6.866 1.00 42.31 815 TRP A CA 1
ATOM 6278 C C . TRP A 1 815 ? 18.895 -1.899 7.694 1.00 42.31 815 TRP A C 1
ATOM 6280 O O . TRP A 1 815 ? 19.042 -3.108 7.901 1.00 42.31 815 TRP A O 1
ATOM 6290 N N . THR A 1 816 ? 19.742 -0.992 8.187 1.00 37.44 816 THR A N 1
ATOM 6291 C CA . THR A 1 816 ? 20.523 -1.245 9.404 1.00 37.44 816 THR A CA 1
ATOM 6292 C C . THR A 1 816 ? 19.536 -1.302 10.566 1.00 37.44 816 THR A C 1
ATOM 6294 O O . THR A 1 816 ? 18.799 -0.330 10.751 1.00 37.44 816 THR A O 1
ATOM 6297 N N . PRO A 1 817 ? 19.479 -2.408 11.320 1.00 38.84 817 PRO A N 1
ATOM 6298 C CA . PRO A 1 817 ? 18.641 -2.504 12.502 1.00 38.84 817 PRO A CA 1
ATOM 6299 C C . PRO A 1 817 ? 18.897 -1.319 13.419 1.00 38.84 817 PRO A C 1
ATOM 6301 O O . PRO A 1 817 ? 20.036 -0.897 13.607 1.00 38.84 817 PRO A O 1
ATOM 6304 N N . ARG A 1 818 ? 17.820 -0.762 13.965 1.00 33.59 818 ARG A N 1
ATOM 6305 C CA . ARG A 1 818 ? 17.846 0.431 14.820 1.00 33.59 818 ARG A CA 1
ATOM 6306 C C . ARG A 1 818 ? 18.690 0.250 16.093 1.00 33.59 818 ARG A C 1
ATOM 6308 O O . ARG A 1 818 ? 19.069 1.233 16.729 1.00 33.59 818 ARG A O 1
ATOM 6315 N N . ASP A 1 819 ? 19.036 -0.994 16.407 1.00 37.03 819 ASP A N 1
ATOM 6316 C CA . ASP A 1 819 ? 19.746 -1.413 17.605 1.00 37.03 819 ASP A CA 1
ATOM 6317 C C . ASP A 1 819 ? 21.209 -1.782 17.336 1.00 37.03 819 ASP A C 1
ATOM 6319 O O . ASP A 1 819 ? 21.658 -2.891 17.623 1.00 37.03 819 ASP A O 1
ATOM 6323 N N . ASP A 1 820 ? 22.018 -0.800 16.935 1.00 35.16 820 ASP A N 1
ATOM 6324 C CA . ASP A 1 820 ? 23.489 -0.857 17.032 1.00 35.16 820 ASP A CA 1
ATOM 6325 C C . ASP A 1 820 ? 23.988 -0.877 18.505 1.00 35.16 820 ASP A C 1
ATOM 6327 O O . ASP A 1 820 ? 25.106 -0.463 18.834 1.00 35.16 820 ASP A O 1
ATOM 6331 N N . GLN A 1 821 ? 23.154 -1.337 19.441 1.00 36.53 821 GLN A N 1
ATOM 6332 C CA . GLN A 1 821 ? 23.476 -1.466 20.851 1.00 36.53 821 GLN A CA 1
ATOM 6333 C C . GLN A 1 821 ? 24.077 -2.845 21.129 1.00 36.53 821 GLN A C 1
ATOM 6335 O O . GLN A 1 821 ? 23.493 -3.886 20.838 1.00 36.53 821 GLN A O 1
ATOM 6340 N N . ALA A 1 822 ? 25.233 -2.857 21.795 1.00 35.00 822 ALA A N 1
ATOM 6341 C CA . ALA A 1 822 ? 25.988 -4.064 22.145 1.00 35.00 822 ALA A CA 1
ATOM 6342 C C . ALA A 1 822 ? 25.212 -5.104 22.991 1.00 35.00 822 ALA A C 1
ATOM 6344 O O . ALA A 1 822 ? 25.705 -6.212 23.196 1.00 35.00 822 ALA A O 1
ATOM 6345 N N . GLU A 1 823 ? 24.025 -4.754 23.490 1.00 34.06 823 GLU A N 1
ATOM 6346 C CA . GLU A 1 823 ? 23.156 -5.604 24.308 1.00 34.06 823 GLU A CA 1
ATOM 6347 C C . GLU A 1 823 ? 22.265 -6.563 23.500 1.00 34.06 823 GLU A C 1
ATOM 6349 O O . GLU A 1 823 ? 21.798 -7.547 24.070 1.00 34.06 823 GLU A O 1
ATOM 6354 N N . TRP A 1 824 ? 22.050 -6.310 22.202 1.00 33.31 824 TRP A N 1
ATOM 6355 C CA . TRP A 1 824 ? 21.107 -7.065 21.358 1.00 33.31 824 TRP A CA 1
ATOM 6356 C C . TRP A 1 824 ? 21.778 -7.928 20.279 1.00 33.31 824 TRP A C 1
ATOM 6358 O O . TRP A 1 824 ? 21.125 -8.739 19.638 1.00 33.31 824 TRP A O 1
ATOM 6368 N N . GLY A 1 825 ? 23.105 -7.851 20.155 1.00 38.56 825 GLY A N 1
ATOM 6369 C CA . GLY A 1 825 ? 23.871 -8.564 19.132 1.00 38.56 825 GLY A CA 1
ATOM 6370 C C . GLY A 1 825 ? 24.071 -7.716 17.875 1.00 38.56 825 GLY A C 1
ATOM 6371 O O . GLY A 1 825 ? 23.278 -6.844 17.554 1.00 38.56 825 GLY A O 1
ATOM 6372 N N . ASN A 1 826 ? 25.181 -7.940 17.167 1.00 38.28 826 ASN A N 1
ATOM 6373 C CA . ASN A 1 826 ? 25.474 -7.236 15.915 1.00 38.28 826 ASN A CA 1
ATOM 6374 C C . ASN A 1 826 ? 24.541 -7.738 14.806 1.00 38.28 826 ASN A C 1
ATOM 6376 O O . ASN A 1 826 ? 24.912 -8.644 14.049 1.00 38.28 826 ASN A O 1
ATOM 6380 N N . PHE A 1 827 ? 23.352 -7.159 14.691 1.00 40.44 827 PHE A N 1
ATOM 6381 C CA . PHE A 1 827 ? 22.451 -7.481 13.600 1.00 40.44 827 PHE A CA 1
ATOM 6382 C C . PHE A 1 827 ? 22.974 -6.905 12.283 1.00 40.44 827 PHE A C 1
ATOM 6384 O O . PHE A 1 827 ? 23.108 -5.704 12.079 1.00 40.44 827 PHE A O 1
ATOM 6391 N N . GLN A 1 828 ? 23.321 -7.796 11.358 1.00 46.66 828 GLN A N 1
ATOM 6392 C CA . GLN A 1 828 ? 23.727 -7.429 10.008 1.00 46.66 828 GLN A CA 1
ATOM 6393 C C . GLN A 1 828 ? 22.469 -7.408 9.131 1.00 46.66 828 GLN A C 1
ATOM 6395 O O . GLN A 1 828 ? 21.897 -8.476 8.934 1.00 46.66 828 GLN A O 1
ATOM 6400 N N . GLY A 1 829 ? 22.070 -6.251 8.591 1.00 47.69 829 GLY A N 1
ATOM 6401 C CA . GLY A 1 829 ? 20.835 -6.035 7.811 1.00 47.69 829 GLY A CA 1
ATOM 6402 C C . GLY A 1 829 ? 20.485 -7.047 6.697 1.00 47.69 829 GLY A C 1
ATOM 6403 O O . GLY A 1 829 ? 21.206 -8.010 6.392 1.00 47.69 829 GLY A O 1
ATOM 6404 N N . TRP A 1 830 ? 19.322 -6.841 6.079 1.00 51.94 830 TRP A N 1
ATOM 6405 C CA . TRP A 1 830 ? 18.638 -7.776 5.178 1.00 51.94 830 TRP A CA 1
ATOM 6406 C C . TRP A 1 830 ? 19.262 -7.878 3.760 1.00 51.94 830 TRP A C 1
ATOM 6408 O O . TRP A 1 830 ? 18.637 -7.514 2.772 1.00 51.94 830 TRP A O 1
ATOM 6418 N N . TYR A 1 831 ? 20.481 -8.415 3.609 1.00 61.50 831 TYR A N 1
ATOM 6419 C CA . TYR A 1 831 ? 21.200 -8.476 2.308 1.00 61.50 831 TYR A CA 1
ATOM 6420 C C . TYR A 1 831 ? 20.745 -9.580 1.327 1.00 61.50 831 TYR A C 1
ATOM 6422 O O . TYR A 1 831 ? 21.397 -9.810 0.310 1.00 61.50 831 TYR A O 1
ATOM 6430 N N . LEU A 1 832 ? 19.623 -10.261 1.596 1.00 62.75 832 LEU A N 1
ATOM 6431 C CA . LEU A 1 832 ? 19.034 -11.278 0.704 1.00 62.75 832 LEU A CA 1
ATOM 6432 C C . LEU A 1 832 ? 18.700 -10.796 -0.727 1.00 62.75 832 LEU A C 1
ATOM 6434 O O . LEU A 1 832 ? 18.774 -11.627 -1.637 1.00 62.75 832 LEU A O 1
ATOM 6438 N N . PRO A 1 833 ? 18.396 -9.505 -0.979 1.00 64.25 833 PRO A N 1
ATOM 6439 C CA . PRO A 1 833 ? 18.236 -8.962 -2.331 1.00 64.25 833 PRO A CA 1
ATOM 6440 C C . PRO A 1 833 ? 19.475 -9.098 -3.232 1.00 64.25 833 PRO A C 1
ATOM 6442 O O . PRO A 1 833 ? 19.363 -8.919 -4.440 1.00 64.25 833 PRO A O 1
ATOM 6445 N N . VAL A 1 834 ? 20.636 -9.510 -2.703 1.00 75.06 834 VAL A N 1
ATOM 6446 C CA . VAL A 1 834 ? 21.794 -9.917 -3.522 1.00 75.06 834 VAL A CA 1
ATOM 6447 C C . VAL A 1 834 ? 21.454 -11.042 -4.515 1.00 75.06 834 VAL A C 1
ATOM 6449 O O . VAL A 1 834 ? 22.058 -11.129 -5.583 1.00 75.06 834 VAL A O 1
ATOM 6452 N N . PHE A 1 835 ? 20.459 -11.881 -4.195 1.00 79.75 835 PHE A N 1
ATOM 6453 C CA . PHE A 1 835 ? 19.951 -12.954 -5.060 1.00 79.75 835 PHE A CA 1
ATOM 6454 C C . PHE A 1 835 ? 18.706 -12.549 -5.865 1.00 79.75 835 PHE A C 1
ATOM 6456 O O . PHE A 1 835 ? 17.940 -13.410 -6.298 1.00 79.75 835 PHE A O 1
ATOM 6463 N N . PHE A 1 836 ? 18.480 -11.250 -6.067 1.00 76.75 836 PHE A N 1
ATOM 6464 C CA . PHE A 1 836 ? 17.421 -10.756 -6.942 1.00 76.75 836 PHE A CA 1
ATOM 6465 C C . PHE A 1 836 ? 17.545 -11.354 -8.351 1.00 76.75 836 PHE A C 1
ATOM 6467 O O . PHE A 1 836 ? 18.646 -11.441 -8.895 1.00 76.75 836 PHE A O 1
ATOM 6474 N N . GLY A 1 837 ? 16.416 -11.750 -8.949 1.00 74.81 837 GLY A N 1
A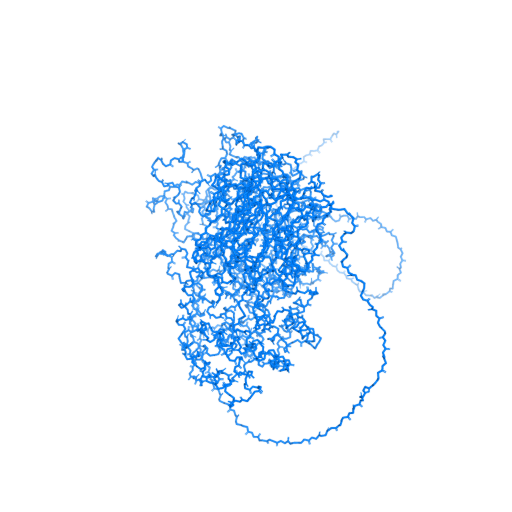TOM 6475 C CA . GLY A 1 837 ? 16.358 -12.222 -10.339 1.00 74.81 837 GLY A CA 1
ATOM 6476 C C . GLY A 1 837 ? 17.149 -13.506 -10.601 1.00 74.81 837 GLY A C 1
ATOM 6477 O O . GLY A 1 837 ? 17.616 -13.722 -11.718 1.00 74.81 837 GLY A O 1
ATOM 6478 N N . LEU A 1 838 ? 17.345 -14.339 -9.573 1.00 86.50 838 LEU A N 1
ATOM 6479 C CA . LEU A 1 838 ? 18.153 -15.549 -9.667 1.00 86.50 838 LEU A CA 1
ATOM 6480 C C . LEU A 1 838 ? 17.561 -16.555 -10.667 1.00 86.50 838 LEU A C 1
ATOM 6482 O O . LEU A 1 838 ? 16.448 -17.049 -10.488 1.00 86.50 838 LEU A O 1
ATOM 6486 N N . THR A 1 839 ? 18.338 -16.912 -11.689 1.00 91.19 839 THR A N 1
ATOM 6487 C CA . THR A 1 839 ? 17.987 -17.966 -12.651 1.00 91.19 839 THR A CA 1
ATOM 6488 C C . THR A 1 839 ? 18.576 -19.320 -12.236 1.00 91.19 839 THR A C 1
ATOM 6490 O O . THR A 1 839 ? 19.554 -19.350 -11.476 1.00 91.19 839 THR A O 1
ATOM 6493 N N . PRO A 1 840 ? 18.041 -20.455 -12.733 1.00 91.31 840 PRO A N 1
ATOM 6494 C CA . PRO A 1 840 ? 18.561 -21.783 -12.402 1.00 91.31 840 PRO A CA 1
ATOM 6495 C C . PRO A 1 840 ? 20.066 -21.937 -12.665 1.00 91.31 840 PRO A C 1
ATOM 6497 O O . PRO A 1 840 ? 20.785 -22.509 -11.846 1.00 91.31 840 PRO A O 1
ATOM 6500 N N . GLU A 1 841 ? 20.572 -21.395 -13.778 1.00 91.31 841 GLU A N 1
ATOM 6501 C CA . GLU A 1 841 ? 21.995 -21.461 -14.120 1.00 91.31 841 GLU A CA 1
ATOM 6502 C C . GLU A 1 841 ? 22.869 -20.672 -13.152 1.00 91.31 841 GLU A C 1
ATOM 6504 O O . GLU A 1 841 ? 23.934 -21.152 -12.765 1.00 91.31 841 GLU A O 1
ATOM 6509 N N . ILE A 1 842 ? 22.424 -19.481 -12.742 1.00 93.44 842 ILE A N 1
ATOM 6510 C CA . ILE A 1 842 ? 23.170 -18.665 -11.785 1.00 93.44 842 ILE A CA 1
ATOM 6511 C C . ILE A 1 842 ? 23.113 -19.283 -10.388 1.00 93.44 842 ILE A C 1
ATOM 6513 O O . ILE A 1 842 ? 24.122 -19.289 -9.690 1.00 93.44 842 ILE A O 1
ATOM 6517 N N . GLY A 1 843 ? 21.990 -19.883 -9.989 1.00 91.56 843 GLY A N 1
ATOM 6518 C CA . GLY A 1 843 ? 21.920 -20.631 -8.735 1.00 91.56 843 GLY A CA 1
ATOM 6519 C C . GLY A 1 843 ? 22.871 -21.831 -8.715 1.00 91.56 843 GLY A C 1
ATOM 6520 O O . GLY A 1 843 ? 23.628 -21.991 -7.755 1.00 91.56 843 GLY A O 1
ATOM 6521 N N . LEU A 1 844 ? 22.930 -22.603 -9.810 1.00 89.75 844 LEU A N 1
ATOM 6522 C CA . LEU A 1 844 ? 23.912 -23.680 -9.961 1.00 89.75 844 LEU A CA 1
ATOM 6523 C C . LEU A 1 844 ? 25.348 -23.143 -9.923 1.00 89.75 844 LEU A C 1
ATOM 6525 O O . LEU A 1 844 ? 26.200 -23.703 -9.237 1.00 89.75 844 LEU A O 1
ATOM 6529 N N . TYR A 1 845 ? 25.619 -22.059 -10.645 1.00 92.56 845 TYR A N 1
ATOM 6530 C CA . TYR A 1 845 ? 26.913 -21.389 -10.644 1.00 92.56 845 TYR A CA 1
ATOM 6531 C C . TYR A 1 845 ? 27.330 -20.990 -9.221 1.00 92.56 845 TYR A C 1
ATOM 6533 O O . TYR A 1 845 ? 28.429 -21.328 -8.786 1.00 92.56 845 TYR A O 1
ATOM 6541 N N . LEU A 1 846 ? 26.439 -20.358 -8.452 1.00 92.19 846 LEU A N 1
ATOM 6542 C CA . LEU A 1 846 ? 26.702 -19.964 -7.070 1.00 92.19 846 LEU A CA 1
ATOM 6543 C C . LEU A 1 846 ? 26.978 -21.168 -6.173 1.00 92.19 846 LEU A C 1
ATOM 6545 O O . LEU A 1 846 ? 27.902 -21.131 -5.358 1.00 92.19 846 LEU A O 1
ATOM 6549 N N . ARG A 1 847 ? 26.214 -22.246 -6.357 1.00 87.75 847 ARG A N 1
ATOM 6550 C CA . ARG A 1 847 ? 26.394 -23.519 -5.654 1.00 87.75 847 ARG A CA 1
ATOM 6551 C C . ARG A 1 847 ? 27.773 -24.133 -5.911 1.00 87.75 847 ARG A C 1
ATOM 6553 O O . ARG A 1 847 ? 28.393 -24.648 -4.986 1.00 87.75 847 ARG A O 1
ATOM 6560 N N . GLU A 1 848 ? 28.262 -24.070 -7.146 1.00 88.25 848 GLU A N 1
ATOM 6561 C CA . GLU A 1 848 ? 29.488 -24.757 -7.572 1.00 88.25 848 GLU A CA 1
ATOM 6562 C C . GLU A 1 848 ? 30.758 -23.895 -7.481 1.00 88.25 848 GLU A C 1
ATOM 6564 O O . GLU A 1 848 ? 31.850 -24.436 -7.316 1.00 88.25 848 GLU A O 1
ATOM 6569 N N . GLN A 1 849 ? 30.646 -22.568 -7.594 1.00 90.00 849 GLN A N 1
ATOM 6570 C CA . GLN A 1 849 ? 31.794 -21.681 -7.842 1.00 90.00 849 GLN A CA 1
ATOM 6571 C C . GLN A 1 849 ? 32.119 -20.721 -6.688 1.00 90.00 849 GLN A C 1
ATOM 6573 O O . GLN A 1 849 ? 33.179 -20.100 -6.713 1.00 90.00 849 GLN A O 1
ATOM 6578 N N . THR A 1 850 ? 31.268 -20.624 -5.656 1.00 88.38 850 THR A N 1
ATOM 6579 C CA . THR A 1 850 ? 31.503 -19.751 -4.481 1.00 88.38 850 THR A CA 1
ATOM 6580 C C . THR A 1 850 ? 32.076 -20.477 -3.262 1.00 88.38 850 THR A C 1
ATOM 6582 O O . THR A 1 850 ? 32.146 -19.905 -2.176 1.00 88.38 850 THR A O 1
ATOM 6585 N N . ASN A 1 851 ? 32.463 -21.751 -3.396 1.00 84.31 851 ASN A N 1
ATOM 6586 C CA . ASN A 1 851 ? 33.021 -22.554 -2.300 1.00 84.31 851 ASN A CA 1
ATOM 6587 C C . ASN A 1 851 ? 32.122 -22.580 -1.037 1.00 84.31 851 ASN A C 1
ATOM 6589 O O . ASN A 1 851 ? 32.586 -22.400 0.088 1.00 84.31 851 ASN A O 1
ATOM 6593 N N . GLY A 1 852 ? 30.808 -22.735 -1.232 1.00 81.31 852 GLY A N 1
ATOM 6594 C CA . GLY A 1 852 ? 29.818 -22.790 -0.150 1.00 81.31 852 GLY A CA 1
ATOM 6595 C C . GLY A 1 852 ? 29.449 -21.442 0.484 1.00 81.31 852 GLY A C 1
ATOM 6596 O O . GLY A 1 852 ? 28.560 -21.416 1.334 1.00 81.31 852 GLY A O 1
ATOM 6597 N N . GLN A 1 853 ? 30.061 -20.322 0.077 1.00 85.12 853 GLN A N 1
ATOM 6598 C CA . GLN A 1 853 ? 29.780 -19.005 0.664 1.00 85.12 853 GLN A CA 1
ATOM 6599 C C . GLN A 1 853 ? 28.357 -18.517 0.370 1.00 85.12 853 GLN A C 1
ATOM 6601 O O . GLN A 1 853 ? 27.697 -17.996 1.269 1.00 85.12 853 GLN A O 1
ATOM 6606 N N . ALA A 1 854 ? 27.854 -18.726 -0.852 1.00 86.00 854 ALA A N 1
ATOM 6607 C CA . ALA A 1 854 ? 26.475 -18.377 -1.191 1.00 86.00 854 ALA A CA 1
ATOM 6608 C C . ALA A 1 854 ? 25.466 -19.178 -0.351 1.00 86.00 854 ALA A C 1
ATOM 6610 O O . ALA A 1 854 ? 24.555 -18.603 0.238 1.00 86.00 854 ALA A O 1
ATOM 6611 N N . ALA A 1 855 ? 25.675 -20.491 -0.217 1.00 82.50 855 ALA A N 1
ATOM 6612 C CA . ALA A 1 855 ? 24.836 -21.347 0.620 1.00 82.50 855 ALA A CA 1
ATOM 6613 C C . ALA A 1 855 ? 24.892 -20.936 2.102 1.00 82.50 855 ALA A C 1
ATOM 6615 O O . ALA A 1 855 ? 23.850 -20.822 2.742 1.00 82.50 855 ALA A O 1
ATOM 6616 N N . ALA A 1 856 ? 26.080 -20.629 2.633 1.00 79.19 856 ALA A N 1
ATOM 6617 C CA . ALA A 1 856 ? 26.231 -20.126 3.997 1.00 79.19 856 ALA A CA 1
ATOM 6618 C C . ALA A 1 856 ? 25.485 -18.797 4.217 1.00 79.19 856 ALA A C 1
ATOM 6620 O O . ALA A 1 856 ? 24.877 -18.613 5.268 1.00 79.19 856 ALA A O 1
ATOM 6621 N N . HIS A 1 857 ? 25.477 -17.897 3.225 1.00 79.12 857 HIS A N 1
ATOM 6622 C CA . HIS A 1 857 ? 24.729 -16.638 3.295 1.00 79.12 857 HIS A CA 1
ATOM 6623 C C . HIS A 1 857 ? 23.207 -16.848 3.309 1.00 79.12 857 HIS A C 1
ATOM 6625 O O . HIS A 1 857 ? 22.503 -16.154 4.037 1.00 79.12 857 HIS A O 1
ATOM 6631 N N . VAL A 1 858 ? 22.688 -17.809 2.536 1.00 77.88 858 VAL A N 1
ATOM 6632 C CA . VAL A 1 858 ? 21.259 -18.173 2.564 1.00 77.88 858 VAL A CA 1
ATOM 6633 C C . VAL A 1 858 ? 20.886 -18.779 3.921 1.00 77.88 858 VAL A C 1
ATOM 6635 O O . VAL A 1 858 ? 19.857 -18.438 4.500 1.00 77.88 858 VAL A O 1
ATOM 6638 N N . LEU A 1 859 ? 21.727 -19.673 4.441 1.00 74.25 859 LEU A N 1
ATOM 6639 C CA . LEU A 1 859 ? 21.441 -20.472 5.632 1.00 74.25 859 LEU A CA 1
ATOM 6640 C C . LEU A 1 859 ? 21.620 -19.698 6.945 1.00 74.25 859 LEU A C 1
ATOM 6642 O O . LEU A 1 859 ? 20.872 -19.942 7.890 1.00 74.25 859 LEU A O 1
ATOM 6646 N N . SER A 1 860 ? 22.536 -18.724 7.007 1.00 66.06 860 SER A N 1
ATOM 6647 C CA . SER A 1 860 ? 22.746 -17.889 8.203 1.00 66.06 860 SER A CA 1
ATOM 6648 C C . SER A 1 860 ? 21.503 -17.101 8.620 1.00 66.06 860 SER A C 1
ATOM 6650 O O . SER A 1 860 ? 21.368 -16.716 9.776 1.00 66.06 860 SER A O 1
ATOM 6652 N N . ARG A 1 861 ? 20.559 -16.901 7.695 1.00 59.09 861 ARG A N 1
ATOM 6653 C CA . ARG A 1 861 ? 19.301 -16.184 7.931 1.00 59.09 861 ARG A CA 1
ATOM 6654 C C . ARG A 1 861 ? 18.191 -17.059 8.513 1.00 59.09 861 ARG A C 1
ATOM 6656 O O . ARG A 1 861 ? 17.102 -16.561 8.753 1.00 59.09 861 ARG A O 1
ATOM 6663 N N . GLN A 1 862 ? 18.445 -18.348 8.740 1.00 53.69 862 GLN A N 1
ATOM 6664 C CA . GLN A 1 862 ? 17.457 -19.298 9.272 1.00 53.69 862 GLN A CA 1
ATOM 6665 C C . GLN A 1 862 ? 17.634 -19.588 10.768 1.00 53.69 862 GLN A C 1
ATOM 6667 O O . GLN A 1 862 ? 16.743 -20.181 11.372 1.00 53.69 862 GLN A O 1
ATOM 6672 N N . THR A 1 863 ? 18.767 -19.195 11.363 1.00 44.72 863 THR A N 1
ATOM 6673 C CA . THR A 1 863 ? 19.177 -19.621 12.714 1.00 44.72 863 THR A CA 1
ATOM 6674 C C . THR A 1 863 ? 19.374 -18.480 13.719 1.00 44.72 863 THR A C 1
ATOM 6676 O O . THR A 1 863 ? 19.722 -18.774 14.855 1.00 44.72 863 THR A O 1
ATOM 6679 N N . GLY A 1 864 ? 19.198 -17.216 13.316 1.00 34.66 864 GLY A N 1
ATOM 6680 C CA . GLY A 1 864 ? 19.392 -16.043 14.183 1.00 34.66 864 GLY A CA 1
ATOM 6681 C C . GLY A 1 864 ? 18.187 -15.751 15.077 1.00 34.66 864 GLY A C 1
ATOM 6682 O O . GLY A 1 864 ? 18.293 -15.884 16.288 1.00 34.66 864 GLY A O 1
ATOM 6683 N N . ASP A 1 865 ? 17.029 -15.440 14.475 1.00 34.94 865 ASP A N 1
ATOM 6684 C CA . ASP A 1 865 ? 16.051 -14.566 15.162 1.00 34.94 865 ASP A CA 1
ATOM 6685 C C . ASP A 1 865 ? 14.605 -15.059 15.140 1.00 34.94 865 ASP A C 1
ATOM 6687 O O . ASP A 1 865 ? 13.660 -14.300 15.322 1.00 34.94 865 ASP A O 1
ATOM 6691 N N . GLY A 1 866 ? 14.373 -16.338 14.842 1.00 38.56 866 GLY A N 1
ATOM 6692 C CA . GLY A 1 866 ? 13.005 -16.867 14.760 1.00 38.56 866 GLY A CA 1
ATOM 6693 C C . GLY A 1 866 ? 12.161 -16.288 13.607 1.00 38.56 866 GLY A C 1
ATOM 6694 O O . GLY A 1 866 ? 11.074 -16.811 13.342 1.00 38.56 866 GLY A O 1
ATOM 6695 N N . LEU A 1 867 ? 12.671 -15.307 12.851 1.00 43.81 867 LEU A N 1
ATOM 6696 C CA . LEU A 1 867 ? 12.096 -14.830 11.599 1.00 43.81 867 LEU A CA 1
ATOM 6697 C C . LEU A 1 867 ? 12.384 -15.818 10.471 1.00 43.81 867 LEU A C 1
ATOM 6699 O O . LEU A 1 867 ? 13.398 -15.836 9.777 1.00 43.81 867 LEU A O 1
ATOM 6703 N N . ARG A 1 868 ? 11.422 -16.716 10.326 1.00 47.53 868 ARG A N 1
ATOM 6704 C CA . ARG A 1 868 ? 11.352 -17.757 9.314 1.00 47.53 868 ARG A CA 1
ATOM 6705 C C . ARG A 1 868 ? 10.913 -17.144 7.972 1.00 47.53 868 ARG A C 1
ATOM 6707 O O . ARG A 1 868 ? 9.740 -17.209 7.617 1.00 47.53 868 ARG A O 1
ATOM 6714 N N . TRP A 1 869 ? 11.862 -16.558 7.235 1.00 47.56 869 TRP A N 1
ATOM 6715 C CA . TRP A 1 869 ? 11.743 -15.814 5.956 1.00 47.56 869 TRP A CA 1
ATOM 6716 C C . TRP A 1 869 ? 10.892 -16.391 4.822 1.00 47.56 869 TRP A C 1
ATOM 6718 O O . TRP A 1 869 ? 10.646 -15.742 3.806 1.00 47.56 869 TRP A O 1
ATOM 6728 N N . TRP A 1 870 ? 10.466 -17.634 4.934 1.00 48.47 870 TRP A N 1
ATOM 6729 C CA . TRP A 1 870 ? 9.912 -18.395 3.828 1.00 48.47 870 TRP A CA 1
ATOM 6730 C C . TRP A 1 870 ? 8.400 -18.191 3.620 1.00 48.47 870 TRP A C 1
ATOM 6732 O O . TRP A 1 870 ? 7.774 -18.976 2.918 1.00 48.47 870 TRP A O 1
ATOM 6742 N N . TYR A 1 871 ? 7.798 -17.142 4.203 1.00 49.78 871 TYR A N 1
ATOM 6743 C CA . TYR A 1 871 ? 6.343 -16.902 4.169 1.00 49.78 871 TYR A CA 1
ATOM 6744 C C . TYR A 1 871 ? 5.901 -15.490 3.730 1.00 49.78 871 TYR A C 1
ATOM 6746 O O . TYR A 1 871 ? 4.822 -15.031 4.113 1.00 49.78 871 TYR A O 1
ATOM 6754 N N . ILE A 1 872 ? 6.686 -14.801 2.901 1.00 49.88 872 ILE A N 1
ATOM 6755 C CA . ILE A 1 872 ? 6.449 -13.391 2.548 1.00 49.88 872 ILE A CA 1
ATOM 6756 C C . ILE A 1 872 ? 5.908 -13.262 1.116 1.00 49.88 872 ILE A C 1
ATOM 6758 O O . ILE A 1 872 ? 6.681 -13.081 0.178 1.00 49.88 872 ILE A O 1
ATOM 6762 N N . THR A 1 873 ? 4.584 -13.311 0.956 1.00 45.28 873 THR A N 1
ATOM 6763 C CA . THR A 1 873 ? 3.875 -12.634 -0.164 1.00 45.28 873 THR A CA 1
ATOM 6764 C C . THR A 1 873 ? 2.574 -11.946 0.243 1.00 45.28 873 THR A C 1
ATOM 6766 O O . THR A 1 873 ? 1.953 -11.291 -0.574 1.00 45.28 873 THR A O 1
ATOM 6769 N N . ARG A 1 874 ? 2.169 -12.021 1.514 1.00 42.19 874 ARG A N 1
ATOM 6770 C CA . ARG A 1 874 ? 1.143 -11.130 2.097 1.00 42.19 874 ARG A CA 1
ATOM 6771 C C . ARG A 1 874 ? 1.197 -11.127 3.620 1.00 42.19 874 ARG A C 1
ATOM 6773 O O . ARG A 1 874 ? 0.998 -10.113 4.262 1.00 42.19 874 ARG A O 1
ATOM 6780 N N . ALA A 1 875 ? 1.614 -12.255 4.192 1.00 32.78 875 ALA A N 1
ATOM 6781 C CA . ALA A 1 875 ? 1.999 -12.358 5.596 1.00 32.78 875 ALA A CA 1
ATOM 6782 C C . ALA A 1 875 ? 3.352 -11.685 5.925 1.00 32.78 875 ALA A C 1
ATOM 6784 O O . ALA A 1 875 ? 3.829 -11.820 7.044 1.00 32.78 875 ALA A O 1
ATOM 6785 N N . GLY A 1 876 ? 3.965 -10.975 4.967 1.00 35.53 876 GLY A N 1
ATOM 6786 C CA . GLY A 1 876 ? 5.109 -10.079 5.195 1.00 35.53 876 GLY A CA 1
ATOM 6787 C C . GLY A 1 876 ? 4.769 -8.855 6.045 1.00 35.53 876 GLY A C 1
ATOM 6788 O O . GLY A 1 876 ? 5.674 -8.207 6.547 1.00 35.53 876 GLY A O 1
ATOM 6789 N N . ILE A 1 877 ? 3.476 -8.619 6.282 1.00 39.12 877 ILE A N 1
ATOM 6790 C CA . ILE A 1 877 ? 2.964 -7.747 7.345 1.00 39.12 877 ILE A CA 1
ATOM 6791 C C . ILE A 1 877 ? 3.344 -8.298 8.740 1.00 39.12 877 ILE A C 1
ATOM 6793 O O . ILE A 1 877 ? 3.222 -7.618 9.740 1.00 39.12 877 ILE A O 1
ATOM 6797 N N . HIS A 1 878 ? 3.786 -9.554 8.865 1.00 39.09 878 HIS A N 1
ATOM 6798 C CA . HIS A 1 878 ? 3.763 -10.267 10.151 1.00 39.09 878 HIS A CA 1
ATOM 6799 C C . HIS A 1 878 ? 5.129 -10.720 10.663 1.00 39.09 878 HIS A C 1
ATOM 6801 O O . HIS A 1 878 ? 5.217 -11.698 11.409 1.00 39.09 878 HIS A O 1
ATOM 6807 N N . ALA A 1 879 ? 6.185 -10.045 10.236 1.00 33.31 879 ALA A N 1
ATOM 6808 C CA . ALA A 1 879 ? 7.539 -10.280 10.695 1.00 33.31 879 ALA A CA 1
ATOM 6809 C C . ALA A 1 879 ? 8.166 -8.916 10.995 1.00 33.31 879 ALA A C 1
ATOM 6811 O O . ALA A 1 879 ? 8.846 -8.349 10.154 1.00 33.31 879 ALA A O 1
ATOM 6812 N N . GLU A 1 880 ? 7.848 -8.342 12.147 1.00 34.31 880 GLU A N 1
ATOM 6813 C CA . GLU A 1 880 ? 8.410 -7.053 12.546 1.00 34.31 880 GLU A CA 1
ATOM 6814 C C . GLU A 1 880 ? 9.764 -7.266 13.230 1.00 34.31 880 GLU A C 1
ATOM 6816 O O . GLU A 1 880 ? 9.876 -8.036 14.184 1.00 34.31 880 GLU A O 1
ATOM 6821 N N . GLU A 1 881 ? 10.786 -6.588 12.714 1.00 29.45 881 GLU A N 1
ATOM 6822 C CA . GLU A 1 881 ? 11.802 -5.941 13.544 1.00 29.45 881 GLU A CA 1
ATOM 6823 C C . GLU A 1 881 ? 11.518 -4.438 13.410 1.00 29.45 881 GLU A C 1
ATOM 6825 O O . GLU A 1 881 ? 11.586 -3.934 12.288 1.00 29.45 881 GLU A O 1
ATOM 6830 N N . GLY A 1 882 ? 11.173 -3.730 14.493 1.00 33.66 882 GLY A N 1
ATOM 6831 C CA . GLY A 1 882 ? 10.930 -2.284 14.454 1.00 33.66 882 GLY A CA 1
ATOM 6832 C C . GLY A 1 882 ? 9.541 -1.893 13.957 1.00 33.66 882 GLY A C 1
ATOM 6833 O O . GLY A 1 882 ? 9.436 -1.565 12.783 1.00 33.66 882 GLY A O 1
ATOM 6834 N N . GLU A 1 883 ? 8.524 -1.909 14.833 1.00 39.16 883 GLU A N 1
ATOM 6835 C CA . GLU A 1 883 ? 7.265 -1.107 14.776 1.00 39.16 883 GLU A CA 1
ATOM 6836 C C . GLU A 1 883 ? 6.709 -0.779 13.368 1.00 39.16 883 GLU A C 1
ATOM 6838 O O . GLU A 1 883 ? 6.446 0.375 13.030 1.00 39.16 883 GLU A O 1
ATOM 6843 N N . SER A 1 884 ? 6.681 -1.750 12.458 1.00 35.81 884 SER A N 1
ATOM 6844 C CA . SER A 1 884 ? 6.302 -1.534 11.063 1.00 35.81 884 SER A CA 1
ATOM 6845 C C . SER A 1 884 ? 6.142 -2.866 10.354 1.00 35.81 884 SER A C 1
ATOM 6847 O O . SER A 1 884 ? 7.107 -3.567 10.036 1.00 35.81 884 SER A O 1
ATOM 6849 N N . SER A 1 885 ? 4.905 -3.189 10.015 1.00 37.16 885 SER A N 1
ATOM 6850 C CA . SER A 1 885 ? 4.514 -4.428 9.356 1.00 37.16 885 SER A CA 1
ATOM 6851 C C . SER A 1 885 ? 4.867 -4.456 7.856 1.00 37.16 885 SER A C 1
ATOM 6853 O O . SER A 1 885 ? 4.000 -4.579 6.988 1.00 37.16 885 SER A O 1
ATOM 6855 N N . PHE A 1 886 ? 6.163 -4.369 7.516 1.00 43.94 886 PHE A N 1
ATOM 6856 C CA . PHE A 1 886 ? 6.635 -4.200 6.132 1.00 43.94 886 PHE A CA 1
ATOM 6857 C C . PHE A 1 886 ? 7.863 -5.053 5.752 1.00 43.94 886 PHE A C 1
ATOM 6859 O O . PHE A 1 886 ? 8.881 -4.517 5.307 1.00 43.94 886 PHE A O 1
ATOM 6866 N N . ILE A 1 887 ? 7.801 -6.393 5.810 1.00 43.72 887 ILE A N 1
ATOM 6867 C CA . ILE A 1 887 ? 8.806 -7.191 5.077 1.00 43.72 887 ILE A CA 1
ATOM 6868 C C . ILE A 1 887 ? 8.449 -7.280 3.589 1.00 43.72 887 ILE A C 1
ATOM 6870 O O . ILE A 1 887 ? 7.426 -7.845 3.195 1.00 43.72 887 ILE A O 1
ATOM 6874 N N . ALA A 1 888 ? 9.361 -6.785 2.747 1.00 49.97 888 ALA A N 1
ATOM 6875 C CA . ALA A 1 888 ? 9.209 -6.732 1.299 1.00 49.97 888 ALA A CA 1
ATOM 6876 C C . ALA A 1 888 ? 9.107 -8.137 0.646 1.00 49.97 888 ALA A C 1
ATOM 6878 O O . ALA A 1 888 ? 10.007 -8.968 0.827 1.00 49.97 888 ALA A O 1
ATOM 6879 N N . PRO A 1 889 ? 8.098 -8.396 -0.216 1.00 54.31 889 PRO A N 1
ATOM 6880 C CA . PRO A 1 889 ? 7.941 -9.636 -1.002 1.00 54.31 889 PRO A CA 1
ATOM 6881 C C . PRO A 1 889 ? 9.190 -10.093 -1.750 1.00 54.31 889 PRO A C 1
ATOM 6883 O O . PRO A 1 889 ? 9.420 -11.289 -1.928 1.00 54.31 889 PRO A O 1
ATOM 6886 N N . ILE A 1 890 ? 10.026 -9.134 -2.145 1.00 62.41 890 ILE A N 1
ATOM 6887 C CA . ILE A 1 890 ? 11.285 -9.356 -2.852 1.00 62.41 890 ILE A CA 1
ATOM 6888 C C . ILE A 1 890 ? 12.283 -10.177 -2.021 1.00 62.41 890 ILE A C 1
ATOM 6890 O O . ILE A 1 890 ? 12.985 -11.017 -2.579 1.00 62.41 890 ILE A O 1
ATOM 6894 N N . ALA A 1 891 ? 12.324 -9.997 -0.695 1.00 65.25 891 ALA A N 1
ATOM 6895 C CA . ALA A 1 891 ? 13.246 -10.709 0.186 1.00 65.25 891 ALA A CA 1
ATOM 6896 C C . ALA A 1 891 ? 12.825 -12.175 0.342 1.00 65.25 891 ALA A C 1
ATOM 6898 O O . ALA A 1 891 ? 13.647 -13.076 0.172 1.00 65.25 891 ALA A O 1
ATOM 6899 N N . GLY A 1 892 ? 11.530 -12.426 0.567 1.00 69.62 892 GLY A N 1
ATOM 6900 C CA . GLY A 1 892 ? 10.986 -13.785 0.616 1.00 69.62 892 GLY A CA 1
ATOM 6901 C C . GLY A 1 892 ? 11.062 -14.509 -0.725 1.00 69.62 892 GLY A C 1
ATOM 6902 O O . GLY A 1 892 ? 11.336 -15.706 -0.767 1.00 69.62 892 GLY A O 1
ATOM 6903 N N . TRP A 1 893 ? 10.860 -13.798 -1.835 1.00 75.88 893 TRP A N 1
ATOM 6904 C CA . TRP A 1 893 ? 11.064 -14.339 -3.178 1.00 75.88 893 TRP A CA 1
ATOM 6905 C C . TRP A 1 893 ? 12.527 -14.673 -3.479 1.00 75.88 893 TRP A C 1
ATOM 6907 O O . TRP A 1 893 ? 12.812 -15.813 -3.844 1.00 75.88 893 TRP A O 1
ATOM 6917 N N . SER A 1 894 ? 13.456 -13.746 -3.231 1.00 76.69 894 SER A N 1
ATOM 6918 C CA . SER A 1 894 ? 14.897 -13.966 -3.434 1.00 76.69 894 SER A CA 1
ATOM 6919 C C . SER A 1 894 ? 15.403 -15.124 -2.576 1.00 76.69 894 SER A C 1
ATOM 6921 O O . SER A 1 894 ? 16.149 -15.976 -3.055 1.00 76.69 894 SER A O 1
ATOM 6923 N N . HIS A 1 895 ? 14.942 -15.215 -1.323 1.00 78.06 895 HIS A N 1
ATOM 6924 C CA . HIS A 1 895 ? 15.261 -16.341 -0.454 1.00 78.06 895 HIS A CA 1
ATOM 6925 C C . HIS A 1 895 ? 14.710 -17.654 -1.015 1.00 78.06 895 HIS A C 1
ATOM 6927 O O . HIS A 1 895 ? 15.456 -18.623 -1.109 1.00 78.06 895 HIS A O 1
ATOM 6933 N N . PHE A 1 896 ? 13.441 -17.694 -1.437 1.00 81.06 896 PHE A N 1
ATOM 6934 C CA . PHE A 1 896 ? 12.832 -18.895 -2.014 1.00 81.06 896 PHE A CA 1
ATOM 6935 C C . PHE A 1 896 ? 13.610 -19.397 -3.237 1.00 81.06 896 PHE A C 1
ATOM 6937 O O . PHE A 1 896 ? 13.956 -20.576 -3.303 1.00 81.06 896 PHE A O 1
ATOM 6944 N N . LEU A 1 897 ? 13.934 -18.509 -4.183 1.00 86.19 897 LEU A N 1
ATOM 6945 C CA . LEU A 1 897 ? 14.712 -18.879 -5.366 1.00 86.19 897 LEU A CA 1
ATOM 6946 C C . LEU A 1 897 ? 16.135 -19.315 -5.001 1.00 86.19 897 LEU A C 1
ATOM 6948 O O . LEU A 1 897 ? 16.642 -20.280 -5.566 1.00 86.19 897 LEU A O 1
ATOM 6952 N N . ALA A 1 898 ? 16.775 -18.663 -4.027 1.00 86.31 898 ALA A N 1
ATOM 6953 C CA . ALA A 1 898 ? 18.085 -19.074 -3.534 1.00 86.31 898 ALA A CA 1
ATOM 6954 C C . ALA A 1 898 ? 18.045 -20.475 -2.904 1.00 86.31 898 ALA A C 1
ATOM 6956 O O . ALA A 1 898 ? 18.944 -21.286 -3.124 1.00 86.31 898 ALA A O 1
ATOM 6957 N N . ARG A 1 899 ? 16.978 -20.811 -2.179 1.00 85.50 899 ARG A N 1
ATOM 6958 C CA . ARG A 1 899 ? 16.768 -22.165 -1.660 1.00 85.50 899 ARG A CA 1
ATOM 6959 C C . ARG A 1 899 ? 16.575 -23.183 -2.787 1.00 85.50 899 ARG A C 1
ATOM 6961 O O . ARG A 1 899 ? 17.261 -24.204 -2.812 1.00 85.50 899 ARG A O 1
ATOM 6968 N N . ALA A 1 900 ? 15.732 -22.868 -3.765 1.00 87.25 900 ALA A N 1
ATOM 6969 C CA . ALA A 1 900 ? 15.500 -23.738 -4.913 1.00 87.25 900 ALA A CA 1
ATOM 6970 C C . ALA A 1 900 ? 16.777 -23.972 -5.741 1.00 87.25 900 ALA A C 1
ATOM 6972 O O . ALA A 1 900 ? 17.124 -25.113 -6.030 1.00 87.25 900 ALA A O 1
ATOM 6973 N N . TYR A 1 901 ? 17.513 -22.914 -6.094 1.00 90.69 901 TYR A N 1
ATOM 6974 C CA . TYR A 1 901 ? 18.591 -23.009 -7.083 1.00 90.69 901 TYR A CA 1
ATOM 6975 C C . TYR A 1 901 ? 20.010 -23.072 -6.489 1.00 90.69 901 TYR A C 1
ATOM 6977 O O . TYR A 1 901 ? 20.873 -23.711 -7.088 1.00 90.69 901 TYR A O 1
ATOM 6985 N N . ILE A 1 902 ? 20.279 -22.456 -5.326 1.00 89.31 902 ILE A N 1
ATOM 6986 C CA . ILE A 1 902 ? 21.603 -22.503 -4.661 1.00 89.31 902 ILE A CA 1
ATOM 6987 C C . ILE A 1 902 ? 21.690 -23.691 -3.706 1.00 89.31 902 ILE A C 1
ATOM 6989 O O . ILE A 1 902 ? 22.689 -24.408 -3.714 1.00 89.31 902 ILE A O 1
ATOM 6993 N N . LEU A 1 903 ? 20.669 -23.909 -2.870 1.00 85.88 903 LEU A N 1
ATOM 6994 C CA . LEU A 1 903 ? 20.664 -25.059 -1.958 1.00 85.88 903 LEU A CA 1
ATOM 6995 C C . LEU A 1 903 ? 20.241 -26.344 -2.677 1.00 85.88 903 LEU A C 1
ATOM 6997 O O . LEU A 1 903 ? 20.764 -27.410 -2.361 1.00 85.88 903 LEU A O 1
ATOM 7001 N N . GLY A 1 904 ? 19.377 -26.237 -3.692 1.00 84.06 904 GLY A N 1
ATOM 7002 C CA . GLY A 1 904 ? 18.823 -27.403 -4.380 1.00 84.06 904 GLY A CA 1
ATOM 7003 C C . GLY A 1 904 ? 17.785 -28.129 -3.529 1.00 84.06 904 GLY A C 1
ATOM 7004 O O . GLY A 1 904 ? 17.749 -29.355 -3.545 1.00 84.06 904 GLY A O 1
ATOM 7005 N N . ASP A 1 905 ? 17.003 -27.390 -2.738 1.00 82.06 905 ASP A N 1
ATOM 7006 C CA . ASP A 1 905 ? 15.983 -27.988 -1.879 1.00 82.06 905 ASP A CA 1
ATOM 7007 C C . ASP A 1 905 ? 14.948 -28.776 -2.693 1.00 82.06 905 ASP A C 1
ATOM 7009 O O . ASP A 1 905 ? 14.535 -28.364 -3.778 1.00 82.06 905 ASP A O 1
ATOM 7013 N N . SER A 1 906 ? 14.508 -29.909 -2.138 1.00 82.69 906 SER A N 1
ATOM 7014 C CA . SER A 1 906 ? 13.577 -30.817 -2.810 1.00 82.69 906 SER A CA 1
ATOM 7015 C C . SER A 1 906 ? 12.206 -30.183 -3.040 1.00 82.69 906 SER A C 1
ATOM 7017 O O . SER A 1 906 ? 11.767 -29.300 -2.295 1.00 82.69 906 SER A O 1
ATOM 7019 N N . GLN A 1 907 ? 11.458 -30.718 -4.007 1.00 82.31 907 GLN A N 1
ATOM 7020 C CA . GLN A 1 907 ? 10.069 -30.318 -4.247 1.00 82.31 907 GLN A CA 1
ATOM 7021 C C . GLN A 1 907 ? 9.210 -30.392 -2.969 1.00 82.31 907 GLN A C 1
ATOM 7023 O O . GLN A 1 907 ? 8.403 -29.502 -2.703 1.00 82.31 907 GLN A O 1
ATOM 7028 N N . ALA A 1 908 ? 9.383 -31.437 -2.151 1.00 72.94 908 ALA A N 1
ATOM 7029 C CA . ALA A 1 908 ? 8.653 -31.605 -0.891 1.00 72.94 908 ALA A CA 1
ATOM 7030 C C . ALA A 1 908 ? 8.985 -30.509 0.132 1.00 72.94 908 ALA A C 1
ATOM 7032 O O . ALA A 1 908 ? 8.123 -30.103 0.913 1.00 72.94 908 ALA A O 1
ATOM 7033 N N . THR A 1 909 ? 10.222 -30.023 0.109 1.00 73.88 909 THR A N 1
ATOM 7034 C CA . THR A 1 909 ? 10.706 -28.949 0.970 1.00 73.88 909 THR A CA 1
ATOM 7035 C C . THR A 1 909 ? 10.172 -27.596 0.500 1.00 73.88 909 THR A C 1
ATOM 7037 O O . THR A 1 909 ? 9.547 -26.884 1.285 1.00 73.88 909 THR A O 1
ATOM 7040 N N . LEU A 1 910 ? 10.314 -27.279 -0.791 1.00 76.00 910 LEU A N 1
ATOM 7041 C CA . LEU A 1 910 ? 9.835 -26.025 -1.382 1.00 76.00 910 LEU A CA 1
ATOM 7042 C C . LEU A 1 910 ? 8.311 -25.874 -1.307 1.00 76.00 910 LEU A C 1
ATOM 7044 O O . LEU A 1 910 ? 7.822 -24.780 -1.037 1.00 76.00 910 LEU A O 1
ATOM 7048 N N . ARG A 1 911 ? 7.548 -26.968 -1.449 1.00 75.38 911 ARG A N 1
ATOM 7049 C CA . ARG A 1 911 ? 6.083 -26.971 -1.267 1.00 75.38 911 ARG A CA 1
ATOM 7050 C C . ARG A 1 911 ? 5.650 -26.424 0.093 1.00 75.38 911 ARG A C 1
ATOM 7052 O O . ARG A 1 911 ? 4.599 -25.807 0.178 1.00 75.38 911 ARG A O 1
ATOM 7059 N N . ARG A 1 912 ? 6.453 -26.605 1.148 1.00 65.94 912 ARG A N 1
ATOM 7060 C CA . ARG A 1 912 ? 6.148 -26.067 2.489 1.00 65.94 912 ARG A CA 1
ATOM 7061 C C . ARG A 1 912 ? 6.281 -24.546 2.555 1.00 65.94 912 ARG A C 1
ATOM 7063 O O . ARG A 1 912 ? 5.823 -23.949 3.524 1.00 65.94 912 ARG A O 1
ATOM 7070 N N . TRP A 1 913 ? 6.941 -23.939 1.571 1.00 66.50 913 TRP A N 1
ATOM 7071 C CA . TRP A 1 913 ? 7.239 -22.508 1.497 1.00 66.50 913 TRP A CA 1
ATOM 7072 C C . TRP A 1 913 ? 6.554 -21.822 0.321 1.00 66.50 913 TRP A C 1
ATOM 7074 O O . TRP A 1 913 ? 6.750 -20.624 0.122 1.00 66.50 913 TRP A O 1
ATOM 7084 N N . LEU A 1 914 ? 5.781 -22.567 -0.476 1.00 70.62 914 LEU A N 1
ATOM 7085 C CA . LEU A 1 914 ? 4.912 -21.958 -1.464 1.00 70.62 914 LEU A CA 1
ATOM 7086 C C . LEU A 1 914 ? 3.911 -21.088 -0.719 1.00 70.62 914 LEU A C 1
ATOM 7088 O O . LEU A 1 914 ? 3.200 -21.525 0.181 1.00 70.62 914 LEU A O 1
ATOM 7092 N N . ASP A 1 915 ? 3.902 -19.824 -1.082 1.00 61.78 915 ASP A N 1
ATOM 7093 C CA . ASP A 1 915 ? 3.012 -18.841 -0.506 1.00 61.78 915 ASP A CA 1
ATOM 7094 C C . ASP A 1 915 ? 1.732 -18.735 -1.335 1.00 61.78 915 ASP A C 1
ATOM 7096 O O . ASP A 1 915 ? 1.416 -19.644 -2.100 1.00 61.78 915 ASP A O 1
ATOM 7100 N N . ARG A 1 916 ? 0.945 -17.674 -1.149 1.00 63.62 916 ARG A N 1
ATOM 7101 C CA . ARG A 1 916 ? -0.308 -17.437 -1.880 1.00 63.62 916 ARG A CA 1
ATOM 7102 C C . ARG A 1 916 ? -0.183 -16.166 -2.710 1.00 63.62 916 ARG A C 1
ATOM 7104 O O . ARG A 1 916 ? 0.536 -15.267 -2.268 1.00 63.62 916 ARG A O 1
ATOM 7111 N N . PRO A 1 917 ? -0.904 -16.060 -3.839 1.00 61.91 917 PRO A N 1
ATOM 7112 C CA . PRO A 1 917 ? -0.913 -14.829 -4.607 1.00 61.91 917 PRO A CA 1
ATOM 7113 C C . PRO A 1 917 ? -1.472 -13.682 -3.756 1.00 61.91 917 PRO A C 1
ATOM 7115 O O . PRO A 1 917 ? -2.527 -13.819 -3.130 1.00 61.91 917 PRO A O 1
ATOM 7118 N N . TRP A 1 918 ? -0.754 -12.560 -3.725 1.00 55.44 918 TRP A N 1
ATOM 7119 C CA . TRP A 1 918 ? -1.165 -11.330 -3.043 1.00 55.44 918 TRP A CA 1
ATOM 7120 C C . TRP A 1 918 ? -2.449 -10.760 -3.656 1.00 55.44 918 TRP A C 1
ATOM 7122 O O . TRP A 1 918 ? -3.410 -10.448 -2.951 1.00 55.44 918 TRP A O 1
ATOM 7132 N N . GLY A 1 919 ? -2.443 -10.625 -4.980 1.00 63.91 919 GLY A N 1
ATOM 7133 C CA . GLY A 1 919 ? -3.488 -10.019 -5.797 1.00 63.91 919 GLY A CA 1
ATOM 7134 C C . GLY A 1 919 ? -3.626 -10.768 -7.119 1.00 63.91 919 GLY A C 1
ATOM 7135 O O . GLY A 1 919 ? -3.146 -11.895 -7.269 1.00 63.91 919 GLY A O 1
ATOM 7136 N N . ARG A 1 920 ? -4.279 -10.157 -8.108 1.00 66.50 920 ARG A N 1
ATOM 7137 C CA . ARG A 1 920 ? -4.494 -10.807 -9.407 1.00 66.50 920 ARG A CA 1
ATOM 7138 C C . ARG A 1 920 ? -3.168 -10.976 -10.157 1.00 66.50 920 ARG A C 1
ATOM 7140 O O . ARG A 1 920 ? -2.488 -10.001 -10.490 1.00 66.50 920 ARG A O 1
ATOM 7147 N N . GLY A 1 921 ? -2.807 -12.228 -10.443 1.00 67.88 921 GLY A N 1
ATOM 7148 C CA . GLY A 1 921 ? -1.650 -12.595 -11.266 1.00 67.88 921 GLY A CA 1
ATOM 7149 C C . GLY A 1 921 ? -0.271 -12.436 -10.607 1.00 67.88 921 GLY A C 1
ATOM 7150 O O . GLY A 1 921 ? 0.662 -12.023 -11.289 1.00 67.88 921 GLY A O 1
ATOM 7151 N N . ASP A 1 922 ? -0.135 -12.693 -9.304 1.00 74.25 922 ASP A N 1
ATOM 7152 C CA . ASP A 1 922 ? 1.133 -12.585 -8.554 1.00 74.25 922 ASP A CA 1
ATOM 7153 C C . ASP A 1 922 ? 2.350 -13.216 -9.256 1.00 74.25 922 ASP A C 1
ATOM 7155 O O . ASP A 1 922 ? 2.472 -14.439 -9.333 1.00 74.25 922 ASP A O 1
ATOM 7159 N N . LEU A 1 923 ? 3.269 -12.377 -9.755 1.00 78.50 923 LEU A N 1
ATOM 7160 C CA . LEU A 1 923 ? 4.420 -12.840 -10.527 1.00 78.50 923 LEU A CA 1
ATOM 7161 C C . LEU A 1 923 ? 5.381 -13.670 -9.675 1.00 78.50 923 LEU A C 1
ATOM 7163 O O . LEU A 1 923 ? 5.899 -14.683 -10.146 1.00 78.50 923 LEU A O 1
ATOM 7167 N N . TYR A 1 924 ? 5.594 -13.287 -8.415 1.00 78.50 924 TYR A N 1
ATOM 7168 C CA . TYR A 1 924 ? 6.480 -14.026 -7.522 1.00 78.50 924 TYR A CA 1
ATOM 7169 C C . TYR A 1 924 ? 5.880 -15.367 -7.130 1.00 78.50 924 TYR A C 1
ATOM 7171 O O . TYR A 1 924 ? 6.616 -16.353 -7.085 1.00 78.50 924 TYR A O 1
ATOM 7179 N N . SER A 1 925 ? 4.566 -15.434 -6.903 1.00 78.50 925 SER A N 1
ATOM 7180 C CA . SER A 1 925 ? 3.904 -16.713 -6.621 1.00 78.50 925 SER A CA 1
ATOM 7181 C C . SER A 1 925 ? 4.020 -17.666 -7.819 1.00 78.50 925 SER A C 1
ATOM 7183 O O . SER A 1 925 ? 4.474 -18.801 -7.657 1.00 78.50 925 SER A O 1
ATOM 7185 N N . ILE A 1 926 ? 3.789 -17.172 -9.044 1.00 85.25 926 ILE A N 1
ATOM 7186 C CA . ILE A 1 926 ? 3.987 -17.943 -10.282 1.00 85.25 926 ILE A CA 1
ATOM 7187 C C . ILE A 1 926 ? 5.432 -18.458 -10.400 1.00 85.25 926 ILE A C 1
ATOM 7189 O O . ILE A 1 926 ? 5.648 -19.648 -10.644 1.00 85.25 926 ILE A O 1
ATOM 7193 N N . GLN A 1 927 ? 6.435 -17.597 -10.197 1.00 88.12 927 GLN A N 1
ATOM 7194 C CA . GLN A 1 927 ? 7.845 -17.994 -10.283 1.00 88.12 927 GLN A CA 1
ATOM 7195 C C . GLN A 1 927 ? 8.232 -19.035 -9.220 1.00 88.12 927 GLN A C 1
ATOM 7197 O O . GLN A 1 927 ? 8.958 -19.981 -9.533 1.00 88.12 927 GLN A O 1
ATOM 7202 N N . LYS A 1 928 ? 7.723 -18.915 -7.986 1.00 86.44 928 LYS A N 1
ATOM 7203 C CA . LYS A 1 928 ? 7.944 -19.898 -6.909 1.00 86.44 928 LYS A CA 1
ATOM 7204 C C . LYS A 1 928 ? 7.312 -21.251 -7.233 1.00 86.44 928 LYS A C 1
ATOM 7206 O O . LYS A 1 928 ? 7.935 -22.288 -6.993 1.00 86.44 928 LYS A O 1
ATOM 7211 N N . ILE A 1 929 ? 6.111 -21.262 -7.822 1.00 88.31 929 ILE A N 1
ATOM 7212 C CA . ILE A 1 929 ? 5.456 -22.496 -8.284 1.00 88.31 929 ILE A CA 1
ATOM 7213 C C . ILE A 1 929 ? 6.303 -23.172 -9.360 1.00 88.31 929 ILE A C 1
ATOM 7215 O O . ILE A 1 929 ? 6.557 -24.370 -9.255 1.00 88.31 929 ILE A O 1
ATOM 7219 N N . VAL A 1 930 ? 6.795 -22.422 -10.352 1.00 92.94 930 VAL A N 1
ATOM 7220 C CA . VAL A 1 930 ? 7.657 -22.990 -11.401 1.00 92.94 930 VAL A CA 1
ATOM 7221 C C . VAL A 1 930 ? 8.965 -23.531 -10.818 1.00 92.94 930 VAL A C 1
ATOM 7223 O O . VAL A 1 930 ? 9.328 -24.664 -11.128 1.00 92.94 930 VAL A O 1
ATOM 7226 N N . ALA A 1 931 ? 9.630 -22.787 -9.928 1.00 91.31 931 ALA A N 1
ATOM 7227 C CA . ALA A 1 931 ? 10.840 -23.255 -9.247 1.00 91.31 931 ALA A CA 1
ATOM 7228 C C . ALA A 1 931 ? 10.588 -24.544 -8.439 1.00 91.31 931 ALA A C 1
ATOM 7230 O O . ALA A 1 931 ? 11.431 -25.435 -8.407 1.00 91.31 931 ALA A O 1
ATOM 7231 N N . THR A 1 932 ? 9.400 -24.678 -7.839 1.00 90.31 932 THR A N 1
ATOM 7232 C CA . THR A 1 932 ? 8.991 -25.895 -7.118 1.00 90.31 932 THR A CA 1
ATOM 7233 C C . THR A 1 932 ? 8.738 -27.067 -8.058 1.00 90.31 932 THR A C 1
ATOM 7235 O O . THR A 1 932 ? 9.120 -28.182 -7.729 1.00 90.31 932 THR A O 1
ATOM 7238 N N . ILE A 1 933 ? 8.113 -26.830 -9.218 1.00 91.56 933 ILE A N 1
ATOM 7239 C CA . ILE A 1 933 ? 7.920 -27.856 -10.254 1.00 91.56 933 ILE A CA 1
ATOM 7240 C C . ILE A 1 933 ? 9.275 -28.352 -10.776 1.00 91.56 933 ILE A C 1
ATOM 7242 O O . ILE A 1 933 ? 9.414 -29.535 -11.052 1.00 91.56 933 ILE A O 1
ATOM 7246 N N . GLN A 1 934 ? 10.255 -27.456 -10.927 1.00 90.25 934 GLN A N 1
ATOM 7247 C CA . GLN A 1 934 ? 11.590 -27.767 -11.451 1.00 90.25 934 GLN A CA 1
ATOM 7248 C C . GLN A 1 934 ? 12.510 -28.473 -10.447 1.00 90.25 934 GLN A C 1
ATOM 7250 O O . GLN A 1 934 ? 13.518 -29.047 -10.860 1.00 90.25 934 GLN A O 1
ATOM 7255 N N . ALA A 1 935 ? 12.202 -28.415 -9.152 1.00 88.00 935 ALA A N 1
ATOM 7256 C CA . ALA A 1 935 ? 13.005 -29.062 -8.126 1.00 88.00 935 ALA A CA 1
ATOM 7257 C C . ALA A 1 935 ? 12.906 -30.589 -8.213 1.00 88.00 935 ALA A C 1
ATOM 7259 O O . ALA A 1 935 ? 11.860 -31.146 -8.542 1.00 88.00 935 ALA A O 1
ATOM 7260 N N . GLU A 1 936 ? 14.000 -31.274 -7.883 1.00 76.81 936 GLU A N 1
ATOM 7261 C CA . GLU A 1 936 ? 14.025 -32.734 -7.888 1.00 76.81 936 GLU A CA 1
ATOM 7262 C C . GLU A 1 936 ? 13.034 -33.293 -6.849 1.00 76.81 936 GLU A C 1
ATOM 7264 O O . GLU A 1 936 ? 12.896 -32.772 -5.730 1.00 76.81 936 GLU A O 1
ATOM 7269 N N . GLU A 1 937 ? 12.320 -34.360 -7.225 1.00 66.31 937 GLU A N 1
ATOM 7270 C CA . GLU A 1 937 ? 11.553 -35.133 -6.255 1.00 66.31 937 GLU A CA 1
ATOM 7271 C C . GLU A 1 937 ? 12.528 -35.777 -5.272 1.00 66.31 937 GLU A C 1
ATOM 7273 O O . GLU A 1 937 ? 13.543 -36.355 -5.659 1.00 66.31 937 GLU A O 1
ATOM 7278 N N . GLU A 1 938 ? 12.201 -35.695 -3.986 1.00 54.06 938 GLU A N 1
ATOM 7279 C CA . GLU A 1 938 ? 12.849 -36.542 -2.997 1.00 54.06 938 GLU A CA 1
ATOM 7280 C C . GLU A 1 938 ? 12.605 -37.988 -3.450 1.00 54.06 938 GLU A C 1
ATOM 7282 O O . GLU A 1 938 ? 11.445 -38.363 -3.662 1.00 54.06 938 GLU A O 1
ATOM 7287 N N . GLU A 1 939 ? 13.670 -38.771 -3.691 1.00 40.25 939 GLU A N 1
ATOM 7288 C CA . GLU A 1 939 ? 13.507 -40.189 -4.017 1.00 40.25 939 GLU A CA 1
ATOM 7289 C C . GLU A 1 939 ? 12.534 -40.762 -2.991 1.00 40.25 939 GLU A C 1
ATOM 7291 O O . GLU A 1 939 ? 12.766 -40.650 -1.785 1.00 40.25 939 GLU A O 1
ATOM 7296 N N . LYS A 1 940 ? 11.420 -41.331 -3.467 1.00 34.06 940 LYS A N 1
ATOM 7297 C CA . LYS A 1 940 ? 10.491 -42.092 -2.633 1.00 34.06 940 LYS A CA 1
ATOM 7298 C C . LYS A 1 940 ? 11.246 -43.304 -2.091 1.00 34.06 940 LYS A C 1
ATOM 7300 O O . LYS A 1 940 ? 11.108 -44.413 -2.604 1.00 34.06 940 LYS A O 1
ATOM 7305 N N . GLY A 1 941 ? 12.056 -43.088 -1.056 1.00 28.31 941 GLY A N 1
ATOM 7306 C CA . GLY A 1 941 ? 12.432 -44.108 -0.101 1.00 28.31 941 GLY A CA 1
ATOM 7307 C C . GLY A 1 941 ? 11.120 -44.699 0.376 1.00 28.31 941 GLY A C 1
ATOM 7308 O O . GLY A 1 941 ? 10.262 -43.978 0.883 1.00 28.31 941 GLY A O 1
ATOM 7309 N N . GLY A 1 942 ? 10.916 -45.967 0.028 1.00 24.83 942 GLY A N 1
ATOM 7310 C CA . GLY A 1 942 ? 9.626 -46.626 0.107 1.00 24.83 942 GLY A CA 1
ATOM 7311 C C . GLY A 1 942 ? 8.958 -46.461 1.466 1.00 24.83 942 GLY A C 1
ATOM 7312 O O . GLY A 1 942 ? 9.610 -46.305 2.494 1.00 24.83 942 GLY A O 1
ATOM 7313 N N . GLU A 1 943 ? 7.633 -46.541 1.445 1.00 28.97 943 GLU A N 1
ATOM 7314 C CA . GLU A 1 943 ? 6.812 -46.802 2.618 1.00 28.97 943 GLU A CA 1
ATOM 7315 C C . GLU A 1 943 ? 7.409 -47.962 3.434 1.00 28.97 943 GLU A C 1
ATOM 7317 O O . GLU A 1 943 ? 7.158 -49.128 3.135 1.00 28.97 943 GLU A O 1
ATOM 7322 N N . GLN A 1 944 ? 8.208 -47.655 4.457 1.00 25.03 944 GLN A N 1
ATOM 7323 C CA . GLN A 1 944 ? 8.470 -48.540 5.584 1.00 25.03 944 GLN A CA 1
ATOM 7324 C C . GLN A 1 944 ? 9.059 -47.764 6.770 1.00 25.03 944 GLN A C 1
ATOM 7326 O O . GLN A 1 944 ? 10.206 -47.341 6.770 1.00 25.03 944 GLN A O 1
ATOM 7331 N N . GLU A 1 945 ? 8.199 -47.647 7.783 1.00 24.98 945 GLU A N 1
ATOM 7332 C CA . GLU A 1 945 ? 8.487 -47.566 9.218 1.00 24.98 945 GLU A CA 1
ATOM 7333 C C . GLU A 1 945 ? 9.134 -46.295 9.795 1.00 24.98 945 GLU A C 1
ATOM 7335 O O . GLU A 1 945 ? 10.299 -45.958 9.620 1.00 24.98 945 GLU A O 1
ATOM 7340 N N . ALA A 1 946 ? 8.323 -45.631 10.621 1.00 33.81 946 ALA A N 1
ATOM 7341 C CA . ALA A 1 946 ? 8.731 -44.639 11.593 1.00 33.81 946 ALA A CA 1
ATOM 7342 C C . ALA A 1 946 ? 9.686 -45.239 12.641 1.00 33.81 946 ALA A C 1
ATOM 7344 O O . ALA A 1 946 ? 9.257 -46.088 13.420 1.00 33.81 946 ALA A O 1
ATOM 7345 N N . GLN A 1 947 ? 10.921 -44.733 12.727 1.00 23.80 947 GLN A N 1
ATOM 7346 C CA . GLN A 1 947 ? 11.696 -44.620 13.973 1.00 23.80 947 GLN A CA 1
ATOM 7347 C C . GLN A 1 947 ? 12.961 -43.755 13.778 1.00 23.80 947 GLN A C 1
ATOM 7349 O O . GLN A 1 947 ? 13.837 -44.085 12.996 1.00 23.80 947 GLN A O 1
ATOM 7354 N N . GLN A 1 948 ? 12.990 -42.629 14.498 1.00 25.56 948 GLN A N 1
ATOM 7355 C CA . GLN A 1 948 ? 14.128 -41.923 15.120 1.00 25.56 948 GLN A CA 1
ATOM 7356 C C . GLN A 1 948 ? 15.580 -42.028 14.568 1.00 25.56 948 GLN A C 1
ATOM 7358 O O . GLN A 1 948 ? 16.160 -43.104 14.532 1.00 25.56 948 GLN A O 1
ATOM 7363 N N . GLN A 1 949 ? 16.189 -40.829 14.450 1.00 24.19 949 GLN A N 1
ATOM 7364 C CA . GLN A 1 949 ? 17.601 -40.427 14.688 1.00 24.19 949 GLN A CA 1
ATOM 7365 C C . GLN A 1 949 ? 18.557 -40.165 13.492 1.00 24.19 949 GLN A C 1
ATOM 7367 O O . GLN A 1 949 ? 18.839 -41.033 12.680 1.00 24.19 949 GLN A O 1
ATOM 7372 N N . ASP A 1 950 ? 19.090 -38.930 13.515 1.00 24.69 950 ASP A N 1
ATOM 7373 C CA . ASP A 1 950 ? 20.401 -38.405 13.077 1.00 24.69 950 ASP A CA 1
ATOM 7374 C C . ASP A 1 950 ? 20.826 -38.295 11.586 1.00 24.69 950 ASP A C 1
ATOM 7376 O O . ASP A 1 950 ? 21.239 -39.244 10.934 1.00 24.69 950 ASP A O 1
ATOM 7380 N N . LEU A 1 951 ? 20.826 -37.036 11.108 1.00 24.66 951 LEU A N 1
ATOM 7381 C CA . LEU A 1 951 ? 21.983 -36.229 10.644 1.00 24.66 951 LEU A CA 1
ATOM 7382 C C . LEU A 1 951 ? 23.014 -36.807 9.624 1.00 24.66 951 LEU A C 1
ATOM 7384 O O . LEU A 1 951 ? 23.967 -37.479 9.998 1.00 24.66 951 LEU A O 1
ATOM 7388 N N . PHE A 1 952 ? 22.912 -36.292 8.382 1.00 23.44 952 PHE A N 1
ATOM 7389 C CA . PHE A 1 952 ? 23.944 -35.948 7.364 1.00 23.44 952 PHE A CA 1
ATOM 7390 C C . PHE A 1 952 ? 24.812 -37.001 6.598 1.00 23.44 952 PHE A C 1
ATOM 7392 O O . PHE A 1 952 ? 25.524 -37.809 7.182 1.00 23.44 952 PHE A O 1
ATOM 7399 N N . LEU A 1 953 ? 24.920 -36.729 5.269 1.00 23.39 953 LEU A N 1
ATOM 7400 C CA . LEU A 1 953 ? 25.946 -37.065 4.228 1.00 23.39 953 LEU A CA 1
ATOM 7401 C C . LEU A 1 953 ? 25.805 -38.386 3.419 1.00 23.39 953 LEU A C 1
ATOM 7403 O O . LEU A 1 953 ? 25.343 -39.372 3.982 1.00 23.39 953 LEU A O 1
ATOM 7407 N N . PRO A 1 954 ? 26.371 -38.524 2.181 1.00 27.66 954 PRO A N 1
ATOM 7408 C CA . PRO A 1 954 ? 26.691 -37.568 1.093 1.00 27.66 954 PRO A CA 1
ATOM 7409 C C . PRO A 1 954 ? 26.197 -38.006 -0.326 1.00 27.66 954 PRO A C 1
ATOM 7411 O O . PRO A 1 954 ? 25.846 -39.158 -0.569 1.00 27.66 954 PRO A O 1
ATOM 7414 N N . ILE A 1 955 ? 26.250 -37.085 -1.302 1.00 24.27 955 ILE A N 1
ATOM 7415 C CA . ILE A 1 955 ? 25.895 -37.282 -2.727 1.00 24.27 955 ILE A CA 1
ATOM 7416 C C . ILE A 1 955 ? 27.016 -38.010 -3.499 1.00 24.27 955 ILE A C 1
ATOM 7418 O O . ILE A 1 955 ? 28.177 -37.601 -3.454 1.00 24.27 955 ILE A O 1
ATOM 7422 N N . VAL A 1 956 ? 26.660 -39.041 -4.279 1.00 24.30 956 VAL A N 1
ATOM 7423 C CA . VAL A 1 956 ? 27.532 -39.692 -5.278 1.00 24.30 956 VAL A CA 1
ATOM 7424 C C . VAL A 1 956 ? 27.186 -39.167 -6.675 1.00 24.30 956 VAL A C 1
ATOM 7426 O O . VAL A 1 956 ? 26.093 -39.401 -7.183 1.00 24.30 956 VAL A O 1
ATOM 7429 N N . VAL A 1 957 ? 28.134 -38.489 -7.327 1.00 25.31 957 VAL A N 1
ATOM 7430 C CA . VAL A 1 957 ? 28.018 -38.035 -8.725 1.00 25.31 957 VAL A CA 1
ATOM 7431 C C . VAL A 1 957 ? 28.298 -39.202 -9.678 1.00 25.31 957 VAL A C 1
ATOM 7433 O O . VAL A 1 957 ? 29.352 -39.834 -9.592 1.00 25.31 957 VAL A O 1
ATOM 7436 N N . LYS A 1 958 ? 27.392 -39.467 -10.628 1.00 23.67 958 LYS A N 1
ATOM 7437 C CA . LYS A 1 958 ? 27.604 -40.431 -11.722 1.00 23.67 958 LYS A CA 1
ATOM 7438 C C . LYS A 1 958 ? 27.856 -39.685 -13.049 1.00 23.67 958 LYS A C 1
ATOM 7440 O O . LYS A 1 958 ? 27.076 -38.797 -13.381 1.00 23.67 958 LYS A O 1
ATOM 7445 N N . PRO A 1 959 ? 28.916 -40.011 -13.815 1.00 25.58 959 PRO A N 1
ATOM 7446 C CA . PRO A 1 959 ? 29.248 -39.316 -15.064 1.00 25.58 959 PRO A CA 1
ATOM 7447 C C . PRO A 1 959 ? 28.377 -39.762 -16.263 1.00 25.58 959 PRO A C 1
ATOM 7449 O O . PRO A 1 959 ? 27.834 -40.872 -16.245 1.00 25.58 959 PRO A O 1
ATOM 7452 N N . PRO A 1 960 ? 28.253 -38.925 -17.317 1.00 29.39 960 PRO A N 1
ATOM 7453 C CA . PRO A 1 960 ? 27.343 -39.153 -18.442 1.00 29.39 960 PRO A CA 1
ATOM 7454 C C . PRO A 1 960 ? 27.857 -40.204 -19.441 1.00 29.39 960 PRO A C 1
ATOM 7456 O O . PRO A 1 960 ? 29.056 -40.316 -19.703 1.00 29.39 960 PRO A O 1
ATOM 7459 N N . ALA A 1 961 ? 26.924 -40.961 -20.025 1.00 27.31 961 ALA A N 1
ATOM 7460 C CA . ALA A 1 961 ? 27.187 -41.979 -21.039 1.00 27.31 961 ALA A CA 1
ATOM 7461 C C . ALA A 1 961 ? 27.312 -41.387 -22.459 1.00 27.31 961 ALA A C 1
ATOM 7463 O O . ALA A 1 961 ? 26.622 -40.444 -22.837 1.00 27.31 961 ALA A O 1
ATOM 7464 N N . THR A 1 962 ? 28.211 -41.986 -23.238 1.00 24.39 962 THR A N 1
ATOM 7465 C CA . THR A 1 962 ? 28.633 -41.657 -24.612 1.00 24.39 962 THR A CA 1
ATOM 7466 C C . THR A 1 962 ? 27.540 -41.942 -25.667 1.00 24.39 962 THR A C 1
ATOM 7468 O O . THR A 1 962 ? 26.804 -42.916 -25.505 1.00 24.39 962 THR A O 1
ATOM 7471 N N . PRO A 1 963 ? 27.438 -41.180 -26.780 1.00 30.67 963 PRO A N 1
ATOM 7472 C CA . PRO A 1 963 ? 26.416 -41.414 -27.806 1.00 30.67 963 PRO A CA 1
ATOM 7473 C C . PRO A 1 963 ? 26.840 -42.475 -28.841 1.00 30.67 963 PRO A C 1
ATOM 7475 O O . PRO A 1 963 ? 28.016 -42.612 -29.169 1.00 30.67 963 PRO A O 1
ATOM 7478 N N . THR A 1 964 ? 25.864 -43.203 -29.396 1.00 24.11 964 THR A N 1
ATOM 7479 C CA . THR A 1 964 ? 26.007 -44.139 -30.539 1.00 24.11 964 THR A CA 1
ATOM 7480 C C . THR A 1 964 ? 24.927 -43.805 -31.596 1.00 24.11 964 THR A C 1
ATOM 7482 O O . THR A 1 964 ? 23.872 -43.301 -31.206 1.00 24.11 964 THR A O 1
ATOM 7485 N N . PRO A 1 965 ? 25.163 -43.995 -32.916 1.00 28.48 965 PRO A N 1
ATOM 7486 C CA . PRO A 1 965 ? 24.592 -43.132 -33.956 1.00 28.48 965 PRO A CA 1
ATOM 7487 C C . PRO A 1 965 ? 23.397 -43.709 -34.753 1.00 28.48 965 PRO A C 1
ATOM 7489 O O . PRO A 1 965 ? 23.237 -44.916 -34.882 1.00 28.48 965 PRO A O 1
ATOM 7492 N N . THR A 1 966 ? 22.638 -42.769 -35.337 1.00 26.92 966 THR A N 1
ATOM 7493 C CA . THR A 1 966 ? 21.890 -42.744 -36.621 1.00 26.92 966 THR A CA 1
ATOM 7494 C C . THR A 1 966 ? 20.950 -43.892 -37.035 1.00 26.92 966 THR A C 1
ATOM 7496 O O . THR A 1 966 ? 21.386 -45.005 -37.301 1.00 26.92 966 THR A O 1
ATOM 7499 N N . ALA A 1 967 ? 19.695 -43.535 -37.361 1.00 24.47 967 ALA A N 1
ATOM 7500 C CA . ALA A 1 967 ? 18.971 -44.072 -38.523 1.00 24.47 967 ALA A CA 1
ATOM 7501 C C . ALA A 1 967 ? 17.938 -43.062 -39.075 1.00 24.47 967 ALA A C 1
ATOM 7503 O O . ALA A 1 967 ? 17.282 -42.342 -38.327 1.00 24.47 967 ALA A O 1
ATOM 7504 N N . THR A 1 968 ? 17.857 -43.018 -40.404 1.00 22.12 968 THR A N 1
ATOM 7505 C CA . THR A 1 968 ? 17.194 -42.031 -41.281 1.00 22.12 968 THR A CA 1
ATOM 7506 C C . THR A 1 968 ? 15.804 -42.553 -41.774 1.00 22.12 968 THR A C 1
ATOM 7508 O O . THR A 1 968 ? 15.309 -43.525 -41.213 1.00 22.12 968 THR A O 1
ATOM 7511 N N . PRO A 1 969 ? 15.133 -41.973 -42.800 1.00 47.09 969 PRO A N 1
ATOM 7512 C CA . PRO A 1 969 ? 13.847 -41.245 -42.737 1.00 47.09 969 PRO A CA 1
ATOM 7513 C C . PRO A 1 969 ? 12.668 -41.955 -43.459 1.00 47.09 969 PRO A C 1
ATOM 7515 O O . PRO A 1 969 ? 12.913 -42.889 -44.216 1.00 47.09 969 PRO A O 1
ATOM 7518 N N . THR A 1 970 ? 11.417 -41.450 -43.401 1.00 21.67 970 THR A N 1
ATOM 7519 C CA . THR A 1 970 ? 10.512 -41.471 -44.590 1.00 21.67 970 THR A CA 1
ATOM 7520 C C . THR A 1 970 ? 9.266 -40.555 -44.531 1.00 21.67 970 THR A C 1
ATOM 7522 O O . THR A 1 970 ? 8.492 -40.607 -43.586 1.00 21.67 970 THR A O 1
ATOM 7525 N N . ALA A 1 971 ? 9.076 -39.833 -45.650 1.00 23.11 971 ALA A N 1
ATOM 7526 C CA . ALA A 1 971 ? 7.851 -39.498 -46.411 1.00 23.11 971 ALA A CA 1
ATOM 7527 C C . ALA A 1 971 ? 6.790 -38.458 -45.945 1.00 23.11 971 ALA A C 1
ATOM 7529 O O . ALA A 1 971 ? 5.947 -38.695 -45.089 1.00 23.11 971 ALA A O 1
ATOM 7530 N N . THR A 1 972 ? 6.798 -37.363 -46.721 1.00 26.44 972 THR A N 1
ATOM 7531 C CA . THR A 1 972 ? 5.788 -36.363 -47.165 1.00 26.44 972 THR A CA 1
ATOM 7532 C C . THR A 1 972 ? 4.430 -36.962 -47.640 1.00 26.44 972 THR A C 1
ATOM 7534 O O . THR A 1 972 ? 4.410 -38.164 -47.905 1.00 26.44 972 THR A O 1
ATOM 7537 N N . PRO A 1 973 ? 3.312 -36.199 -47.853 1.00 28.52 973 PRO A N 1
ATOM 7538 C CA . PRO A 1 973 ? 3.240 -35.035 -48.761 1.00 28.52 973 PRO A CA 1
ATOM 7539 C C . PRO A 1 973 ? 2.368 -33.821 -48.350 1.00 28.52 973 PRO A C 1
ATOM 7541 O O . PRO A 1 973 ? 1.413 -33.886 -47.585 1.00 28.52 973 PRO A O 1
ATOM 7544 N N . THR A 1 974 ? 2.746 -32.708 -48.975 1.00 27.47 974 THR A N 1
ATOM 7545 C CA . THR A 1 974 ? 2.099 -31.406 -49.191 1.00 27.47 974 THR A CA 1
ATOM 7546 C C . THR A 1 974 ? 0.683 -31.471 -49.779 1.00 27.47 974 THR A C 1
ATOM 7548 O O . THR A 1 974 ? 0.397 -32.370 -50.561 1.00 27.47 974 THR A O 1
ATOM 7551 N N . ASN A 1 975 ? -0.138 -30.436 -49.528 1.00 23.44 975 ASN A N 1
ATOM 7552 C CA . ASN A 1 975 ? -0.966 -29.782 -50.558 1.00 23.44 975 ASN A CA 1
ATOM 7553 C C . ASN A 1 975 ? -1.464 -28.386 -50.124 1.00 23.44 975 ASN A C 1
ATOM 7555 O O . ASN A 1 975 ? -2.065 -28.210 -49.069 1.00 23.44 975 ASN A O 1
ATOM 7559 N N . THR A 1 976 ? -1.192 -27.412 -50.992 1.00 24.97 976 THR A N 1
ATOM 7560 C CA . THR A 1 976 ? -1.658 -26.012 -51.039 1.00 24.97 976 THR A CA 1
ATOM 7561 C C . THR A 1 976 ? -3.144 -25.937 -51.461 1.00 24.97 976 THR A C 1
ATOM 7563 O O . THR A 1 976 ? -3.626 -26.881 -52.091 1.00 24.97 976 THR A O 1
ATOM 7566 N N . PRO A 1 977 ? -3.888 -24.850 -51.158 1.00 24.11 977 PRO A N 1
ATOM 7567 C CA . PRO A 1 977 ? -4.194 -23.840 -52.201 1.00 24.11 977 PRO A CA 1
ATOM 7568 C C . PRO A 1 977 ? -4.207 -22.389 -51.646 1.00 24.11 977 PRO A C 1
ATOM 7570 O O . PRO A 1 977 ? -4.719 -22.126 -50.567 1.00 24.11 977 PRO A O 1
ATOM 7573 N N . THR A 1 978 ? -3.454 -21.441 -52.212 1.00 20.59 978 THR A N 1
ATOM 7574 C CA . THR A 1 978 ? -3.791 -20.530 -53.332 1.00 20.59 978 THR A CA 1
ATOM 7575 C C . THR A 1 978 ? -4.942 -19.557 -53.034 1.00 20.59 978 THR A C 1
ATOM 7577 O O . THR A 1 978 ? -6.114 -19.917 -53.061 1.00 20.59 978 THR A O 1
ATOM 7580 N N . GLN A 1 979 ? -4.560 -18.294 -52.815 1.00 25.61 979 GLN A N 1
ATOM 7581 C CA . GLN A 1 979 ? -5.412 -17.102 -52.789 1.00 25.61 979 GLN A CA 1
ATOM 7582 C C . GLN A 1 979 ? -5.928 -16.741 -54.191 1.00 25.61 979 GLN A C 1
ATOM 7584 O O . GLN A 1 979 ? -5.167 -16.855 -55.152 1.00 25.61 979 GLN A O 1
ATOM 7589 N N . THR A 1 980 ? -7.134 -16.170 -54.298 1.00 21.53 980 THR A N 1
ATOM 7590 C CA . THR A 1 980 ? -7.422 -14.886 -54.995 1.00 21.53 980 THR A CA 1
ATOM 7591 C C . THR A 1 980 ? -8.861 -14.415 -54.668 1.00 21.53 980 THR A C 1
ATOM 7593 O O . THR A 1 980 ? -9.628 -15.196 -54.110 1.00 21.53 980 THR A O 1
ATOM 7596 N N . PRO A 1 981 ? -9.234 -13.135 -54.890 1.00 35.44 981 PRO A N 1
ATOM 7597 C CA . PRO A 1 981 ? -9.790 -12.281 -53.843 1.00 35.44 981 PRO A CA 1
ATOM 7598 C C . PRO A 1 981 ? -11.211 -11.790 -54.174 1.00 35.44 981 PRO A C 1
ATOM 7600 O O . PRO A 1 981 ? -11.646 -11.799 -55.326 1.00 35.44 981 PRO A O 1
ATOM 7603 N N . THR A 1 982 ? -11.946 -11.269 -53.193 1.00 20.53 982 THR A N 1
ATOM 7604 C CA . THR A 1 982 ? -13.085 -10.391 -53.498 1.00 20.53 982 THR A CA 1
ATOM 7605 C C . THR A 1 982 ? -13.258 -9.354 -52.397 1.00 20.53 982 THR A C 1
ATOM 7607 O O . THR A 1 982 ? -13.368 -9.672 -51.219 1.00 20.53 982 THR A O 1
ATOM 7610 N N . VAL A 1 983 ? -13.197 -8.100 -52.832 1.00 34.56 983 VAL A N 1
ATOM 7611 C CA . VAL A 1 983 ? -13.279 -6.861 -52.058 1.00 34.56 983 VAL A CA 1
ATOM 7612 C C . VAL A 1 983 ? -14.665 -6.709 -51.421 1.00 34.56 983 VAL A C 1
ATOM 7614 O O . VAL A 1 983 ? -15.673 -6.927 -52.094 1.00 34.56 983 VAL A O 1
ATOM 7617 N N . LEU A 1 984 ? -14.713 -6.258 -50.164 1.00 22.52 984 LEU A N 1
ATOM 7618 C CA . LEU A 1 984 ? -15.890 -5.637 -49.545 1.00 22.52 984 LEU A CA 1
ATOM 7619 C C . LEU A 1 984 ? -15.523 -4.253 -48.971 1.00 22.52 984 LEU A C 1
ATOM 7621 O O . LEU A 1 984 ? -14.345 -3.974 -48.753 1.00 22.52 984 LEU A O 1
ATOM 7625 N N . PRO A 1 985 ? -16.515 -3.356 -48.841 1.00 24.14 985 PRO A N 1
ATOM 7626 C CA . PRO A 1 985 ? -16.370 -1.937 -49.120 1.00 24.14 985 PRO A CA 1
ATOM 7627 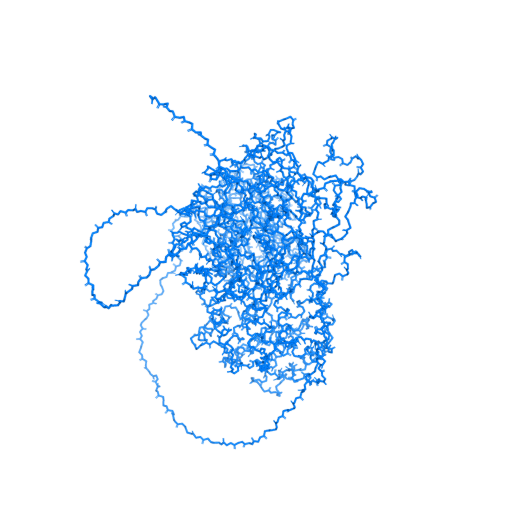C C . PRO A 1 985 ? -15.976 -1.093 -47.907 1.00 24.14 985 PRO A C 1
ATOM 7629 O O . PRO A 1 985 ? -16.181 -1.448 -46.751 1.00 24.14 985 PRO A O 1
ATOM 7632 N N . THR A 1 986 ? -15.472 0.087 -48.247 1.00 31.69 986 THR A N 1
ATOM 7633 C CA . THR A 1 986 ? -15.333 1.290 -47.431 1.00 31.69 986 THR A CA 1
ATOM 7634 C C . THR A 1 986 ? -16.520 1.557 -46.500 1.00 31.69 986 THR A C 1
ATOM 7636 O O . THR A 1 986 ? -17.644 1.754 -46.963 1.00 31.69 986 THR A O 1
ATOM 7639 N N . LEU A 1 987 ? -16.222 1.730 -45.209 1.00 23.22 987 LEU A N 1
ATOM 7640 C CA . LEU A 1 987 ? -16.927 2.669 -44.338 1.00 23.22 987 LEU A CA 1
ATOM 7641 C C . LEU A 1 987 ? -15.904 3.627 -43.715 1.00 23.22 987 LEU A C 1
ATOM 7643 O O . LEU A 1 987 ? -14.991 3.235 -42.996 1.00 23.22 987 LEU A O 1
ATOM 7647 N N . THR A 1 988 ? -16.059 4.889 -44.094 1.00 26.61 988 THR A N 1
ATOM 7648 C CA . THR A 1 988 ? -15.358 6.092 -43.638 1.00 26.61 988 THR A CA 1
ATOM 7649 C C . THR A 1 988 ? -15.558 6.310 -42.129 1.00 26.61 988 THR A C 1
ATOM 7651 O O . THR A 1 988 ? -16.630 5.983 -41.617 1.00 26.61 988 THR A O 1
ATOM 7654 N N . PRO A 1 989 ? -14.584 6.902 -41.413 1.00 31.67 989 PRO A N 1
ATOM 7655 C CA . PRO A 1 989 ? -14.716 7.210 -39.995 1.00 31.67 989 PRO A CA 1
ATOM 7656 C C . PRO A 1 989 ? -15.682 8.378 -39.775 1.00 31.67 989 PRO A C 1
ATOM 7658 O O . PRO A 1 989 ? -15.512 9.456 -40.341 1.00 31.67 989 PRO A O 1
ATOM 7661 N N . THR A 1 990 ? -16.656 8.197 -38.891 1.00 31.88 990 THR A N 1
ATOM 7662 C CA . THR A 1 990 ? -17.336 9.311 -38.223 1.00 31.88 990 THR A CA 1
ATOM 7663 C C . THR A 1 990 ? -17.036 9.221 -36.740 1.00 31.88 990 THR A C 1
ATOM 7665 O O . THR A 1 990 ? -17.607 8.383 -36.057 1.00 31.88 990 THR A O 1
ATOM 7668 N N . HIS A 1 991 ? -16.088 10.037 -36.283 1.00 29.70 991 HIS A N 1
ATOM 7669 C CA . HIS A 1 991 ? -16.294 11.053 -35.247 1.00 29.70 991 HIS A CA 1
ATOM 7670 C C . HIS A 1 991 ? -14.996 11.859 -35.100 1.00 29.70 991 HIS A C 1
ATOM 7672 O O . HIS A 1 991 ? -14.072 11.502 -34.380 1.00 29.70 991 HIS A O 1
ATOM 7678 N N . THR A 1 992 ? -14.931 12.957 -35.849 1.00 30.81 992 THR A N 1
ATOM 7679 C CA . THR A 1 992 ? -14.029 14.082 -35.600 1.00 30.81 992 THR A CA 1
ATOM 7680 C C . THR A 1 992 ? -14.470 14.754 -34.293 1.00 30.81 992 THR A C 1
ATOM 7682 O O . THR A 1 992 ? -15.665 15.055 -34.179 1.00 30.81 992 THR A O 1
ATOM 7685 N N . PRO A 1 993 ? -13.586 15.042 -33.319 1.00 30.92 993 PRO A N 1
ATOM 7686 C CA . PRO A 1 993 ? -13.928 16.001 -32.284 1.00 30.92 993 PRO A CA 1
ATOM 7687 C C . PRO A 1 993 ? -14.038 17.361 -32.972 1.00 30.92 993 PRO A C 1
ATOM 7689 O O . PRO A 1 993 ? -13.064 17.903 -33.489 1.00 30.92 993 PRO A O 1
ATOM 7692 N N . THR A 1 994 ? -15.262 17.868 -33.065 1.00 30.59 994 THR A N 1
ATOM 7693 C CA . THR A 1 994 ? -15.506 19.249 -33.485 1.00 30.59 994 THR A CA 1
ATOM 7694 C C . THR A 1 994 ? -15.204 20.130 -32.268 1.00 30.59 994 THR A C 1
ATOM 7696 O O . THR A 1 994 ? -15.690 19.790 -31.185 1.00 30.59 994 THR A O 1
ATOM 7699 N N . PRO A 1 995 ? -14.434 21.230 -32.390 1.00 38.34 995 PRO A N 1
ATOM 7700 C CA . PRO A 1 995 ? -14.353 22.228 -31.324 1.00 38.34 995 PRO A CA 1
ATOM 7701 C C . PRO A 1 995 ? -15.772 22.737 -31.038 1.00 38.34 995 PRO A C 1
ATOM 7703 O O . PRO A 1 995 ? -16.573 22.797 -31.980 1.00 38.34 995 PRO A O 1
ATOM 7706 N N . PRO A 1 996 ? -16.127 23.102 -29.796 1.00 33.19 996 PRO A N 1
ATOM 7707 C CA . PRO A 1 996 ? -17.475 23.564 -29.505 1.00 33.19 996 PRO A CA 1
ATOM 7708 C C . PRO A 1 996 ? -17.815 24.759 -30.403 1.00 33.19 996 PRO A C 1
ATOM 7710 O O . PRO A 1 996 ? -17.202 25.822 -30.329 1.00 33.19 996 PRO A O 1
ATOM 7713 N N . SER A 1 997 ? -18.801 24.590 -31.283 1.00 35.09 997 SER A N 1
ATOM 7714 C CA . SER A 1 997 ? -19.389 25.697 -32.020 1.00 35.09 997 SER A CA 1
ATOM 7715 C C . SER A 1 997 ? -20.434 26.364 -31.126 1.00 35.09 997 SER A C 1
ATOM 7717 O O . SER A 1 997 ? -21.573 25.898 -31.067 1.00 35.09 997 SER A O 1
ATOM 7719 N N . GLY A 1 998 ? -20.063 27.450 -30.445 1.00 37.16 998 GLY A N 1
ATOM 7720 C CA . GLY A 1 998 ? -21.033 28.391 -29.877 1.00 37.16 998 GLY A CA 1
ATOM 7721 C C . GLY A 1 998 ? -20.708 28.923 -28.484 1.00 37.16 998 GLY A C 1
ATOM 7722 O O . GLY A 1 998 ? -21.224 28.402 -27.504 1.00 37.16 998 GLY A O 1
ATOM 7723 N N . GLY A 1 999 ? -19.968 30.037 -28.448 1.00 45.16 999 GLY A N 1
ATOM 7724 C CA . GLY A 1 999 ? -19.823 30.942 -27.303 1.00 45.16 999 GLY A CA 1
ATOM 7725 C C . GLY A 1 999 ? -18.607 30.651 -26.428 1.00 45.16 999 GLY A C 1
ATOM 7726 O O . GLY A 1 999 ? -18.637 29.686 -25.679 1.00 45.16 999 GLY A O 1
ATOM 7727 N N . SER A 1 1000 ? -17.586 31.518 -26.492 1.00 56.12 1000 SER A N 1
ATOM 7728 C CA . SER A 1 1000 ? -16.563 31.645 -25.438 1.00 56.12 1000 SER A CA 1
ATOM 7729 C C . SER A 1 1000 ? -17.288 31.763 -24.101 1.00 56.12 1000 SER A C 1
ATOM 7731 O O . SER A 1 1000 ? -18.262 32.516 -23.990 1.00 56.12 1000 SER A O 1
ATOM 7733 N N . THR A 1 1001 ? -16.920 30.957 -23.116 1.00 71.44 1001 THR A N 1
ATOM 7734 C CA . THR A 1 1001 ? -17.674 30.829 -21.865 1.00 71.44 1001 THR A CA 1
ATOM 7735 C C . THR A 1 1001 ? -16.877 31.164 -20.622 1.00 71.44 1001 THR A C 1
ATOM 7737 O O . THR A 1 1001 ? -17.530 31.313 -19.592 1.00 71.44 1001 THR A O 1
ATOM 7740 N N . TYR A 1 1002 ? -15.555 31.349 -20.686 1.00 87.25 1002 TYR A N 1
ATOM 7741 C CA . TYR A 1 1002 ? -14.733 31.609 -19.501 1.00 87.25 1002 TYR A CA 1
ATOM 7742 C C . TYR A 1 1002 ? -13.530 32.509 -19.809 1.00 87.25 1002 TYR A C 1
ATOM 7744 O O . TYR A 1 1002 ? -13.066 32.570 -20.935 1.00 87.25 1002 TYR A O 1
ATOM 7752 N N . SER A 1 1003 ? -13.024 33.204 -18.791 1.00 93.19 1003 SER A N 1
ATOM 7753 C CA . SER A 1 1003 ? -11.634 33.675 -18.759 1.00 93.19 1003 SER A CA 1
ATOM 7754 C C . SER A 1 1003 ? -10.932 33.107 -17.530 1.00 93.19 1003 SER A C 1
ATOM 7756 O O . SER A 1 1003 ? -11.581 32.522 -16.656 1.00 93.19 1003 SER A O 1
ATOM 7758 N N . LEU A 1 1004 ? -9.612 33.258 -17.434 1.00 96.81 1004 LEU A N 1
ATOM 7759 C CA . LEU A 1 1004 ? -8.851 32.725 -16.312 1.00 96.81 1004 LEU A CA 1
ATOM 7760 C C . LEU A 1 1004 ? -8.542 33.818 -15.280 1.00 96.81 1004 LEU A C 1
ATOM 7762 O O . LEU A 1 1004 ? -7.832 34.775 -15.581 1.00 96.81 1004 LEU A O 1
ATOM 7766 N N . HIS A 1 1005 ? -9.075 33.675 -14.064 1.00 97.31 1005 HIS A N 1
ATOM 7767 C CA . HIS A 1 1005 ? -8.960 34.645 -12.972 1.00 97.31 1005 HIS A CA 1
ATOM 7768 C C . HIS A 1 1005 ? -7.916 34.215 -11.940 1.00 97.31 1005 HIS A C 1
ATOM 7770 O O . HIS A 1 1005 ? -8.128 33.232 -11.234 1.00 97.31 1005 HIS A O 1
ATOM 7776 N N . PHE A 1 1006 ? -6.830 34.973 -11.839 1.00 98.12 1006 PHE A N 1
ATOM 7777 C CA . PHE A 1 1006 ? -5.749 34.830 -10.862 1.00 98.12 1006 PHE A CA 1
ATOM 7778 C C . PHE A 1 1006 ? -6.017 35.707 -9.632 1.00 98.12 1006 PHE A C 1
ATOM 7780 O O . PHE A 1 1006 ? -6.589 36.785 -9.778 1.00 98.12 1006 PHE A O 1
ATOM 7787 N N . TYR A 1 1007 ? -5.583 35.293 -8.440 1.00 95.88 1007 TYR A N 1
ATOM 7788 C CA . TYR A 1 1007 ? -5.812 36.013 -7.173 1.00 95.88 1007 TYR A CA 1
ATOM 7789 C C . TYR A 1 1007 ? -4.540 36.617 -6.536 1.00 95.88 1007 TYR A C 1
ATOM 7791 O O . TYR A 1 1007 ? -4.607 37.153 -5.426 1.00 95.88 1007 TYR A O 1
ATOM 7799 N N . GLY A 1 1008 ? -3.383 36.567 -7.202 1.00 93.19 1008 GLY A N 1
ATOM 7800 C CA . GLY A 1 1008 ? -2.105 37.074 -6.685 1.00 93.19 1008 GLY A CA 1
ATOM 7801 C C . GLY A 1 1008 ? -1.482 36.226 -5.563 1.00 93.19 1008 GLY A C 1
ATOM 7802 O O . GLY A 1 1008 ? -0.742 36.741 -4.720 1.00 93.19 1008 GLY A O 1
ATOM 7803 N N . ASN A 1 1009 ? -1.783 34.928 -5.518 1.00 92.56 1009 ASN A N 1
ATOM 7804 C CA . ASN A 1 1009 ? -1.340 33.983 -4.490 1.00 92.56 1009 ASN A CA 1
ATOM 7805 C C . ASN A 1 1009 ? -0.148 33.106 -4.906 1.00 92.56 1009 ASN A C 1
ATOM 7807 O O . ASN A 1 1009 ? 0.106 32.111 -4.235 1.00 92.56 1009 ASN A O 1
ATOM 7811 N N . GLY A 1 1010 ? 0.576 33.465 -5.970 1.00 86.06 1010 GLY A N 1
ATOM 7812 C CA . GLY A 1 1010 ? 1.611 32.644 -6.606 1.00 86.06 1010 GLY A CA 1
ATOM 7813 C C . GLY A 1 1010 ? 2.870 32.361 -5.782 1.00 86.06 1010 GLY A C 1
ATOM 7814 O O . GLY A 1 1010 ? 3.936 32.883 -6.086 1.00 86.06 1010 GLY A O 1
ATOM 7815 N N . VAL A 1 1011 ? 2.732 31.522 -4.750 1.00 85.44 1011 VAL A N 1
ATOM 7816 C CA . VAL A 1 1011 ? 3.788 30.923 -3.916 1.00 85.44 1011 VAL A CA 1
ATOM 7817 C C . VAL A 1 1011 ? 3.339 29.508 -3.518 1.00 85.44 1011 VAL A C 1
ATOM 7819 O O . VAL A 1 1011 ? 2.210 29.346 -3.057 1.00 85.44 1011 VAL A O 1
ATOM 7822 N N . ASN A 1 1012 ? 4.220 28.513 -3.578 1.00 85.94 1012 ASN A N 1
ATOM 7823 C CA . ASN A 1 1012 ? 4.000 27.061 -3.441 1.00 85.94 1012 ASN A CA 1
ATOM 7824 C C . ASN A 1 1012 ? 3.385 26.357 -4.674 1.00 85.94 1012 ASN A C 1
ATOM 7826 O O . ASN A 1 1012 ? 2.555 25.467 -4.520 1.00 85.94 1012 ASN A O 1
ATOM 7830 N N . ASP A 1 1013 ? 3.772 26.750 -5.889 1.00 87.31 1013 ASP A N 1
ATOM 7831 C CA . ASP A 1 1013 ? 3.247 26.269 -7.187 1.00 87.31 1013 ASP A CA 1
ATOM 7832 C C . ASP A 1 1013 ? 1.735 26.408 -7.337 1.00 87.31 1013 ASP A C 1
ATOM 7834 O O . ASP A 1 1013 ? 1.059 25.506 -7.828 1.00 87.31 1013 ASP A O 1
ATOM 7838 N N . ILE A 1 1014 ? 1.168 27.513 -6.874 1.00 92.25 1014 ILE A N 1
ATOM 7839 C CA . ILE A 1 1014 ? -0.269 27.780 -6.988 1.00 92.25 1014 ILE A CA 1
ATOM 7840 C C . ILE A 1 1014 ? -0.504 29.107 -7.694 1.00 92.25 1014 ILE A C 1
ATOM 7842 O O . ILE A 1 1014 ? 0.435 29.856 -7.953 1.00 92.25 1014 ILE A O 1
ATOM 7846 N N . ASP A 1 1015 ? -1.758 29.375 -8.040 1.00 94.88 1015 ASP A N 1
ATOM 7847 C CA . ASP A 1 1015 ? -2.205 30.606 -8.685 1.00 94.88 1015 ASP A CA 1
ATOM 7848 C C . ASP A 1 1015 ? -1.433 30.993 -9.952 1.00 94.88 1015 ASP A C 1
ATOM 7850 O O . ASP A 1 1015 ? -1.108 32.155 -10.180 1.00 94.88 1015 ASP A O 1
ATOM 7854 N N . ARG A 1 1016 ? -1.121 29.989 -10.782 1.00 96.50 1016 ARG A N 1
ATOM 7855 C CA . ARG A 1 1016 ? -0.351 30.150 -12.021 1.00 96.50 1016 ARG A CA 1
ATOM 7856 C C . ARG A 1 1016 ? -0.750 29.150 -13.110 1.00 96.50 1016 ARG A C 1
ATOM 7858 O O . ARG A 1 1016 ? -1.448 28.172 -12.852 1.00 96.50 1016 ARG A O 1
ATOM 7865 N N . VAL A 1 1017 ? -0.286 29.362 -14.339 1.00 97.62 1017 VAL A N 1
ATOM 7866 C CA . VAL A 1 1017 ? -0.325 28.368 -15.428 1.00 97.62 1017 VAL A CA 1
ATOM 7867 C C . VAL A 1 1017 ? 1.094 28.068 -15.882 1.00 97.62 1017 VAL A C 1
ATOM 7869 O O . VAL A 1 1017 ? 1.826 28.995 -16.204 1.00 97.62 1017 VAL A O 1
ATOM 7872 N N . LYS A 1 1018 ? 1.475 26.792 -15.953 1.00 95.12 1018 LYS A N 1
ATOM 7873 C CA . LYS A 1 1018 ? 2.795 26.327 -16.401 1.00 95.12 1018 LYS A CA 1
ATOM 7874 C C . LYS A 1 1018 ? 2.708 25.751 -17.808 1.00 95.12 1018 LYS A C 1
ATOM 7876 O O . LYS A 1 1018 ? 2.124 24.694 -18.012 1.00 95.12 1018 LYS A O 1
ATOM 7881 N N . ILE A 1 1019 ? 3.295 26.433 -18.785 1.00 96.94 1019 ILE A N 1
ATOM 7882 C CA . ILE A 1 1019 ? 3.346 25.995 -20.184 1.00 96.94 1019 ILE A CA 1
ATOM 7883 C C . ILE A 1 1019 ? 4.718 25.362 -20.455 1.00 96.94 1019 ILE A C 1
ATOM 7885 O O . ILE A 1 1019 ? 5.732 26.054 -20.338 1.00 96.94 1019 ILE A O 1
ATOM 7889 N N . PRO A 1 1020 ? 4.800 24.072 -20.818 1.00 93.06 1020 PRO A N 1
ATOM 7890 C CA . PRO A 1 1020 ? 6.078 23.409 -21.046 1.00 93.06 1020 PRO A CA 1
ATOM 7891 C C . PRO A 1 1020 ? 6.756 23.936 -22.317 1.00 93.06 1020 PRO A C 1
ATOM 7893 O O . PRO A 1 1020 ? 6.147 23.996 -23.386 1.00 93.06 1020 PRO A O 1
ATOM 7896 N N . MET A 1 1021 ? 8.044 24.277 -22.224 1.00 89.94 1021 MET A N 1
ATOM 7897 C CA . MET A 1 1021 ? 8.873 24.673 -23.375 1.00 89.94 1021 MET A CA 1
ATOM 7898 C C . MET A 1 1021 ? 9.667 23.501 -23.971 1.00 89.94 1021 MET A C 1
ATOM 7900 O O . MET A 1 1021 ? 10.225 23.612 -25.062 1.00 89.94 1021 MET A O 1
ATOM 7904 N N . SER A 1 1022 ? 9.704 22.361 -23.283 1.00 84.06 1022 SER A N 1
ATOM 7905 C CA . SER A 1 1022 ? 10.284 21.107 -23.764 1.00 84.06 1022 SER A CA 1
ATOM 7906 C C . SER A 1 1022 ? 9.334 19.957 -23.477 1.00 84.06 1022 SER A C 1
ATOM 7908 O O . SER A 1 1022 ? 8.603 19.985 -22.489 1.00 84.06 1022 SER A O 1
ATOM 7910 N N . ASN A 1 1023 ? 9.373 18.930 -24.318 1.00 74.12 1023 ASN A N 1
ATOM 7911 C CA . ASN A 1 1023 ? 8.709 17.672 -24.031 1.00 74.12 1023 ASN A CA 1
ATOM 7912 C C . ASN A 1 1023 ? 9.609 16.747 -23.193 1.00 74.12 1023 ASN A C 1
ATOM 7914 O O . ASN A 1 1023 ? 10.742 17.067 -22.826 1.00 74.12 1023 ASN A O 1
ATOM 7918 N N . THR A 1 1024 ? 9.067 15.570 -22.941 1.00 53.78 1024 THR A N 1
ATOM 7919 C CA . THR A 1 1024 ? 9.541 14.536 -22.024 1.00 53.78 1024 THR A CA 1
ATOM 7920 C C . THR A 1 1024 ? 10.772 13.778 -22.524 1.00 53.78 1024 THR A C 1
ATOM 7922 O O . THR A 1 1024 ? 11.458 13.123 -21.749 1.00 53.78 1024 THR A O 1
ATOM 7925 N N . VAL A 1 1025 ? 11.088 13.930 -23.817 1.00 49.88 1025 VAL A N 1
ATOM 7926 C CA . VAL A 1 1025 ? 12.296 13.409 -24.479 1.00 49.88 1025 VAL A CA 1
ATOM 7927 C C . VAL A 1 1025 ? 13.360 14.494 -24.684 1.00 49.88 1025 VAL A C 1
ATOM 7929 O O . VAL A 1 1025 ? 14.307 14.299 -25.443 1.00 49.88 1025 VAL A O 1
ATOM 7932 N N . GLY A 1 1026 ? 13.203 15.663 -24.050 1.00 62.19 1026 GLY A N 1
ATOM 7933 C CA . GLY A 1 1026 ? 14.161 16.762 -24.167 1.00 62.19 1026 GLY A CA 1
ATOM 7934 C C . GLY A 1 1026 ? 14.178 17.408 -25.555 1.00 62.19 1026 GLY A C 1
ATOM 7935 O O . GLY A 1 1026 ? 15.224 17.878 -26.002 1.00 62.19 1026 GLY A O 1
ATOM 7936 N N . ALA A 1 1027 ? 13.043 17.435 -26.261 1.00 74.69 1027 ALA A N 1
ATOM 7937 C CA . ALA A 1 1027 ? 12.893 18.185 -27.504 1.00 74.69 1027 ALA A CA 1
ATOM 7938 C C . ALA A 1 1027 ? 12.132 19.496 -27.271 1.00 74.69 1027 ALA A C 1
ATOM 7940 O O . ALA A 1 1027 ? 11.140 19.547 -26.543 1.00 74.69 1027 ALA A O 1
ATOM 7941 N N . SER A 1 1028 ? 12.588 20.559 -27.936 1.00 86.81 1028 SER A N 1
ATOM 7942 C CA . SER A 1 1028 ? 11.969 21.885 -27.863 1.00 86.81 1028 SER A CA 1
ATOM 7943 C C . SER A 1 1028 ? 10.532 21.859 -28.374 1.00 86.81 1028 SER A C 1
ATOM 7945 O O . SER A 1 1028 ? 10.279 21.399 -29.487 1.00 86.81 1028 SER A O 1
ATOM 7947 N N . LEU A 1 1029 ? 9.614 22.425 -27.595 1.00 92.31 1029 LEU A N 1
ATOM 7948 C CA . LEU A 1 1029 ? 8.232 22.647 -28.004 1.00 92.31 1029 LEU A CA 1
ATOM 7949 C C . LEU A 1 1029 ? 8.079 23.981 -28.759 1.00 92.31 1029 LEU A C 1
ATOM 7951 O O . LEU A 1 1029 ? 8.918 24.872 -28.586 1.00 92.31 1029 LEU A O 1
ATOM 7955 N N . PRO A 1 1030 ? 7.027 24.157 -29.588 1.00 91.00 1030 PRO A N 1
ATOM 7956 C CA . PRO A 1 1030 ? 6.854 25.356 -30.417 1.00 91.00 1030 PRO A CA 1
ATOM 7957 C C . PRO A 1 1030 ? 6.809 26.675 -29.634 1.00 91.00 1030 PRO A C 1
ATOM 7959 O O . PRO A 1 1030 ? 7.287 27.699 -30.119 1.00 91.00 1030 PRO A O 1
ATOM 7962 N N . VAL A 1 1031 ? 6.282 26.646 -28.408 1.00 94.19 1031 VAL A N 1
ATOM 7963 C CA . VAL A 1 1031 ? 6.203 27.806 -27.504 1.00 94.19 1031 VAL A CA 1
ATOM 7964 C C . VAL A 1 1031 ? 7.549 28.238 -26.912 1.00 94.19 1031 VAL A C 1
ATOM 7966 O O . VAL A 1 1031 ? 7.612 29.300 -26.298 1.00 94.19 1031 VAL A O 1
ATOM 7969 N N . ASN A 1 1032 ? 8.633 27.478 -27.115 1.00 94.75 1032 ASN A N 1
ATOM 7970 C CA . ASN A 1 1032 ? 9.994 27.874 -26.738 1.00 94.75 1032 ASN A CA 1
ATOM 7971 C C . ASN A 1 1032 ? 10.554 28.955 -27.687 1.00 94.75 1032 ASN A C 1
ATOM 7973 O O . ASN A 1 1032 ? 11.442 28.722 -28.513 1.00 94.75 1032 ASN A O 1
ATOM 7977 N N . ILE A 1 1033 ? 9.977 30.150 -27.600 1.00 93.81 1033 ILE A N 1
ATOM 7978 C CA . ILE A 1 1033 ? 10.299 31.310 -28.433 1.00 93.81 1033 ILE A CA 1
ATOM 7979 C C . ILE A 1 1033 ? 11.514 32.080 -27.897 1.00 93.81 1033 ILE A C 1
ATOM 7981 O O . ILE A 1 1033 ? 11.914 31.935 -26.749 1.00 93.81 1033 ILE A O 1
ATOM 7985 N N . GLY A 1 1034 ? 12.118 32.917 -28.745 1.00 90.12 1034 GLY A N 1
ATOM 7986 C CA . GLY A 1 1034 ? 13.275 33.748 -28.375 1.00 90.12 1034 GLY A CA 1
ATOM 7987 C C . GLY A 1 1034 ? 14.530 33.509 -29.216 1.00 90.12 1034 GLY A C 1
ATOM 7988 O O . GLY A 1 1034 ? 15.430 34.347 -29.207 1.00 90.12 1034 GLY A O 1
ATOM 7989 N N . ALA A 1 1035 ? 14.573 32.428 -30.006 1.00 90.38 1035 ALA A N 1
ATOM 7990 C CA . ALA A 1 1035 ? 15.647 32.185 -30.975 1.00 90.38 1035 ALA A CA 1
ATOM 7991 C C . ALA A 1 1035 ? 15.607 33.144 -32.179 1.00 90.38 1035 ALA A C 1
ATOM 7993 O O . ALA A 1 1035 ? 16.637 33.405 -32.801 1.00 90.38 1035 ALA A O 1
ATOM 7994 N N . GLY A 1 1036 ? 14.424 33.680 -32.479 1.00 88.94 1036 GLY A N 1
ATOM 7995 C CA . GLY A 1 1036 ? 14.179 34.693 -33.498 1.00 88.94 1036 GLY A CA 1
ATOM 7996 C C . GLY A 1 1036 ? 13.276 35.809 -32.972 1.00 88.94 1036 GLY A C 1
ATOM 7997 O O . GLY A 1 1036 ? 13.240 36.094 -31.773 1.00 88.94 1036 GLY A O 1
ATOM 7998 N N . ASP A 1 1037 ? 12.557 36.447 -33.887 1.00 96.38 1037 ASP A N 1
ATOM 7999 C CA . ASP A 1 1037 ? 11.545 37.452 -33.566 1.00 96.38 1037 ASP A CA 1
ATOM 8000 C C . ASP A 1 1037 ? 10.325 36.792 -32.896 1.00 96.38 1037 ASP A C 1
ATOM 8002 O O . ASP A 1 1037 ? 9.976 35.663 -33.236 1.00 96.38 1037 ASP A O 1
ATOM 8006 N N . PHE A 1 1038 ? 9.648 37.478 -31.973 1.00 98.06 1038 PHE A N 1
ATOM 8007 C CA . PHE A 1 1038 ? 8.409 36.965 -31.382 1.00 98.06 1038 PHE A CA 1
ATOM 8008 C C . PHE A 1 1038 ? 7.399 38.052 -31.008 1.00 98.06 1038 PHE A C 1
ATOM 8010 O O . PHE A 1 1038 ? 7.747 39.224 -30.821 1.00 98.06 1038 PHE A O 1
ATOM 8017 N N . THR A 1 1039 ? 6.142 37.624 -30.871 1.00 98.50 1039 THR A N 1
ATOM 8018 C CA . THR A 1 1039 ? 5.027 38.408 -30.325 1.00 98.50 1039 THR A CA 1
ATOM 8019 C C . THR A 1 1039 ? 4.291 37.581 -29.274 1.00 98.50 1039 THR A C 1
ATOM 8021 O O . THR A 1 1039 ? 3.970 36.422 -29.537 1.00 98.50 1039 THR A O 1
ATOM 8024 N N . ILE A 1 1040 ? 3.991 38.183 -28.122 1.00 98.56 1040 ILE A N 1
ATOM 8025 C CA . ILE A 1 1040 ? 3.017 37.663 -27.151 1.00 98.56 1040 ILE A CA 1
ATOM 8026 C C . ILE A 1 1040 ? 1.888 38.687 -27.072 1.00 98.56 1040 ILE A C 1
ATOM 8028 O O . ILE A 1 1040 ? 2.146 39.868 -26.834 1.00 98.56 1040 ILE A O 1
ATOM 8032 N N . GLU A 1 1041 ? 0.651 38.259 -27.303 1.00 98.25 1041 GLU A N 1
ATOM 8033 C CA . GLU A 1 1041 ? -0.528 39.115 -27.182 1.00 98.25 1041 GLU A CA 1
ATOM 8034 C C . GLU A 1 1041 ? -1.658 38.425 -26.423 1.00 98.25 1041 GLU A C 1
ATOM 8036 O O . GLU A 1 1041 ? -1.828 37.213 -26.533 1.00 98.25 1041 GLU A O 1
ATOM 8041 N N . PHE A 1 1042 ? -2.398 39.198 -25.632 1.00 98.44 1042 PHE A N 1
ATOM 8042 C CA . PHE A 1 1042 ? -3.426 38.690 -24.729 1.00 98.44 1042 PHE A CA 1
ATOM 8043 C C . PHE A 1 1042 ? -4.399 39.788 -24.295 1.00 98.44 1042 PHE A C 1
ATOM 8045 O O . PHE A 1 1042 ? -4.146 40.983 -24.497 1.00 98.44 1042 PHE A O 1
ATOM 8052 N N . TRP A 1 1043 ? -5.513 39.389 -23.686 1.00 98.00 1043 TRP A N 1
ATOM 8053 C CA . TRP A 1 1043 ? -6.435 40.298 -23.013 1.00 98.00 1043 TRP A CA 1
ATOM 8054 C C . TRP A 1 1043 ? -6.259 40.229 -21.500 1.00 98.00 1043 TRP A C 1
ATOM 8056 O O . TRP A 1 1043 ? -6.132 39.152 -20.928 1.00 98.00 1043 TRP A O 1
ATOM 8066 N N . LEU A 1 1044 ? -6.262 41.397 -20.861 1.00 97.12 1044 LEU A N 1
ATOM 8067 C CA . LEU A 1 1044 ? -6.063 41.564 -19.424 1.00 97.12 1044 LEU A CA 1
ATOM 8068 C C . LEU A 1 1044 ? -7.167 42.436 -18.825 1.00 97.12 1044 LEU A C 1
ATOM 8070 O O . LEU A 1 1044 ? -7.510 43.477 -19.391 1.00 97.12 1044 LEU A O 1
ATOM 8074 N N . ARG A 1 1045 ? -7.665 42.070 -17.647 1.00 96.88 1045 ARG A N 1
ATOM 8075 C CA . ARG A 1 1045 ? -8.517 42.911 -16.797 1.00 96.88 1045 ARG A CA 1
ATOM 8076 C C . ARG A 1 1045 ? -8.100 42.740 -15.340 1.00 96.88 1045 ARG A C 1
ATOM 8078 O O . ARG A 1 1045 ? -7.789 41.638 -14.924 1.00 96.88 1045 ARG A O 1
ATOM 8085 N N . HIS A 1 1046 ? -8.137 43.800 -14.542 1.00 95.62 1046 HIS A N 1
ATOM 8086 C CA . HIS A 1 1046 ? -7.847 43.718 -13.104 1.00 95.62 1046 HIS A CA 1
ATOM 8087 C C . HIS A 1 1046 ? -8.754 44.653 -12.301 1.00 95.62 1046 HIS A C 1
ATOM 8089 O O . HIS A 1 1046 ? -9.271 45.627 -12.864 1.00 95.62 1046 HIS A O 1
ATOM 8095 N N . ALA A 1 1047 ? -8.949 44.393 -11.005 1.00 92.25 1047 ALA A N 1
ATOM 8096 C CA . ALA A 1 1047 ? -9.710 45.292 -10.142 1.00 92.25 1047 ALA A CA 1
ATOM 8097 C C . ALA A 1 1047 ? -8.806 46.351 -9.461 1.00 92.25 1047 ALA A C 1
ATOM 8099 O O . ALA A 1 1047 ? -7.570 46.275 -9.521 1.00 92.25 1047 ALA A O 1
ATOM 8100 N N . PRO A 1 1048 ? -9.399 47.402 -8.859 1.00 88.44 1048 PRO A N 1
ATOM 8101 C CA . PRO A 1 1048 ? -8.651 48.437 -8.153 1.00 88.44 1048 PRO A CA 1
ATOM 8102 C C . PRO A 1 1048 ? -7.939 47.887 -6.915 1.00 88.44 1048 PRO A C 1
ATOM 8104 O O . PRO A 1 1048 ? -8.567 47.261 -6.067 1.00 88.44 1048 PRO A O 1
ATOM 8107 N N . GLY A 1 1049 ? -6.648 48.194 -6.774 1.00 81.25 1049 GLY A N 1
ATOM 8108 C CA . GLY A 1 1049 ? -5.878 47.904 -5.560 1.00 81.25 1049 GLY A CA 1
ATOM 8109 C C . GLY A 1 1049 ? -5.450 46.444 -5.368 1.00 81.25 1049 GLY A C 1
ATOM 8110 O O . GLY A 1 1049 ? -4.927 46.126 -4.303 1.00 81.25 1049 GLY A O 1
ATOM 8111 N N . GLU A 1 1050 ? -5.645 45.571 -6.361 1.00 87.19 1050 GLU A N 1
ATOM 8112 C CA . GLU A 1 1050 ? -5.254 44.150 -6.291 1.00 87.19 1050 GLU A CA 1
ATOM 8113 C C . GLU A 1 1050 ? -3.813 43.884 -6.761 1.00 87.19 1050 GLU A C 1
ATOM 8115 O O . GLU A 1 1050 ? -3.207 42.902 -6.350 1.00 87.19 1050 GLU A O 1
ATOM 8120 N N . ASN A 1 1051 ? -3.234 44.781 -7.567 1.00 93.19 1051 ASN A N 1
ATOM 8121 C CA . ASN A 1 1051 ? -1.860 44.680 -8.081 1.00 93.19 1051 ASN A CA 1
ATOM 8122 C C . ASN A 1 1051 ? -1.013 45.856 -7.582 1.00 93.19 1051 ASN A C 1
ATOM 8124 O O . ASN A 1 1051 ? -0.600 46.728 -8.350 1.00 93.19 1051 ASN A O 1
ATOM 8128 N N . ASN A 1 1052 ? -0.846 45.941 -6.261 1.00 86.44 1052 ASN A N 1
ATOM 8129 C CA . ASN A 1 1052 ? -0.069 47.013 -5.648 1.00 86.44 1052 ASN A CA 1
ATOM 8130 C C . ASN A 1 1052 ? 1.428 46.727 -5.797 1.00 86.44 1052 ASN A C 1
ATOM 8132 O O . ASN A 1 1052 ? 1.975 45.873 -5.105 1.00 86.44 1052 ASN A O 1
ATOM 8136 N N . SER A 1 1053 ? 2.095 47.510 -6.636 1.00 90.00 1053 SER A N 1
ATOM 8137 C CA . SER A 1 1053 ? 3.551 47.531 -6.770 1.00 90.00 1053 SER A CA 1
ATOM 8138 C C . SER A 1 1053 ? 4.063 48.975 -6.743 1.00 90.00 1053 SER A C 1
ATOM 8140 O O . SER A 1 1053 ? 3.292 49.932 -6.846 1.00 90.00 1053 SER A O 1
ATOM 8142 N N . GLY A 1 1054 ? 5.384 49.155 -6.663 1.00 86.12 1054 GLY A N 1
ATOM 8143 C CA . GLY A 1 1054 ? 6.003 50.472 -6.850 1.00 86.12 1054 GLY A CA 1
ATOM 8144 C C . GLY A 1 1054 ? 5.735 51.071 -8.241 1.00 86.12 1054 GLY A C 1
ATOM 8145 O O . GLY A 1 1054 ? 5.173 50.419 -9.124 1.00 86.12 1054 GLY A O 1
ATOM 8146 N N . ALA A 1 1055 ? 6.162 52.318 -8.453 1.00 88.88 1055 ALA A N 1
ATOM 8147 C CA . ALA A 1 1055 ? 6.134 52.927 -9.782 1.00 88.88 1055 ALA A CA 1
ATOM 8148 C C . ALA A 1 1055 ? 7.078 52.179 -10.740 1.00 88.88 1055 ALA A C 1
ATOM 8150 O O . ALA A 1 1055 ? 8.190 51.823 -10.347 1.00 88.88 1055 ALA A O 1
ATOM 8151 N N . CYS A 1 1056 ? 6.646 51.985 -11.990 1.00 92.00 1056 CYS A N 1
ATOM 8152 C CA . CYS A 1 1056 ? 7.433 51.269 -12.991 1.00 92.00 1056 CYS A CA 1
ATOM 8153 C C . CYS A 1 1056 ? 8.807 51.916 -13.202 1.00 92.00 1056 CYS A C 1
ATOM 8155 O O . CYS A 1 1056 ? 8.895 53.105 -13.524 1.00 92.00 1056 CYS A O 1
ATOM 8157 N N . SER A 1 1057 ? 9.864 51.119 -13.051 1.00 92.50 1057 SER A N 1
ATOM 8158 C CA . SER A 1 1057 ? 11.247 51.526 -13.290 1.00 92.50 1057 SER A CA 1
ATOM 8159 C C . SER A 1 1057 ? 11.815 50.761 -14.483 1.00 92.50 1057 SER A C 1
ATOM 8161 O O . SER A 1 1057 ? 11.958 49.542 -14.431 1.00 92.50 1057 SER A O 1
ATOM 8163 N N . GLU A 1 1058 ? 12.159 51.472 -15.558 1.00 94.56 1058 GLU A N 1
ATOM 8164 C CA . GLU A 1 1058 ? 12.804 50.877 -16.736 1.00 94.56 1058 GLU A CA 1
ATOM 8165 C C . GLU A 1 1058 ? 14.272 50.490 -16.465 1.00 94.56 1058 GLU A C 1
ATOM 8167 O O . GLU A 1 1058 ? 14.912 51.014 -15.551 1.00 94.56 1058 GLU A O 1
ATOM 8172 N N . GLY A 1 1059 ? 14.820 49.599 -17.296 1.00 89.69 1059 GLY A N 1
ATOM 8173 C CA . GLY A 1 1059 ? 16.204 49.110 -17.209 1.00 89.69 1059 GLY A CA 1
ATOM 8174 C C . GLY A 1 1059 ? 16.348 47.757 -16.507 1.00 89.69 1059 GLY A C 1
ATOM 8175 O O . GLY A 1 1059 ? 15.517 47.403 -15.678 1.00 89.69 1059 GLY A O 1
ATOM 8176 N N . GLY A 1 1060 ? 17.390 46.994 -16.865 1.00 91.00 1060 GLY A N 1
ATOM 8177 C CA . GLY A 1 1060 ? 17.676 45.676 -16.279 1.00 91.00 1060 GLY A CA 1
ATOM 8178 C C . GLY A 1 1060 ? 16.478 44.719 -16.315 1.00 91.00 1060 GLY A C 1
ATOM 8179 O O . GLY A 1 1060 ? 15.610 44.838 -17.184 1.00 91.00 1060 GLY A O 1
ATOM 8180 N N . ASP A 1 1061 ? 16.390 43.845 -15.315 1.00 90.06 1061 ASP A N 1
ATOM 8181 C CA . ASP A 1 1061 ? 15.296 42.873 -15.156 1.00 90.06 1061 ASP A CA 1
ATOM 8182 C C . ASP A 1 1061 ? 14.202 43.368 -14.208 1.00 90.06 1061 ASP A C 1
ATOM 8184 O O . ASP A 1 1061 ? 13.476 42.594 -13.602 1.00 90.06 1061 ASP A O 1
ATOM 8188 N N . ASN A 1 1062 ? 14.049 44.691 -14.094 1.00 94.44 1062 ASN A N 1
ATOM 8189 C CA . ASN A 1 1062 ? 13.114 45.321 -13.162 1.00 94.44 1062 ASN A CA 1
ATOM 8190 C C . ASN A 1 1062 ? 11.640 44.920 -13.368 1.00 94.44 1062 ASN A C 1
ATOM 8192 O O . ASN A 1 1062 ? 10.823 45.210 -12.495 1.00 94.44 1062 ASN A O 1
ATOM 8196 N N . TRP A 1 1063 ? 11.280 44.277 -14.485 1.00 95.06 1063 TRP A N 1
ATOM 8197 C CA . TRP A 1 1063 ? 9.937 43.744 -14.728 1.00 95.06 1063 TRP A CA 1
ATOM 8198 C C . TRP A 1 1063 ? 9.476 42.767 -13.632 1.00 95.06 1063 TRP A C 1
ATOM 8200 O O . TRP A 1 1063 ? 8.284 42.760 -13.325 1.00 95.06 1063 TRP A O 1
ATOM 8210 N N . ILE A 1 1064 ? 10.390 42.037 -12.981 1.00 93.44 1064 ILE A N 1
ATOM 8211 C CA . ILE A 1 1064 ? 10.081 41.101 -11.879 1.00 93.44 1064 ILE A CA 1
ATOM 8212 C C . ILE A 1 1064 ? 9.536 41.793 -10.616 1.00 93.44 1064 ILE A C 1
ATOM 8214 O O . ILE A 1 1064 ? 8.927 41.155 -9.767 1.00 93.44 1064 ILE A O 1
ATOM 8218 N N . ASN A 1 1065 ? 9.728 43.111 -10.487 1.00 93.75 1065 ASN A N 1
ATOM 8219 C CA . ASN A 1 1065 ? 9.253 43.892 -9.338 1.00 93.75 1065 ASN A CA 1
ATOM 8220 C C . ASN A 1 1065 ? 7.788 44.358 -9.484 1.00 93.75 1065 ASN A C 1
ATOM 8222 O O . ASN A 1 1065 ? 7.238 44.982 -8.571 1.00 93.75 1065 ASN A O 1
ATOM 8226 N N . GLY A 1 1066 ? 7.176 44.137 -10.652 1.00 94.31 1066 GLY A N 1
ATOM 8227 C CA . GLY A 1 1066 ? 5.743 44.334 -10.878 1.00 94.31 1066 GLY A CA 1
ATOM 8228 C C . GLY A 1 1066 ? 4.958 43.052 -10.613 1.00 94.31 1066 GLY A C 1
ATOM 8229 O O . GLY A 1 1066 ? 5.543 41.986 -10.491 1.00 94.31 1066 GLY A O 1
ATOM 8230 N N . ASN A 1 1067 ? 3.629 43.132 -10.576 1.00 97.62 1067 ASN A N 1
ATOM 8231 C CA . ASN A 1 1067 ? 2.779 41.947 -10.468 1.00 97.62 1067 ASN A CA 1
ATOM 8232 C C . ASN A 1 1067 ? 2.877 41.103 -11.751 1.00 97.62 1067 ASN A C 1
ATOM 8234 O O . ASN A 1 1067 ? 2.382 41.508 -12.805 1.00 97.62 1067 ASN A O 1
ATOM 8238 N N . ILE A 1 1068 ? 3.574 39.971 -11.677 1.00 98.00 1068 ILE A N 1
ATOM 8239 C CA . ILE A 1 1068 ? 4.034 39.180 -12.822 1.00 98.00 1068 ILE A CA 1
ATOM 8240 C C . ILE A 1 1068 ? 2.869 38.476 -13.520 1.00 98.00 1068 ILE A C 1
ATOM 8242 O O . ILE A 1 1068 ? 2.154 37.677 -12.921 1.00 98.00 1068 ILE A O 1
ATOM 8246 N N . ILE A 1 1069 ? 2.698 38.769 -14.812 1.00 98.38 1069 ILE A N 1
ATOM 8247 C CA . ILE A 1 1069 ? 1.676 38.176 -15.684 1.00 98.38 1069 ILE A CA 1
ATOM 8248 C C . ILE A 1 1069 ? 2.283 37.047 -16.512 1.00 98.38 1069 ILE A C 1
ATOM 8250 O O . ILE A 1 1069 ? 1.659 36.005 -16.627 1.00 98.38 1069 ILE A O 1
ATOM 8254 N N . PHE A 1 1070 ? 3.470 37.244 -17.088 1.00 98.12 1070 PHE A N 1
ATOM 8255 C CA . PHE A 1 1070 ? 4.223 36.212 -17.799 1.00 98.12 1070 PHE A CA 1
ATOM 8256 C C . PHE A 1 1070 ? 5.642 36.162 -17.263 1.00 98.12 1070 PHE A C 1
ATOM 8258 O O . PHE A 1 1070 ? 6.298 37.202 -17.191 1.00 98.12 1070 PHE A O 1
ATOM 8265 N N . ASP A 1 1071 ? 6.117 34.961 -16.977 1.00 95.00 1071 ASP A N 1
ATOM 8266 C CA . ASP A 1 1071 ? 7.459 34.719 -16.486 1.00 95.00 1071 ASP A CA 1
ATOM 8267 C C . ASP A 1 1071 ? 8.122 33.597 -17.274 1.00 95.00 1071 ASP A C 1
ATOM 8269 O O . ASP A 1 1071 ? 7.730 32.426 -17.228 1.00 95.00 1071 ASP A O 1
ATOM 8273 N N . ARG A 1 1072 ? 9.146 33.986 -18.020 1.00 92.62 1072 ARG A N 1
ATOM 8274 C CA . ARG A 1 1072 ? 10.139 33.086 -18.563 1.00 92.62 1072 ARG A CA 1
ATOM 8275 C C . ARG A 1 1072 ? 11.475 33.594 -18.044 1.00 92.62 1072 ARG A C 1
ATOM 8277 O O . ARG A 1 1072 ? 12.226 34.217 -18.775 1.00 92.62 1072 ARG A O 1
ATOM 8284 N N . ASP A 1 1073 ? 11.757 33.358 -16.780 1.00 86.94 1073 ASP A N 1
ATOM 8285 C CA . ASP A 1 1073 ? 13.074 33.538 -16.181 1.00 86.94 1073 ASP A CA 1
ATOM 8286 C C . ASP A 1 1073 ? 13.899 32.249 -16.321 1.00 86.94 1073 ASP A C 1
ATOM 8288 O O . ASP A 1 1073 ? 13.360 31.187 -16.642 1.00 86.94 1073 ASP A O 1
ATOM 8292 N N . ILE A 1 1074 ? 15.211 32.319 -16.164 1.00 83.25 1074 ILE A N 1
ATOM 8293 C CA . ILE A 1 1074 ? 16.146 31.206 -16.085 1.00 83.25 1074 ILE A CA 1
ATOM 8294 C C . ILE A 1 1074 ? 17.074 31.533 -14.924 1.00 83.25 1074 ILE A C 1
ATOM 8296 O O . ILE A 1 1074 ? 18.040 32.280 -15.033 1.00 83.25 1074 ILE A O 1
ATOM 8300 N N . PHE A 1 1075 ? 16.825 30.883 -13.798 1.00 73.25 1075 PHE A N 1
ATOM 8301 C CA . PHE A 1 1075 ? 17.731 31.000 -12.675 1.00 73.25 1075 PHE A CA 1
ATOM 8302 C C . PHE A 1 1075 ? 19.006 30.156 -13.004 1.00 73.25 1075 PHE A C 1
ATOM 8304 O O . PHE A 1 1075 ? 18.975 29.180 -13.779 1.00 73.25 1075 PHE A O 1
ATOM 8311 N N . GLY A 1 1076 ? 20.141 30.473 -12.368 1.00 68.44 1076 GLY A N 1
ATOM 8312 C CA . GLY A 1 1076 ? 21.321 29.588 -12.306 1.00 68.44 1076 GLY A CA 1
ATOM 8313 C C . GLY A 1 1076 ? 22.231 29.593 -13.546 1.00 68.44 1076 GLY A C 1
ATOM 8314 O O . GLY A 1 1076 ? 21.835 29.957 -14.649 1.00 68.44 1076 GLY A O 1
ATOM 8315 N N . ALA A 1 1077 ? 23.497 29.193 -13.373 1.00 62.12 1077 ALA A N 1
ATOM 8316 C CA . ALA A 1 1077 ? 24.518 29.299 -14.418 1.00 62.12 1077 ALA A CA 1
ATOM 8317 C C . ALA A 1 1077 ? 24.657 28.013 -15.265 1.00 62.12 1077 ALA A C 1
ATOM 8319 O O . ALA A 1 1077 ? 24.755 26.927 -14.700 1.00 62.12 1077 ALA A O 1
ATOM 8320 N N . PRO A 1 1078 ? 24.803 28.107 -16.600 1.00 65.12 1078 PRO A N 1
ATOM 8321 C CA . PRO A 1 1078 ? 24.695 29.317 -17.416 1.00 65.12 1078 PRO A CA 1
ATOM 8322 C C . PRO A 1 1078 ? 23.232 29.743 -17.628 1.00 65.12 1078 PRO A C 1
ATOM 8324 O O . PRO A 1 1078 ? 22.384 28.925 -18.003 1.00 65.12 1078 PRO A O 1
ATOM 8327 N N . ASP A 1 1079 ? 22.971 31.031 -17.412 1.00 74.19 1079 ASP A N 1
ATOM 8328 C CA . ASP A 1 1079 ? 21.724 31.705 -17.766 1.00 74.19 1079 ASP A CA 1
ATOM 8329 C C . ASP A 1 1079 ? 21.789 32.102 -19.252 1.00 74.19 1079 ASP A C 1
ATOM 8331 O O . ASP A 1 1079 ? 22.755 32.711 -19.723 1.00 74.19 1079 ASP A O 1
ATOM 8335 N N . TYR A 1 1080 ? 20.790 31.659 -20.016 1.00 76.94 1080 TYR A N 1
ATOM 8336 C CA . TYR A 1 1080 ? 20.721 31.821 -21.467 1.00 76.94 1080 TYR A CA 1
ATOM 8337 C C . TYR A 1 1080 ? 19.753 32.936 -21.903 1.00 76.94 1080 TYR A C 1
ATOM 8339 O O . TYR A 1 1080 ? 19.391 32.999 -23.084 1.00 76.94 1080 TYR A O 1
ATOM 8347 N N . GLY A 1 1081 ? 19.398 33.829 -20.974 1.00 83.31 1081 GLY A N 1
ATOM 8348 C CA . GLY A 1 1081 ? 18.547 35.000 -21.154 1.00 83.31 1081 GLY A CA 1
ATOM 8349 C C . GLY A 1 1081 ? 17.158 34.796 -20.577 1.00 83.31 1081 GLY A C 1
ATOM 8350 O O . GLY A 1 1081 ? 16.721 33.656 -20.534 1.00 83.31 1081 GLY A O 1
ATOM 8351 N N . ASP A 1 1082 ? 16.437 35.894 -20.290 1.00 90.50 1082 ASP A N 1
ATOM 8352 C CA . ASP A 1 1082 ? 15.135 36.033 -19.584 1.00 90.50 1082 ASP A CA 1
ATOM 8353 C C . ASP A 1 1082 ? 14.115 36.844 -20.376 1.00 90.50 1082 ASP A C 1
ATOM 8355 O O . ASP A 1 1082 ? 14.487 37.659 -21.218 1.00 90.50 1082 ASP A O 1
ATOM 8359 N N . PHE A 1 1083 ? 12.821 36.611 -20.172 1.00 96.00 1083 PHE A N 1
ATOM 8360 C CA . PHE A 1 1083 ? 11.795 37.571 -20.557 1.00 96.00 1083 PHE A CA 1
ATOM 8361 C C . PHE A 1 1083 ? 10.520 37.413 -19.739 1.00 96.00 1083 PHE A C 1
ATOM 8363 O O . PHE A 1 1083 ? 10.116 36.312 -19.381 1.00 96.00 1083 PHE A O 1
ATOM 8370 N N . GLY A 1 1084 ? 9.817 38.522 -19.541 1.00 97.25 1084 GLY A N 1
ATOM 8371 C CA . GLY A 1 1084 ? 8.542 38.499 -18.845 1.00 97.25 1084 GLY A CA 1
ATOM 8372 C C . GLY A 1 1084 ? 7.751 39.787 -18.981 1.00 97.25 1084 GLY A C 1
ATOM 8373 O O . GLY A 1 1084 ? 8.224 40.793 -19.521 1.00 97.25 1084 GLY A O 1
ATOM 8374 N N . ILE A 1 1085 ? 6.499 39.722 -18.539 1.00 98.69 1085 ILE A N 1
ATOM 8375 C CA . ILE A 1 1085 ? 5.520 40.804 -18.619 1.00 98.69 1085 ILE A CA 1
ATOM 8376 C C . ILE A 1 1085 ? 4.859 40.944 -17.253 1.00 98.69 1085 ILE A C 1
ATOM 8378 O O . ILE A 1 1085 ? 4.397 39.952 -16.696 1.00 98.69 1085 ILE A O 1
ATOM 8382 N N . SER A 1 1086 ? 4.759 42.160 -16.727 1.00 98.25 1086 SER A N 1
ATOM 8383 C CA . SER A 1 1086 ? 4.116 42.418 -15.435 1.00 98.25 1086 SER A CA 1
ATOM 8384 C C . SER A 1 1086 ? 3.261 43.683 -15.451 1.00 98.25 1086 SER A C 1
ATOM 8386 O O . SER A 1 1086 ? 3.419 44.556 -16.312 1.00 98.25 1086 SER A O 1
ATOM 8388 N N . LEU A 1 1087 ? 2.336 43.780 -14.495 1.00 97.56 1087 LEU A N 1
ATOM 8389 C CA . LEU A 1 1087 ? 1.616 45.007 -14.177 1.00 97.56 1087 LEU A CA 1
ATOM 8390 C C . LEU A 1 1087 ? 2.391 45.750 -13.079 1.00 97.56 1087 LEU A C 1
ATOM 8392 O O . LEU A 1 1087 ? 2.322 45.397 -11.906 1.00 97.56 1087 LEU A O 1
ATOM 8396 N N . TYR A 1 1088 ? 3.160 46.767 -13.468 1.00 96.38 1088 TYR A N 1
ATOM 8397 C CA . TYR A 1 1088 ? 4.089 47.492 -12.601 1.00 96.38 1088 TYR A CA 1
ATOM 8398 C C . TYR A 1 1088 ? 3.621 48.945 -12.433 1.00 96.38 1088 TYR A C 1
ATOM 8400 O O . TYR A 1 1088 ? 3.808 49.793 -13.305 1.00 96.38 1088 TYR A O 1
ATOM 8408 N N . GLY A 1 1089 ? 2.947 49.242 -11.323 1.00 90.06 1089 GLY A N 1
ATOM 8409 C CA . GLY A 1 1089 ? 2.398 50.569 -11.033 1.00 90.06 1089 GLY A CA 1
ATOM 8410 C C . GLY A 1 1089 ? 1.295 50.954 -12.021 1.00 90.06 1089 GLY A C 1
ATOM 8411 O O . GLY A 1 1089 ? 1.334 52.039 -12.602 1.00 90.06 1089 GLY A O 1
ATOM 8412 N N . GLU A 1 1090 ? 0.365 50.021 -12.258 1.00 91.25 1090 GLU A N 1
ATOM 8413 C CA . GLU A 1 1090 ? -0.735 50.111 -13.236 1.00 91.25 1090 GLU A CA 1
ATOM 8414 C C . GLU A 1 1090 ? -0.283 50.257 -14.704 1.00 91.25 1090 GLU A C 1
ATOM 8416 O O . GLU A 1 1090 ? -1.073 50.633 -15.567 1.00 91.25 1090 GLU A O 1
ATOM 8421 N N . ARG A 1 1091 ? 0.981 49.958 -15.024 1.00 96.12 1091 ARG A N 1
ATOM 8422 C CA . ARG A 1 1091 ? 1.548 49.995 -16.385 1.00 96.12 1091 ARG A CA 1
ATOM 8423 C C . ARG A 1 1091 ? 2.009 48.608 -16.799 1.00 96.12 1091 ARG A C 1
ATOM 8425 O O . ARG A 1 1091 ? 2.440 47.837 -15.949 1.00 96.12 1091 ARG A O 1
ATOM 8432 N N . ILE A 1 1092 ? 1.972 48.301 -18.093 1.00 98.44 1092 ILE A N 1
ATOM 8433 C CA . ILE A 1 1092 ? 2.602 47.076 -18.595 1.00 98.44 1092 ILE A CA 1
ATOM 8434 C C . ILE A 1 1092 ? 4.110 47.297 -18.638 1.00 98.44 1092 ILE A C 1
ATOM 8436 O O . ILE A 1 1092 ? 4.584 48.217 -19.307 1.00 98.44 1092 ILE A O 1
ATOM 8440 N N . ALA A 1 1093 ? 4.851 46.446 -17.940 1.00 98.31 1093 ALA A N 1
ATOM 8441 C CA . ALA A 1 1093 ? 6.290 46.319 -18.075 1.00 98.31 1093 ALA A CA 1
ATOM 8442 C C . ALA A 1 1093 ? 6.606 45.097 -18.942 1.00 98.31 1093 ALA A C 1
ATOM 8444 O O . ALA A 1 1093 ? 6.022 44.036 -18.745 1.00 98.31 1093 ALA A O 1
ATOM 8445 N N . PHE A 1 1094 ? 7.523 45.245 -19.895 1.00 98.62 1094 PHE A N 1
ATOM 8446 C CA . PHE A 1 1094 ? 8.050 44.145 -20.700 1.00 98.62 1094 PHE A CA 1
ATOM 8447 C C . PHE A 1 1094 ? 9.567 44.126 -20.580 1.00 98.62 1094 PHE A C 1
ATOM 8449 O O . PHE A 1 1094 ? 10.227 45.101 -20.959 1.00 98.62 1094 PHE A O 1
ATOM 8456 N N . GLY A 1 1095 ? 10.106 43.035 -20.043 1.00 97.31 1095 GLY A N 1
ATOM 8457 C CA . GLY A 1 1095 ? 11.536 42.860 -19.847 1.00 97.31 1095 GLY A CA 1
ATOM 8458 C C . GLY A 1 1095 ? 12.102 41.686 -20.622 1.00 97.31 1095 GLY A C 1
ATOM 8459 O O . GLY A 1 1095 ? 11.412 40.697 -20.859 1.00 97.31 1095 GLY A O 1
ATOM 8460 N N . VAL A 1 1096 ? 13.352 41.835 -21.056 1.00 97.31 1096 VAL A N 1
ATOM 8461 C CA . VAL A 1 1096 ? 14.141 40.798 -21.727 1.00 97.31 1096 VAL A CA 1
ATOM 8462 C C . VAL A 1 1096 ? 15.582 40.892 -21.227 1.00 97.31 1096 VAL A C 1
ATOM 8464 O O . VAL A 1 1096 ? 16.113 41.996 -21.150 1.00 97.31 1096 VAL A O 1
ATOM 8467 N N . ASN A 1 1097 ? 16.227 39.758 -20.973 1.00 94.00 1097 ASN A N 1
ATOM 8468 C CA . ASN A 1 1097 ? 17.661 39.587 -20.757 1.00 94.00 1097 ASN A CA 1
ATOM 8469 C C . ASN A 1 1097 ? 18.199 38.562 -21.761 1.00 94.00 1097 ASN A C 1
ATOM 8471 O O . ASN A 1 1097 ? 17.486 37.657 -22.178 1.00 94.00 1097 ASN A O 1
ATOM 8475 N N . ASN A 1 1098 ? 19.447 38.692 -22.194 1.00 90.19 1098 ASN A N 1
ATOM 8476 C CA . ASN A 1 1098 ? 20.100 37.710 -23.067 1.00 90.19 1098 ASN A CA 1
ATOM 8477 C C . ASN A 1 1098 ? 21.251 36.946 -22.385 1.00 90.19 1098 ASN A C 1
ATOM 8479 O O . ASN A 1 1098 ? 22.111 36.402 -23.078 1.00 90.19 1098 ASN A O 1
ATOM 8483 N N . GLY A 1 1099 ? 21.292 36.964 -21.049 1.00 83.81 1099 GLY A N 1
ATOM 8484 C CA . GLY A 1 1099 ? 22.341 36.381 -20.208 1.00 83.81 1099 GLY A CA 1
ATOM 8485 C C . GLY A 1 1099 ? 23.551 37.306 -20.009 1.00 83.81 1099 GLY A C 1
ATOM 8486 O O . GLY A 1 1099 ? 24.517 36.946 -19.341 1.00 83.81 1099 GLY A O 1
ATOM 8487 N N . SER A 1 1100 ? 23.540 38.504 -20.608 1.00 84.88 1100 SER A N 1
ATOM 8488 C CA . SER A 1 1100 ? 24.630 39.492 -20.489 1.00 84.88 1100 SER A CA 1
ATOM 8489 C C . SER A 1 1100 ? 24.152 40.937 -20.351 1.00 84.88 1100 SER A C 1
ATOM 8491 O O . SER A 1 1100 ? 24.861 41.776 -19.795 1.00 84.88 1100 SER A O 1
ATOM 8493 N N . SER A 1 1101 ? 22.959 41.243 -20.858 1.00 86.88 1101 SER A N 1
ATOM 8494 C CA . SER A 1 1101 ? 22.334 42.556 -20.785 1.00 86.88 1101 SER A CA 1
ATOM 8495 C C . SER A 1 1101 ? 20.825 42.373 -20.652 1.00 86.88 1101 SER A C 1
ATOM 8497 O O . SER A 1 1101 ? 20.209 41.757 -21.519 1.00 86.88 1101 SER A O 1
ATOM 8499 N N . GLY A 1 1102 ? 20.249 42.955 -19.599 1.00 92.12 1102 GLY A N 1
ATOM 8500 C CA . GLY A 1 1102 ? 18.808 43.020 -19.347 1.00 92.12 1102 GLY A CA 1
ATOM 8501 C C . GLY A 1 1102 ? 18.235 44.404 -19.642 1.00 92.12 1102 GLY A C 1
ATOM 8502 O O . GLY A 1 1102 ? 18.917 45.420 -19.471 1.00 92.12 1102 GLY A O 1
ATOM 8503 N N . GLN A 1 1103 ? 16.987 44.454 -20.097 1.00 97.25 1103 GLN A N 1
ATOM 8504 C CA . GLN A 1 1103 ? 16.249 45.693 -20.306 1.00 97.25 1103 GLN A CA 1
ATOM 8505 C C . GLN A 1 1103 ? 14.752 45.495 -20.096 1.00 97.25 1103 GLN A C 1
ATOM 8507 O O . GLN A 1 1103 ? 14.118 44.696 -20.781 1.00 97.25 1103 GLN A O 1
ATOM 8512 N N . THR A 1 1104 ? 14.182 46.341 -19.241 1.00 98.00 1104 THR A N 1
ATOM 8513 C CA . THR A 1 1104 ? 12.740 46.487 -19.029 1.00 98.00 1104 THR A CA 1
ATOM 8514 C C . THR A 1 1104 ? 12.256 47.811 -19.607 1.00 98.00 1104 THR A C 1
ATOM 8516 O O . THR A 1 1104 ? 12.880 48.849 -19.372 1.00 98.00 1104 THR A O 1
ATOM 8519 N N . ILE A 1 1105 ? 11.146 47.792 -20.348 1.00 98.06 1105 ILE A N 1
ATOM 8520 C CA . ILE A 1 1105 ? 10.425 48.990 -20.799 1.00 98.06 1105 ILE A CA 1
ATOM 8521 C C . ILE A 1 1105 ? 9.023 49.037 -20.196 1.00 98.06 1105 ILE A C 1
ATOM 8523 O O . ILE A 1 1105 ? 8.384 48.001 -20.041 1.00 98.06 1105 ILE A O 1
ATOM 8527 N N . CYS A 1 1106 ? 8.544 50.237 -19.883 1.00 97.94 1106 CYS A N 1
ATOM 8528 C CA . CYS A 1 1106 ? 7.249 50.477 -19.256 1.00 97.94 1106 CYS A CA 1
ATOM 8529 C C . CYS A 1 1106 ? 6.322 51.204 -20.230 1.00 97.94 1106 CYS A C 1
ATOM 8531 O O . CYS A 1 1106 ? 6.745 52.129 -20.931 1.00 97.94 1106 CYS A O 1
ATOM 8533 N N . SER A 1 1107 ? 5.040 50.846 -20.242 1.00 97.75 1107 SER A N 1
ATOM 8534 C CA . SER A 1 1107 ? 4.039 51.618 -20.973 1.00 97.75 1107 SER A CA 1
ATOM 8535 C C . SER A 1 1107 ? 3.943 53.048 -20.423 1.00 97.75 1107 SER A C 1
ATOM 8537 O O . SER A 1 1107 ? 4.011 53.278 -19.213 1.00 97.75 1107 SER A O 1
ATOM 8539 N N . ALA A 1 1108 ? 3.779 54.030 -21.309 1.00 91.06 1108 ALA A N 1
ATOM 8540 C CA . ALA A 1 1108 ? 3.452 55.419 -21.008 1.00 91.06 1108 ALA A CA 1
ATOM 8541 C C . ALA A 1 1108 ? 1.981 55.588 -20.577 1.00 91.06 1108 ALA A C 1
ATOM 8543 O O . ALA A 1 1108 ? 1.674 56.524 -19.827 1.00 91.06 1108 ALA A O 1
ATOM 8544 N N . THR A 1 1109 ? 1.104 54.662 -20.958 1.00 92.56 1109 THR A N 1
ATOM 8545 C CA . THR A 1 1109 ? -0.301 54.628 -20.529 1.00 92.56 1109 THR A CA 1
ATOM 8546 C C . THR A 1 1109 ? -0.498 53.684 -19.339 1.00 92.56 1109 THR A C 1
ATOM 8548 O O . THR A 1 1109 ? 0.048 52.579 -19.326 1.00 92.56 1109 THR A O 1
ATOM 8551 N N . THR A 1 1110 ? -1.272 54.119 -18.339 1.00 92.25 1110 THR A N 1
ATOM 8552 C CA . THR A 1 1110 ? -1.765 53.268 -17.242 1.00 92.25 1110 THR A CA 1
ATOM 8553 C C . THR A 1 1110 ? -3.040 52.541 -17.665 1.00 92.25 1110 THR A C 1
ATOM 8555 O O . THR A 1 1110 ? -3.857 53.095 -18.405 1.00 92.25 1110 THR A O 1
ATOM 8558 N N . LEU A 1 1111 ? -3.227 51.310 -17.202 1.00 94.19 1111 LEU A N 1
ATOM 8559 C CA . LEU A 1 1111 ? -4.395 50.492 -17.511 1.00 94.19 1111 LEU A CA 1
ATOM 8560 C C . LEU A 1 1111 ? -5.561 50.890 -16.602 1.00 94.19 1111 LEU A C 1
ATOM 8562 O O . LEU A 1 1111 ? -5.379 51.209 -15.429 1.00 94.19 1111 LEU A O 1
ATOM 8566 N N . ALA A 1 1112 ? -6.768 50.918 -17.161 1.00 86.12 1112 ALA A N 1
ATOM 8567 C CA . ALA A 1 1112 ? -7.966 51.262 -16.414 1.00 86.12 1112 ALA A CA 1
ATOM 8568 C C . ALA A 1 1112 ? -8.497 50.018 -15.691 1.00 86.12 1112 ALA A C 1
ATOM 8570 O O . ALA A 1 1112 ? -8.689 48.956 -16.283 1.00 86.12 1112 ALA A O 1
ATOM 8571 N N . THR A 1 1113 ? -8.787 50.160 -14.401 1.00 92.00 1113 THR A N 1
ATOM 8572 C CA . THR A 1 1113 ? -9.362 49.069 -13.607 1.00 92.00 1113 THR A CA 1
ATOM 8573 C C . THR A 1 1113 ? -10.752 48.681 -14.122 1.00 92.00 1113 THR A C 1
ATOM 8575 O O . THR A 1 1113 ? -11.509 49.504 -14.641 1.00 92.00 1113 THR A O 1
ATOM 8578 N N . ASN A 1 1114 ? -11.111 47.407 -13.962 1.00 91.44 1114 ASN A N 1
ATOM 8579 C CA . ASN A 1 1114 ? -12.386 46.815 -14.370 1.00 91.44 1114 ASN A CA 1
ATOM 8580 C C . ASN A 1 1114 ? -12.715 46.916 -15.873 1.00 91.44 1114 ASN A C 1
ATOM 8582 O O . ASN A 1 1114 ? -13.878 46.753 -16.252 1.00 91.44 1114 ASN A O 1
ATOM 8586 N N . GLN A 1 1115 ? -11.717 47.134 -16.733 1.00 92.88 1115 GLN A N 1
ATOM 8587 C CA . GLN A 1 1115 ? -11.860 47.108 -18.189 1.00 92.88 1115 GLN A CA 1
ATOM 8588 C C . GLN A 1 1115 ? -10.937 46.063 -18.815 1.00 92.88 1115 GLN A C 1
ATOM 8590 O O . GLN A 1 1115 ? -9.871 45.763 -18.285 1.00 92.88 1115 GLN A O 1
ATOM 8595 N N . TRP A 1 1116 ? -11.365 45.500 -19.945 1.00 96.94 1116 TRP A N 1
ATOM 8596 C CA . TRP A 1 1116 ? -10.522 44.628 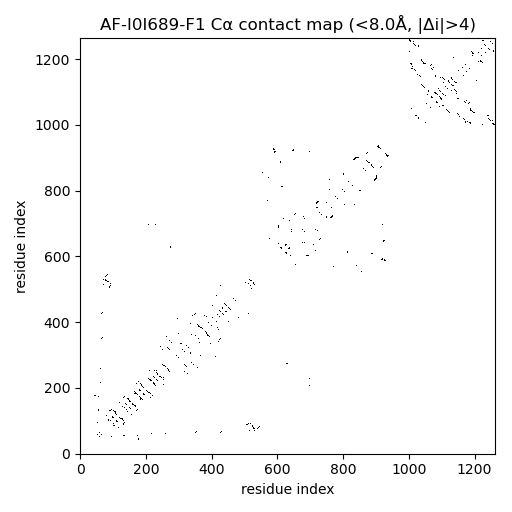-20.755 1.00 96.94 1116 TRP A CA 1
ATOM 8597 C C . TRP A 1 1116 ? -9.570 45.461 -21.613 1.00 96.94 1116 TRP A C 1
ATOM 8599 O O . TRP A 1 1116 ? -10.012 46.302 -22.398 1.00 96.94 1116 TRP A O 1
ATOM 8609 N N . HIS A 1 1117 ? -8.279 45.178 -21.495 1.00 97.62 1117 HIS A N 1
ATOM 8610 C CA . HIS A 1 1117 ? -7.210 45.778 -22.280 1.00 97.62 1117 HIS A CA 1
ATOM 8611 C C . HIS A 1 1117 ? -6.557 44.726 -23.168 1.00 97.62 1117 HIS A C 1
ATOM 8613 O O . HIS A 1 1117 ? -6.194 43.654 -22.690 1.00 97.62 1117 HIS A O 1
ATOM 8619 N N . HIS A 1 1118 ? -6.381 45.037 -24.452 1.00 98.19 1118 HIS A N 1
ATOM 8620 C CA . HIS A 1 1118 ? -5.528 44.232 -25.325 1.00 98.19 1118 HIS A CA 1
ATOM 8621 C C . HIS A 1 1118 ? -4.082 44.666 -25.126 1.00 98.19 1118 HIS A C 1
ATOM 8623 O O . HIS A 1 1118 ? -3.769 45.853 -25.254 1.00 98.19 1118 HIS A O 1
ATOM 8629 N N . VAL A 1 1119 ? -3.215 43.712 -24.813 1.00 98.56 1119 VAL A N 1
ATOM 8630 C CA . VAL A 1 1119 ? -1.781 43.926 -24.643 1.00 98.56 1119 VAL A CA 1
ATOM 8631 C C . VAL A 1 1119 ? -1.062 43.093 -25.690 1.00 98.56 1119 VAL A C 1
ATOM 8633 O O . VAL A 1 1119 ? -1.327 41.902 -25.826 1.00 98.56 1119 VAL A O 1
ATOM 8636 N N . ALA A 1 1120 ? -0.134 43.705 -26.421 1.00 98.31 1120 ALA A N 1
ATOM 8637 C CA . ALA A 1 1120 ? 0.796 42.974 -27.271 1.00 98.31 1120 ALA A CA 1
ATOM 8638 C C . ALA A 1 1120 ? 2.217 43.482 -27.051 1.00 98.31 1120 ALA A C 1
ATOM 8640 O O . ALA A 1 1120 ? 2.467 44.688 -27.091 1.00 98.31 1120 ALA A O 1
ATOM 8641 N N . VAL A 1 1121 ? 3.155 42.560 -26.859 1.00 98.56 1121 VAL A N 1
ATOM 8642 C CA . VAL A 1 1121 ? 4.584 42.864 -26.791 1.00 98.56 1121 VAL A CA 1
ATOM 8643 C C . VAL A 1 1121 ? 5.304 42.177 -27.936 1.00 98.56 1121 VAL A C 1
ATOM 8645 O O . VAL A 1 1121 ? 5.011 41.032 -28.280 1.00 98.56 1121 VAL A O 1
ATOM 8648 N N . THR A 1 1122 ? 6.246 42.884 -28.551 1.00 98.31 1122 THR A N 1
ATOM 8649 C CA . THR A 1 1122 ? 7.047 42.343 -29.652 1.00 98.31 1122 THR A CA 1
ATOM 8650 C C . THR A 1 1122 ? 8.517 42.488 -29.342 1.00 98.31 1122 THR A C 1
ATOM 8652 O O . THR A 1 1122 ? 8.944 43.554 -28.885 1.00 98.31 1122 THR A O 1
ATOM 8655 N N . ARG A 1 1123 ? 9.295 41.469 -29.693 1.00 97.31 1123 ARG A N 1
ATOM 8656 C CA . ARG A 1 1123 ? 10.750 41.501 -29.609 1.00 97.31 1123 ARG A CA 1
ATOM 8657 C C . ARG A 1 1123 ? 11.354 41.026 -30.919 1.00 97.31 1123 ARG A C 1
ATOM 8659 O O . ARG A 1 1123 ? 11.056 39.929 -31.383 1.00 97.31 1123 ARG A O 1
ATOM 8666 N N . ARG A 1 1124 ? 12.235 41.836 -31.499 1.00 96.25 1124 ARG A N 1
ATOM 8667 C CA . ARG A 1 1124 ? 13.073 41.430 -32.631 1.00 96.25 1124 ARG A CA 1
ATOM 8668 C C . ARG A 1 1124 ? 14.412 40.907 -32.146 1.00 96.25 1124 ARG A C 1
ATOM 8670 O O . ARG A 1 1124 ? 14.967 41.406 -31.170 1.00 96.25 1124 ARG A O 1
ATOM 8677 N N . ASN A 1 1125 ? 14.995 39.980 -32.895 1.00 93.12 1125 ASN A N 1
ATOM 8678 C CA . ASN A 1 1125 ? 16.304 39.410 -32.595 1.00 93.12 1125 ASN A CA 1
ATOM 8679 C C . ASN A 1 1125 ? 17.442 40.447 -32.584 1.00 93.12 1125 ASN A C 1
ATOM 8681 O O . ASN A 1 1125 ? 18.479 40.231 -31.965 1.00 93.12 1125 ASN A O 1
ATOM 8685 N N . ASN A 1 1126 ? 17.241 41.604 -33.220 1.00 91.00 1126 ASN A N 1
ATOM 8686 C CA . ASN A 1 1126 ? 18.176 42.728 -33.178 1.00 91.00 1126 ASN A CA 1
ATOM 8687 C C . ASN A 1 1126 ? 18.080 43.587 -31.898 1.00 91.00 1126 ASN A C 1
ATOM 8689 O O . ASN A 1 1126 ? 18.825 44.556 -31.789 1.00 91.00 1126 ASN A O 1
ATOM 8693 N N . GLY A 1 1127 ? 17.197 43.248 -30.952 1.00 91.38 1127 GLY A N 1
ATOM 8694 C CA . GLY A 1 1127 ? 17.042 43.953 -29.677 1.00 91.38 1127 GLY A CA 1
ATOM 8695 C C . GLY A 1 1127 ? 15.960 45.033 -29.650 1.00 91.38 1127 GLY A C 1
ATOM 8696 O O . GLY A 1 1127 ? 15.781 45.702 -28.636 1.00 91.38 1127 GLY A O 1
ATOM 8697 N N . GLU A 1 1128 ? 15.206 45.224 -30.731 1.00 97.50 1128 GLU A N 1
ATOM 8698 C CA . GLU A 1 1128 ? 14.034 46.099 -30.695 1.00 97.50 1128 GLU A CA 1
ATOM 8699 C C . GLU A 1 1128 ? 12.897 45.472 -29.875 1.00 97.50 1128 GLU A C 1
ATOM 8701 O O . GLU A 1 1128 ? 12.504 44.331 -30.120 1.00 97.50 1128 GLU A O 1
ATOM 8706 N N . MET A 1 1129 ? 12.344 46.246 -28.939 1.00 98.06 1129 MET A N 1
ATOM 8707 C CA . MET A 1 1129 ? 11.231 45.854 -28.068 1.00 98.06 1129 MET A CA 1
ATOM 8708 C C . MET A 1 1129 ? 10.112 46.888 -28.179 1.00 98.06 1129 MET A C 1
ATOM 8710 O O . MET A 1 1129 ? 10.387 48.090 -28.246 1.00 98.06 1129 MET A O 1
ATOM 8714 N N . SER A 1 1130 ? 8.854 46.449 -28.221 1.00 98.31 1130 SER A N 1
ATOM 8715 C CA . SER A 1 1130 ? 7.688 47.346 -28.251 1.00 98.31 1130 SER A CA 1
ATOM 8716 C C . SER A 1 1130 ? 6.535 46.822 -27.401 1.00 98.31 1130 SER A C 1
ATOM 8718 O O . SER A 1 1130 ? 6.336 45.612 -27.329 1.00 98.31 1130 SER A O 1
ATOM 8720 N N . ILE A 1 1131 ? 5.771 47.742 -26.809 1.00 98.62 1131 ILE A N 1
ATOM 8721 C CA . ILE A 1 1131 ? 4.504 47.497 -26.112 1.00 98.62 1131 ILE A CA 1
ATOM 8722 C C . ILE A 1 1131 ? 3.393 48.211 -26.880 1.00 98.62 1131 ILE A C 1
ATOM 8724 O O . ILE A 1 1131 ? 3.492 49.409 -27.173 1.00 98.62 1131 ILE A O 1
ATOM 8728 N N . PHE A 1 1132 ? 2.322 47.480 -27.162 1.00 98.44 1132 PHE A N 1
ATOM 8729 C CA . PHE A 1 1132 ? 1.084 47.996 -27.717 1.00 98.44 1132 PHE A CA 1
ATOM 8730 C C . PHE A 1 1132 ? -0.045 47.809 -26.707 1.00 98.44 1132 PHE A C 1
ATOM 8732 O O . PHE A 1 1132 ? -0.219 46.715 -26.170 1.00 98.44 1132 PHE A O 1
ATOM 8739 N N . LEU A 1 1133 ? -0.823 48.867 -26.480 1.00 98.06 1133 LEU A N 1
ATOM 8740 C CA . LEU A 1 1133 ? -1.997 48.848 -25.609 1.00 98.06 1133 LEU A CA 1
ATOM 8741 C C . LEU A 1 1133 ? -3.228 49.226 -26.421 1.00 98.06 1133 LEU A C 1
ATOM 8743 O O . LEU A 1 1133 ? -3.260 50.275 -27.065 1.00 98.06 1133 LEU A O 1
ATOM 8747 N N . ASN A 1 1134 ? -4.240 48.361 -26.412 1.00 96.12 1134 ASN A N 1
ATOM 8748 C CA . ASN A 1 1134 ? -5.466 48.520 -27.194 1.00 96.12 1134 ASN A CA 1
ATOM 8749 C C . ASN A 1 1134 ? -5.186 48.816 -28.680 1.00 96.12 1134 ASN A C 1
ATOM 8751 O O . ASN A 1 1134 ? -5.906 49.577 -29.327 1.00 96.12 1134 ASN A O 1
ATOM 8755 N N . GLY A 1 1135 ? -4.117 48.211 -29.210 1.00 90.88 1135 GLY A N 1
ATOM 8756 C CA . GLY A 1 1135 ? -3.678 48.351 -30.595 1.00 90.88 1135 GLY A CA 1
ATOM 8757 C C . GLY A 1 1135 ? -2.850 49.603 -30.899 1.00 90.88 1135 GLY A C 1
ATOM 8758 O O . GLY A 1 1135 ? -2.278 49.699 -31.981 1.00 90.88 1135 GLY A O 1
ATOM 8759 N N . ALA A 1 1136 ? -2.707 50.552 -29.972 1.00 93.75 1136 ALA A N 1
ATOM 8760 C CA . ALA A 1 1136 ? -1.816 51.699 -30.142 1.00 93.75 1136 ALA A CA 1
ATOM 8761 C C . ALA A 1 1136 ? -0.374 51.335 -29.753 1.00 93.75 1136 ALA A C 1
ATOM 8763 O O . ALA A 1 1136 ? -0.164 50.676 -28.739 1.00 93.75 1136 ALA A O 1
ATOM 8764 N N . LEU A 1 1137 ? 0.624 51.785 -30.528 1.00 96.94 1137 LEU A N 1
ATOM 8765 C CA . LEU A 1 1137 ? 2.033 51.674 -30.131 1.00 96.94 1137 LEU A CA 1
ATOM 8766 C C . LEU A 1 1137 ? 2.303 52.642 -28.979 1.00 96.94 1137 LEU A C 1
ATOM 8768 O O . LEU A 1 1137 ? 2.298 53.853 -29.187 1.00 96.94 1137 LEU A O 1
ATOM 8772 N N . ASP A 1 1138 ? 2.547 52.104 -27.791 1.00 97.81 1138 ASP A N 1
ATOM 8773 C CA . ASP A 1 1138 ? 2.655 52.891 -26.566 1.00 97.81 1138 ASP A CA 1
ATOM 8774 C C . ASP A 1 1138 ? 4.122 53.130 -26.166 1.00 97.81 1138 ASP A C 1
ATOM 8776 O O . ASP A 1 1138 ? 4.520 54.257 -25.861 1.00 97.81 1138 ASP A O 1
ATOM 8780 N N . ARG A 1 1139 ? 4.968 52.096 -26.272 1.00 97.31 1139 ARG A N 1
ATOM 8781 C CA . ARG A 1 1139 ? 6.406 52.182 -25.975 1.00 97.31 1139 ARG A CA 1
ATOM 8782 C C . ARG A 1 1139 ? 7.227 51.400 -26.994 1.00 97.31 1139 ARG A C 1
ATOM 8784 O O . ARG A 1 1139 ? 6.850 50.294 -27.361 1.00 97.31 1139 ARG A O 1
ATOM 8791 N N . ARG A 1 1140 ? 8.368 51.951 -27.428 1.00 96.81 1140 ARG A N 1
ATOM 8792 C CA . ARG A 1 1140 ? 9.360 51.264 -28.275 1.00 96.81 1140 ARG A CA 1
ATOM 8793 C C . ARG A 1 1140 ? 10.776 51.713 -27.953 1.00 96.81 1140 ARG A C 1
ATOM 8795 O O . ARG A 1 1140 ? 11.020 52.906 -27.785 1.00 96.81 1140 ARG A O 1
ATOM 8802 N N . ILE A 1 1141 ? 11.699 50.759 -27.962 1.00 96.44 1141 ILE A N 1
ATOM 8803 C CA . ILE A 1 1141 ? 13.146 50.991 -27.960 1.00 96.44 1141 ILE A CA 1
ATOM 8804 C C . ILE A 1 1141 ? 13.796 50.156 -29.066 1.00 96.44 1141 ILE A C 1
ATOM 8806 O O . ILE A 1 1141 ? 13.274 49.107 -29.438 1.00 96.44 1141 ILE A O 1
ATOM 8810 N N . THR A 1 1142 ? 14.930 50.605 -29.600 1.00 91.94 1142 THR A N 1
ATOM 8811 C CA . THR A 1 1142 ? 15.636 49.934 -30.714 1.00 91.94 1142 THR A CA 1
ATOM 8812 C C . THR A 1 1142 ? 16.980 49.331 -30.304 1.00 91.94 1142 THR A C 1
ATOM 8814 O O . THR A 1 1142 ? 17.714 48.836 -31.152 1.00 91.94 1142 THR A O 1
ATOM 8817 N N . ASN A 1 1143 ? 17.337 49.432 -29.026 1.00 88.12 1143 ASN A N 1
ATOM 8818 C CA . ASN A 1 1143 ? 18.654 49.110 -28.478 1.00 88.12 1143 ASN A CA 1
ATOM 8819 C C . ASN A 1 1143 ? 18.563 48.235 -27.216 1.00 88.12 1143 ASN A C 1
ATOM 8821 O O . ASN A 1 1143 ? 19.388 48.373 -26.317 1.00 88.12 1143 ASN A O 1
ATOM 8825 N N . GLY A 1 1144 ? 17.540 47.383 -27.130 1.00 90.94 1144 GLY A N 1
ATOM 8826 C CA . GLY A 1 1144 ? 17.425 46.369 -26.087 1.00 90.94 1144 GLY A CA 1
ATOM 8827 C C . GLY A 1 1144 ? 18.269 45.116 -26.379 1.00 90.94 1144 GLY A C 1
ATOM 8828 O O . GLY A 1 1144 ? 19.038 45.081 -27.345 1.00 90.94 1144 GLY A O 1
ATOM 8829 N N . PRO A 1 1145 ? 18.137 44.066 -25.555 1.00 95.12 1145 PRO A N 1
ATOM 8830 C CA . PRO A 1 1145 ? 18.940 42.852 -25.658 1.00 95.12 1145 PRO A CA 1
ATOM 8831 C C . PRO A 1 1145 ? 18.690 42.076 -26.953 1.00 95.12 1145 PRO A C 1
ATOM 8833 O O . PRO A 1 1145 ? 17.580 41.623 -27.252 1.00 95.12 1145 PRO A O 1
ATOM 8836 N N . SER A 1 1146 ? 19.755 41.914 -27.738 1.00 91.56 1146 SER A N 1
ATOM 8837 C CA . SER A 1 1146 ? 19.761 41.205 -29.025 1.00 91.56 1146 SER A CA 1
ATOM 8838 C C . SER A 1 1146 ? 20.237 39.754 -28.875 1.00 91.56 1146 SER A C 1
ATOM 8840 O O . SER A 1 1146 ? 20.823 39.390 -27.857 1.00 91.56 1146 SER A O 1
ATOM 8842 N N . GLY A 1 1147 ? 19.985 38.912 -29.879 1.00 89.56 1147 GLY A N 1
ATOM 8843 C CA . GLY A 1 1147 ? 20.418 37.511 -29.892 1.00 89.56 1147 GLY A CA 1
ATOM 8844 C C . GLY A 1 1147 ? 19.388 36.520 -29.340 1.00 89.56 1147 GLY A C 1
ATOM 8845 O O . GLY A 1 1147 ? 18.235 36.857 -29.091 1.00 89.56 1147 GLY A O 1
ATOM 8846 N N . ASN A 1 1148 ? 19.785 35.261 -29.193 1.00 92.44 1148 ASN A N 1
ATOM 8847 C CA . ASN A 1 1148 ? 18.865 34.189 -28.822 1.00 92.44 1148 ASN A CA 1
ATOM 8848 C C . ASN A 1 1148 ? 18.587 34.184 -27.305 1.00 92.44 1148 ASN A C 1
ATOM 8850 O O . ASN A 1 1148 ? 19.536 34.057 -26.539 1.00 92.44 1148 ASN A O 1
ATOM 8854 N N . VAL A 1 1149 ? 17.306 34.262 -26.925 1.00 91.75 1149 VAL A N 1
ATOM 8855 C CA . VAL A 1 1149 ? 16.804 34.233 -25.533 1.00 91.75 1149 VAL A CA 1
ATOM 8856 C C . VAL A 1 1149 ? 15.828 33.073 -25.257 1.00 91.75 1149 VAL A C 1
ATOM 8858 O O . VAL A 1 1149 ? 15.062 33.114 -24.294 1.00 91.75 1149 VAL A O 1
ATOM 8861 N N . SER A 1 1150 ? 15.786 32.065 -26.140 1.00 91.69 1150 SER A N 1
ATOM 8862 C CA . SER A 1 1150 ? 14.973 30.856 -25.942 1.00 91.69 1150 SER A CA 1
ATOM 8863 C C . SER A 1 1150 ? 15.591 29.948 -24.890 1.00 91.69 1150 SER A C 1
ATOM 8865 O O . SER A 1 1150 ? 16.820 29.848 -24.796 1.00 91.69 1150 SER A O 1
ATOM 8867 N N . TYR A 1 1151 ? 14.756 29.165 -24.219 1.00 89.75 1151 TYR A N 1
ATOM 8868 C CA . TYR A 1 1151 ? 15.216 28.155 -23.284 1.00 89.75 1151 TYR A CA 1
ATOM 8869 C C . TYR A 1 1151 ? 16.109 27.105 -23.963 1.00 89.75 1151 TYR A C 1
ATOM 8871 O O . TYR A 1 1151 ? 15.794 26.589 -25.043 1.00 89.75 1151 TYR A O 1
ATOM 8879 N N . ARG A 1 1152 ? 17.235 26.762 -23.328 1.00 88.38 1152 ARG A N 1
ATOM 8880 C CA . ARG A 1 1152 ? 18.146 25.714 -23.812 1.00 88.38 1152 ARG A CA 1
ATOM 8881 C C . ARG A 1 1152 ? 17.701 24.359 -23.289 1.00 88.38 1152 ARG A C 1
ATOM 8883 O O . ARG A 1 1152 ? 17.939 24.018 -22.135 1.00 88.38 1152 ARG A O 1
ATOM 8890 N N . VAL A 1 1153 ? 17.071 23.580 -24.157 1.00 79.50 1153 VAL A N 1
ATOM 8891 C CA . VAL A 1 1153 ? 16.635 22.228 -23.814 1.00 79.50 1153 VAL A CA 1
ATOM 8892 C C . VAL A 1 1153 ? 17.838 21.344 -23.484 1.00 79.50 1153 VAL A C 1
ATOM 8894 O O . VAL A 1 1153 ? 18.845 21.380 -24.190 1.00 79.50 1153 VAL A O 1
ATOM 8897 N N . GLY A 1 1154 ? 17.744 20.589 -22.389 1.00 70.25 1154 GLY A N 1
ATOM 8898 C CA . GLY A 1 1154 ? 18.842 19.761 -21.894 1.00 70.25 1154 GLY A CA 1
ATOM 8899 C C . GLY A 1 1154 ? 19.971 20.548 -21.224 1.00 70.25 1154 GLY A C 1
ATOM 8900 O O . GLY A 1 1154 ? 21.036 19.974 -20.990 1.00 70.25 1154 GLY A O 1
ATOM 8901 N N . ARG A 1 1155 ? 19.782 21.846 -20.914 1.00 71.44 1155 ARG A N 1
ATOM 8902 C CA . ARG A 1 1155 ? 20.749 22.561 -20.069 1.00 71.44 1155 ARG A CA 1
ATOM 8903 C C . ARG A 1 1155 ? 20.880 21.840 -18.720 1.00 71.44 1155 ARG A C 1
ATOM 8905 O O . ARG A 1 1155 ? 19.857 21.434 -18.168 1.00 71.44 1155 ARG A O 1
ATOM 8912 N N . PRO A 1 1156 ? 22.104 21.687 -18.186 1.00 62.44 1156 PRO A N 1
ATOM 8913 C CA . PRO A 1 1156 ? 22.300 21.167 -16.841 1.00 62.44 1156 PRO A CA 1
ATOM 8914 C C . PRO A 1 1156 ? 21.592 22.064 -15.825 1.00 62.44 1156 PRO A C 1
ATOM 8916 O O . PRO A 1 1156 ? 21.767 23.281 -15.847 1.00 62.44 1156 PRO A O 1
ATOM 8919 N N . ILE A 1 1157 ? 20.799 21.453 -14.952 1.00 61.50 1157 ILE A N 1
ATOM 8920 C CA . ILE A 1 1157 ? 20.124 22.113 -13.837 1.00 61.50 1157 ILE A CA 1
ATOM 8921 C C . ILE A 1 1157 ? 20.923 21.725 -12.587 1.00 61.50 1157 ILE A C 1
ATOM 8923 O O . ILE A 1 1157 ? 20.983 20.547 -12.245 1.00 61.50 1157 ILE A O 1
ATOM 8927 N N . THR A 1 1158 ? 21.661 22.670 -12.000 1.00 51.66 1158 THR A N 1
ATOM 8928 C CA . THR A 1 1158 ? 22.822 22.378 -11.126 1.00 51.66 1158 THR A CA 1
ATOM 8929 C C . THR A 1 1158 ? 22.572 22.491 -9.619 1.00 51.66 1158 THR A C 1
ATOM 8931 O O . THR A 1 1158 ? 23.505 22.347 -8.834 1.00 51.66 1158 THR A O 1
ATOM 8934 N N . ASP A 1 1159 ? 21.340 22.725 -9.192 1.00 50.75 1159 ASP A N 1
ATOM 8935 C CA . ASP A 1 1159 ? 20.951 22.885 -7.785 1.00 50.75 1159 ASP A CA 1
ATOM 8936 C C . ASP A 1 1159 ? 19.516 22.374 -7.580 1.00 50.75 1159 ASP A C 1
ATOM 8938 O O . ASP A 1 1159 ? 18.944 21.797 -8.494 1.00 50.75 1159 ASP A O 1
ATOM 8942 N N . ASN A 1 1160 ? 18.951 22.479 -6.375 1.00 53.12 1160 ASN A N 1
ATOM 8943 C CA . ASN A 1 1160 ? 17.760 21.714 -5.961 1.00 53.12 1160 ASN A CA 1
ATOM 8944 C C . ASN A 1 1160 ? 16.457 22.550 -5.891 1.00 53.12 1160 ASN A C 1
ATOM 8946 O O . ASN A 1 1160 ? 15.516 22.148 -5.213 1.00 53.12 1160 ASN A O 1
ATOM 8950 N N . GLN A 1 1161 ? 16.376 23.707 -6.563 1.00 49.56 1161 GLN A N 1
ATOM 8951 C CA . GLN A 1 1161 ? 15.242 24.655 -6.480 1.00 49.56 1161 GLN A CA 1
ATOM 8952 C C . GLN A 1 1161 ? 14.380 24.753 -7.771 1.00 49.56 1161 GLN A C 1
ATOM 8954 O O . GLN A 1 1161 ? 13.663 25.725 -7.962 1.00 49.56 1161 GLN A O 1
ATOM 8959 N N . TRP A 1 1162 ? 14.394 23.744 -8.659 1.00 51.81 1162 TRP A N 1
ATOM 8960 C CA . TRP A 1 1162 ? 14.053 23.917 -10.097 1.00 51.81 1162 TRP A CA 1
ATOM 8961 C C . TRP A 1 1162 ? 12.838 23.176 -10.635 1.00 51.81 1162 TRP A C 1
ATOM 8963 O O . TRP A 1 1162 ? 12.752 22.894 -11.831 1.00 51.81 1162 TRP A O 1
ATOM 8973 N N . TRP A 1 1163 ? 11.863 22.853 -9.801 1.00 61.56 1163 TRP A N 1
ATOM 8974 C CA . TRP A 1 1163 ? 10.661 22.146 -10.258 1.00 61.56 1163 TRP A CA 1
ATOM 8975 C C . TRP A 1 1163 ? 9.775 22.993 -11.219 1.00 61.56 1163 TRP A C 1
ATOM 8977 O O . TRP A 1 1163 ? 8.762 22.512 -11.737 1.00 61.56 1163 TRP A O 1
ATOM 8987 N N . ASN A 1 1164 ? 10.186 24.236 -11.517 1.00 70.25 1164 ASN A N 1
ATOM 8988 C CA . ASN A 1 1164 ? 9.604 25.142 -12.515 1.00 70.25 1164 ASN A CA 1
ATOM 8989 C C . ASN A 1 1164 ? 10.444 25.357 -13.784 1.00 70.25 1164 ASN A C 1
ATOM 8991 O O . ASN A 1 1164 ? 10.113 26.204 -14.619 1.00 70.25 1164 ASN A O 1
ATOM 8995 N N . GLU A 1 1165 ? 11.487 24.561 -13.998 1.00 81.00 1165 GLU A N 1
ATOM 8996 C CA . GLU A 1 1165 ? 12.125 24.433 -15.309 1.00 81.00 1165 GLU A CA 1
ATOM 8997 C C . GLU A 1 1165 ? 11.549 23.225 -16.064 1.00 81.00 1165 GLU A C 1
ATOM 8999 O O . GLU A 1 1165 ? 11.328 22.190 -15.436 1.00 81.00 1165 GLU A O 1
ATOM 9004 N N . PRO A 1 1166 ? 11.320 23.273 -17.392 1.00 85.81 1166 PRO A N 1
ATOM 9005 C CA . PRO A 1 1166 ? 11.525 24.367 -18.343 1.00 85.81 1166 PRO A CA 1
ATOM 9006 C C . PRO A 1 1166 ? 10.192 25.007 -18.788 1.00 85.81 1166 PRO A C 1
ATOM 9008 O O . PRO A 1 1166 ? 9.719 24.753 -19.901 1.00 85.81 1166 PRO A O 1
ATOM 9011 N N . PHE A 1 1167 ? 9.555 25.823 -17.942 1.00 91.94 1167 PHE A N 1
ATOM 9012 C CA . PHE A 1 1167 ? 8.212 26.361 -18.216 1.00 91.94 1167 PHE A CA 1
ATOM 9013 C C . PHE A 1 1167 ? 8.205 27.860 -18.566 1.00 91.94 1167 PHE A C 1
ATOM 9015 O O . PHE A 1 1167 ? 9.026 28.629 -18.073 1.00 91.94 1167 PHE A O 1
ATOM 9022 N N . LEU A 1 1168 ? 7.257 28.268 -19.415 1.00 94.75 1168 LEU A N 1
ATOM 9023 C CA . LEU A 1 1168 ? 6.736 29.636 -19.469 1.00 94.75 1168 LEU A CA 1
ATOM 9024 C C . LEU A 1 1168 ? 5.553 29.698 -18.501 1.00 94.75 1168 LEU A C 1
ATOM 9026 O O . LEU A 1 1168 ? 4.624 28.899 -18.624 1.00 94.75 1168 LEU A O 1
ATOM 9030 N N . VAL A 1 1169 ? 5.572 30.628 -17.555 1.00 96.69 1169 VAL A N 1
ATOM 9031 C CA . VAL A 1 1169 ? 4.540 30.741 -16.522 1.00 96.69 1169 VAL A CA 1
ATOM 9032 C C . VAL A 1 1169 ? 3.640 31.940 -16.773 1.00 96.69 1169 VAL A C 1
ATOM 9034 O O . VAL A 1 1169 ? 4.106 32.985 -17.216 1.00 96.69 1169 VAL A O 1
ATOM 9037 N N . ILE A 1 1170 ? 2.342 31.782 -16.503 1.00 98.00 1170 ILE A N 1
ATOM 9038 C CA . ILE A 1 1170 ? 1.357 32.867 -16.491 1.00 98.00 1170 ILE A CA 1
ATOM 9039 C C . ILE A 1 1170 ? 0.845 33.056 -15.060 1.00 98.00 1170 ILE A C 1
ATOM 9041 O O . ILE A 1 1170 ? 0.429 32.082 -14.439 1.00 98.00 1170 ILE A O 1
ATOM 9045 N N . GLY A 1 1171 ? 0.843 34.290 -14.558 1.00 94.31 1171 GLY A N 1
ATOM 9046 C CA . GLY A 1 1171 ? 0.196 34.696 -13.303 1.00 94.31 1171 GLY A CA 1
ATOM 9047 C C . GLY A 1 1171 ? 1.105 34.828 -12.077 1.00 94.31 1171 GLY A C 1
ATOM 9048 O O . GLY A 1 1171 ? 0.702 35.467 -11.106 1.00 94.31 1171 GLY A O 1
ATOM 9049 N N . ALA A 1 1172 ? 2.324 34.286 -12.111 1.00 94.31 1172 ALA A N 1
ATOM 9050 C CA . ALA A 1 1172 ? 3.237 34.307 -10.969 1.00 94.31 1172 ALA A CA 1
ATOM 9051 C C . ALA A 1 1172 ? 4.712 34.274 -11.384 1.00 94.31 1172 ALA A C 1
ATOM 9053 O O . ALA A 1 1172 ? 5.028 33.936 -12.527 1.00 94.31 1172 ALA A O 1
ATOM 9054 N N . GLU A 1 1173 ? 5.591 34.576 -10.423 1.00 92.38 1173 GLU A N 1
ATOM 9055 C CA . GLU A 1 1173 ? 7.033 34.350 -10.549 1.00 92.38 1173 GLU A CA 1
ATOM 9056 C C . GLU A 1 1173 ? 7.302 32.853 -10.734 1.00 92.38 1173 GLU A C 1
ATOM 9058 O O . GLU A 1 1173 ? 6.753 32.015 -10.006 1.00 92.38 1173 GLU A O 1
ATOM 9063 N N . LYS A 1 1174 ? 8.110 32.509 -11.738 1.00 91.06 1174 LYS A N 1
ATOM 9064 C CA . LYS A 1 1174 ? 8.258 31.137 -12.205 1.00 91.06 1174 LYS A CA 1
ATOM 9065 C C . LYS A 1 1174 ? 8.858 30.233 -11.141 1.00 91.06 1174 LYS A C 1
ATOM 9067 O O . LYS A 1 1174 ? 8.320 29.149 -10.968 1.00 91.06 1174 LYS A O 1
ATOM 9072 N N . HIS A 1 1175 ? 9.923 30.625 -10.450 1.00 86.94 1175 HIS A N 1
ATOM 9073 C CA . HIS A 1 1175 ? 10.650 29.783 -9.488 1.00 86.94 1175 HIS A CA 1
ATOM 9074 C C . HIS A 1 1175 ? 10.014 29.709 -8.107 1.00 86.94 1175 HIS A C 1
ATOM 9076 O O . HIS A 1 1175 ? 10.543 29.033 -7.229 1.00 86.94 1175 HIS A O 1
ATOM 9082 N N . ASP A 1 1176 ? 8.833 30.305 -7.970 1.00 82.31 1176 ASP A N 1
ATOM 9083 C CA . ASP A 1 1176 ? 7.982 30.200 -6.797 1.00 82.31 1176 ASP A CA 1
ATOM 9084 C C . ASP A 1 1176 ? 8.567 30.861 -5.546 1.00 82.31 1176 ASP A C 1
ATOM 9086 O O . ASP A 1 1176 ? 8.387 30.419 -4.410 1.00 82.31 1176 ASP A O 1
ATOM 9090 N N . TYR A 1 1177 ? 9.270 31.960 -5.782 1.00 80.62 1177 TYR A N 1
ATOM 9091 C CA . TYR A 1 1177 ? 9.821 32.807 -4.747 1.00 80.62 1177 TYR A CA 1
ATOM 9092 C C . TYR A 1 1177 ? 8.719 33.612 -4.030 1.00 80.62 1177 TYR A C 1
ATOM 9094 O O . TYR A 1 1177 ? 7.565 33.678 -4.454 1.00 80.62 1177 TYR A O 1
ATOM 9102 N N . ASP A 1 1178 ? 9.054 34.235 -2.898 1.00 82.75 1178 ASP A N 1
ATOM 9103 C CA . ASP A 1 1178 ? 8.070 34.925 -2.067 1.00 82.75 1178 ASP A CA 1
ATOM 9104 C C . ASP A 1 1178 ? 7.402 36.130 -2.772 1.00 82.75 1178 ASP A C 1
ATOM 9106 O O . ASP A 1 1178 ? 8.059 37.007 -3.340 1.00 82.75 1178 ASP A O 1
ATOM 9110 N N . ARG A 1 1179 ? 6.069 36.218 -2.657 1.00 82.12 1179 ARG A N 1
ATOM 9111 C CA . ARG A 1 1179 ? 5.255 37.266 -3.303 1.00 82.12 1179 ARG A CA 1
ATOM 9112 C C . ARG A 1 1179 ? 5.477 38.692 -2.794 1.00 82.12 1179 ARG A C 1
ATOM 9114 O O . ARG A 1 1179 ? 4.912 39.620 -3.367 1.00 82.12 1179 ARG A O 1
ATOM 9121 N N . ASN A 1 1180 ? 6.199 38.887 -1.688 1.00 83.50 1180 ASN A N 1
ATOM 9122 C CA . ASN A 1 1180 ? 6.513 40.236 -1.212 1.00 83.50 1180 ASN A CA 1
ATOM 9123 C C . ASN A 1 1180 ? 7.744 40.789 -1.941 1.00 83.50 1180 ASN A C 1
ATOM 9125 O O . ASN A 1 1180 ? 7.847 42.004 -2.107 1.00 83.50 1180 ASN A O 1
ATOM 9129 N N . SER A 1 1181 ? 8.644 39.904 -2.379 1.00 84.69 1181 SER A N 1
ATOM 9130 C CA . SER A 1 1181 ? 9.807 40.241 -3.202 1.00 84.69 1181 SER A CA 1
ATOM 9131 C C . SER A 1 1181 ? 9.468 40.272 -4.695 1.00 84.69 1181 SER A C 1
ATOM 9133 O O . SER A 1 1181 ? 9.845 41.229 -5.368 1.00 84.69 1181 SER A O 1
ATOM 9135 N N . TYR A 1 1182 ? 8.713 39.283 -5.194 1.00 90.75 1182 TYR A N 1
ATOM 9136 C CA . TYR A 1 1182 ? 8.302 39.182 -6.603 1.00 90.75 1182 TYR A CA 1
ATOM 9137 C C . TYR A 1 1182 ? 6.781 38.987 -6.708 1.00 90.75 1182 TYR A C 1
ATOM 9139 O O . TYR A 1 1182 ? 6.275 37.866 -6.606 1.00 90.75 1182 TYR A O 1
ATOM 9147 N N . PRO A 1 1183 ? 6.010 40.082 -6.830 1.00 93.38 1183 PRO A N 1
ATOM 9148 C CA . PRO A 1 1183 ? 4.556 40.023 -6.732 1.00 93.38 1183 PRO A CA 1
ATOM 9149 C C . PRO A 1 1183 ? 3.908 39.213 -7.863 1.00 93.38 1183 PRO A C 1
ATOM 9151 O O . PRO A 1 1183 ? 4.273 39.340 -9.026 1.00 93.38 1183 PRO A O 1
ATOM 9154 N N . SER A 1 1184 ? 2.881 38.424 -7.542 1.00 95.75 1184 SER A N 1
ATOM 9155 C CA . SER A 1 1184 ? 2.072 37.687 -8.530 1.00 95.75 1184 SER A CA 1
ATOM 9156 C C . SER A 1 1184 ? 0.887 38.518 -9.030 1.00 95.75 1184 SER A C 1
ATOM 9158 O O . SER A 1 1184 ? 0.420 39.421 -8.329 1.00 95.75 1184 SER A O 1
ATOM 9160 N N . PHE A 1 1185 ? 0.395 38.238 -10.236 1.00 97.75 1185 PHE A N 1
ATOM 9161 C CA . PHE A 1 1185 ? -0.735 38.952 -10.827 1.00 97.75 1185 PHE A CA 1
ATOM 9162 C C . PHE A 1 1185 ? -2.080 38.522 -10.229 1.00 97.75 1185 PHE A C 1
ATOM 9164 O O . PHE A 1 1185 ? -2.336 37.341 -10.013 1.00 97.75 1185 PHE A O 1
ATOM 9171 N N . SER A 1 1186 ? -2.954 39.502 -9.996 1.00 97.19 1186 SER A N 1
ATOM 9172 C CA . SER A 1 1186 ? -4.346 39.300 -9.591 1.00 97.19 1186 SER A CA 1
ATOM 9173 C C . SER A 1 1186 ? -5.289 39.949 -10.607 1.00 97.19 1186 SER A C 1
ATOM 9175 O O . SER A 1 1186 ? -5.210 41.150 -10.872 1.00 97.19 1186 SER A O 1
ATOM 9177 N N . GLY A 1 1187 ? -6.160 39.164 -11.231 1.00 96.62 1187 GLY A N 1
ATOM 9178 C CA . GLY A 1 1187 ? -7.067 39.614 -12.284 1.00 96.62 1187 GLY A CA 1
ATOM 9179 C C . GLY A 1 1187 ? -7.299 38.559 -13.362 1.00 96.62 1187 GLY A C 1
ATOM 9180 O O . GLY A 1 1187 ? -6.876 37.413 -13.250 1.00 96.62 1187 GLY A O 1
ATOM 9181 N N . TRP A 1 1188 ? -7.992 38.944 -14.426 1.00 98.06 1188 TRP A N 1
ATOM 9182 C CA . TRP A 1 1188 ? -8.423 38.054 -15.496 1.00 98.06 1188 TRP A CA 1
ATOM 9183 C C . TRP A 1 1188 ? -7.505 38.157 -16.713 1.00 98.06 1188 TRP A C 1
ATOM 9185 O O . TRP A 1 1188 ? -7.219 39.260 -17.192 1.00 98.06 1188 TRP A O 1
ATOM 9195 N N . VAL A 1 1189 ? -7.099 37.002 -17.235 1.00 97.88 1189 VAL A N 1
ATOM 9196 C CA . VAL A 1 1189 ? -6.423 36.854 -18.526 1.00 97.88 1189 VAL A CA 1
ATOM 9197 C C . VAL A 1 1189 ? -7.319 36.041 -19.452 1.00 97.88 1189 VAL A C 1
ATOM 9199 O O . VAL A 1 1189 ? -7.893 35.031 -19.048 1.00 97.88 1189 VAL A O 1
ATOM 9202 N N . ASP A 1 1190 ? -7.439 36.494 -20.694 1.00 94.81 1190 ASP A N 1
ATOM 9203 C CA . ASP A 1 1190 ? -8.224 35.825 -21.726 1.00 94.81 1190 ASP A CA 1
ATOM 9204 C C . ASP A 1 1190 ? -7.464 35.848 -23.058 1.00 94.81 1190 ASP A C 1
ATOM 9206 O O . ASP A 1 1190 ? -6.693 36.780 -23.313 1.00 94.81 1190 ASP A O 1
ATOM 9210 N N . GLU A 1 1191 ? -7.693 34.843 -23.905 1.00 94.75 1191 GLU A N 1
ATOM 9211 C CA . GLU A 1 1191 ? -7.223 34.810 -25.297 1.00 94.75 1191 GLU A CA 1
ATOM 9212 C C . GLU A 1 1191 ? -5.720 35.110 -25.457 1.00 94.75 1191 GLU A C 1
ATOM 9214 O O . GLU A 1 1191 ? -5.330 36.179 -25.919 1.00 94.75 1191 GLU A O 1
ATOM 9219 N N . VAL A 1 1192 ? -4.842 34.178 -25.082 1.00 98.25 1192 VAL A N 1
ATOM 9220 C CA . VAL A 1 1192 ? -3.380 34.335 -25.195 1.00 98.25 1192 VAL A CA 1
ATOM 9221 C C . VAL A 1 1192 ? -2.875 33.729 -26.498 1.00 98.25 1192 VAL A C 1
ATOM 9223 O O . VAL A 1 1192 ? -3.044 32.536 -26.747 1.00 98.25 1192 VAL A O 1
ATOM 9226 N N . ARG A 1 1193 ? -2.156 34.522 -27.298 1.00 98.25 1193 ARG A N 1
ATOM 9227 C CA . ARG A 1 1193 ? -1.470 34.068 -28.513 1.00 98.25 1193 ARG A CA 1
ATOM 9228 C C . ARG A 1 1193 ? 0.030 34.343 -28.450 1.00 98.25 1193 ARG A C 1
ATOM 9230 O O . ARG A 1 1193 ? 0.471 35.477 -28.272 1.00 98.25 1193 ARG A O 1
ATOM 9237 N N . ILE A 1 1194 ? 0.814 33.295 -28.691 1.00 98.44 1194 ILE A N 1
ATOM 9238 C CA . ILE A 1 1194 ? 2.275 33.332 -28.807 1.00 98.44 1194 ILE A CA 1
ATOM 9239 C C . ILE A 1 1194 ? 2.652 33.089 -30.267 1.00 98.44 1194 ILE A C 1
ATOM 9241 O O . ILE A 1 1194 ? 2.104 32.211 -30.939 1.00 98.44 1194 ILE A O 1
ATOM 9245 N N . SER A 1 1195 ? 3.561 33.895 -30.811 1.00 97.88 1195 SER A N 1
ATOM 9246 C CA . SER A 1 1195 ? 3.961 33.815 -32.219 1.00 97.88 1195 SER A CA 1
ATOM 9247 C C . SER A 1 1195 ? 5.458 33.970 -32.422 1.00 97.88 1195 SER A C 1
ATOM 9249 O O . SER A 1 1195 ? 6.105 34.752 -31.733 1.00 97.88 1195 SER A O 1
ATOM 9251 N N . ASN A 1 1196 ? 5.993 33.258 -33.412 1.00 94.75 1196 ASN A N 1
ATOM 9252 C CA . ASN A 1 1196 ? 7.420 33.220 -33.756 1.00 94.75 1196 ASN A CA 1
ATOM 9253 C C . ASN A 1 1196 ? 7.832 34.293 -34.789 1.00 94.75 1196 ASN A C 1
ATOM 9255 O O . ASN A 1 1196 ? 8.809 34.126 -35.523 1.00 94.75 1196 ASN A O 1
ATOM 9259 N N . ASN A 1 1197 ? 7.070 35.389 -34.866 1.00 95.81 1197 ASN A N 1
ATOM 9260 C CA . ASN A 1 1197 ? 7.367 36.565 -35.677 1.00 95.81 1197 ASN A CA 1
ATOM 9261 C C . ASN A 1 1197 ? 6.914 37.863 -34.979 1.00 95.81 1197 ASN A C 1
ATOM 9263 O O . ASN A 1 1197 ? 6.176 37.834 -33.992 1.00 95.81 1197 ASN A O 1
ATOM 9267 N N . VAL A 1 1198 ? 7.325 39.021 -35.510 1.00 96.81 1198 VAL A N 1
ATOM 9268 C CA . VAL A 1 1198 ? 6.733 40.320 -35.140 1.00 96.81 1198 VAL A CA 1
ATOM 9269 C C . VAL A 1 1198 ? 5.443 40.531 -35.929 1.00 96.81 1198 VAL A C 1
ATOM 9271 O O . VAL A 1 1198 ? 5.492 40.751 -37.140 1.00 96.81 1198 VAL A O 1
ATOM 9274 N N . ARG A 1 1199 ? 4.294 40.510 -35.244 1.00 95.19 1199 ARG A N 1
ATOM 9275 C CA . ARG A 1 1199 ? 2.979 40.744 -35.8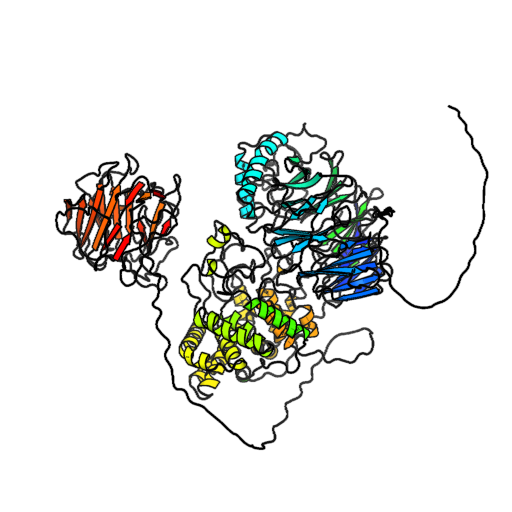66 1.00 95.19 1199 ARG A CA 1
ATOM 9276 C C . ARG A 1 1199 ? 2.679 42.219 -36.112 1.00 95.19 1199 ARG A C 1
ATOM 9278 O O . ARG A 1 1199 ? 1.958 42.547 -37.051 1.00 95.19 1199 ARG A O 1
ATOM 9285 N N . TYR A 1 1200 ? 3.247 43.107 -35.294 1.00 94.19 1200 TYR A N 1
ATOM 9286 C CA . TYR A 1 1200 ? 2.900 44.527 -35.280 1.00 94.19 1200 TYR A CA 1
ATOM 9287 C C . TYR A 1 1200 ? 4.153 45.401 -35.309 1.00 94.19 1200 TYR A C 1
ATOM 9289 O O . TYR A 1 1200 ? 5.038 45.279 -34.468 1.00 94.19 1200 TYR A O 1
ATOM 9297 N N . THR A 1 1201 ? 4.234 46.315 -36.274 1.00 87.50 1201 THR A N 1
ATOM 9298 C CA . THR A 1 1201 ? 5.328 47.303 -36.375 1.00 87.50 1201 THR A CA 1
ATOM 9299 C C . THR A 1 1201 ? 4.853 48.744 -36.167 1.00 87.50 1201 THR A C 1
ATOM 9301 O O . THR A 1 1201 ? 5.661 49.672 -36.218 1.00 87.50 1201 THR A O 1
ATOM 9304 N N . GLY A 1 1202 ? 3.549 48.927 -35.951 1.00 83.12 1202 GLY A N 1
ATOM 9305 C CA . GLY A 1 1202 ? 2.834 50.189 -35.770 1.00 83.12 1202 GLY A CA 1
ATOM 9306 C C . GLY A 1 1202 ? 1.418 49.914 -35.250 1.00 83.12 1202 GLY A C 1
ATOM 9307 O O . GLY A 1 1202 ? 1.077 48.757 -35.004 1.00 83.12 1202 GLY A O 1
ATOM 9308 N N . ALA A 1 1203 ? 0.613 50.959 -35.051 1.00 89.69 1203 ALA A N 1
ATOM 9309 C CA . ALA A 1 1203 ? -0.727 50.802 -34.488 1.00 89.69 1203 ALA A CA 1
ATOM 9310 C C . ALA A 1 1203 ? -1.629 49.898 -35.355 1.00 89.69 1203 ALA A C 1
ATOM 9312 O O . ALA A 1 1203 ? -1.562 49.934 -36.585 1.00 89.69 1203 ALA A O 1
ATOM 9313 N N . PHE A 1 1204 ? -2.485 49.117 -34.706 1.00 94.25 1204 PHE A N 1
ATOM 9314 C CA . PHE A 1 1204 ? -3.434 48.188 -35.311 1.00 94.25 1204 PHE A CA 1
ATOM 9315 C C . PHE A 1 1204 ? -4.770 48.229 -34.561 1.00 94.25 1204 PHE A C 1
ATOM 9317 O O . PHE A 1 1204 ? -4.898 48.852 -33.511 1.00 94.25 1204 PHE A O 1
ATOM 9324 N N . THR A 1 1205 ? -5.792 47.580 -35.111 1.00 90.31 1205 THR A N 1
ATOM 9325 C CA . THR A 1 1205 ? -7.070 47.398 -34.417 1.00 90.31 1205 THR A CA 1
ATOM 9326 C C . THR A 1 1205 ? -7.050 46.053 -33.694 1.00 90.31 1205 THR A C 1
ATOM 9328 O O . THR A 1 1205 ? -6.873 45.038 -34.374 1.00 90.31 1205 THR A O 1
ATOM 9331 N N . PRO A 1 1206 ? -7.225 46.008 -32.359 1.00 90.50 1206 PRO A N 1
ATOM 9332 C CA . PRO A 1 1206 ? -7.308 44.747 -31.631 1.00 90.50 1206 PRO A CA 1
ATOM 9333 C C . PRO A 1 1206 ? -8.428 43.858 -32.178 1.00 90.50 1206 PRO A C 1
ATOM 9335 O O . PRO A 1 1206 ? -9.475 44.383 -32.575 1.00 90.50 1206 PRO A O 1
ATOM 9338 N N . PRO A 1 1207 ? -8.261 42.528 -32.182 1.00 81.81 1207 PRO A N 1
ATOM 9339 C CA . PRO A 1 1207 ? -9.305 41.631 -32.661 1.00 81.81 1207 PRO A CA 1
ATOM 9340 C C . PRO A 1 1207 ? -10.617 41.773 -31.885 1.00 81.81 1207 PRO A C 1
ATOM 9342 O O . PRO A 1 1207 ? -10.645 41.836 -30.658 1.00 81.81 1207 PRO A O 1
ATOM 9345 N N . GLY A 1 1208 ? -11.723 41.839 -32.629 1.00 79.56 1208 GLY A N 1
ATOM 9346 C CA . GLY A 1 1208 ? -13.083 41.897 -32.083 1.00 79.56 1208 GLY A CA 1
ATOM 9347 C C . GLY A 1 1208 ? -13.712 40.525 -31.827 1.00 79.56 1208 GLY A C 1
ATOM 9348 O O . GLY A 1 1208 ? -14.887 40.469 -31.479 1.00 79.56 1208 GLY A O 1
ATOM 9349 N N . ALA A 1 1209 ? -12.952 39.449 -32.022 1.00 83.88 1209 ALA A N 1
ATOM 9350 C CA . ALA A 1 1209 ? -13.351 38.058 -31.846 1.00 83.88 1209 ALA A CA 1
ATOM 9351 C C . ALA A 1 1209 ? -12.160 37.249 -31.288 1.00 83.88 1209 ALA A C 1
ATOM 9353 O O . ALA A 1 1209 ? -11.028 37.744 -31.401 1.00 83.88 1209 ALA A O 1
ATOM 9354 N N . PRO A 1 1210 ? -12.400 36.034 -30.750 1.00 89.69 1210 PRO A N 1
ATOM 9355 C CA . PRO A 1 1210 ? -11.349 35.098 -30.349 1.00 89.69 1210 PRO A CA 1
ATOM 9356 C C . PRO A 1 1210 ? -10.243 34.943 -31.399 1.00 89.69 1210 PRO A C 1
ATOM 9358 O O . PRO A 1 1210 ? -10.502 34.986 -32.610 1.00 89.69 1210 PRO A O 1
ATOM 9361 N N . PHE A 1 1211 ? -9.001 34.780 -30.950 1.00 89.81 1211 PHE A N 1
ATOM 9362 C CA . PHE A 1 1211 ? -7.849 34.617 -31.826 1.00 89.81 1211 PHE A CA 1
ATOM 9363 C C . PHE A 1 1211 ? -7.952 33.313 -32.624 1.00 89.81 1211 PHE A C 1
ATOM 9365 O O . PHE A 1 1211 ? -8.188 32.248 -32.079 1.00 89.81 1211 PHE A O 1
ATOM 9372 N N . ALA A 1 1212 ? -7.714 33.372 -33.933 1.00 84.00 1212 ALA A N 1
ATOM 9373 C CA . ALA A 1 1212 ? -7.548 32.171 -34.750 1.00 84.00 1212 ALA A CA 1
ATOM 9374 C C . ALA A 1 1212 ? -6.053 31.880 -34.965 1.00 84.00 1212 ALA A C 1
ATOM 9376 O O . ALA A 1 1212 ? -5.270 32.835 -35.123 1.00 84.00 1212 ALA A O 1
ATOM 9377 N N . PRO A 1 1213 ? -5.643 30.599 -35.010 1.00 89.69 1213 PRO A N 1
ATOM 9378 C CA . PRO A 1 1213 ? -4.268 30.252 -35.313 1.00 89.69 1213 PRO A CA 1
ATOM 9379 C C . PRO A 1 1213 ? -3.966 30.477 -36.797 1.00 89.69 1213 PRO A C 1
ATOM 9381 O O . PRO A 1 1213 ? -4.798 30.266 -37.680 1.00 89.69 1213 PRO A O 1
ATOM 9384 N N . ASP A 1 1214 ? -2.739 30.900 -37.071 1.00 88.19 1214 ASP A N 1
ATOM 9385 C CA . ASP A 1 1214 ? -2.147 30.970 -38.405 1.00 88.19 1214 ASP A CA 1
ATOM 9386 C C . ASP A 1 1214 ? -0.759 30.311 -38.410 1.00 88.19 1214 ASP A C 1
ATOM 9388 O O . ASP A 1 1214 ? -0.278 29.845 -37.380 1.00 88.19 1214 ASP A O 1
ATOM 9392 N N . ALA A 1 1215 ? -0.080 30.310 -39.560 1.00 84.69 1215 ALA A N 1
ATOM 9393 C CA . ALA A 1 1215 ? 1.217 29.648 -39.727 1.00 84.69 1215 ALA A CA 1
ATOM 9394 C C . ALA A 1 1215 ? 2.341 30.151 -38.793 1.00 84.69 1215 ALA A C 1
ATOM 9396 O O . ALA A 1 1215 ? 3.357 29.474 -38.668 1.00 84.69 1215 ALA A O 1
ATOM 9397 N N . ASN A 1 1216 ? 2.187 31.323 -38.163 1.00 91.38 1216 ASN A N 1
ATOM 9398 C CA . ASN A 1 1216 ? 3.162 31.873 -37.214 1.00 91.38 1216 ASN A CA 1
ATOM 9399 C C . ASN A 1 1216 ? 2.685 31.762 -35.757 1.00 91.38 1216 ASN A C 1
ATOM 9401 O O . ASN A 1 1216 ? 3.367 32.227 -34.845 1.00 91.38 1216 ASN A O 1
ATOM 9405 N N . THR A 1 1217 ? 1.496 31.201 -35.526 1.00 96.44 1217 THR A N 1
ATOM 9406 C CA . THR A 1 1217 ? 0.949 30.954 -34.191 1.00 96.44 1217 THR A CA 1
ATOM 9407 C C . THR A 1 1217 ? 1.557 29.672 -33.646 1.00 96.44 1217 THR A C 1
ATOM 9409 O O . THR A 1 1217 ? 1.353 28.605 -34.214 1.00 96.44 1217 THR A O 1
ATOM 9412 N N . VAL A 1 1218 ? 2.318 29.783 -32.558 1.00 95.56 1218 VAL A N 1
ATOM 9413 C CA . VAL A 1 1218 ? 3.036 28.649 -31.949 1.00 95.56 1218 VAL A CA 1
ATOM 9414 C C . VAL A 1 1218 ? 2.487 28.247 -30.581 1.00 95.56 1218 VAL A C 1
ATOM 9416 O O . VAL A 1 1218 ? 2.872 27.210 -30.063 1.00 95.56 1218 VAL A O 1
ATOM 9419 N N . GLY A 1 1219 ? 1.581 29.048 -30.019 1.00 96.50 1219 GLY A N 1
ATOM 9420 C CA . GLY A 1 1219 ? 0.756 28.705 -28.863 1.00 96.50 1219 GLY A CA 1
ATOM 9421 C C . GLY A 1 1219 ? -0.507 29.561 -28.867 1.00 96.50 1219 GLY A C 1
ATOM 9422 O O . GLY A 1 1219 ? -0.422 30.763 -29.145 1.00 96.50 1219 GLY A O 1
ATOM 9423 N N . LEU A 1 1220 ? -1.667 28.954 -28.617 1.00 97.25 1220 LEU A N 1
ATOM 9424 C CA . LEU A 1 1220 ? -2.957 29.645 -28.592 1.00 97.25 1220 LEU A CA 1
ATOM 9425 C C . LEU A 1 1220 ? -3.859 29.090 -27.487 1.00 97.25 1220 LEU A C 1
ATOM 9427 O O . LEU A 1 1220 ? -4.319 27.955 -27.587 1.00 97.25 1220 LEU A O 1
ATOM 9431 N N . TYR A 1 1221 ? -4.140 29.906 -26.473 1.00 97.19 1221 TYR A N 1
ATOM 9432 C CA . TYR A 1 1221 ? -4.896 29.518 -25.283 1.00 97.19 1221 TYR A CA 1
ATOM 9433 C C . TYR A 1 1221 ? -6.123 30.409 -25.125 1.00 97.19 1221 TYR A C 1
ATOM 9435 O O . TYR A 1 1221 ? -5.998 31.617 -24.932 1.00 97.19 1221 TYR A O 1
ATOM 9443 N N . HIS A 1 1222 ? -7.302 29.798 -25.202 1.00 94.12 1222 HIS A N 1
ATOM 9444 C CA . HIS A 1 1222 ? -8.581 30.500 -25.088 1.00 94.12 1222 HIS A CA 1
ATOM 9445 C C . HIS A 1 1222 ? -9.072 30.627 -23.643 1.00 94.12 1222 HIS A C 1
ATOM 9447 O O . HIS A 1 1222 ? -9.880 31.491 -23.365 1.00 94.12 1222 HIS A O 1
ATOM 9453 N N . PHE A 1 1223 ? -8.595 29.777 -22.725 1.00 94.44 1223 PHE A N 1
ATOM 9454 C CA . PHE A 1 1223 ? -9.083 29.700 -21.339 1.00 94.44 1223 PHE A CA 1
ATOM 9455 C C . PHE A 1 1223 ? -10.588 29.409 -21.191 1.00 94.44 1223 PHE A C 1
ATOM 9457 O O . PHE A 1 1223 ? -11.197 29.711 -20.166 1.00 94.44 1223 PHE A O 1
ATOM 9464 N N . ASP A 1 1224 ? -11.176 28.764 -22.197 1.00 88.94 1224 ASP A N 1
ATOM 9465 C CA . ASP A 1 1224 ? -12.600 28.437 -22.268 1.00 88.94 1224 ASP A CA 1
ATOM 9466 C C . ASP A 1 1224 ? -12.937 27.039 -21.714 1.00 88.94 1224 ASP A C 1
ATOM 9468 O O . ASP A 1 1224 ? -14.069 26.572 -21.846 1.00 88.94 1224 ASP A O 1
ATOM 9472 N N . GLU A 1 1225 ? -11.981 26.343 -21.088 1.00 87.25 1225 GLU A N 1
ATOM 9473 C CA . GLU A 1 1225 ? -12.166 24.952 -20.651 1.00 87.25 1225 GLU A CA 1
ATOM 9474 C C . GLU A 1 1225 ? -13.165 24.809 -19.488 1.00 87.25 1225 GLU A C 1
ATOM 9476 O O . GLU A 1 1225 ? -13.743 23.739 -19.285 1.00 87.25 1225 GLU A O 1
ATOM 9481 N N . GLY A 1 1226 ? -13.389 25.879 -18.716 1.00 76.81 1226 GLY A N 1
ATOM 9482 C CA . GLY A 1 1226 ? -14.426 25.977 -17.680 1.00 76.81 1226 GLY A CA 1
ATOM 9483 C C . GLY A 1 1226 ? -14.172 25.173 -16.402 1.00 76.81 1226 GLY A C 1
ATOM 9484 O O . GLY A 1 1226 ? -14.718 25.488 -15.346 1.00 76.81 1226 GLY A O 1
ATOM 9485 N N . SER A 1 1227 ? -13.327 24.146 -16.456 1.00 79.00 1227 SER A N 1
ATOM 9486 C CA . SER A 1 1227 ? -12.914 23.324 -15.319 1.00 79.00 1227 SER A CA 1
ATOM 9487 C C . SER A 1 1227 ? -11.663 22.508 -15.671 1.00 79.00 1227 SER A C 1
ATOM 9489 O O . SER A 1 1227 ? -11.214 22.513 -16.812 1.00 79.00 1227 SER A O 1
ATOM 9491 N N . GLY A 1 1228 ? -11.098 21.795 -14.695 1.00 76.38 1228 GLY A N 1
ATOM 9492 C CA . GLY A 1 1228 ? -9.899 20.978 -14.903 1.00 76.38 1228 GLY A CA 1
ATOM 9493 C C . GLY A 1 1228 ? -8.593 21.754 -14.737 1.00 76.38 1228 GLY A C 1
ATOM 9494 O O . GLY A 1 1228 ? -8.584 22.935 -14.396 1.00 76.38 1228 GLY A O 1
ATOM 9495 N N . SER A 1 1229 ? -7.471 21.060 -14.885 1.00 80.75 1229 SER A N 1
ATOM 9496 C CA . SER A 1 1229 ? -6.125 21.616 -14.700 1.00 80.75 1229 SER A CA 1
ATOM 9497 C C . SER A 1 1229 ? -5.383 21.832 -16.018 1.00 80.75 1229 SER A C 1
ATOM 9499 O O . SER A 1 1229 ? -4.257 22.306 -15.999 1.00 80.75 1229 SER A O 1
ATOM 9501 N N . THR A 1 1230 ? -5.973 21.511 -17.167 1.00 86.31 1230 THR A N 1
ATOM 9502 C CA . THR A 1 1230 ? -5.319 21.672 -18.470 1.00 86.31 1230 THR A CA 1
ATOM 9503 C C . THR A 1 1230 ? -5.828 22.920 -19.179 1.00 86.31 1230 THR A C 1
ATOM 9505 O O . THR A 1 1230 ? -7.026 23.065 -19.387 1.00 86.31 1230 THR A O 1
ATOM 9508 N N . VAL A 1 1231 ? -4.900 23.775 -19.603 1.00 92.88 1231 VAL A N 1
ATOM 9509 C CA . VAL A 1 1231 ? -5.133 24.890 -20.523 1.00 92.88 1231 VAL A CA 1
ATOM 9510 C C . VAL A 1 1231 ? -4.721 24.444 -21.924 1.00 92.88 1231 VAL A C 1
ATOM 9512 O O . VAL A 1 1231 ? -3.548 24.162 -22.189 1.00 92.88 1231 VAL A O 1
ATOM 9515 N N . LEU A 1 1232 ? -5.675 24.355 -22.842 1.00 92.38 1232 LEU A N 1
ATOM 9516 C CA . LEU A 1 1232 ? -5.459 23.746 -24.145 1.00 92.38 1232 LEU A CA 1
ATOM 9517 C C . LEU A 1 1232 ? -4.796 24.719 -25.125 1.00 92.38 1232 LEU A C 1
ATOM 9519 O O . LEU A 1 1232 ? -5.389 25.707 -25.548 1.00 92.38 1232 LEU A O 1
ATOM 9523 N N . ASP A 1 1233 ? -3.581 24.382 -25.562 1.00 96.00 1233 ASP A N 1
ATOM 9524 C CA . ASP A 1 1233 ? -3.013 24.921 -26.799 1.00 96.00 1233 ASP A CA 1
ATOM 9525 C C . ASP A 1 1233 ? -3.783 24.432 -28.042 1.00 96.00 1233 ASP A C 1
ATOM 9527 O O . ASP A 1 1233 ? -3.765 23.251 -28.395 1.00 96.00 1233 ASP A O 1
ATOM 9531 N N . SER A 1 1234 ? -4.431 25.371 -28.723 1.00 93.25 1234 SER A N 1
ATOM 9532 C CA . SER A 1 1234 ? -5.209 25.181 -29.952 1.00 93.25 1234 SER A CA 1
ATOM 9533 C C . SER A 1 1234 ? -4.481 25.674 -31.210 1.00 93.25 1234 SER A C 1
ATOM 9535 O O . SER A 1 1234 ? -5.073 25.757 -32.287 1.00 93.25 1234 SER A O 1
ATOM 9537 N N . SER A 1 1235 ? -3.181 25.982 -31.106 1.00 91.62 1235 SER A N 1
ATOM 9538 C CA . SER A 1 1235 ? -2.392 26.557 -32.202 1.00 91.62 1235 SER A CA 1
ATOM 9539 C C . SER A 1 1235 ? -2.262 25.646 -33.424 1.00 91.62 1235 SER A C 1
ATOM 9541 O O . SER A 1 1235 ? -2.106 26.132 -34.544 1.00 91.62 1235 SER A O 1
ATOM 9543 N N . GLY A 1 1236 ? -2.287 24.324 -33.216 1.00 79.62 1236 GLY A N 1
ATOM 9544 C CA . GLY A 1 1236 ? -1.991 23.336 -34.256 1.00 79.62 1236 GLY A CA 1
ATOM 9545 C C . GLY A 1 1236 ? -0.541 23.386 -34.756 1.00 79.62 1236 GLY A C 1
ATOM 9546 O O . GLY A 1 1236 ? -0.248 22.862 -35.832 1.00 79.62 1236 GLY A O 1
ATOM 9547 N N . ALA A 1 1237 ? 0.366 24.029 -34.011 1.00 83.06 1237 ALA A N 1
ATOM 9548 C CA . ALA A 1 1237 ? 1.760 24.178 -34.401 1.00 83.06 1237 ALA A CA 1
ATOM 9549 C C . ALA A 1 1237 ? 2.479 22.819 -34.466 1.00 83.06 1237 ALA A C 1
ATOM 9551 O O . ALA A 1 1237 ? 2.352 21.975 -33.576 1.00 83.06 1237 ALA A O 1
ATOM 9552 N N . ALA A 1 1238 ? 3.263 22.603 -35.525 1.00 70.69 1238 ALA A N 1
ATOM 9553 C CA . ALA A 1 1238 ? 3.999 21.357 -35.725 1.00 70.69 1238 ALA A CA 1
ATOM 9554 C C . ALA A 1 1238 ? 5.022 21.136 -34.595 1.00 70.69 1238 ALA A C 1
ATOM 9556 O O . ALA A 1 1238 ? 5.890 21.978 -34.371 1.00 70.69 1238 ALA A O 1
ATOM 9557 N N . GLY A 1 1239 ? 4.920 20.000 -33.899 1.00 68.62 1239 GLY A N 1
ATOM 9558 C CA . GLY A 1 1239 ? 5.715 19.690 -32.703 1.00 68.62 1239 GLY A CA 1
ATOM 9559 C C . GLY A 1 1239 ? 5.016 20.014 -31.376 1.00 68.62 1239 GLY A C 1
ATOM 9560 O O . GLY A 1 1239 ? 5.549 19.665 -30.328 1.00 68.62 1239 GLY A O 1
ATOM 9561 N N . GLY A 1 1240 ? 3.841 20.653 -31.417 1.00 64.56 1240 GLY A N 1
ATOM 9562 C CA . GLY A 1 1240 ? 2.911 20.784 -30.295 1.00 64.56 1240 GLY A CA 1
ATOM 9563 C C . GLY A 1 1240 ? 1.863 19.657 -30.280 1.00 64.56 1240 GLY A C 1
ATOM 9564 O O . GLY A 1 1240 ? 1.997 18.679 -31.022 1.00 64.56 1240 GLY A O 1
ATOM 9565 N N . PRO A 1 1241 ? 0.798 19.781 -29.473 1.00 82.62 1241 PRO A N 1
ATOM 9566 C CA . PRO A 1 1241 ? 0.421 20.968 -28.700 1.00 82.62 1241 PRO A CA 1
ATOM 9567 C C . PRO A 1 1241 ? 1.274 21.184 -27.442 1.00 82.62 1241 PRO A C 1
ATOM 9569 O O . PRO A 1 1241 ? 1.768 20.235 -26.835 1.00 82.62 1241 PRO A O 1
ATOM 9572 N N . SER A 1 1242 ? 1.406 22.444 -27.028 1.00 91.88 1242 SER A N 1
ATOM 9573 C CA . SER A 1 1242 ? 2.053 22.852 -25.774 1.00 91.88 1242 SER A CA 1
ATOM 9574 C C . SER A 1 1242 ? 1.019 23.163 -24.695 1.00 91.88 1242 SER A C 1
ATOM 9576 O O . SER A 1 1242 ? 0.952 24.280 -24.198 1.00 91.88 1242 SER A O 1
ATOM 9578 N N . HIS A 1 1243 ? 0.168 22.196 -24.347 1.00 94.38 1243 HIS A N 1
ATOM 9579 C CA . HIS A 1 1243 ? -0.863 22.417 -23.330 1.00 94.38 1243 HIS A CA 1
ATOM 9580 C C . HIS A 1 1243 ? -0.253 22.918 -22.010 1.00 94.38 1243 HIS A C 1
ATOM 9582 O O . HIS A 1 1243 ? 0.732 22.363 -21.524 1.00 94.38 1243 HIS A O 1
ATOM 9588 N N . GLY A 1 1244 ? -0.837 23.978 -21.453 1.00 91.81 1244 GLY A N 1
ATOM 9589 C CA . GLY A 1 1244 ? -0.458 24.523 -20.159 1.00 91.81 1244 GLY A CA 1
ATOM 9590 C C . GLY A 1 1244 ? -1.136 23.775 -19.018 1.00 91.81 1244 GLY A C 1
ATOM 9591 O O . GLY A 1 1244 ? -2.214 23.205 -19.177 1.00 91.81 1244 GLY A O 1
ATOM 9592 N N . GLU A 1 1245 ? -0.522 23.805 -17.847 1.00 93.50 1245 GLU A N 1
ATOM 9593 C CA . GLU A 1 1245 ? -1.074 23.243 -16.624 1.00 93.50 1245 GLU A CA 1
ATOM 9594 C C . GLU A 1 1245 ? -1.463 24.366 -15.666 1.00 93.50 1245 GLU A C 1
ATOM 9596 O O . GLU A 1 1245 ? -0.624 25.128 -15.191 1.00 93.50 1245 GLU A O 1
ATOM 9601 N N . ARG A 1 1246 ? -2.754 24.471 -15.377 1.00 94.69 1246 ARG A N 1
ATOM 9602 C CA . ARG A 1 1246 ? -3.332 25.375 -14.395 1.00 94.69 1246 ARG A CA 1
ATOM 9603 C C . ARG A 1 1246 ? -3.076 24.843 -12.987 1.00 94.69 1246 ARG A C 1
ATOM 9605 O O . ARG A 1 1246 ? -3.667 23.850 -12.562 1.00 94.69 1246 ARG A O 1
ATOM 9612 N N . ARG A 1 1247 ? -2.231 25.552 -12.254 1.00 92.81 1247 ARG A N 1
ATOM 9613 C CA . ARG A 1 1247 ? -1.840 25.272 -10.879 1.00 92.81 1247 ARG A CA 1
ATOM 9614 C C . ARG A 1 1247 ? -2.734 26.045 -9.915 1.00 92.81 1247 ARG A C 1
ATOM 9616 O O . ARG A 1 1247 ? -2.595 27.254 -9.764 1.00 92.81 1247 ARG A O 1
ATOM 9623 N N . PHE A 1 1248 ? -3.698 25.342 -9.325 1.00 86.88 1248 PHE A N 1
ATOM 9624 C CA . PHE A 1 1248 ? -4.784 25.933 -8.547 1.00 86.88 1248 PHE A CA 1
ATOM 9625 C C . PHE A 1 1248 ? -4.507 25.926 -7.036 1.00 86.88 1248 PHE A C 1
ATOM 9627 O O . PHE A 1 1248 ? -4.199 24.876 -6.482 1.00 86.88 1248 PHE A O 1
ATOM 9634 N N . GLY A 1 1249 ? -4.682 27.055 -6.347 1.00 83.06 1249 GLY A N 1
ATOM 9635 C CA . GLY A 1 1249 ? -4.545 27.149 -4.892 1.00 83.06 1249 GLY A CA 1
ATOM 9636 C C . GLY A 1 1249 ? -4.474 28.587 -4.372 1.00 83.06 1249 GLY A C 1
ATOM 9637 O O . GLY A 1 1249 ? -4.627 29.545 -5.122 1.00 83.06 1249 GLY A O 1
ATOM 9638 N N . GLY A 1 1250 ? -4.283 28.746 -3.063 1.00 85.62 1250 GLY A N 1
ATOM 9639 C CA . GLY A 1 1250 ? -4.291 30.044 -2.379 1.00 85.62 1250 GLY A CA 1
ATOM 9640 C C . GLY A 1 1250 ? -5.620 30.336 -1.677 1.00 85.62 1250 GLY A C 1
ATOM 9641 O O . GLY A 1 1250 ? -6.519 29.497 -1.642 1.00 85.62 1250 GLY A O 1
ATOM 9642 N N . SER A 1 1251 ? -5.748 31.523 -1.083 1.00 81.06 1251 SER A N 1
ATOM 9643 C CA . SER A 1 1251 ? -6.984 31.969 -0.427 1.00 81.06 1251 SER A CA 1
ATOM 9644 C C . SER A 1 1251 ? -7.266 33.434 -0.777 1.00 81.06 1251 SER A C 1
ATOM 9646 O O . SER A 1 1251 ? -6.666 34.318 -0.161 1.00 81.06 1251 SER A O 1
ATOM 9648 N N . PRO A 1 1252 ? -8.184 33.720 -1.719 1.00 86.75 1252 PRO A N 1
ATOM 9649 C CA . PRO A 1 1252 ? -9.002 32.769 -2.484 1.00 86.75 1252 PRO A CA 1
ATOM 9650 C C . PRO A 1 1252 ? -8.175 31.880 -3.420 1.00 86.75 1252 PRO A C 1
ATOM 9652 O O . PRO A 1 1252 ? -7.119 32.289 -3.895 1.00 86.75 1252 PRO A O 1
ATOM 9655 N N . ALA A 1 1253 ? -8.641 30.659 -3.670 1.00 83.75 1253 ALA A N 1
ATOM 9656 C CA . ALA A 1 1253 ? -7.904 29.726 -4.510 1.00 83.75 1253 ALA A CA 1
ATOM 9657 C C . ALA A 1 1253 ? -8.028 30.112 -5.991 1.00 83.75 1253 ALA A C 1
ATOM 9659 O O . ALA A 1 1253 ? -9.143 30.290 -6.484 1.00 83.75 1253 ALA A O 1
ATOM 9660 N N . GLY A 1 1254 ? -6.894 30.233 -6.680 1.00 83.00 1254 GLY A N 1
ATOM 9661 C CA . GLY A 1 1254 ? -6.785 30.597 -8.090 1.00 83.00 1254 GLY A CA 1
ATOM 9662 C C . GLY A 1 1254 ? -5.693 29.819 -8.830 1.00 83.00 1254 GLY A C 1
ATOM 9663 O O . GLY A 1 1254 ? -4.912 29.128 -8.184 1.00 83.00 1254 GLY A O 1
ATOM 9664 N N . PRO A 1 1255 ? -5.665 29.871 -10.172 1.00 94.88 1255 PRO A N 1
ATOM 9665 C CA . PRO A 1 1255 ? -6.592 30.659 -10.953 1.00 94.88 1255 PRO A CA 1
ATOM 9666 C C . PRO A 1 1255 ? -7.868 29.865 -11.280 1.00 94.88 1255 PRO A C 1
ATOM 9668 O O . PRO A 1 1255 ? -7.815 28.668 -11.570 1.00 94.88 1255 PRO A O 1
ATOM 9671 N N . VAL A 1 1256 ? -9.038 30.503 -11.229 1.00 94.38 1256 VAL A N 1
ATOM 9672 C CA . VAL A 1 1256 ? -10.335 29.877 -11.561 1.00 94.38 1256 VAL A CA 1
ATOM 9673 C C . VAL A 1 1256 ? -10.775 30.225 -12.976 1.00 94.38 1256 VAL A C 1
ATOM 9675 O O . VAL A 1 1256 ? -10.546 31.333 -13.447 1.00 94.38 1256 VAL A O 1
ATOM 9678 N N . TYR A 1 1257 ? -11.472 29.300 -13.637 1.00 93.69 1257 TYR A N 1
ATOM 9679 C CA . TYR A 1 1257 ? -12.221 29.636 -14.844 1.00 93.69 1257 TYR A CA 1
ATOM 9680 C C . TYR A 1 1257 ? -13.467 30.423 -14.434 1.00 93.69 1257 TYR A C 1
ATOM 9682 O O . TYR A 1 1257 ? -14.330 29.902 -13.726 1.00 93.69 1257 TYR A O 1
ATOM 9690 N N . ASP A 1 1258 ? -13.550 31.680 -14.852 1.00 91.44 1258 ASP A N 1
ATOM 9691 C CA . ASP A 1 1258 ? -14.627 32.598 -14.505 1.00 91.44 1258 ASP A CA 1
ATOM 9692 C C . ASP A 1 1258 ? -15.522 32.843 -15.720 1.00 91.44 1258 ASP A C 1
ATOM 9694 O O . ASP A 1 1258 ? -15.130 33.487 -16.692 1.00 91.44 1258 ASP A O 1
ATOM 9698 N N . GLY A 1 1259 ? -16.749 32.324 -15.656 1.00 85.50 1259 GLY A N 1
ATOM 9699 C CA . GLY A 1 1259 ? -17.733 32.493 -16.726 1.00 85.50 1259 GLY A CA 1
ATOM 9700 C C . GLY A 1 1259 ? -18.550 33.780 -16.634 1.00 85.50 1259 GLY A C 1
ATOM 9701 O O . GLY A 1 1259 ? -19.388 34.048 -17.495 1.00 85.50 1259 GLY A O 1
ATOM 9702 N N . THR A 1 1260 ? -18.341 34.577 -15.583 1.00 85.38 1260 THR A N 1
ATOM 9703 C CA . THR A 1 1260 ? -19.068 35.830 -15.334 1.00 85.38 1260 THR A CA 1
ATOM 9704 C C . THR A 1 1260 ? -18.310 37.054 -15.837 1.00 85.38 1260 THR A C 1
ATOM 9706 O O . THR A 1 1260 ? -18.927 38.046 -16.234 1.00 85.38 1260 THR A O 1
ATOM 9709 N N . VAL A 1 1261 ? -16.980 36.972 -15.881 1.00 86.25 1261 VAL A N 1
ATOM 9710 C CA . VAL A 1 1261 ? -16.092 38.007 -16.408 1.00 86.25 1261 VAL A CA 1
ATOM 9711 C C . VAL A 1 1261 ? -15.281 37.393 -17.543 1.00 86.25 1261 VAL A C 1
ATOM 9713 O O . VAL A 1 1261 ? -14.307 36.701 -17.302 1.00 86.25 1261 VAL A O 1
ATOM 9716 N N . LYS A 1 1262 ? -15.679 37.648 -18.791 1.00 85.06 1262 LYS A N 1
ATOM 9717 C CA . LYS A 1 1262 ? -15.013 37.139 -20.004 1.00 85.06 1262 LYS A CA 1
ATOM 9718 C C . LYS A 1 1262 ? -14.867 38.229 -21.056 1.00 85.06 1262 LYS A C 1
ATOM 9720 O O . LYS A 1 1262 ? -15.567 39.252 -20.970 1.00 85.06 1262 LYS A O 1
ATOM 9725 N N . ARG A 1 1263 ? -13.951 38.067 -22.014 1.00 87.31 1263 ARG A N 1
ATOM 9726 C CA . ARG A 1 1263 ? -13.748 39.069 -23.065 1.00 87.31 1263 ARG A CA 1
ATOM 9727 C C . ARG A 1 1263 ? -14.756 38.942 -24.206 1.00 87.31 1263 ARG A C 1
ATOM 9729 O O . ARG A 1 1263 ? -15.193 39.992 -24.697 1.00 87.31 1263 ARG A O 1
ATOM 9736 N N . PHE A 1 1264 ? -15.085 37.725 -24.640 1.00 80.75 1264 PHE A N 1
ATOM 9737 C CA . PHE A 1 1264 ? -15.878 37.465 -25.850 1.00 80.75 1264 PHE A CA 1
ATOM 9738 C C . PHE A 1 1264 ? -17.224 36.771 -25.606 1.00 80.75 1264 PHE A C 1
ATOM 9740 O O . PHE A 1 1264 ? -17.430 36.126 -24.552 1.00 80.75 1264 PHE A O 1
#

InterPro domains:
  IPR002372 Pyrrolo-quinoline quinone repeat domain [PF13360] (89-209)
  IPR011047 Quinoprotein alcohol dehydrogenase-like superfamily [SSF50998] (50-271)
  IPR013320 Concanavalin A-like lectin/glucanase domain superfamily [SSF49899] (988-1199)
  IPR015943 WD40/YVTN repeat-like-containing domain superfamily [G3DSA:2.130.10.10] (78-169)
  IPR015943 WD40/YVTN repeat-like-containing domain superfamily [G3DSA:2.130.10.10] (170-456)
  IPR018391 Pyrrolo-quinoline quinone beta-propeller repeat [SM00564] (93-124)
  IPR018391 Pyrrolo-quinoline quinone beta-propeller repeat [SM00564] (134-165)
  IPR018391 Pyrrolo-quinoline quinone beta-propeller repeat [SM00564] (173-206)
  IPR018391 Pyrrolo-quinoline quinone beta-propeller repeat [SM00564] (217-248)

Solvent-accessible surface area (backbone atoms only — not comparable to full-atom values): 70298 Å² total; per-residue (Å²): 133,84,88,84,85,85,89,84,90,82,85,86,89,88,87,84,90,86,91,88,91,89,90,92,88,91,88,87,89,85,92,83,91,82,88,87,80,94,73,89,79,79,76,80,78,78,74,82,73,79,53,52,50,36,20,28,24,64,39,43,44,47,26,28,26,27,48,34,75,39,60,69,55,75,58,52,25,58,46,14,38,36,41,67,46,54,44,35,50,57,38,41,67,20,27,46,93,64,28,30,34,40,30,22,56,75,8,33,38,39,33,24,34,49,78,59,59,47,82,70,44,68,35,75,60,88,61,25,31,16,59,29,20,32,24,49,58,92,64,34,33,33,41,46,22,41,79,6,44,33,38,32,21,33,65,89,71,48,47,79,68,36,76,40,79,68,42,36,33,54,33,32,48,30,65,39,76,93,77,48,30,35,35,41,36,4,48,79,9,32,40,35,34,23,36,62,86,66,56,48,78,76,35,70,30,77,68,90,30,32,18,34,15,26,48,21,28,43,86,86,60,55,35,34,38,40,26,20,37,47,25,33,42,35,32,23,33,56,89,66,37,48,78,72,34,72,30,79,63,45,26,60,32,26,46,82,49,59,41,33,44,43,66,65,33,33,36,46,55,15,29,53,66,45,29,38,71,59,49,42,52,51,51,45,57,41,47,52,70,49,55,78,87,48,68,51,63,71,63,32,49,66,50,24,43,58,43,45,29,51,50,41,64,75,36,56,62,74,38,33,63,44,46,22,34,56,89,66,44,46,73,74,64,63,51,61,53,55,83,36,23,18,71,42,41,48,59,55,62,53,29,36,54,88,86,49,55,45,49,31,40,39,70,27,56,42,86,70,33,59,65,44,86,50,97,78,46,91,70,48,79,34,65,44,20,18,36,54,23,41,29,39,74,78,75,42,81,56,68,48,62,52,38,53,78,62,63,79,81,50,67,64,78,69,67,67,86,37,58,43,52,42,60,51,17,43,22,31,25,50,51,30,43,32,40,33,40,55,68,44,54,40,32,34,40,40,81,48,100,43,30,23,46,85,38,74,57,62,94,66,85,81,88,79,87,88,62,80,52,71,102,70,48,73,89,70,88,91,73,83,56,89,88,59,84,84,67,97,48,97,78,51,90,90,64,92,76,79,85,81,73,74,50,72,79,50,56,72,45,38,59,40,57,28,64,70,22,40,39,43,77,48,47,68,43,16,45,32,34,34,30,53,47,73,76,97,58,69,66,84,51,44,76,46,70,58,82,65,71,75,75,71,78,76,73,45,69,82,56,89,62,76,76,62,68,70,48,58,52,71,51,77,76,80,69,76,62,92,82,57,58,66,68,62,43,51,51,47,44,50,43,53,49,49,53,67,62,66,82,69,50,81,66,26,55,74,55,86,59,47,46,39,52,68,46,70,55,100,69,85,72,98,62,81,53,76,71,62,32,64,42,95,86,52,83,35,70,60,77,80,80,55,48,11,58,55,43,30,38,50,31,68,46,45,81,67,42,53,71,70,56,40,52,53,49,53,50,45,41,49,67,43,34,61,69,66,35,36,32,61,41,57,49,76,87,72,73,67,43,62,60,71,30,40,69,37,48,62,32,80,76,53,66,74,60,47,69,64,62,41,84,62,76,62,64,69,48,45,50,43,15,40,27,17,53,37,46,32,21,67,75,70,64,46,52,61,63,52,62,78,40,41,68,49,51,49,49,48,52,52,52,45,64,73,74,51,85,73,48,60,17,40,55,47,10,37,33,18,46,24,49,47,30,32,72,77,64,33,74,86,27,69,65,16,47,51,32,48,54,55,38,41,54,49,52,63,60,58,35,54,57,60,67,39,44,49,52,44,60,68,43,91,50,43,51,69,59,94,56,88,44,90,89,76,46,91,69,75,45,73,50,49,53,48,41,38,74,62,45,59,48,56,19,43,44,40,32,36,56,28,81,28,50,54,42,43,61,63,52,59,60,72,75,75,76,86,58,70,60,55,52,28,46,66,58,15,48,71,56,58,79,72,87,42,51,47,40,37,27,62,42,21,43,16,46,49,46,41,38,42,31,34,66,55,44,30,24,76,56,43,58,60,40,61,66,59,61,65,41,57,37,33,54,64,45,48,46,51,51,46,48,31,54,67,28,54,73,67,76,80,74,66,101,72,81,93,77,90,86,84,86,88,87,85,90,83,89,80,83,89,84,84,89,83,82,89,87,86,89,87,86,86,87,88,85,87,84,87,89,86,88,81,91,81,82,91,79,81,90,86,80,78,88,72,77,88,90,77,74,70,52,18,9,34,31,24,61,37,38,14,46,82,76,14,4,26,30,43,24,45,25,44,50,98,85,57,44,72,21,52,61,45,52,29,70,45,27,22,24,46,34,32,34,40,30,30,58,81,84,57,48,81,40,60,76,65,57,65,43,37,67,44,26,54,54,7,16,16,41,33,20,32,72,54,84,63,82,86,42,50,20,26,37,35,33,10,38,16,46,48,13,51,20,46,18,34,23,38,58,83,46,44,29,15,46,52,40,79,57,68,67,62,63,77,38,83,39,42,41,36,38,35,38,39,39,75,5,30,40,37,39,27,52,62,26,38,70,56,31,75,51,72,79,43,50,45,53,55,30,26,79,64,69,80,60,81,78,92,71,95,71,55,93,46,66,63,34,42,21,34,20,11,44,50,73,38,53,59,49,89,74,30,26,15,19,29,31,36,43,32,46,38,39,35,27,67,37,66,88,68,95,58,66,52,80,63,79,94,60,83,84,77,65,50,100,53,26,30,32,27,34,53,43,50,68,62,57,85,45,65,39,61,35,67,22,78,30,85,73,45,71,53,49,24,38,47,26,66,29,56,90,70,60,6,46,38,53,30,65,87,63,55,91,100

Foldseek 3Di:
DDDDDDDDDDDDDDDDDDDDDDDDDDDDDDDDDDDDDDDDPPDPQPPPDADLQWQQFFLSALLSQLEGQFDFADPKFFAAKEFFFAAALAADWGGDPQWTWGWGQQQKIFIARQRFRHGQDIDHHLRFGQRYYWGDADQWTWTAGQQQKIFIAGNRHRHTQEIDRPEGAQAYWRADNRQQWIWGFYQQQKTWIARNRYRHTQEIDHRVGGWQAHWHAEPVRQWIWGAGQQQWTFIAGNRHRHTQDIDHAAERDQHLYYWRYAAQKIKTFYQAQFDLVQLQVVLQVLLCVLPDQDLPQVVSQLSRQVSLQVVCVVVVNQDGMFMARNRYRHTLGGASARAAEAFSDIWADWRDYPPDHFKTKGKGKGQLEDADPDPPPPQQPHRIHIFIFIAGSNPSNDTHGAAEPCPPVPSGRHQDDDRSRWDWYWHYHSQWIWIDTQFDIWIWRDPDPRYTDTGHHDDADDDDPPQPDPPPSPPDDDDQRPVDDDDPDPPDPPDPDDDDHGHPDRHSGDWDCRPQWTWDAGPNSMITTMHHDDPDDHDDHHYHYDPPPQPPLPDFAQFPDDDQLLCLLVDDLLDADPDFDPVLLVVLQVLLCLCLVFPWASDADDDQQHFAWPLLDPADDPDTDDTQGLDPPTQNAGDGDQLLLVLQLCLLSLVSYDPVSNVSSVVCCVVHAVPQNPLLAFHDLDDLSNLPHDDQGSYDDDNSSSVSHDCPGGTGRFLSSLLSVLSNCVSVVPLVSCVVCVVSLVVSLVVDVVVDDQALSNLSSLSSQLSNCCVPPNCVDPSNVVSSVSSSVSLVVVLACVSNLVSSQPSPRQDDQPPPDPVQDRDDGLSLSSLFNPDLSSLQSNQNRNSSPLVSVLSVVCRPRSPPLLEPSACCLRDDDPSHRRDTSRSNLSSLLNCLRNVLDALSRLVSSQYDHPGRNSSSSSVSSSSSSSGHHDPCPDPDDDDDDDDDDDDDDDDDDDDDDDDDDDDDDDDDDDDDDDDDDDDDDDDDPDDDPDDQQWWWFFQFFQFPLFRKKWFAQADPVLHGALLLAFQFKKKKKWKWAAAPPRFDFAADDKFFQSQQRGAWFKWQFDDDPPGQKTWGWHCHNQWIKTKITRSPTIIIDTFPDGDDHPDIKMWMWIAGLQAWIFIDIQQATGDIDRDHDHHGNGDDGPPDDDDDQPPQPPTIMGFFHRSNDDCVRGIGDGGTIAKIWMFRHDPDPGGDHPDPDHDDADQGTRFIFGLSPQDDQWTWGPNPHPRDDRIMGRRWQDVVIDGGTGSPDHRD

Organism: Caldilinea aerophila (strain DSM 14535 / JCM 11387 / NBRC 104270 / STL-6-O1) (NCBI:txid926550)

Mean predicted aligned error: 19.21 Å

Sequence (1264 aa):
MIVRTTIAIGIAVILLTGAIWLPGQVVQRTLTANAPLLQTDALAFQTNAIPAQDWPQVGRDAQRTNFTPLQVNPPYCYIWKWYEVPFASRAQPVVAGGRLFIGGMDGVLYARNAGDGAPLWTHPGDGSPIRHSPGVLNDTVVFSTHEGNTFALDTATGALRWRRFTGPSATAPLLDAARARVVVASTDGSLTALRLSDGAEIWRHRSEAPILTTPAMSRDGNLIFSGNEAIYAFAVDAESGELVWQTRLYGQSLGERYPVVLSDVVIYRSQPLYALWQLLGEGDAVMNQAGAVNPDWDADWRAVRPHITAYLSAQPHKQTFFVLDAARGKLRGVAPVLYTFGDNDIPNTPVVRSGATYTAYVTYRARQGIQTTSPYAVHVSSQYDGELGVMNMQTLDDIVGLRTGDYPASNFNYEFRLTSDEPAMMTMGGNILFIDNWERLGGISLTTDIQGELVHVGTVSTVWPECGGGPNSGCGPAGPNPFFPLSGNPNDPDYPFPSPRVGEGAVLAGAVIANDMLYWRVIEGGLAGIGTQNGTSCPPPLVYTQTLPPAPTPTPPVVTTSRALTDYITLDLTAPVADPPADLVQRLRNEVADLLRDGEYLMPYYLQRGMSNPAMWPHNSTTPPEPPSITYNGSGNAYWHDSGELLLTLAMAYPYLDTTLQERVRQFVADVLIARYPPWQDMPWNGDWLKNSAPRELYPVPDDIRSNLNNWPPPAASPLSLYAVWLWAKHTGDWELVRNNWDALTSLYTARVADGITYYADIAGLIGYARMAARLFGTDSSAYVGAVETTVAALEAGRVITPYVEYARSIDQYWTPRDDQAEWGNFQGWYLPVFFGLTPEIGLYLREQTNGQAAAHVLSRQTGDGLRWWYITRAGIHAEEGESSFIAPIAGWSHFLARAYILGDSQATLRRWLDRPWGRGDLYSIQKIVATIQAEEEEKGGEQEAQQQDLFLPIVVKPPATPTPTATPTATPTNTPTQTPTVLPTLTPTHTPTPPSGGSTYSLHFYGNGVNDIDRVKIPMSNTVGASLPVNIGAGDFTIEFWLRHAPGENNSGACSEGGDNWINGNIIFDRDIFGAPDYGDFGISLYGERIAFGVNNGSSGQTICSATTLATNQWHHVAVTRRNNGEMSIFLNGALDRRITNGPSGNVSYRVGRPITDNQWWNEPFLVIGAEKHDYDRNSYPSFSGWVDEVRISNNVRYTGAFTPPGAPFAPDANTVGLYHFDEGSGSTVLDSSGAAGGPSHGERRFGGSPAGPVYDGTVKRF